Protein AF-0000000080790593 (afdb_homodimer)

Foldseek 3Di:
DEEEEEFAPQCQVVLVVVQVPAPPYHYHYDHDDHHGQLAAALVNVLVVCLPPQDVPGQEYEGAQNHHDFVVSSCVRRVHHYAYEANDSNCRNVLVVCVVVVHDHGRHGYRVVVVLVVLVVVLVVLLVVCVVPAAFQDDDPRRTFGLFDVVFAEEAEDALVDDLVVVVVVCVVLVVQHQEYEYEYDAPNPDLVSLLVNLLVCVVVVGAYEYHYPDLVSQVSSVVSPHQEYEADEDPCLVVCLVNLQGAYEYEYPDPPLLLVRQVVSVVVSVVSVRRHYEYESEAAEPPGQNVVSLVSLLSNVVVDSGAYEYELQNHQVPDPDQCLVSLLVVLLSCNVSRHRYYYHYDDDSCHCVSVSNSLSSSLNRQCVVVVHDSPPSSGDDPDPDDPDDDDDDDDPPVVDDDDDDDDDDDDDDQWDWDWAADLWIWIWIDHPDIDIDTDLDLVVRLVVVCVVVVPDDPSRSVLSSVLSVLRNVCNVVVFGDDRPDDRDPDDDPPPPPVPPPDDPD/DEEEEEFADQCQVVLVVVQVPAPPYRYHYDHDDHHGQLAAALVNVLVVCLPPQDVPGQEYEGAQNHADFVVSSCVRRVHHYAYEANDSNCRNVLVVCVVVVHDHGRHGYRVVVVLVVLVVVLVVLLVVCVVPAAFQDDDPRRTFGLFDVVFAEEAEDALVDDLVVVVVVCVVLVVQHQEYEYEYDAPNPDLVSLLVNLLVCVVVVGAYHYHYPDLSSQVSSVVSPHQEYEAPEDPCLVVCLVSLQGAYEHEYPDPPLLLVRQVVSVVVSVVSVRRHYEYESEAAEPPGQRVVSLVSLLSNVVVDSGAYEYELQNHQVPDPDQCLVSLLVVLLSCNVSRHRYYYHYDDDSCHCVSVSNSLSSSLNRQCVVVVHDSPPSSGDDPDPDDPDDDDDDDDPPVVDDDDDDDDDDDDDDQWDWDWAADLWIWIWIDHPDIDIDTDLDLVVRLVVVCVVVVPDDPSRSVLSSVLSVLRNVCNVVVFGDDRPDDSDPDDDPPPPPPVPPDDPD

Structure (mmCIF, N/CA/C/O backbone):
data_AF-0000000080790593-model_v1
#
loop_
_entity.id
_entity.type
_entity.pdbx_description
1 polymer 'Pterin-binding domain-containing protein'
#
loop_
_atom_site.group_PDB
_atom_site.id
_atom_site.type_symbol
_atom_site.label_atom_id
_atom_site.label_alt_id
_atom_site.label_comp_id
_atom_site.label_asym_id
_atom_site.label_entity_id
_atom_site.label_seq_id
_atom_site.pdbx_PDB_ins_code
_atom_site.Cartn_x
_atom_site.Cartn_y
_atom_site.Cartn_z
_atom_site.occupancy
_atom_site.B_iso_or_equiv
_atom_site.auth_seq_id
_atom_site.auth_comp_id
_atom_site.auth_asym_id
_atom_site.auth_atom_id
_atom_site.pdbx_PDB_model_num
ATOM 1 N N . MET A 1 1 ? 14.617 16.578 -34.094 1 88.81 1 MET A N 1
ATOM 2 C CA . MET A 1 1 ? 14.078 17.703 -33.344 1 88.81 1 MET A CA 1
ATOM 3 C C . MET A 1 1 ? 15.156 18.328 -32.469 1 88.81 1 MET A C 1
ATOM 5 O O . MET A 1 1 ? 15.953 17.625 -31.844 1 88.81 1 MET A O 1
ATOM 9 N N . LYS A 1 2 ? 15.305 19.625 -32.531 1 94.25 2 LYS A N 1
ATOM 10 C CA . LYS A 1 2 ? 16.266 20.359 -31.703 1 94.25 2 LYS A CA 1
ATOM 11 C C . LYS A 1 2 ? 15.547 21.281 -30.719 1 94.25 2 LYS A C 1
ATOM 13 O O . LYS A 1 2 ? 14.703 22.094 -31.125 1 94.25 2 LYS A O 1
ATOM 18 N N . VAL A 1 3 ? 15.906 21.141 -29.359 1 95.56 3 VAL A N 1
ATOM 19 C CA . VAL A 1 3 ? 15.188 21.891 -28.344 1 95.56 3 VAL A CA 1
ATOM 20 C C . VAL A 1 3 ? 16.172 22.688 -27.5 1 95.56 3 VAL A C 1
ATOM 22 O O . VAL A 1 3 ? 17.297 22.234 -27.25 1 95.56 3 VAL A O 1
ATOM 25 N N . LEU A 1 4 ? 15.789 23.906 -27.109 1 96.06 4 LEU A N 1
ATOM 26 C CA . LEU A 1 4 ? 16.531 24.703 -26.141 1 96.06 4 LEU A CA 1
ATOM 27 C C . LEU A 1 4 ? 15.828 24.703 -24.781 1 96.06 4 LEU A C 1
ATOM 29 O O . LEU A 1 4 ? 14.672 25.125 -24.688 1 96.06 4 LEU A O 1
ATOM 33 N N . LEU A 1 5 ? 16.547 24.203 -23.812 1 95.88 5 LEU A N 1
ATOM 34 C CA . LEU A 1 5 ? 16.031 24.219 -22.438 1 95.88 5 LEU A CA 1
ATOM 35 C C . LEU A 1 5 ? 16.562 25.422 -21.672 1 95.88 5 LEU A C 1
ATOM 37 O O . LEU A 1 5 ? 17.781 25.578 -21.531 1 95.88 5 LEU A O 1
ATOM 41 N N . VAL A 1 6 ? 15.641 26.219 -21.156 1 94.69 6 VAL A N 1
ATOM 42 C CA . VAL A 1 6 ? 16.016 27.391 -20.359 1 94.69 6 VAL A CA 1
ATOM 43 C C . VAL A 1 6 ? 15.883 27.078 -18.875 1 94.69 6 VAL A C 1
ATOM 45 O O . VAL A 1 6 ? 14.891 26.484 -18.438 1 94.69 6 VAL A O 1
ATOM 48 N N . THR A 1 7 ? 16.922 27.375 -18.109 1 92.75 7 THR A N 1
ATOM 49 C CA . THR A 1 7 ? 16.859 27.109 -16.672 1 92.75 7 THR A CA 1
ATOM 50 C C . THR A 1 7 ? 17.656 28.172 -15.906 1 92.75 7 THR A C 1
ATOM 52 O O . THR A 1 7 ? 18.062 29.188 -16.469 1 92.75 7 THR A O 1
ATOM 55 N N . GLY A 1 8 ? 17.641 28.094 -14.57 1 85.31 8 GLY A N 1
ATOM 56 C CA . GLY A 1 8 ? 18.438 28.969 -13.711 1 85.31 8 GLY A CA 1
ATOM 57 C C . GLY A 1 8 ? 19.797 28.406 -13.383 1 85.31 8 GLY A C 1
ATOM 58 O O . GLY A 1 8 ? 20.125 27.281 -13.773 1 85.31 8 GLY A O 1
ATOM 59 N N . LYS A 1 9 ? 20.516 29.172 -12.648 1 84.75 9 LYS A N 1
ATOM 60 C CA . LYS A 1 9 ? 21.906 28.828 -12.352 1 84.75 9 LYS A CA 1
ATOM 61 C C . LYS A 1 9 ? 21.984 27.578 -11.477 1 84.75 9 LYS A C 1
ATOM 63 O O . LYS A 1 9 ? 22.844 26.719 -11.695 1 84.75 9 LYS A O 1
ATOM 68 N N . LEU A 1 10 ? 21.062 27.516 -10.617 1 75.06 10 LEU A N 1
ATOM 69 C CA . LEU A 1 10 ? 21.141 26.438 -9.625 1 75.06 10 LEU A CA 1
ATOM 70 C C . LEU A 1 10 ? 20.797 25.094 -10.25 1 75.06 10 LEU A C 1
ATOM 72 O O . LEU A 1 10 ? 21.344 24.062 -9.852 1 75.06 10 LEU A O 1
ATOM 76 N N . ALA A 1 11 ? 19.938 25.125 -11.219 1 80.31 11 ALA A N 1
ATOM 77 C CA . ALA A 1 11 ? 19.469 23.859 -11.805 1 80.31 11 ALA A CA 1
ATOM 78 C C . ALA A 1 11 ? 20.25 23.516 -13.07 1 80.31 11 ALA A C 1
ATOM 80 O O . ALA A 1 11 ? 20.031 22.469 -13.672 1 80.31 11 ALA A O 1
ATOM 81 N N . TYR A 1 12 ? 21.203 24.328 -13.422 1 88.94 12 TYR A N 1
ATOM 82 C CA . TYR A 1 12 ? 21.844 24.219 -14.727 1 88.94 12 TYR A CA 1
ATOM 83 C C . TYR A 1 12 ? 22.516 22.875 -14.898 1 88.94 12 TYR A C 1
ATOM 85 O O . TYR A 1 12 ? 22.281 22.172 -15.883 1 88.94 12 TYR A O 1
ATOM 93 N N . GLU A 1 13 ? 23.266 22.5 -13.898 1 84.56 13 GLU A N 1
ATOM 94 C CA . GLU A 1 13 ? 24.016 21.25 -14.023 1 84.56 13 GLU A CA 1
ATOM 95 C C . GLU A 1 13 ? 23.078 20.047 -14.078 1 84.56 13 GLU A C 1
ATOM 97 O O . GLU A 1 13 ? 23.312 19.109 -14.852 1 84.56 13 GLU A O 1
ATOM 102 N N . SER A 1 14 ? 22.078 20.125 -13.297 1 83.25 14 SER A N 1
ATOM 103 C CA . SER A 1 14 ? 21.125 19.031 -13.281 1 83.25 14 SER A CA 1
ATOM 104 C C . SER A 1 14 ? 20.375 18.938 -14.602 1 83.25 14 SER A C 1
ATOM 106 O O . SER A 1 14 ? 20.188 17.844 -15.133 1 83.25 14 SER A O 1
ATOM 108 N N . VAL A 1 15 ? 20 20.047 -15.148 1 89.44 15 VAL A N 1
ATOM 109 C CA . VAL A 1 15 ? 19.25 20.078 -16.406 1 89.44 15 VAL A CA 1
ATOM 110 C C . VAL A 1 15 ? 20.156 19.641 -17.547 1 89.44 15 VAL A C 1
ATOM 112 O O . VAL A 1 15 ? 19.719 18.922 -18.453 1 89.44 15 VAL A O 1
ATOM 115 N N . LYS A 1 16 ? 21.375 20.016 -17.453 1 91.06 16 LYS A N 1
ATOM 116 C CA . LYS A 1 16 ? 22.344 19.625 -18.469 1 91.06 16 LYS A CA 1
ATOM 117 C C . LYS A 1 16 ? 22.562 18.125 -18.484 1 91.06 16 LYS A C 1
ATOM 119 O O . LYS A 1 16 ? 22.641 17.516 -19.547 1 91.06 16 LYS A O 1
ATOM 124 N N . GLU A 1 17 ? 22.578 17.609 -17.375 1 86.88 17 GLU A N 1
ATOM 125 C CA . GLU A 1 17 ? 22.719 16.172 -17.266 1 86.88 17 GLU A CA 1
ATOM 126 C C . GLU A 1 17 ? 21.516 15.445 -17.875 1 86.88 17 GLU A C 1
ATOM 128 O O . GLU A 1 17 ? 21.688 14.469 -18.609 1 86.88 17 GLU A O 1
ATOM 133 N N . ILE A 1 18 ? 20.438 15.914 -17.547 1 87.31 18 ILE A N 1
ATOM 134 C CA . ILE A 1 18 ? 19.203 15.32 -18.078 1 87.31 18 ILE A CA 1
ATOM 135 C C . ILE A 1 18 ? 19.172 15.461 -19.594 1 87.31 18 ILE A C 1
ATOM 137 O O . ILE A 1 18 ? 18.828 14.508 -20.297 1 87.31 18 ILE A O 1
ATOM 141 N N . ALA A 1 19 ? 19.547 16.578 -20.078 1 91.44 19 ALA A N 1
ATOM 142 C CA . ALA A 1 19 ? 19.547 16.859 -21.5 1 91.44 19 ALA A CA 1
ATOM 143 C C . ALA A 1 19 ? 20.484 15.914 -22.25 1 91.44 19 ALA A C 1
ATOM 145 O O . ALA A 1 19 ? 20.172 15.477 -23.359 1 91.44 19 ALA A O 1
ATOM 146 N N . SER A 1 20 ? 21.516 15.547 -21.609 1 88.88 20 SER A N 1
ATOM 147 C CA . SER A 1 20 ? 22.516 14.688 -22.25 1 88.88 20 SER A CA 1
ATOM 148 C C . SER A 1 20 ? 22.016 13.25 -22.359 1 88.88 20 SER A C 1
ATOM 150 O O . SER A 1 20 ? 22.516 12.477 -23.188 1 88.88 20 SER A O 1
ATOM 152 N N . GLN A 1 21 ? 21.031 12.992 -21.609 1 82.88 21 GLN A N 1
ATOM 153 C CA . GLN A 1 21 ? 20.531 11.625 -21.578 1 82.88 21 GLN A CA 1
ATOM 154 C C . GLN A 1 21 ? 19.359 11.453 -22.547 1 82.88 21 GLN A C 1
ATOM 156 O O . GLN A 1 21 ? 18.859 10.344 -22.719 1 82.88 21 GLN A O 1
ATOM 161 N N . LEU A 1 22 ? 18.953 12.523 -23.109 1 86.38 22 LEU A N 1
ATOM 162 C CA . LEU A 1 22 ? 17.828 12.453 -24.031 1 86.38 22 LEU A CA 1
ATOM 163 C C . LEU A 1 22 ? 18.219 11.742 -25.328 1 86.38 22 LEU A C 1
ATOM 165 O O . LEU A 1 22 ? 19.297 11.984 -25.875 1 86.38 22 LEU A O 1
ATOM 169 N N . LYS A 1 23 ? 17.344 10.82 -25.719 1 77.75 23 LYS A N 1
ATOM 170 C CA . LYS A 1 23 ? 17.594 10.039 -26.922 1 77.75 23 LYS A CA 1
ATOM 171 C C . LYS A 1 23 ? 16.828 10.625 -28.109 1 77.75 23 LYS A C 1
ATOM 173 O O . LYS A 1 23 ? 15.703 11.102 -27.969 1 77.75 23 LYS A O 1
ATOM 178 N N . ASP A 1 24 ? 17.328 10.719 -29.281 1 80.56 24 ASP A N 1
ATOM 179 C CA . ASP A 1 24 ? 16.719 11.039 -30.562 1 80.56 24 ASP A CA 1
ATOM 180 C C . ASP A 1 24 ? 16.344 12.516 -30.641 1 80.56 24 ASP A C 1
ATOM 182 O O . ASP A 1 24 ? 15.555 12.914 -31.5 1 80.56 24 ASP A O 1
ATOM 186 N N . VAL A 1 25 ? 16.703 13.266 -29.578 1 86.81 25 VAL A N 1
ATOM 187 C CA . VAL A 1 25 ? 16.438 14.703 -29.578 1 86.81 25 VAL A CA 1
ATOM 188 C C . VAL A 1 25 ? 17.672 15.461 -29.125 1 86.81 25 VAL A C 1
ATOM 190 O O . VAL A 1 25 ? 18.375 15.039 -28.203 1 86.81 25 VAL A O 1
ATOM 193 N N . LYS A 1 26 ? 18.078 16.391 -29.859 1 91.19 26 LYS A N 1
ATOM 194 C CA . LYS A 1 26 ? 19.156 17.266 -29.438 1 91.19 26 LYS A CA 1
ATOM 195 C C . LYS A 1 26 ? 18.641 18.375 -28.547 1 91.19 26 LYS A C 1
ATOM 197 O O . LYS A 1 26 ? 17.766 19.141 -28.922 1 91.19 26 LYS A O 1
ATOM 202 N N . ALA A 1 27 ? 19.172 18.359 -27.328 1 93.38 27 ALA A N 1
ATOM 203 C CA . ALA A 1 27 ? 18.734 19.359 -26.375 1 93.38 27 ALA A CA 1
ATOM 204 C C . ALA A 1 27 ? 19.906 20.172 -25.844 1 93.38 27 ALA A C 1
ATOM 206 O O . ALA A 1 27 ? 20.875 19.609 -25.328 1 93.38 27 ALA A O 1
ATOM 207 N N . ASP A 1 28 ? 19.891 21.484 -26.062 1 94.62 28 ASP A N 1
ATOM 208 C CA . ASP A 1 28 ? 20.844 22.406 -25.469 1 94.62 28 ASP A CA 1
ATOM 209 C C . ASP A 1 28 ? 20.25 23.078 -24.219 1 94.62 28 ASP A C 1
ATOM 211 O O . ASP A 1 28 ? 19.031 23.188 -24.094 1 94.62 28 ASP A O 1
ATOM 215 N N . VAL A 1 29 ? 21.172 23.406 -23.297 1 95.69 29 VAL A N 1
ATOM 216 C CA . VAL A 1 29 ? 20.719 24.031 -22.047 1 95.69 29 VAL A CA 1
ATOM 217 C C . VAL A 1 29 ? 21.344 25.406 -21.891 1 95.69 29 VAL A C 1
ATOM 219 O O . VAL A 1 29 ? 22.547 25.578 -22.125 1 95.69 29 VAL A O 1
ATOM 222 N N . ILE A 1 30 ? 20.547 26.344 -21.578 1 94.5 30 ILE A N 1
ATOM 223 C CA . ILE A 1 30 ? 21.047 27.672 -21.266 1 94.5 30 ILE A CA 1
ATOM 224 C C . ILE A 1 30 ? 20.609 28.094 -19.859 1 94.5 30 ILE A C 1
ATOM 226 O O . ILE A 1 30 ? 19.453 27.859 -19.484 1 94.5 30 ILE A O 1
ATOM 230 N N . ALA A 1 31 ? 21.516 28.547 -19.062 1 93.19 31 ALA A N 1
ATOM 231 C CA . ALA A 1 31 ? 21.188 29.109 -17.766 1 93.19 31 ALA A CA 1
ATOM 232 C C . ALA A 1 31 ? 21.172 30.641 -17.812 1 93.19 31 ALA A C 1
ATOM 234 O O . ALA A 1 31 ? 22.141 31.266 -18.234 1 93.19 31 ALA A O 1
ATOM 235 N N . LEU A 1 32 ? 20.047 31.156 -17.422 1 91.75 32 LEU A N 1
ATOM 236 C CA . LEU A 1 32 ? 19.969 32.594 -17.297 1 91.75 32 LEU A CA 1
ATOM 237 C C . LEU A 1 32 ? 20.484 33.062 -15.945 1 91.75 32 LEU A C 1
ATOM 239 O O . LEU A 1 32 ? 20.672 32.25 -15.031 1 91.75 32 LEU A O 1
ATOM 243 N N . ASN A 1 33 ? 20.766 34.312 -15.906 1 87.31 33 ASN A N 1
ATOM 244 C CA . ASN A 1 33 ? 21.328 34.875 -14.68 1 87.31 33 ASN A CA 1
ATOM 245 C C . ASN A 1 33 ? 20.25 35.031 -13.602 1 87.31 33 ASN A C 1
ATOM 247 O O . ASN A 1 33 ? 19.984 36.156 -13.148 1 87.31 33 ASN A O 1
ATOM 251 N N . TYR A 1 34 ? 19.75 33.938 -13.242 1 79.94 34 TYR A N 1
ATOM 252 C CA . TYR A 1 34 ? 18.734 33.812 -12.203 1 79.94 34 TYR A CA 1
ATOM 253 C C . TYR A 1 34 ? 18.969 32.531 -11.367 1 79.94 34 TYR A C 1
ATOM 255 O O . TYR A 1 34 ? 19.172 31.469 -11.914 1 79.94 34 TYR A O 1
ATOM 263 N N . PRO A 1 35 ? 19.031 32.781 -10.148 1 72.06 35 PRO A N 1
ATOM 264 C CA . PRO A 1 35 ? 19.375 31.625 -9.32 1 72.06 35 PRO A CA 1
ATOM 265 C C . PRO A 1 35 ? 18.344 30.5 -9.398 1 72.06 35 PRO A C 1
ATOM 267 O O . PRO A 1 35 ? 18.688 29.359 -9.695 1 72.06 35 PRO A O 1
ATOM 270 N N . ILE A 1 36 ? 17.078 30.812 -9.078 1 67.88 36 ILE A N 1
ATOM 271 C CA . ILE A 1 36 ? 16.016 29.812 -9.039 1 67.88 36 ILE A CA 1
ATOM 272 C C . ILE A 1 36 ? 15.133 29.953 -10.273 1 67.88 36 ILE A C 1
ATOM 274 O O . ILE A 1 36 ? 14.438 30.953 -10.438 1 67.88 36 ILE A O 1
ATOM 278 N N . ALA A 1 37 ? 15.055 28.953 -11.109 1 79.38 37 ALA A N 1
ATOM 279 C CA . ALA A 1 37 ? 14.383 28.953 -12.406 1 79.38 37 ALA A CA 1
ATOM 280 C C . ALA A 1 37 ? 12.883 29.188 -12.242 1 79.38 37 ALA A C 1
ATOM 282 O O . ALA A 1 37 ? 12.273 29.906 -13.039 1 79.38 37 ALA A O 1
ATOM 283 N N . SER A 1 38 ? 12.336 28.609 -11.195 1 68.06 38 SER A N 1
ATOM 284 C CA . SER A 1 38 ? 10.883 28.641 -11.008 1 68.06 38 SER A CA 1
ATOM 285 C C . SER A 1 38 ? 10.398 30.062 -10.719 1 68.06 38 SER A C 1
ATOM 287 O O . SER A 1 38 ? 9.203 30.344 -10.836 1 68.06 38 SER A O 1
ATOM 289 N N . LEU A 1 39 ? 11.336 30.922 -10.406 1 68 39 LEU A N 1
ATOM 290 C CA . LEU A 1 39 ? 10.961 32.281 -10.039 1 68 39 LEU A CA 1
ATOM 291 C C . LEU A 1 39 ? 11.133 33.25 -11.219 1 68 39 LEU A C 1
ATOM 293 O O . LEU A 1 39 ? 10.797 34.406 -11.125 1 68 39 LEU A O 1
ATOM 297 N N . MET A 1 40 ? 11.492 32.781 -12.336 1 81.12 40 MET A N 1
ATOM 298 C CA . MET A 1 40 ? 11.703 33.656 -13.5 1 81.12 40 MET A CA 1
ATOM 299 C C . MET A 1 40 ? 10.367 34.094 -14.094 1 81.12 40 MET A C 1
ATOM 301 O O . MET A 1 40 ? 9.359 33.406 -13.953 1 81.12 40 MET A O 1
ATOM 305 N N . THR A 1 41 ? 10.414 35.281 -14.695 1 85.69 41 THR A N 1
ATOM 306 C CA . THR A 1 41 ? 9.281 35.719 -15.492 1 85.69 41 THR A CA 1
ATOM 307 C C . THR A 1 41 ? 9.555 35.562 -16.984 1 85.69 41 THR A C 1
ATOM 309 O O . THR A 1 41 ? 10.711 35.562 -17.406 1 85.69 41 THR A O 1
ATOM 312 N N . VAL A 1 42 ? 8.461 35.344 -17.719 1 90.94 42 VAL A N 1
ATOM 313 C CA . VAL A 1 42 ? 8.562 35.188 -19.172 1 90.94 42 VAL A CA 1
ATOM 314 C C . VAL A 1 42 ? 9.227 36.438 -19.766 1 90.94 42 VAL A C 1
ATOM 316 O O . VAL A 1 42 ? 10.023 36.344 -20.703 1 90.94 42 VAL A O 1
ATOM 319 N N . ASP A 1 43 ? 8.938 37.562 -19.109 1 90.44 43 ASP A N 1
ATOM 320 C CA . ASP A 1 43 ? 9.531 38.812 -19.594 1 90.44 43 ASP A CA 1
ATOM 321 C C . ASP A 1 43 ? 11.047 38.812 -19.422 1 90.44 43 ASP A C 1
ATOM 323 O O . ASP A 1 43 ? 11.781 39.219 -20.328 1 90.44 43 ASP A O 1
ATOM 327 N N . TYR A 1 44 ? 11.383 38.344 -18.328 1 91 44 TYR A N 1
ATOM 328 C CA . TYR A 1 44 ? 12.82 38.25 -18.062 1 91 44 TYR A CA 1
ATOM 329 C C . TYR A 1 44 ? 13.492 37.312 -19.047 1 91 44 TYR A C 1
ATOM 331 O O . TYR A 1 44 ? 14.562 37.625 -19.578 1 91 44 TYR A O 1
ATOM 339 N N . ILE A 1 45 ? 12.891 36.219 -19.281 1 95.31 45 ILE A N 1
ATOM 340 C CA . ILE A 1 45 ? 13.445 35.25 -20.188 1 95.31 45 ILE A CA 1
ATOM 341 C C . ILE A 1 45 ? 13.516 35.812 -21.609 1 95.31 45 ILE A C 1
ATOM 343 O O . ILE A 1 45 ? 14.531 35.688 -22.281 1 95.31 45 ILE A O 1
ATOM 347 N N . ALA A 1 46 ? 12.477 36.469 -22.031 1 94.38 46 ALA A N 1
ATOM 348 C CA . ALA A 1 46 ? 12.406 37.031 -23.375 1 94.38 46 ALA A CA 1
ATOM 349 C C . ALA A 1 46 ? 13.516 38.062 -23.578 1 94.38 46 ALA A C 1
ATOM 351 O O . ALA A 1 46 ? 14.164 38.094 -24.625 1 94.38 46 ALA A O 1
ATOM 352 N N . GLU A 1 47 ? 13.734 38.812 -22.547 1 92.75 47 GLU A N 1
ATOM 353 C CA . GLU A 1 47 ? 14.742 39.875 -22.625 1 92.75 47 GLU A CA 1
ATOM 354 C C . GLU A 1 47 ? 16.141 39.281 -22.766 1 92.75 47 GLU A C 1
ATOM 356 O O . GLU A 1 47 ? 16.984 39.844 -23.469 1 92.75 47 GLU A O 1
ATOM 361 N N . ASN A 1 48 ? 16.328 38.219 -22.141 1 93.62 48 ASN A N 1
ATOM 362 C CA . ASN A 1 48 ? 17.672 37.656 -22.125 1 93.62 48 ASN A CA 1
ATOM 363 C C . ASN A 1 48 ? 17.922 36.781 -23.359 1 93.62 48 ASN A C 1
ATOM 365 O O . ASN A 1 48 ? 19.062 36.5 -23.703 1 93.62 48 ASN A O 1
ATOM 369 N N . LEU A 1 49 ? 16.859 36.438 -24 1 94.06 49 LEU A N 1
ATOM 370 C CA . LEU A 1 49 ? 17.031 35.562 -25.172 1 94.06 49 LEU A CA 1
ATOM 371 C C . LEU A 1 49 ? 16.953 36.375 -26.453 1 94.06 49 LEU A C 1
ATOM 373 O O . LEU A 1 49 ? 17.266 35.875 -27.531 1 94.06 49 LEU A O 1
ATOM 377 N N . LYS A 1 50 ? 16.578 37.594 -26.344 1 89.62 50 LYS A N 1
ATOM 378 C CA . LYS A 1 50 ? 16.297 38.438 -27.516 1 89.62 50 LYS A CA 1
ATOM 379 C C . LYS A 1 50 ? 17.531 38.562 -28.391 1 89.62 50 LYS A C 1
ATOM 381 O O . LYS A 1 50 ? 17.422 38.594 -29.625 1 89.62 50 LYS A O 1
ATOM 386 N N . ASN A 1 51 ? 18.75 38.562 -27.859 1 85 51 ASN A N 1
ATOM 387 C CA . ASN A 1 51 ? 19.938 38.844 -28.641 1 85 51 ASN A CA 1
ATOM 388 C C . ASN A 1 51 ? 20.703 37.562 -28.969 1 85 51 ASN A C 1
ATOM 390 O O . ASN A 1 51 ? 21.859 37.625 -29.406 1 85 51 ASN A O 1
ATOM 394 N N . ILE A 1 52 ? 20.125 36.469 -28.719 1 86.31 52 ILE A N 1
ATOM 395 C CA . ILE A 1 52 ? 20.75 35.188 -29.016 1 86.31 52 ILE A CA 1
ATOM 396 C C . ILE A 1 52 ? 20.141 34.594 -30.281 1 86.31 52 ILE A C 1
ATOM 398 O O . ILE A 1 52 ? 18.922 34.656 -30.484 1 86.31 52 ILE A O 1
ATOM 402 N N . SER A 1 53 ? 20.984 34.219 -31.219 1 84.44 53 SER A N 1
ATOM 403 C CA . SER A 1 53 ? 20.484 33.562 -32.406 1 84.44 53 SER A CA 1
ATOM 404 C C . SER A 1 53 ? 20 32.125 -32.094 1 84.44 53 SER A C 1
ATOM 406 O O . SER A 1 53 ? 20.797 31.25 -31.781 1 84.44 53 SER A O 1
ATOM 408 N N . LEU A 1 54 ? 18.641 31.922 -32.25 1 87.81 54 LEU A N 1
ATOM 409 C CA . LEU A 1 54 ? 18.047 30.656 -31.844 1 87.81 54 LEU A CA 1
ATOM 410 C C . LEU A 1 54 ? 17.297 30.016 -33 1 87.81 54 LEU A C 1
ATOM 412 O O . LEU A 1 54 ? 16.406 29.172 -32.781 1 87.81 54 LEU A O 1
ATOM 416 N N . LYS A 1 55 ? 17.625 30.344 -34.219 1 85 55 LYS A N 1
ATOM 417 C CA . LYS A 1 55 ? 16.891 29.922 -35.406 1 85 55 LYS A CA 1
ATOM 418 C C . LYS A 1 55 ? 17.031 28.422 -35.625 1 85 55 LYS A C 1
ATOM 420 O O . LYS A 1 55 ? 16.188 27.812 -36.281 1 85 55 LYS A O 1
ATOM 425 N N . ASP A 1 56 ? 18 27.875 -35.094 1 91.12 56 ASP A N 1
ATOM 426 C CA . ASP A 1 56 ? 18.281 26.453 -35.344 1 91.12 56 ASP A CA 1
ATOM 427 C C . ASP A 1 56 ? 17.438 25.562 -34.438 1 91.12 56 ASP A C 1
ATOM 429 O O . ASP A 1 56 ? 17.422 24.328 -34.625 1 91.12 56 ASP A O 1
ATOM 433 N N . TYR A 1 57 ? 16.703 26.141 -33.562 1 95 57 TYR A N 1
ATOM 434 C CA . TYR A 1 57 ? 15.922 25.328 -32.625 1 95 57 TYR A CA 1
ATOM 435 C C . TYR A 1 57 ? 14.469 25.219 -33.062 1 95 57 TYR A C 1
ATOM 437 O O . TYR A 1 57 ? 13.891 26.188 -33.562 1 95 57 TYR A O 1
ATOM 445 N N . ASP A 1 58 ? 13.922 24.047 -32.906 1 94.75 58 ASP A N 1
ATOM 446 C CA . ASP A 1 58 ? 12.508 23.828 -33.188 1 94.75 58 ASP A CA 1
ATOM 447 C C . ASP A 1 58 ? 11.625 24.344 -32.062 1 94.75 58 ASP A C 1
ATOM 449 O O . ASP A 1 58 ? 10.531 24.859 -32.312 1 94.75 58 ASP A O 1
ATOM 453 N N . TYR A 1 59 ? 12.07 24.109 -30.812 1 95.88 59 TYR A N 1
ATOM 454 C CA . TYR A 1 59 ? 11.305 24.516 -29.625 1 95.88 59 TYR A CA 1
ATOM 455 C C . TYR A 1 59 ? 12.219 25.125 -28.578 1 95.88 59 TYR A C 1
ATOM 457 O O . TYR A 1 59 ? 13.391 24.75 -28.453 1 95.88 59 TYR A O 1
ATOM 465 N N . ILE A 1 60 ? 11.617 26.062 -27.844 1 96.06 60 ILE A N 1
ATOM 466 C CA . ILE A 1 60 ? 12.18 26.547 -26.594 1 96.06 60 ILE A CA 1
ATOM 467 C C . ILE A 1 60 ? 11.297 26.078 -25.422 1 96.06 60 ILE A C 1
ATOM 469 O O . ILE A 1 60 ? 10.078 26.266 -25.453 1 96.06 60 ILE A O 1
ATOM 473 N N . ILE A 1 61 ? 11.906 25.438 -24.453 1 95.56 61 ILE A N 1
ATOM 474 C CA . ILE A 1 61 ? 11.18 24.984 -23.281 1 95.56 61 ILE A CA 1
ATOM 475 C C . ILE A 1 61 ? 11.672 25.75 -22.047 1 95.56 61 ILE A C 1
ATOM 477 O O . ILE A 1 61 ? 12.852 25.688 -21.703 1 95.56 61 ILE A O 1
ATOM 481 N N . ILE A 1 62 ? 10.742 26.438 -21.406 1 94.25 62 ILE A N 1
ATOM 482 C CA . ILE A 1 62 ? 11.094 27.203 -20.219 1 94.25 62 ILE A CA 1
ATOM 483 C C . ILE A 1 62 ? 10.57 26.5 -18.984 1 94.25 62 ILE A C 1
ATOM 485 O O . ILE A 1 62 ? 9.797 25.547 -19.078 1 94.25 62 ILE A O 1
ATOM 489 N N . PRO A 1 63 ? 11.07 26.906 -17.812 1 88.75 63 PRO A N 1
ATOM 490 C CA . PRO A 1 63 ? 10.555 26.266 -16.594 1 88.75 63 PRO A CA 1
ATOM 491 C C . PRO A 1 63 ? 9.031 26.375 -16.469 1 88.75 63 PRO A C 1
ATOM 493 O O . PRO A 1 63 ? 8.461 27.438 -16.75 1 88.75 63 PRO A O 1
ATOM 496 N N . GLY A 1 64 ? 8.406 25.344 -16.109 1 88.88 64 GLY A N 1
ATOM 497 C CA . GLY A 1 64 ? 6.953 25.266 -16.047 1 88.88 64 GLY A CA 1
ATOM 498 C C . GLY A 1 64 ? 6.332 26.312 -15.148 1 88.88 64 GLY A C 1
ATOM 499 O O . GLY A 1 64 ? 5.219 26.766 -15.391 1 88.88 64 GLY A O 1
ATOM 500 N N . LEU A 1 65 ? 7.051 26.75 -14.094 1 78.5 65 LEU A N 1
ATOM 501 C CA . LEU A 1 65 ? 6.5 27.641 -13.086 1 78.5 65 LEU A CA 1
ATOM 502 C C . LEU A 1 65 ? 6.848 29.094 -13.406 1 78.5 65 LEU A C 1
ATOM 504 O O . LEU A 1 65 ? 6.488 30 -12.648 1 78.5 65 LEU A O 1
ATOM 508 N N . ALA A 1 66 ? 7.586 29.344 -14.492 1 84.5 66 ALA A N 1
ATOM 509 C CA . ALA A 1 66 ? 7.879 30.719 -14.883 1 84.5 66 ALA A CA 1
ATOM 510 C C . ALA A 1 66 ? 6.594 31.516 -15.078 1 84.5 66 ALA A C 1
ATOM 512 O O . ALA A 1 66 ? 5.633 31.031 -15.672 1 84.5 66 ALA A O 1
ATOM 513 N N . SER A 1 67 ? 6.57 32.625 -14.516 1 82.94 67 SER A N 1
ATOM 514 C CA . SER A 1 67 ? 5.348 33.438 -14.547 1 82.94 67 SER A CA 1
ATOM 515 C C . SER A 1 67 ? 5.199 34.156 -15.883 1 82.94 67 SER A C 1
ATOM 517 O O . SER A 1 67 ? 6.152 34.75 -16.375 1 82.94 67 SER A O 1
ATOM 519 N N . GLY A 1 68 ? 4 34.062 -16.5 1 84.25 68 GLY A N 1
ATOM 520 C CA . GLY A 1 68 ? 3.709 34.781 -17.734 1 84.25 68 GLY A CA 1
ATOM 521 C C . GLY A 1 68 ? 3.434 33.844 -18.906 1 84.25 68 GLY A C 1
ATOM 522 O O . GLY A 1 68 ? 3.404 32.625 -18.75 1 84.25 68 GLY A O 1
ATOM 523 N N . ASP A 1 69 ? 3.113 34.406 -20.109 1 90.69 69 ASP A N 1
ATOM 524 C CA . ASP A 1 69 ? 2.812 33.688 -21.344 1 90.69 69 ASP A CA 1
ATOM 525 C C . ASP A 1 69 ? 4.062 33.531 -22.203 1 90.69 69 ASP A C 1
ATOM 527 O O . ASP A 1 69 ? 4.594 34.5 -22.734 1 90.69 69 ASP A O 1
ATOM 531 N N . ALA A 1 70 ? 4.426 32.312 -22.375 1 94.75 70 ALA A N 1
ATOM 532 C CA . ALA A 1 70 ? 5.645 32.031 -23.125 1 94.75 70 ALA A CA 1
ATOM 533 C C . ALA A 1 70 ? 5.523 32.469 -24.578 1 94.75 70 ALA A C 1
ATOM 535 O O . ALA A 1 70 ? 6.52 32.531 -25.297 1 94.75 70 ALA A O 1
ATOM 536 N N . GLN A 1 71 ? 4.316 32.812 -25.016 1 94.31 71 GLN A N 1
ATOM 537 C CA . GLN A 1 71 ? 4.102 33.344 -26.359 1 94.31 71 GLN A CA 1
ATOM 538 C C . GLN A 1 71 ? 4.973 34.594 -26.609 1 94.31 71 GLN A C 1
ATOM 540 O O . GLN A 1 71 ? 5.422 34.812 -27.734 1 94.31 71 GLN A O 1
ATOM 545 N N . LYS A 1 72 ? 5.199 35.281 -25.531 1 93.44 72 LYS A N 1
ATOM 546 C CA . LYS A 1 72 ? 6.035 36.5 -25.641 1 93.44 72 LYS A CA 1
ATOM 547 C C . LYS A 1 72 ? 7.449 36.125 -26.078 1 93.44 72 LYS A C 1
ATOM 549 O O . LYS A 1 72 ? 8.07 36.844 -26.859 1 93.44 72 LYS A O 1
ATOM 554 N N . ILE A 1 73 ? 7.863 35.062 -25.594 1 95.62 73 ILE A N 1
ATOM 555 C CA . ILE A 1 73 ? 9.203 34.625 -25.953 1 95.62 73 ILE A CA 1
ATOM 556 C C . ILE A 1 73 ? 9.219 34.188 -27.422 1 95.62 73 ILE A C 1
ATOM 558 O O . ILE A 1 73 ? 10.18 34.5 -28.141 1 95.62 73 ILE A O 1
ATOM 562 N N . GLN A 1 74 ? 8.211 33.531 -27.797 1 94.38 74 GLN A N 1
ATOM 563 C CA . GLN A 1 74 ? 8.086 33.125 -29.188 1 94.38 74 GLN A CA 1
ATOM 564 C C . GLN A 1 74 ? 8.086 34.312 -30.125 1 94.38 74 GLN A C 1
ATOM 566 O O . GLN A 1 74 ? 8.68 34.281 -31.203 1 94.38 74 GLN A O 1
ATOM 571 N N . GLU A 1 75 ? 7.465 35.312 -29.75 1 93.5 75 GLU A N 1
ATOM 572 C CA . GLU A 1 75 ? 7.375 36.531 -30.562 1 93.5 75 GLU A CA 1
ATOM 573 C C . GLU A 1 75 ? 8.742 37.188 -30.719 1 93.5 75 GLU A C 1
ATOM 575 O O . GLU A 1 75 ? 9.062 37.75 -31.781 1 93.5 75 GLU A O 1
ATOM 580 N N . VAL A 1 76 ? 9.5 37.094 -29.672 1 93.5 76 VAL A N 1
ATOM 581 C CA . VAL A 1 76 ? 10.789 37.781 -29.656 1 93.5 76 VAL A CA 1
ATOM 582 C C . VAL A 1 76 ? 11.836 36.906 -30.359 1 93.5 76 VAL A C 1
ATOM 584 O O . VAL A 1 76 ? 12.68 37.438 -31.094 1 93.5 76 VAL A O 1
ATOM 587 N N . THR A 1 77 ? 11.711 35.656 -30.219 1 94.12 77 THR A N 1
ATOM 588 C CA . THR A 1 77 ? 12.758 34.781 -30.703 1 94.12 77 THR A CA 1
ATOM 589 C C . THR A 1 77 ? 12.359 34.156 -32.031 1 94.12 77 THR A C 1
ATOM 591 O O . THR A 1 77 ? 13.203 33.625 -32.75 1 94.12 77 THR A O 1
ATOM 594 N N . LYS A 1 78 ? 11.078 34.094 -32.344 1 93.19 78 LYS A N 1
ATOM 595 C CA . LYS A 1 78 ? 10.477 33.5 -33.5 1 93.19 78 LYS A CA 1
ATOM 596 C C . LYS A 1 78 ? 10.609 31.969 -33.469 1 93.19 78 LYS A C 1
ATOM 598 O O . LYS A 1 78 ? 10.562 31.297 -34.5 1 93.19 78 LYS A O 1
ATOM 603 N N . VAL A 1 79 ? 10.859 31.5 -32.344 1 95.44 79 VAL A N 1
ATOM 604 C CA . VAL A 1 79 ? 10.898 30.047 -32.125 1 95.44 79 VAL A CA 1
ATOM 605 C C . VAL A 1 79 ? 9.734 29.625 -31.219 1 95.44 79 VAL A C 1
ATOM 607 O O . VAL A 1 79 ? 9.438 30.281 -30.219 1 95.44 79 VAL A O 1
ATOM 610 N N . LYS A 1 80 ? 9.023 28.531 -31.656 1 95 80 LYS A N 1
ATOM 611 C CA . LYS A 1 80 ? 7.918 28.031 -30.859 1 95 80 LYS A CA 1
ATOM 612 C C . LYS A 1 80 ? 8.359 27.734 -29.422 1 95 80 LYS A C 1
ATOM 614 O O . LYS A 1 80 ? 9.352 27.047 -29.203 1 95 80 LYS A O 1
ATOM 619 N N . THR A 1 81 ? 7.633 28.344 -28.469 1 95.69 81 THR A N 1
ATOM 620 C CA . THR A 1 81 ? 8.055 28.266 -27.078 1 95.69 81 THR A CA 1
ATOM 621 C C . THR A 1 81 ? 6.922 27.719 -26.203 1 95.69 81 THR A C 1
ATOM 623 O O . THR A 1 81 ? 5.77 28.141 -26.344 1 95.69 81 THR A O 1
ATOM 626 N N . TYR A 1 82 ? 7.305 26.719 -25.297 1 95.75 82 TYR A N 1
ATOM 627 C CA . TYR A 1 82 ? 6.336 26.125 -24.375 1 95.75 82 TYR A CA 1
ATOM 628 C C . TYR A 1 82 ? 6.848 26.172 -22.938 1 95.75 82 TYR A C 1
ATOM 630 O O . TYR A 1 82 ? 8.055 26.219 -22.719 1 95.75 82 TYR A O 1
ATOM 638 N N . LYS A 1 83 ? 5.859 26.234 -22.031 1 93 83 LYS A N 1
ATOM 639 C CA . LYS A 1 83 ? 6.207 25.938 -20.641 1 93 83 LYS A CA 1
ATOM 640 C C . LYS A 1 83 ? 6.516 24.453 -20.469 1 93 83 LYS A C 1
ATOM 642 O O . LYS A 1 83 ? 5.766 23.594 -20.938 1 93 83 LYS A O 1
ATOM 647 N N . GLY A 1 84 ? 7.641 24.234 -19.859 1 92.06 84 GLY A N 1
ATOM 648 C CA . GLY A 1 84 ? 8.039 22.875 -19.594 1 92.06 84 GLY A CA 1
ATOM 649 C C . GLY A 1 84 ? 7.449 22.328 -18.297 1 92.06 84 GLY A C 1
ATOM 650 O O . GLY A 1 84 ? 6.344 22.703 -17.906 1 92.06 84 GLY A O 1
ATOM 651 N N . SER A 1 85 ? 8.102 21.328 -17.734 1 87.31 85 SER A N 1
ATOM 652 C CA . SER A 1 85 ? 7.656 20.703 -16.484 1 87.31 85 SER A CA 1
ATOM 653 C C . SER A 1 85 ? 7.961 21.594 -15.289 1 87.31 85 SER A C 1
ATOM 655 O O . SER A 1 85 ? 8.812 22.484 -15.359 1 87.31 85 SER A O 1
ATOM 657 N N . GLU A 1 86 ? 7.176 21.469 -14.195 1 79.25 86 GLU A N 1
ATOM 658 C CA . GLU A 1 86 ? 7.434 22.172 -12.938 1 79.25 86 GLU A CA 1
ATOM 659 C C . GLU A 1 86 ? 8.734 21.703 -12.297 1 79.25 86 GLU A C 1
ATOM 661 O O . GLU A 1 86 ? 9.367 22.453 -11.555 1 79.25 86 GLU A O 1
ATOM 666 N N . ASP A 1 87 ? 9.039 20.469 -12.586 1 76.5 87 ASP A N 1
ATOM 667 C CA . ASP A 1 87 ? 10.258 19.828 -12.109 1 76.5 87 ASP A CA 1
ATOM 668 C C . ASP A 1 87 ? 11.164 19.438 -13.281 1 76.5 87 ASP A C 1
ATOM 670 O O . ASP A 1 87 ? 10.734 18.719 -14.188 1 76.5 87 ASP A O 1
ATOM 674 N N . TYR A 1 88 ? 12.469 19.938 -13.172 1 81.56 88 TYR A N 1
ATOM 675 C CA . TYR A 1 88 ? 13.359 19.688 -14.289 1 81.56 88 TYR A CA 1
ATOM 676 C C . TYR A 1 88 ? 13.562 18.188 -14.5 1 81.56 88 TYR A C 1
ATOM 678 O O . TYR A 1 88 ? 13.93 17.75 -15.594 1 81.56 88 TYR A O 1
ATOM 686 N N . ARG A 1 89 ? 13.297 17.391 -13.609 1 78.69 89 ARG A N 1
ATOM 687 C CA . ARG A 1 89 ? 13.484 15.953 -13.711 1 78.69 89 ARG A CA 1
ATOM 688 C C . ARG A 1 89 ? 12.5 15.336 -14.695 1 78.69 89 ARG A C 1
ATOM 690 O O . ARG A 1 89 ? 12.711 14.227 -15.18 1 78.69 89 ARG A O 1
ATOM 697 N N . ASP A 1 90 ? 11.406 15.961 -15.047 1 82.94 90 ASP A N 1
ATOM 698 C CA . ASP A 1 90 ? 10.367 15.453 -15.93 1 82.94 90 ASP A CA 1
ATOM 699 C C . ASP A 1 90 ? 10.555 15.969 -17.359 1 82.94 90 ASP A C 1
ATOM 701 O O . ASP A 1 90 ? 9.711 15.742 -18.219 1 82.94 90 ASP A O 1
ATOM 705 N N . ILE A 1 91 ? 11.68 16.609 -17.625 1 88.62 91 ILE A N 1
ATOM 706 C CA . ILE A 1 91 ? 11.977 17.156 -18.938 1 88.62 91 ILE A CA 1
ATOM 707 C C . ILE A 1 91 ? 11.945 16.047 -19.984 1 88.62 91 ILE A C 1
ATOM 709 O O . ILE A 1 91 ? 11.375 16.234 -21.062 1 88.62 91 ILE A O 1
ATOM 713 N N . PRO A 1 92 ? 12.398 14.883 -19.641 1 86.38 92 PRO A N 1
ATOM 714 C CA . PRO A 1 92 ? 12.359 13.828 -20.656 1 86.38 92 PRO A CA 1
ATOM 715 C C . PRO A 1 92 ? 10.945 13.484 -21.109 1 86.38 92 PRO A C 1
ATOM 717 O O . PRO A 1 92 ? 10.703 13.281 -22.297 1 86.38 92 PRO A O 1
ATOM 720 N N . ARG A 1 93 ? 10.047 13.461 -20.234 1 84.94 93 ARG A N 1
ATOM 721 C CA . ARG A 1 93 ? 8.648 13.188 -20.547 1 84.94 93 ARG A CA 1
ATOM 722 C C . ARG A 1 93 ? 8.07 14.273 -21.438 1 84.94 93 ARG A C 1
ATOM 724 O O . ARG A 1 93 ? 7.305 13.984 -22.375 1 84.94 93 ARG A O 1
ATOM 731 N N . VAL A 1 94 ? 8.438 15.484 -21.219 1 89.19 94 VAL A N 1
ATOM 732 C CA . VAL A 1 94 ? 7.977 16.625 -21.984 1 89.19 94 VAL A CA 1
ATOM 733 C C . VAL A 1 94 ? 8.516 16.547 -23.406 1 89.19 94 VAL A C 1
ATOM 735 O O . VAL A 1 94 ? 7.766 16.719 -24.375 1 89.19 94 VAL A O 1
ATOM 738 N N . ILE A 1 95 ? 9.742 16.203 -23.516 1 91.5 95 ILE A N 1
ATOM 739 C CA . ILE A 1 95 ? 10.398 16.125 -24.812 1 91.5 95 ILE A CA 1
ATOM 740 C C . ILE A 1 95 ? 9.828 14.953 -25.609 1 91.5 95 ILE A C 1
ATOM 742 O O . ILE A 1 95 ? 9.602 15.062 -26.812 1 91.5 95 ILE A O 1
ATOM 746 N N . GLU A 1 96 ? 9.539 13.93 -24.844 1 87.69 96 GLU A N 1
ATOM 747 C CA . GLU A 1 96 ? 8.922 12.781 -25.5 1 87.69 96 GLU A CA 1
ATOM 748 C C . GLU A 1 96 ? 7.543 13.141 -26.062 1 87.69 96 GLU A C 1
ATOM 750 O O . GLU A 1 96 ? 7.211 12.766 -27.188 1 87.69 96 GLU A O 1
ATOM 755 N N . ALA A 1 97 ? 6.77 13.828 -25.328 1 87.5 97 ALA A N 1
ATOM 756 C CA . ALA A 1 97 ? 5.445 14.258 -25.766 1 87.5 97 ALA A CA 1
ATOM 757 C C . ALA A 1 97 ? 5.539 15.164 -26.984 1 87.5 97 ALA A C 1
ATOM 759 O O . ALA A 1 97 ? 4.781 15 -27.953 1 87.5 97 ALA A O 1
ATOM 760 N N . LEU A 1 98 ? 6.516 15.992 -27 1 89.38 98 LEU A N 1
ATOM 761 C CA . LEU A 1 98 ? 6.727 16.906 -28.125 1 89.38 98 LEU A CA 1
ATOM 762 C C . LEU A 1 98 ? 7.145 16.125 -29.375 1 89.38 98 LEU A C 1
ATOM 764 O O . LEU A 1 98 ? 6.695 16.438 -30.484 1 89.38 98 LEU A O 1
ATOM 768 N N . SER A 1 99 ? 7.938 15.164 -29.141 1 89.12 99 SER A N 1
ATOM 769 C CA . SER A 1 99 ? 8.43 14.359 -30.25 1 89.12 99 SER A CA 1
ATOM 770 C C . SER A 1 99 ? 7.297 13.562 -30.891 1 89.12 99 SER A C 1
ATOM 772 O O . SER A 1 99 ? 7.352 13.25 -32.094 1 89.12 99 SER A O 1
ATOM 774 N N . LYS A 1 100 ? 6.305 13.297 -30.109 1 86.69 100 LYS A N 1
ATOM 775 C CA . LYS A 1 100 ? 5.152 12.555 -30.609 1 86.69 100 LYS A CA 1
ATOM 776 C C . LYS A 1 100 ? 4.109 13.484 -31.219 1 86.69 100 LYS A C 1
ATOM 778 O O . LYS A 1 100 ? 3.018 13.047 -31.578 1 86.69 100 LYS A O 1
ATOM 783 N N . GLY A 1 101 ? 4.469 14.766 -31.188 1 85.56 101 GLY A N 1
ATOM 784 C CA . GLY A 1 101 ? 3.619 15.734 -31.859 1 85.56 101 GLY A CA 1
ATOM 785 C C . GLY A 1 101 ? 2.6 16.375 -30.922 1 85.56 101 GLY A C 1
ATOM 786 O O . GLY A 1 101 ? 1.663 17.031 -31.391 1 85.56 101 GLY A O 1
ATOM 787 N N . GLU A 1 102 ? 2.773 16.109 -29.641 1 87.06 102 GLU A N 1
ATOM 788 C CA . GLU A 1 102 ? 1.831 16.703 -28.703 1 87.06 102 GLU A CA 1
ATOM 789 C C . GLU A 1 102 ? 2.072 18.203 -28.531 1 87.06 102 GLU A C 1
ATOM 791 O O . GLU A 1 102 ? 3.217 18.641 -28.422 1 87.06 102 GLU A O 1
ATOM 796 N N . ALA A 1 103 ? 1.053 18.906 -28.656 1 87.06 103 ALA A N 1
ATOM 797 C CA . ALA A 1 103 ? 1.154 20.344 -28.406 1 87.06 103 ALA A CA 1
ATOM 798 C C . ALA A 1 103 ? 1.12 20.656 -26.922 1 87.06 103 ALA A C 1
ATOM 800 O O . ALA A 1 103 ? 0.329 20.078 -26.172 1 87.06 103 ALA A O 1
ATOM 801 N N . LEU A 1 104 ? 2.002 21.5 -26.5 1 92.38 104 LEU A N 1
ATOM 802 C CA . LEU A 1 104 ? 2.049 21.953 -25.109 1 92.38 104 LEU A CA 1
ATOM 803 C C . LEU A 1 104 ? 1.504 23.375 -24.984 1 92.38 104 LEU A C 1
ATOM 805 O O . LEU A 1 104 ? 0.924 23.906 -25.938 1 92.38 104 LEU A O 1
ATOM 809 N N . SER A 1 105 ? 1.524 23.938 -23.734 1 90.25 105 SER A N 1
ATOM 810 C CA . SER A 1 105 ? 0.911 25.234 -23.484 1 90.25 105 SER A CA 1
ATOM 811 C C . SER A 1 105 ? 1.967 26.312 -23.25 1 90.25 105 SER A C 1
ATOM 813 O O . SER A 1 105 ? 3.061 26.016 -22.766 1 90.25 105 SER A O 1
ATOM 815 N N . THR A 1 106 ? 1.63 27.516 -23.672 1 92.5 106 THR A N 1
ATOM 816 C CA . THR A 1 106 ? 2.482 28.672 -23.375 1 92.5 106 THR A CA 1
ATOM 817 C C . THR A 1 106 ? 2.119 29.297 -22.031 1 92.5 106 THR A C 1
ATOM 819 O O . THR A 1 106 ? 2.861 30.125 -21.516 1 92.5 106 THR A O 1
ATOM 822 N N . ILE A 1 107 ? 1.073 28.797 -21.484 1 86.62 107 ILE A N 1
ATOM 823 C CA . ILE A 1 107 ? 0.535 29.406 -20.281 1 86.62 107 ILE A CA 1
ATOM 824 C C . ILE A 1 107 ? 0.671 28.453 -19.094 1 86.62 107 ILE A C 1
ATOM 826 O O . ILE A 1 107 ? 1.091 28.844 -18.016 1 86.62 107 ILE A O 1
ATOM 830 N N . TYR A 1 108 ? 0.37 27.172 -19.391 1 86.5 108 TYR A N 1
ATOM 831 C CA . TYR A 1 108 ? 0.376 26.188 -18.312 1 86.5 108 TYR A CA 1
ATOM 832 C C . TYR A 1 108 ? 1.584 25.266 -18.422 1 86.5 108 TYR A C 1
ATOM 834 O O . TYR A 1 108 ? 2.049 24.969 -19.516 1 86.5 108 TYR A O 1
ATOM 842 N N . PRO A 1 109 ? 2.008 24.781 -17.219 1 88.25 109 PRO A N 1
ATOM 843 C CA . PRO A 1 109 ? 3.113 23.812 -17.25 1 88.25 109 PRO A CA 1
ATOM 844 C C . PRO A 1 109 ? 2.777 22.562 -18.047 1 88.25 109 PRO A C 1
ATOM 846 O O . PRO A 1 109 ? 1.624 22.125 -18.062 1 88.25 109 PRO A O 1
ATOM 849 N N . ALA A 1 110 ? 3.779 21.969 -18.719 1 88.44 110 ALA A N 1
ATOM 850 C CA . ALA A 1 110 ? 3.619 20.766 -19.516 1 88.44 110 ALA A CA 1
ATOM 851 C C . ALA A 1 110 ? 3.014 19.625 -18.703 1 88.44 110 ALA A C 1
ATOM 853 O O . ALA A 1 110 ? 2.223 18.828 -19.219 1 88.44 110 ALA A O 1
ATOM 854 N N . ASP A 1 111 ? 3.352 19.531 -17.484 1 79.19 111 ASP A N 1
ATOM 855 C CA . ASP A 1 111 ? 2.832 18.484 -16.609 1 79.19 111 ASP A CA 1
ATOM 856 C C . ASP A 1 111 ? 1.306 18.516 -16.562 1 79.19 111 ASP A C 1
ATOM 858 O O . ASP A 1 111 ? 0.651 17.484 -16.641 1 79.19 111 ASP A O 1
ATOM 862 N N . THR A 1 112 ? 0.878 19.734 -16.453 1 76.75 112 THR A N 1
ATOM 863 C CA . THR A 1 112 ? -0.562 19.938 -16.359 1 76.75 112 THR A CA 1
ATOM 864 C C . THR A 1 112 ? -1.253 19.531 -17.656 1 76.75 112 THR A C 1
ATOM 866 O O . THR A 1 112 ? -2.273 18.844 -17.625 1 76.75 112 THR A O 1
ATOM 869 N N . ILE A 1 113 ? -0.662 19.906 -18.766 1 80.81 113 ILE A N 1
ATOM 870 C CA . ILE A 1 113 ? -1.252 19.641 -20.062 1 80.81 113 ILE A CA 1
ATOM 871 C C . ILE A 1 113 ? -1.222 18.141 -20.359 1 80.81 113 ILE A C 1
ATOM 873 O O . ILE A 1 113 ? -2.219 17.562 -20.797 1 80.81 113 ILE A O 1
ATOM 877 N N . LEU A 1 114 ? -0.127 17.578 -20.109 1 81.75 114 LEU A N 1
ATOM 878 C CA . LEU A 1 114 ? 0.028 16.141 -20.375 1 81.75 114 LEU A CA 1
ATOM 879 C C . LEU A 1 114 ? -0.857 15.32 -19.453 1 81.75 114 LEU A C 1
ATOM 881 O O . LEU A 1 114 ? -1.42 14.305 -19.875 1 81.75 114 LEU A O 1
ATOM 885 N N . LYS A 1 115 ? -0.93 15.805 -18.297 1 78.06 115 LYS A N 1
ATOM 886 C CA . LYS A 1 115 ? -1.815 15.148 -17.344 1 78.06 115 LYS A CA 1
ATOM 887 C C . LYS A 1 115 ? -3.275 15.281 -17.766 1 78.06 115 LYS A C 1
ATOM 889 O O . LYS A 1 115 ? -4.023 14.297 -17.75 1 78.06 115 LYS A O 1
ATOM 894 N N . LYS A 1 116 ? -3.662 16.453 -18.109 1 79.5 116 LYS A N 1
ATOM 895 C CA . LYS A 1 116 ? -5.043 16.719 -18.516 1 79.5 116 LYS A CA 1
ATOM 896 C C . LYS A 1 116 ? -5.426 15.898 -19.734 1 79.5 116 LYS A C 1
ATOM 898 O O . LYS A 1 116 ? -6.527 15.352 -19.812 1 79.5 116 LYS A O 1
ATOM 903 N N . LYS A 1 117 ? -4.582 15.875 -20.703 1 81.06 117 LYS A N 1
ATOM 904 C CA . LYS A 1 117 ? -4.844 15.102 -21.906 1 81.06 117 LYS A CA 1
ATOM 905 C C . LYS A 1 117 ? -5.004 13.617 -21.578 1 81.06 117 LYS A C 1
ATOM 907 O O . LYS A 1 117 ? -5.902 12.961 -22.109 1 81.06 117 LYS A O 1
ATOM 912 N N . LYS A 1 118 ? -4.121 13.164 -20.781 1 82.44 118 LYS A N 1
ATOM 913 C CA . LYS A 1 118 ? -4.203 11.766 -20.391 1 82.44 118 LYS A CA 1
ATOM 914 C C . LYS A 1 118 ? -5.504 11.484 -19.641 1 82.44 118 LYS A C 1
ATOM 916 O O . LYS A 1 118 ? -6.137 10.445 -19.844 1 82.44 118 LYS A O 1
ATOM 921 N N . GLU A 1 119 ? -5.867 12.398 -18.812 1 85.5 119 GLU A N 1
ATOM 922 C CA . GLU A 1 119 ? -7.102 12.25 -18.047 1 85.5 119 GLU A CA 1
ATOM 923 C C . GLU A 1 119 ? -8.32 12.25 -18.969 1 85.5 119 GLU A C 1
ATOM 925 O O . GLU A 1 119 ? -9.258 11.469 -18.766 1 85.5 119 GLU A O 1
ATOM 930 N N . GLU A 1 120 ? -8.297 13.109 -19.984 1 87.69 120 GLU A N 1
ATOM 931 C CA . GLU A 1 120 ? -9.398 13.172 -20.938 1 87.69 120 GLU A CA 1
ATOM 932 C C . GLU A 1 120 ? -9.5 11.883 -21.75 1 87.69 120 GLU A C 1
ATOM 934 O O . GLU A 1 120 ? -10.602 11.398 -22.016 1 87.69 120 GLU A O 1
ATOM 939 N N . ASP A 1 121 ? -8.375 11.414 -22.094 1 88.69 121 ASP A N 1
ATOM 940 C CA . ASP A 1 121 ? -8.352 10.156 -22.828 1 88.69 121 ASP A CA 1
ATOM 941 C C . ASP A 1 121 ? -8.922 9.016 -21.984 1 88.69 121 ASP A C 1
ATOM 943 O O . ASP A 1 121 ? -9.703 8.203 -22.484 1 88.69 121 ASP A O 1
ATOM 947 N N . ILE A 1 122 ? -8.578 8.984 -20.781 1 93.56 122 ILE A N 1
ATOM 948 C CA . ILE A 1 122 ? -9.047 7.949 -19.859 1 93.56 122 ILE A CA 1
ATOM 949 C C . ILE A 1 122 ? -10.555 8.07 -19.672 1 93.56 122 ILE A C 1
ATOM 951 O O . ILE A 1 122 ? -11.273 7.07 -19.703 1 93.56 122 ILE A O 1
ATOM 955 N N . GLU A 1 123 ? -11.016 9.297 -19.516 1 94 123 GLU A N 1
ATOM 956 C CA . GLU A 1 123 ? -12.438 9.531 -19.328 1 94 123 GLU A CA 1
ATOM 957 C C . GLU A 1 123 ? -13.242 9.07 -20.547 1 94 123 GLU A C 1
ATOM 959 O O . GLU A 1 123 ? -14.336 8.523 -20.406 1 94 123 GLU A O 1
ATOM 964 N N . LYS A 1 124 ? -12.711 9.32 -21.672 1 94.06 124 LYS A N 1
ATOM 965 C CA . LYS A 1 124 ? -13.367 8.891 -22.891 1 94.06 124 LYS A CA 1
ATOM 966 C C . LYS A 1 124 ? -13.469 7.371 -22.969 1 94.06 124 LYS A C 1
ATOM 968 O O . LYS A 1 124 ? -14.516 6.828 -23.328 1 94.06 124 LYS A O 1
ATOM 973 N N . ILE A 1 125 ? -12.383 6.723 -22.594 1 94.69 125 ILE A N 1
ATOM 974 C CA . ILE A 1 125 ? -12.352 5.266 -22.609 1 94.69 125 ILE A CA 1
ATOM 975 C C . ILE A 1 125 ? -13.375 4.715 -21.625 1 94.69 125 ILE A C 1
ATOM 977 O O . ILE A 1 125 ? -14.156 3.826 -21.953 1 94.69 125 ILE A O 1
ATOM 981 N N . LEU A 1 126 ? -13.391 5.27 -20.453 1 97.19 126 LEU A N 1
ATOM 982 C CA . LEU A 1 126 ? -14.289 4.785 -19.406 1 97.19 126 LEU A CA 1
ATOM 983 C C . LEU A 1 126 ? -15.742 5.016 -19.797 1 97.19 126 LEU A C 1
ATOM 985 O O . LEU A 1 126 ? -16.594 4.168 -19.531 1 97.19 126 LEU A O 1
ATOM 989 N N . ARG A 1 127 ? -16.031 6.129 -20.469 1 96.44 127 ARG A N 1
ATOM 990 C CA . ARG A 1 127 ? -17.375 6.406 -20.953 1 96.44 127 ARG A CA 1
ATOM 991 C C . ARG A 1 127 ? -17.797 5.395 -22.016 1 96.44 127 ARG A C 1
ATOM 993 O O . ARG A 1 127 ? -18.938 4.914 -22.016 1 96.44 127 ARG A O 1
ATOM 1000 N N . GLU A 1 128 ? -16.906 5.133 -22.844 1 96.25 128 GLU A N 1
ATOM 1001 C CA . GLU A 1 128 ? -17.188 4.152 -23.906 1 96.25 128 GLU A CA 1
ATOM 1002 C C . GLU A 1 128 ? -17.469 2.775 -23.312 1 96.25 128 GLU A C 1
ATOM 1004 O O . GLU A 1 128 ? -18.359 2.062 -23.781 1 96.25 128 GLU A O 1
ATOM 1009 N N . LEU A 1 129 ? -16.719 2.455 -22.281 1 96.88 129 LEU A N 1
ATOM 1010 C CA . LEU A 1 129 ? -16.891 1.161 -21.625 1 96.88 129 LEU A CA 1
ATOM 1011 C C . LEU A 1 129 ? -18.25 1.079 -20.922 1 96.88 129 LEU A C 1
ATOM 1013 O O . LEU A 1 129 ? -18.859 0.01 -20.875 1 96.88 129 LEU A O 1
ATOM 1017 N N . GLU A 1 130 ? -18.719 2.184 -20.453 1 97.06 130 GLU A N 1
ATOM 1018 C CA . GLU A 1 130 ? -20.031 2.234 -19.812 1 97.06 130 GLU A CA 1
ATOM 1019 C C . GLU A 1 130 ? -21.156 2.104 -20.859 1 97.06 130 GLU A C 1
ATOM 1021 O O . GLU A 1 130 ? -22.203 1.526 -20.562 1 97.06 130 GLU A O 1
ATOM 1026 N N . GLU A 1 131 ? -20.938 2.613 -22.016 1 95.88 131 GLU A N 1
ATOM 1027 C CA . GLU A 1 131 ? -21.938 2.617 -23.062 1 95.88 131 GLU A CA 1
ATOM 1028 C C . GLU A 1 131 ? -21.969 1.275 -23.797 1 95.88 131 GLU A C 1
ATOM 1030 O O . GLU A 1 131 ? -23.047 0.773 -24.125 1 95.88 131 GLU A O 1
ATOM 1035 N N . LYS A 1 132 ? -20.844 0.68 -23.969 1 94.88 132 LYS A N 1
ATOM 1036 C CA . LYS A 1 132 ? -20.75 -0.483 -24.844 1 94.88 132 LYS A CA 1
ATOM 1037 C C . LYS A 1 132 ? -20.5 -1.757 -24.047 1 94.88 132 LYS A C 1
ATOM 1039 O O . LYS A 1 132 ? -20.297 -2.83 -24.625 1 94.88 132 LYS A O 1
ATOM 1044 N N . GLY A 1 133 ? -20.5 -1.657 -22.797 1 93.75 133 GLY A N 1
ATOM 1045 C CA . GLY A 1 133 ? -20.219 -2.826 -21.969 1 93.75 133 GLY A CA 1
ATOM 1046 C C . GLY A 1 133 ? -21.25 -3.928 -22.141 1 93.75 133 GLY A C 1
ATOM 1047 O O . GLY A 1 133 ? -22.328 -3.699 -22.703 1 93.75 133 GLY A O 1
ATOM 1048 N N . ASP A 1 134 ? -20.859 -5.203 -21.766 1 96 134 ASP A N 1
ATOM 1049 C CA . ASP A 1 134 ? -21.766 -6.344 -21.7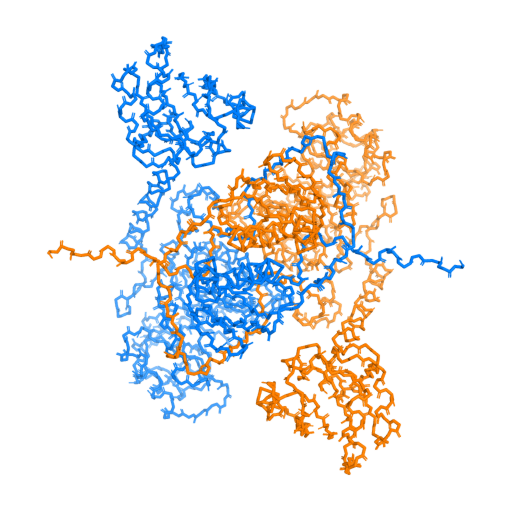5 1 96 134 ASP A CA 1
ATOM 1050 C C . ASP A 1 134 ? -22.484 -6.457 -20.406 1 96 134 ASP A C 1
ATOM 1052 O O . ASP A 1 134 ? -21.891 -6.891 -19.422 1 96 134 ASP A O 1
ATOM 1056 N N . PHE A 1 135 ? -23.734 -6.121 -20.453 1 98.19 135 PHE A N 1
ATOM 1057 C CA . PHE A 1 135 ? -24.5 -6.043 -19.203 1 98.19 135 PHE A CA 1
ATOM 1058 C C . PHE A 1 135 ? -25.547 -7.145 -19.141 1 98.19 135 PHE A C 1
ATOM 1060 O O . PHE A 1 135 ? -26.188 -7.465 -20.141 1 98.19 135 PHE A O 1
ATOM 1067 N N . ALA A 1 136 ? -25.688 -7.715 -17.984 1 98.44 136 ALA A N 1
ATOM 1068 C CA . ALA A 1 136 ? -26.625 -8.82 -17.766 1 98.44 136 ALA A CA 1
ATOM 1069 C C . ALA A 1 136 ? -28.031 -8.297 -17.453 1 98.44 136 ALA A C 1
ATOM 1071 O O . ALA A 1 136 ? -29.031 -8.844 -17.922 1 98.44 136 ALA A O 1
ATOM 1072 N N . PHE A 1 137 ? -28.172 -7.27 -16.609 1 98.31 137 PHE A N 1
ATOM 1073 C CA . PHE A 1 137 ? -29.438 -6.668 -16.219 1 98.31 137 PHE A CA 1
ATOM 1074 C C . PHE A 1 137 ? -29.219 -5.297 -15.594 1 98.31 137 PHE A C 1
ATOM 1076 O O . PHE A 1 137 ? -28.094 -4.852 -15.445 1 98.31 137 PHE A O 1
ATOM 1083 N N . GLU A 1 138 ? -30.266 -4.633 -15.32 1 97.94 138 GLU A N 1
ATOM 1084 C CA . GLU A 1 138 ? -30.219 -3.281 -14.766 1 97.94 138 GLU A CA 1
ATOM 1085 C C . GLU A 1 138 ? -31.078 -3.178 -13.5 1 97.94 138 GLU A C 1
ATOM 1087 O O . GLU A 1 138 ? -32.125 -3.789 -13.414 1 97.94 138 GLU A O 1
ATOM 1092 N N . VAL A 1 139 ? -30.562 -2.553 -12.508 1 97.69 139 VAL A N 1
ATOM 1093 C CA . VAL A 1 139 ? -31.266 -2.281 -11.258 1 97.69 139 VAL A CA 1
ATOM 1094 C C . VAL A 1 139 ? -31.219 -0.786 -10.953 1 97.69 139 VAL A C 1
ATOM 1096 O O . VAL A 1 139 ? -30.156 -0.257 -10.594 1 97.69 139 VAL A O 1
ATOM 1099 N N . ASN A 1 140 ? -32.375 -0.074 -11.078 1 95.5 140 ASN A N 1
ATOM 1100 C CA . ASN A 1 140 ? -32.469 1.348 -10.766 1 95.5 140 ASN A CA 1
ATOM 1101 C C . ASN A 1 140 ? -31.406 2.16 -11.508 1 95.5 140 ASN A C 1
ATOM 1103 O O . ASN A 1 140 ? -30.672 2.945 -10.906 1 95.5 140 ASN A O 1
ATOM 1107 N N . GLY A 1 141 ? -31.188 1.845 -12.68 1 96.06 141 GLY A N 1
ATOM 1108 C CA . GLY A 1 141 ? -30.281 2.598 -13.531 1 96.06 141 GLY A CA 1
ATOM 1109 C C . GLY A 1 141 ? -28.859 2.059 -13.508 1 96.06 141 GLY A C 1
ATOM 1110 O O . GLY A 1 141 ? -28.031 2.443 -14.344 1 96.06 141 GLY A O 1
ATOM 1111 N N . LEU A 1 142 ? -28.594 1.216 -12.57 1 98.19 142 LEU A N 1
ATOM 1112 C CA . LEU A 1 142 ? -27.266 0.614 -12.508 1 98.19 142 LEU A CA 1
ATOM 1113 C C . LEU A 1 142 ? -27.203 -0.65 -13.359 1 98.19 142 LEU A C 1
ATOM 1115 O O . LEU A 1 142 ? -27.891 -1.631 -13.078 1 98.19 142 LEU A O 1
ATOM 1119 N N . LYS A 1 143 ? -26.375 -0.641 -14.383 1 98.5 143 LYS A N 1
ATOM 1120 C CA . LYS A 1 143 ? -26.188 -1.818 -15.227 1 98.5 143 LYS A CA 1
ATOM 1121 C C . LYS A 1 143 ? -25.141 -2.758 -14.633 1 98.5 143 LYS A C 1
ATOM 1123 O O . LYS A 1 143 ? -24.031 -2.328 -14.289 1 98.5 143 LYS A O 1
ATOM 1128 N N . ILE A 1 144 ? -25.484 -4 -14.445 1 98.81 144 ILE A N 1
ATOM 1129 C CA . ILE A 1 144 ? -24.578 -4.996 -13.883 1 98.81 144 ILE A CA 1
ATOM 1130 C C . ILE A 1 144 ? -23.875 -5.754 -15.008 1 98.81 144 ILE A C 1
ATOM 1132 O O . ILE A 1 144 ? -24.531 -6.402 -15.828 1 98.81 144 ILE A O 1
ATOM 1136 N N . PRO A 1 145 ? -22.547 -5.668 -15.031 1 98.5 145 PRO A N 1
ATOM 1137 C CA . PRO A 1 145 ? -21.828 -6.297 -16.141 1 98.5 145 PRO A CA 1
ATOM 1138 C C . PRO A 1 145 ? -21.734 -7.816 -16 1 98.5 145 PRO A C 1
ATOM 1140 O O . PRO A 1 145 ? -21.578 -8.328 -14.891 1 98.5 145 PRO A O 1
ATOM 1143 N N . ARG A 1 146 ? -21.781 -8.508 -17.141 1 97.62 146 ARG A N 1
ATOM 1144 C CA . ARG A 1 146 ? -21.484 -9.938 -17.172 1 97.62 146 ARG A CA 1
ATOM 1145 C C . ARG A 1 146 ? -19.984 -10.188 -16.969 1 97.62 146 ARG A C 1
ATOM 1147 O O . ARG A 1 146 ? -19.609 -11.102 -16.234 1 97.62 146 ARG A O 1
ATOM 1154 N N . TYR A 1 147 ? -19.203 -9.328 -17.656 1 96.31 147 TYR A N 1
ATOM 1155 C CA . TYR A 1 147 ? -17.75 -9.312 -17.594 1 96.31 147 TYR A CA 1
ATOM 1156 C C . TYR A 1 147 ? -17.219 -7.891 -17.469 1 96.31 147 TYR A C 1
ATOM 1158 O O . TYR A 1 147 ? -17.844 -6.949 -17.969 1 96.31 147 TYR A O 1
ATOM 1166 N N . PRO A 1 148 ? -16.094 -7.77 -16.812 1 97.38 148 PRO A N 1
ATOM 1167 C CA . PRO A 1 148 ? -15.438 -6.461 -16.875 1 97.38 148 PRO A CA 1
ATOM 1168 C C . PRO A 1 148 ? -14.625 -6.273 -18.156 1 97.38 148 PRO A C 1
ATOM 1170 O O . PRO A 1 148 ? -14.203 -7.254 -18.781 1 97.38 148 PRO A O 1
ATOM 1173 N N . PRO A 1 149 ? -14.414 -5 -18.578 1 96.94 149 PRO A N 1
ATOM 1174 C CA . PRO A 1 149 ? -14.93 -3.752 -18.016 1 96.94 149 PRO A CA 1
ATOM 1175 C C . PRO A 1 149 ? -16.359 -3.459 -18.453 1 96.94 149 PRO A C 1
ATOM 1177 O O . PRO A 1 149 ? -16.797 -3.908 -19.516 1 96.94 149 PRO A O 1
ATOM 1180 N N . PRO A 1 150 ? -17.172 -2.652 -17.781 1 98 150 PRO A N 1
ATOM 1181 C CA . PRO A 1 150 ? -16.734 -1.96 -16.562 1 98 150 PRO A CA 1
ATOM 1182 C C . PRO A 1 150 ? -16.891 -2.816 -15.312 1 98 150 PRO A C 1
ATOM 1184 O O . PRO A 1 150 ? -17.375 -3.953 -15.391 1 98 150 PRO A O 1
ATOM 1187 N N . PHE A 1 151 ? -16.422 -2.283 -14.203 1 98.81 151 PHE A N 1
ATOM 1188 C CA . PHE A 1 151 ? -16.594 -2.887 -12.891 1 98.81 151 PHE A CA 1
ATOM 1189 C C . PHE A 1 151 ? -17.719 -2.191 -12.125 1 98.81 151 PHE A C 1
ATOM 1191 O O . PHE A 1 151 ? -18.094 -1.061 -12.445 1 98.81 151 PHE A O 1
ATOM 1198 N N . ARG A 1 152 ? -18.281 -2.877 -11.164 1 98.94 152 ARG A N 1
ATOM 1199 C CA . ARG A 1 152 ? -19.141 -2.299 -10.141 1 98.94 152 ARG A CA 1
ATOM 1200 C C . ARG A 1 152 ? -18.578 -2.551 -8.742 1 98.94 152 ARG A C 1
ATOM 1202 O O . ARG A 1 152 ? -18.062 -3.635 -8.469 1 98.94 152 ARG A O 1
ATOM 1209 N N . ILE A 1 153 ? -18.703 -1.568 -7.93 1 98.94 153 ILE A N 1
ATOM 1210 C CA . ILE A 1 153 ? -18.156 -1.648 -6.574 1 98.94 153 ILE A CA 1
ATOM 1211 C C . ILE A 1 153 ? -19.297 -1.624 -5.559 1 98.94 153 ILE A C 1
ATOM 1213 O O . ILE A 1 153 ? -20.078 -0.67 -5.52 1 98.94 153 ILE A O 1
ATOM 1217 N N . PHE A 1 154 ? -19.422 -2.703 -4.789 1 98.94 154 PHE A N 1
ATOM 1218 C CA . PHE A 1 154 ? -20.312 -2.812 -3.637 1 98.94 154 PHE A CA 1
ATOM 1219 C C . PHE A 1 154 ? -19.547 -2.564 -2.34 1 98.94 154 PHE A C 1
ATOM 1221 O O . PHE A 1 154 ? -18.406 -3.025 -2.182 1 98.94 154 PHE A O 1
ATOM 1228 N N . ILE A 1 155 ? -20.125 -1.806 -1.419 1 98.81 155 ILE A N 1
ATOM 1229 C CA . ILE A 1 155 ? -19.469 -1.561 -0.137 1 98.81 155 ILE A CA 1
ATOM 1230 C C . ILE A 1 155 ? -20.375 -2.053 0.999 1 98.81 155 ILE A C 1
ATOM 1232 O O . ILE A 1 155 ? -21.562 -1.717 1.054 1 98.81 155 ILE A O 1
ATOM 1236 N N . GLU A 1 156 ? -19.812 -2.836 1.855 1 97.69 156 GLU A N 1
ATOM 1237 C CA . GLU A 1 156 ? -20.562 -3.367 2.99 1 97.69 156 GLU A CA 1
ATOM 1238 C C . GLU A 1 156 ? -20.344 -2.523 4.242 1 97.69 156 GLU A C 1
ATOM 1240 O O . GLU A 1 156 ? -19.203 -2.24 4.613 1 97.69 156 GLU A O 1
ATOM 1245 N N . PHE A 1 157 ? -21.422 -2.117 4.84 1 96.75 157 PHE A N 1
ATOM 1246 C CA . PHE A 1 157 ? -21.391 -1.405 6.113 1 96.75 157 PHE A CA 1
ATOM 1247 C C . PHE A 1 157 ? -21.875 -2.305 7.246 1 96.75 157 PHE A C 1
ATOM 1249 O O . PHE A 1 157 ? -22.766 -3.133 7.055 1 96.75 157 PHE A O 1
ATOM 1256 N N . ASP A 1 158 ? -21.266 -2.133 8.367 1 92.81 158 ASP A N 1
ATOM 1257 C CA . ASP A 1 158 ? -21.766 -2.764 9.586 1 92.81 158 ASP A CA 1
ATOM 1258 C C . ASP A 1 158 ? -23.047 -2.092 10.078 1 92.81 158 ASP A C 1
ATOM 1260 O O . ASP A 1 158 ? -22.984 -1.061 10.75 1 92.81 158 ASP A O 1
ATOM 1264 N N . ALA A 1 159 ? -24.125 -2.734 9.906 1 94.69 159 ALA A N 1
ATOM 1265 C CA . ALA A 1 159 ? -25.438 -2.119 10.141 1 94.69 159 ALA A CA 1
ATOM 1266 C C . ALA A 1 159 ? -25.734 -2.035 11.633 1 94.69 159 ALA A C 1
ATOM 1268 O O . ALA A 1 159 ? -26.75 -1.443 12.031 1 94.69 159 ALA A O 1
ATOM 1269 N N . SER A 1 160 ? -24.844 -2.584 12.43 1 88.12 160 SER A N 1
ATOM 1270 C CA . SER A 1 160 ? -25.031 -2.449 13.867 1 88.12 160 SER A CA 1
ATOM 1271 C C . SER A 1 160 ? -24.719 -1.032 14.336 1 88.12 160 SER A C 1
ATOM 1273 O O . SER A 1 160 ? -25.109 -0.635 15.438 1 88.12 160 SER A O 1
ATOM 1275 N N . LYS A 1 161 ? -24 -0.289 13.555 1 89.75 161 LYS A N 1
ATOM 1276 C CA . LYS A 1 161 ? -23.641 1.079 13.906 1 89.75 161 LYS A CA 1
ATOM 1277 C C . LYS A 1 161 ? -24.828 2.023 13.766 1 89.75 161 LYS A C 1
ATOM 1279 O O . LYS A 1 161 ? -25.828 1.684 13.117 1 89.75 161 LYS A O 1
ATOM 1284 N N . ASP A 1 162 ? -24.641 3.154 14.375 1 92.75 162 ASP A N 1
ATOM 1285 C CA . ASP A 1 162 ? -25.688 4.184 14.344 1 92.75 162 ASP A CA 1
ATOM 1286 C C . ASP A 1 162 ? -25.938 4.664 12.914 1 92.75 162 ASP A C 1
ATOM 1288 O O . ASP A 1 162 ? -25 4.816 12.133 1 92.75 162 ASP A O 1
ATOM 1292 N N . ILE A 1 163 ? -27.234 4.906 12.617 1 96.25 163 ILE A N 1
ATOM 1293 C CA . ILE A 1 163 ? -27.656 5.223 11.258 1 96.25 163 ILE A CA 1
ATOM 1294 C C . ILE A 1 163 ? -27.016 6.531 10.805 1 96.25 163 ILE A C 1
ATOM 1296 O O . ILE A 1 163 ? -26.672 6.699 9.633 1 96.25 163 ILE A O 1
ATOM 1300 N N . GLU A 1 164 ? -26.859 7.484 11.703 1 95.5 164 GLU A N 1
ATOM 1301 C CA . GLU A 1 164 ? -26.234 8.758 11.344 1 95.5 164 GLU A CA 1
ATOM 1302 C C . GLU A 1 164 ? -24.781 8.57 10.938 1 95.5 164 GLU A C 1
ATOM 1304 O O . GLU A 1 164 ? -24.312 9.18 9.977 1 95.5 164 GLU A O 1
ATOM 1309 N N . PHE A 1 165 ? -24.156 7.801 11.688 1 92.81 165 PHE A N 1
ATOM 1310 C CA . PHE A 1 165 ? -22.781 7.469 11.375 1 92.81 165 PHE A CA 1
ATOM 1311 C C . PHE A 1 165 ? -22.672 6.809 10 1 92.81 165 PHE A C 1
ATOM 1313 O O . PHE A 1 165 ? -21.812 7.168 9.203 1 92.81 165 PHE A O 1
ATOM 1320 N N . LEU A 1 166 ? -23.562 5.844 9.719 1 97 166 LEU A N 1
ATOM 1321 C CA . LEU A 1 166 ? -23.547 5.105 8.461 1 97 166 LEU A CA 1
ATOM 1322 C C . LEU A 1 166 ? -23.797 6.039 7.277 1 97 166 LEU A C 1
ATOM 1324 O O . LEU A 1 166 ? -23.141 5.926 6.238 1 97 166 LEU A O 1
ATOM 1328 N N . LEU A 1 167 ? -24.719 6.941 7.453 1 97.44 167 LEU A N 1
ATOM 1329 C CA . LEU A 1 167 ? -25.047 7.871 6.379 1 97.44 167 LEU A CA 1
ATOM 1330 C C . LEU A 1 167 ? -23.891 8.828 6.113 1 97.44 167 LEU A C 1
ATOM 1332 O O . LEU A 1 167 ? -23.625 9.203 4.965 1 97.44 167 LEU A O 1
ATOM 1336 N N . GLU A 1 168 ? -23.234 9.25 7.145 1 94.44 168 GLU A N 1
ATOM 1337 C CA . GLU A 1 168 ? -22.047 10.094 6.984 1 94.44 168 GLU A CA 1
ATOM 1338 C C . GLU A 1 168 ? -20.953 9.367 6.215 1 94.44 168 GLU A C 1
ATOM 1340 O O . GLU A 1 168 ? -20.312 9.953 5.34 1 94.44 168 GLU A O 1
ATOM 1345 N N . GLU A 1 169 ? -20.781 8.156 6.578 1 94.25 169 GLU A N 1
ATOM 1346 C CA . GLU A 1 169 ? -19.781 7.344 5.879 1 94.25 169 GLU A CA 1
ATOM 1347 C C . GLU A 1 169 ? -20.172 7.141 4.418 1 94.25 169 GLU A C 1
ATOM 1349 O O . GLU A 1 169 ? -19.312 7.195 3.531 1 94.25 169 GLU A O 1
ATOM 1354 N N . ALA A 1 170 ? -21.438 6.891 4.219 1 97.75 170 ALA A N 1
ATOM 1355 C CA . ALA A 1 170 ? -21.922 6.703 2.855 1 97.75 170 ALA A CA 1
ATOM 1356 C C . ALA A 1 170 ? -21.672 7.949 2.008 1 97.75 170 ALA A C 1
ATOM 1358 O O . ALA A 1 170 ? -21.25 7.848 0.853 1 97.75 170 ALA A O 1
ATOM 1359 N N . LYS A 1 171 ? -21.922 9.078 2.568 1 96.31 171 LYS A N 1
ATOM 1360 C CA . LYS A 1 171 ? -21.703 10.336 1.864 1 96.31 171 LYS A CA 1
ATOM 1361 C C . LYS A 1 171 ? -20.219 10.5 1.491 1 96.31 171 LYS A C 1
ATOM 1363 O O . LYS A 1 171 ? -19.906 10.922 0.379 1 96.31 171 LYS A O 1
ATOM 1368 N N . ARG A 1 172 ? -19.375 10.148 2.395 1 93 172 ARG A N 1
ATOM 1369 C CA . ARG A 1 172 ? -17.938 10.281 2.197 1 93 172 ARG A CA 1
ATOM 1370 C C . ARG A 1 172 ? -17.469 9.438 1.019 1 93 172 ARG A C 1
ATOM 1372 O O . ARG A 1 172 ? -16.578 9.852 0.266 1 93 172 ARG A O 1
ATOM 1379 N N . VAL A 1 173 ? -18.078 8.242 0.808 1 96.56 173 VAL A N 1
ATOM 1380 C CA . VAL A 1 173 ? -17.531 7.297 -0.153 1 96.56 173 VAL A CA 1
ATOM 1381 C C . VAL A 1 173 ? -18.406 7.234 -1.393 1 96.56 173 VAL A C 1
ATOM 1383 O O . VAL A 1 173 ? -18.141 6.477 -2.326 1 96.56 173 VAL A O 1
ATOM 1386 N N . SER A 1 174 ? -19.453 8.062 -1.521 1 96.81 174 SER A N 1
ATOM 1387 C CA . SER A 1 174 ? -20.531 7.934 -2.504 1 96.81 174 SER A CA 1
ATOM 1388 C C . SER A 1 174 ? -19.984 8.094 -3.924 1 96.81 174 SER A C 1
ATOM 1390 O O . SER A 1 174 ? -20.531 7.492 -4.863 1 96.81 174 SER A O 1
ATOM 1392 N N . ASN A 1 175 ? -18.891 8.805 -4.082 1 95.62 175 ASN A N 1
ATOM 1393 C CA . ASN A 1 175 ? -18.359 9.039 -5.418 1 95.62 175 ASN A CA 1
ATOM 1394 C C . ASN A 1 175 ? -17.531 7.855 -5.91 1 95.62 175 ASN A C 1
ATOM 1396 O O . ASN A 1 175 ? -17.188 7.777 -7.09 1 95.62 175 ASN A O 1
ATOM 1400 N N . TYR A 1 176 ? -17.312 6.883 -5.004 1 97.56 176 TYR A N 1
ATOM 1401 C CA . TYR A 1 176 ? -16.359 5.84 -5.355 1 97.56 176 TYR A CA 1
ATOM 1402 C C . TYR A 1 176 ? -17.047 4.488 -5.492 1 97.56 176 TYR A C 1
ATOM 1404 O O . TYR A 1 176 ? -16.453 3.535 -6.004 1 97.56 176 TYR A O 1
ATOM 1412 N N . VAL A 1 177 ? -18.297 4.367 -5.047 1 98.31 177 VAL A N 1
ATOM 1413 C CA . VAL A 1 177 ? -18.938 3.053 -5.008 1 98.31 177 VAL A CA 1
ATOM 1414 C C . VAL A 1 177 ? -20.281 3.113 -5.707 1 98.31 177 VAL A C 1
ATOM 1416 O O . VAL A 1 177 ? -20.812 4.199 -5.961 1 98.31 177 VAL A O 1
ATOM 1419 N N . ASN A 1 178 ? -20.875 1.935 -6.031 1 98.75 178 ASN A N 1
ATOM 1420 C CA . ASN A 1 178 ? -22.125 1.862 -6.773 1 98.75 178 ASN A CA 1
ATOM 1421 C C . ASN A 1 178 ? -23.281 1.418 -5.879 1 98.75 178 ASN A C 1
ATOM 1423 O O . ASN A 1 178 ? -24.422 1.862 -6.059 1 98.75 178 ASN A O 1
ATOM 1427 N N . VAL A 1 179 ? -23 0.544 -4.945 1 98.88 179 VAL A N 1
ATOM 1428 C CA . VAL A 1 179 ? -24.062 -0.052 -4.133 1 98.88 179 VAL A CA 1
ATOM 1429 C C . VAL A 1 179 ? -23.641 -0.058 -2.664 1 98.88 179 VAL A C 1
ATOM 1431 O O . VAL A 1 179 ? -22.484 -0.351 -2.346 1 98.88 179 VAL A O 1
ATOM 1434 N N . PHE A 1 180 ? -24.562 0.298 -1.751 1 98.81 180 PHE A N 1
ATOM 1435 C CA . PHE A 1 180 ? -24.344 0.262 -0.31 1 98.81 180 PHE A CA 1
ATOM 1436 C C . PHE A 1 180 ? -25.047 -0.935 0.314 1 98.81 180 PHE A C 1
ATOM 1438 O O . PHE A 1 180 ? -26.281 -1.002 0.322 1 98.81 180 PHE A O 1
ATOM 1445 N N . VAL A 1 181 ? -24.266 -1.871 0.863 1 98.81 181 VAL A N 1
ATOM 1446 C CA . VAL A 1 181 ? -24.812 -3.105 1.421 1 98.81 181 VAL A CA 1
ATOM 1447 C C . VAL A 1 181 ? -24.828 -3.021 2.945 1 98.81 181 VAL A C 1
ATOM 1449 O O . VAL A 1 181 ? -23.781 -2.846 3.572 1 98.81 181 VAL A O 1
ATOM 1452 N N . LEU A 1 182 ? -25.984 -3.119 3.535 1 98.5 182 LEU A N 1
ATOM 1453 C CA . LEU A 1 182 ? -26.109 -3.145 4.988 1 98.5 182 LEU A CA 1
ATOM 1454 C C . LEU A 1 182 ? -26 -4.57 5.52 1 98.5 182 LEU A C 1
ATOM 1456 O O . LEU A 1 182 ? -26.875 -5.402 5.258 1 98.5 182 LEU A O 1
ATOM 1460 N N . GLY A 1 183 ? -24.891 -4.793 6.172 1 96.12 183 GLY A N 1
ATOM 1461 C CA . GLY A 1 183 ? -24.672 -6.102 6.77 1 96.12 183 GLY A CA 1
ATOM 1462 C C . GLY A 1 183 ? -25.141 -6.188 8.211 1 96.12 183 GLY A C 1
ATOM 1463 O O . GLY A 1 183 ? -24.641 -5.473 9.078 1 96.12 183 GLY A O 1
ATOM 1464 N N . PHE A 1 184 ? -26.094 -7.082 8.492 1 93.5 184 PHE A N 1
ATOM 1465 C CA . PHE A 1 184 ? -26.609 -7.293 9.836 1 93.5 184 PHE A CA 1
ATOM 1466 C C . PHE A 1 184 ? -25.969 -8.516 10.477 1 93.5 184 PHE A C 1
ATOM 1468 O O . PHE A 1 184 ? -25.797 -9.547 9.828 1 93.5 184 PHE A O 1
ATOM 1475 N N . PRO A 1 185 ? -25.609 -8.375 11.672 1 86.19 185 PRO A N 1
ATOM 1476 C CA . PRO A 1 185 ? -24.922 -9.492 12.312 1 86.19 185 PRO A CA 1
ATOM 1477 C C . PRO A 1 185 ? -25.828 -10.703 12.531 1 86.19 185 PRO A C 1
ATOM 1479 O O . PRO A 1 185 ? -27.047 -10.555 12.578 1 86.19 185 PRO A O 1
ATOM 1482 N N . ASN A 1 186 ? -25.141 -11.812 12.68 1 81.69 186 ASN A N 1
ATOM 1483 C CA . ASN A 1 186 ? -25.891 -13.023 12.992 1 81.69 186 ASN A CA 1
ATOM 1484 C C . ASN A 1 186 ? -26.672 -12.883 14.297 1 81.69 186 ASN A C 1
ATOM 1486 O O . ASN A 1 186 ? -26.141 -12.367 15.281 1 81.69 186 ASN A O 1
ATOM 1490 N N . GLY A 1 187 ? -27.859 -13.195 14.312 1 78.25 187 GLY A N 1
ATOM 1491 C CA . GLY A 1 187 ? -28.672 -13.148 15.516 1 78.25 187 GLY A CA 1
ATOM 1492 C C . GLY A 1 187 ? -29.359 -11.812 15.711 1 78.25 187 GLY A C 1
ATOM 1493 O O . GLY A 1 187 ? -30.125 -11.633 16.656 1 78.25 187 GLY A O 1
ATOM 1494 N N . HIS A 1 188 ? -29.203 -10.805 14.938 1 82.12 188 HIS A N 1
ATOM 1495 C CA . HIS A 1 188 ? -29.797 -9.477 15.047 1 82.12 188 HIS A CA 1
ATOM 1496 C C . HIS A 1 188 ? -31.328 -9.555 15.102 1 82.12 188 HIS A C 1
ATOM 1498 O O . HIS A 1 188 ? -31.953 -9.078 16.047 1 82.12 188 HIS A O 1
ATOM 1504 N N . GLU A 1 189 ? -32.125 -10.188 14.367 1 86.56 189 GLU A N 1
ATOM 1505 C CA . GLU A 1 189 ? -33.531 -10.5 14.25 1 86.56 189 GLU A CA 1
ATOM 1506 C C . GLU A 1 189 ? -34.406 -9.289 14.617 1 86.56 189 GLU A C 1
ATOM 1508 O O . GLU A 1 189 ? -35.438 -9.438 15.258 1 86.56 189 GLU A O 1
ATOM 1513 N N . ASP A 1 190 ? -33.969 -8.062 14.398 1 94.19 190 ASP A N 1
ATOM 1514 C CA . ASP A 1 190 ? -34.719 -6.836 14.586 1 94.19 190 ASP A CA 1
ATOM 1515 C C . ASP A 1 190 ? -35.219 -6.281 13.25 1 94.19 190 ASP A C 1
ATOM 1517 O O . ASP A 1 190 ? -34.562 -5.426 12.656 1 94.19 190 ASP A O 1
ATOM 1521 N N . LEU A 1 191 ? -36.438 -6.652 12.883 1 97.5 191 LEU A N 1
ATOM 1522 C CA . LEU A 1 191 ? -37 -6.32 11.57 1 97.5 191 LEU A CA 1
ATOM 1523 C C . LEU A 1 191 ? -37.25 -4.824 11.461 1 97.5 191 LEU A C 1
ATOM 1525 O O . LEU A 1 191 ? -37.156 -4.25 10.375 1 97.5 191 LEU A O 1
ATOM 1529 N N . ASP A 1 192 ? -37.594 -4.203 12.555 1 97.31 192 ASP A N 1
ATOM 1530 C CA . ASP A 1 192 ? -37.844 -2.764 12.547 1 97.31 192 ASP A CA 1
ATOM 1531 C C . ASP A 1 192 ? -36.594 -1.982 12.211 1 97.31 192 ASP A C 1
ATOM 1533 O O . ASP A 1 192 ? -36.625 -1.011 11.453 1 97.31 192 ASP A O 1
ATOM 1537 N N . GLU A 1 193 ? -35.562 -2.396 12.797 1 96.69 193 GLU A N 1
ATOM 1538 C CA . GLU A 1 193 ? -34.281 -1.74 12.516 1 96.69 193 GLU A CA 1
ATOM 1539 C C . GLU A 1 193 ? -33.875 -1.935 11.055 1 96.69 193 GLU A C 1
ATOM 1541 O O . GLU A 1 193 ? -33.344 -1.017 10.422 1 96.69 193 GLU A O 1
ATOM 1546 N N . VAL A 1 194 ? -34.094 -3.127 10.555 1 97.94 194 VAL A N 1
ATOM 1547 C CA . VAL A 1 194 ? -33.812 -3.42 9.156 1 97.94 194 VAL A CA 1
ATOM 1548 C C . VAL A 1 194 ? -34.594 -2.479 8.258 1 97.94 194 VAL A C 1
ATOM 1550 O O . VAL A 1 194 ? -34.031 -1.825 7.375 1 97.94 194 VAL A O 1
ATOM 1553 N N . ARG A 1 195 ? -35.906 -2.387 8.5 1 98.25 195 ARG A N 1
ATOM 1554 C CA . ARG A 1 195 ? -36.781 -1.53 7.711 1 98.25 195 ARG A CA 1
ATOM 1555 C C . ARG A 1 195 ? -36.312 -0.076 7.766 1 98.25 195 ARG A C 1
ATOM 1557 O O . ARG A 1 195 ? -36.25 0.595 6.734 1 98.25 195 ARG A O 1
ATOM 1564 N N . LYS A 1 196 ? -36.031 0.353 8.938 1 98 196 LYS A N 1
ATOM 1565 C CA . LYS A 1 196 ? -35.656 1.745 9.148 1 98 196 LYS A CA 1
ATOM 1566 C C . LYS A 1 196 ? -34.375 2.088 8.391 1 98 196 LYS A C 1
ATOM 1568 O O . LYS A 1 196 ? -34.312 3.088 7.672 1 98 196 LYS A O 1
ATOM 1573 N N . LYS A 1 197 ? -33.375 1.319 8.508 1 98.38 197 LYS A N 1
ATOM 1574 C CA . LYS A 1 197 ? -32.062 1.622 7.918 1 98.38 197 LYS A CA 1
ATOM 1575 C C . LYS A 1 197 ? -32.094 1.493 6.398 1 98.38 197 LYS A C 1
ATOM 1577 O O . LYS A 1 197 ? -31.562 2.348 5.684 1 98.38 197 LYS A O 1
ATOM 1582 N N . VAL A 1 198 ? -32.75 0.457 5.895 1 98.69 198 VAL A N 1
ATOM 1583 C CA . VAL A 1 198 ? -32.844 0.282 4.449 1 98.69 198 VAL A CA 1
ATOM 1584 C C . VAL A 1 198 ? -33.594 1.449 3.836 1 98.69 198 VAL A C 1
ATOM 1586 O O . VAL A 1 198 ? -33.156 2.035 2.842 1 98.69 198 VAL A O 1
ATOM 1589 N N . THR A 1 199 ? -34.719 1.813 4.477 1 98.44 199 THR A N 1
ATOM 1590 C CA . THR A 1 199 ? -35.562 2.904 3.984 1 98.44 199 THR A CA 1
ATOM 1591 C C . THR A 1 199 ? -34.781 4.219 3.979 1 98.44 199 THR A C 1
ATOM 1593 O O . THR A 1 199 ? -34.875 4.988 3.02 1 98.44 199 THR A O 1
ATOM 1596 N N . LYS A 1 200 ? -34.031 4.453 5.008 1 98.25 200 LYS A N 1
ATOM 1597 C CA . LYS A 1 200 ? -33.281 5.699 5.109 1 98.25 200 LYS A CA 1
ATOM 1598 C C . LYS A 1 200 ? -32.25 5.805 3.994 1 98.25 200 LYS A C 1
ATOM 1600 O O . LYS A 1 200 ? -32.094 6.859 3.379 1 98.25 200 LYS A O 1
ATOM 1605 N N . PHE A 1 201 ? -31.516 4.773 3.73 1 98.5 201 PHE A N 1
ATOM 1606 C CA . PHE A 1 201 ? -30.531 4.773 2.662 1 98.5 201 PHE A CA 1
ATOM 1607 C C . PHE A 1 201 ? -31.188 4.977 1.306 1 98.5 201 PHE A C 1
ATOM 1609 O O . PHE A 1 201 ? -30.703 5.746 0.476 1 98.5 201 PHE A O 1
ATOM 1616 N N . ARG A 1 202 ? -32.312 4.289 1.119 1 97.75 202 ARG A N 1
ATOM 1617 C CA . ARG A 1 202 ? -33.062 4.449 -0.12 1 97.75 202 ARG A CA 1
ATOM 1618 C C . ARG A 1 202 ? -33.5 5.891 -0.303 1 97.75 202 ARG A C 1
ATOM 1620 O O . ARG A 1 202 ? -33.375 6.457 -1.392 1 97.75 202 ARG A O 1
ATOM 1627 N N . ASP A 1 203 ? -33.969 6.434 0.731 1 97.69 203 ASP A N 1
ATOM 1628 C CA . ASP A 1 203 ? -34.5 7.793 0.68 1 97.69 203 ASP A CA 1
ATOM 1629 C C . ASP A 1 203 ? -33.375 8.805 0.374 1 97.69 203 ASP A C 1
ATOM 1631 O O . ASP A 1 203 ? -33.656 9.875 -0.174 1 97.69 203 ASP A O 1
ATOM 1635 N N . GLU A 1 204 ? -32.156 8.5 0.752 1 97.44 204 GLU A N 1
ATOM 1636 C CA . GLU A 1 204 ? -31.016 9.359 0.445 1 97.44 204 GLU A CA 1
ATOM 1637 C C . GLU A 1 204 ? -30.578 9.211 -1.012 1 97.44 204 GLU A C 1
ATOM 1639 O O . GLU A 1 204 ? -29.688 9.914 -1.477 1 97.44 204 GLU A O 1
ATOM 1644 N N . GLY A 1 205 ? -31.203 8.258 -1.706 1 97.12 205 GLY A N 1
ATOM 1645 C CA . GLY A 1 205 ? -30.953 8.094 -3.129 1 97.12 205 GLY A CA 1
ATOM 1646 C C . GLY A 1 205 ? -29.922 7.016 -3.434 1 97.12 205 GLY A C 1
ATOM 1647 O O . GLY A 1 205 ? -29.484 6.879 -4.574 1 97.12 205 GLY A O 1
ATOM 1648 N N . TYR A 1 206 ? -29.547 6.254 -2.463 1 98.19 206 TYR A N 1
ATOM 1649 C CA . TYR A 1 206 ? -28.547 5.219 -2.668 1 98.19 206 TYR A CA 1
ATOM 1650 C C . TYR A 1 206 ? -29.172 3.932 -3.186 1 98.19 206 TYR A C 1
ATOM 1652 O O . TYR A 1 206 ? -30.328 3.639 -2.879 1 98.19 206 TYR A O 1
ATOM 1660 N N . ILE A 1 207 ? -28.484 3.217 -4.023 1 98.62 207 ILE A N 1
ATOM 1661 C CA . ILE A 1 207 ? -28.844 1.834 -4.309 1 98.62 207 ILE A CA 1
ATOM 1662 C C . ILE A 1 207 ? -28.422 0.938 -3.152 1 98.62 207 ILE A C 1
ATOM 1664 O O . ILE A 1 207 ? -27.234 0.913 -2.785 1 98.62 207 ILE A O 1
ATOM 1668 N N . VAL A 1 208 ? -29.375 0.179 -2.58 1 98.69 208 VAL A N 1
ATOM 1669 C CA . VAL A 1 208 ? -29.141 -0.456 -1.288 1 98.69 208 VAL A CA 1
ATOM 1670 C C . VAL A 1 208 ? -29.188 -1.975 -1.443 1 98.69 208 VAL A C 1
ATOM 1672 O O . VAL A 1 208 ? -30 -2.508 -2.199 1 98.69 208 VAL A O 1
ATOM 1675 N N . GLY A 1 209 ? -28.219 -2.664 -0.802 1 98.81 209 GLY A N 1
ATOM 1676 C CA . GLY A 1 209 ? -28.234 -4.102 -0.592 1 98.81 209 GLY A CA 1
ATOM 1677 C C . GLY A 1 209 ? -28.359 -4.492 0.87 1 98.81 209 GLY A C 1
ATOM 1678 O O . GLY A 1 209 ? -28.141 -3.66 1.757 1 98.81 209 GLY A O 1
ATOM 1679 N N . ILE A 1 210 ? -28.766 -5.684 1.089 1 98.69 210 ILE A N 1
ATOM 1680 C CA . ILE A 1 210 ? -28.859 -6.191 2.453 1 98.69 210 ILE A CA 1
ATOM 1681 C C . ILE A 1 210 ? -28.141 -7.539 2.549 1 98.69 210 ILE A C 1
ATOM 1683 O O . ILE A 1 210 ? -28.234 -8.359 1.634 1 98.69 210 ILE A O 1
ATOM 1687 N N . ASP A 1 211 ? -27.375 -7.719 3.533 1 97.38 211 ASP A N 1
ATOM 1688 C CA . ASP A 1 211 ? -26.672 -8.953 3.875 1 97.38 211 ASP A CA 1
ATOM 1689 C C . ASP A 1 211 ? -27.016 -9.406 5.293 1 97.38 211 ASP A C 1
ATOM 1691 O O . ASP A 1 211 ? -26.734 -8.695 6.262 1 97.38 211 ASP A O 1
ATOM 1695 N N . SER A 1 212 ? -27.641 -10.555 5.418 1 95.38 212 SER A N 1
ATOM 1696 C CA . SER A 1 212 ? -28.031 -11.117 6.703 1 95.38 212 SER A CA 1
ATOM 1697 C C . SER A 1 212 ? -28.141 -12.633 6.645 1 95.38 212 SER A C 1
ATOM 1699 O O . SER A 1 212 ? -28.406 -13.203 5.586 1 95.38 212 SER A O 1
ATOM 1701 N N . ALA A 1 213 ? -27.906 -13.266 7.738 1 90 213 ALA A N 1
ATOM 1702 C CA . ALA A 1 213 ? -28.109 -14.711 7.832 1 90 213 ALA A CA 1
ATOM 1703 C C . ALA A 1 213 ? -29.594 -15.039 8.023 1 90 213 ALA A C 1
ATOM 1705 O O . ALA A 1 213 ? -30 -16.188 7.84 1 90 213 ALA A O 1
ATOM 1706 N N . SER A 1 214 ? -30.359 -14.078 8.367 1 93.81 214 SER A N 1
ATOM 1707 C CA . SER A 1 214 ? -31.797 -14.25 8.625 1 93.81 214 SER A CA 1
ATOM 1708 C C . SER A 1 214 ? -32.625 -14.047 7.352 1 93.81 214 SER A C 1
ATOM 1710 O O . SER A 1 214 ? -32.656 -12.938 6.816 1 93.81 214 SER A O 1
ATOM 1712 N N . THR A 1 215 ? -33.281 -15.133 6.965 1 96.88 215 THR A N 1
ATOM 1713 C CA . THR A 1 215 ? -34.125 -15.047 5.789 1 96.88 215 THR A CA 1
ATOM 1714 C C . THR A 1 215 ? -35.25 -14.016 6.004 1 96.88 215 THR A C 1
ATOM 1716 O O . THR A 1 215 ? -35.625 -13.297 5.074 1 96.88 215 THR A O 1
ATOM 1719 N N . LYS A 1 216 ? -35.719 -13.922 7.223 1 97.31 216 LYS A N 1
ATOM 1720 C CA . LYS A 1 216 ? -36.75 -12.945 7.551 1 97.31 216 LYS A CA 1
ATOM 1721 C C . LYS A 1 216 ? -36.25 -11.516 7.352 1 97.31 216 LYS A C 1
ATOM 1723 O O . LYS A 1 216 ? -37 -10.664 6.844 1 97.31 216 LYS A O 1
ATOM 1728 N N . GLU A 1 217 ? -35.031 -11.266 7.707 1 97.88 217 GLU A N 1
ATOM 1729 C CA . GLU A 1 217 ? -34.438 -9.938 7.539 1 97.88 217 GLU A CA 1
ATOM 1730 C C . GLU A 1 217 ? -34.25 -9.609 6.062 1 97.88 217 GLU A C 1
ATOM 1732 O O . GLU A 1 217 ? -34.438 -8.469 5.645 1 97.88 217 GLU A O 1
ATOM 1737 N N . LEU A 1 218 ? -33.812 -10.609 5.32 1 98.5 218 LEU A N 1
ATOM 1738 C CA . LEU A 1 218 ? -33.625 -10.406 3.887 1 98.5 218 LEU A CA 1
ATOM 1739 C C . LEU A 1 218 ? -34.938 -10 3.223 1 98.5 218 LEU A C 1
ATOM 1741 O O . LEU A 1 218 ? -34.969 -9.055 2.436 1 98.5 218 LEU A O 1
ATOM 1745 N N . ILE A 1 219 ? -36.031 -10.695 3.592 1 98.56 219 ILE A N 1
ATOM 1746 C CA . ILE A 1 219 ? -37.344 -10.414 3.021 1 98.56 219 ILE A CA 1
ATOM 1747 C C . ILE A 1 219 ? -37.812 -9.031 3.453 1 98.56 219 ILE A C 1
ATOM 1749 O O . ILE A 1 219 ? -38.281 -8.242 2.631 1 98.56 219 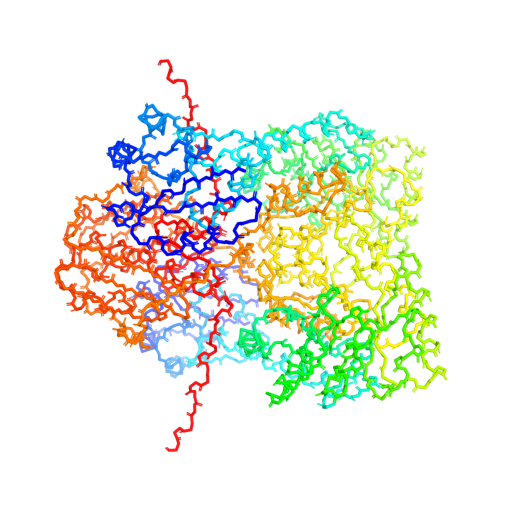ILE A O 1
ATOM 1753 N N . GLU A 1 220 ? -37.625 -8.703 4.766 1 98.31 220 GLU A N 1
ATOM 1754 C CA . GLU A 1 220 ? -38 -7.391 5.273 1 98.31 220 GLU A CA 1
ATOM 1755 C C . GLU A 1 220 ? -37.219 -6.277 4.574 1 98.31 220 GLU A C 1
ATOM 1757 O O . GLU A 1 220 ? -37.812 -5.23 4.254 1 98.31 220 GLU A O 1
ATOM 1762 N N . GLY A 1 221 ? -35.938 -6.48 4.406 1 98.5 221 GLY A N 1
ATOM 1763 C CA . GLY A 1 221 ? -35.125 -5.508 3.693 1 98.5 221 GLY A CA 1
ATOM 1764 C C . GLY A 1 221 ? -35.562 -5.277 2.266 1 98.5 221 GLY A C 1
ATOM 1765 O O . GLY A 1 221 ? -35.625 -4.137 1.8 1 98.5 221 GLY A O 1
ATOM 1766 N N . ALA A 1 222 ? -35.906 -6.367 1.577 1 98.56 222 ALA A N 1
ATOM 1767 C CA . ALA A 1 222 ? -36.406 -6.262 0.212 1 98.56 222 ALA A CA 1
ATOM 1768 C C . ALA A 1 222 ? -37.688 -5.426 0.167 1 98.56 222 ALA A C 1
ATOM 1770 O O . ALA A 1 222 ? -37.844 -4.551 -0.688 1 98.56 222 ALA A O 1
ATOM 1771 N N . LYS A 1 223 ? -38.562 -5.707 1.064 1 98.12 223 LYS A N 1
ATOM 1772 C CA . LYS A 1 223 ? -39.812 -4.977 1.132 1 98.12 223 LYS A CA 1
ATOM 1773 C C . LYS A 1 223 ? -39.594 -3.498 1.433 1 98.12 223 LYS A C 1
ATOM 1775 O O . LYS A 1 223 ? -40.312 -2.635 0.955 1 98.12 223 LYS A O 1
ATOM 1780 N N . ALA A 1 224 ? -38.562 -3.262 2.211 1 98.38 224 ALA A N 1
ATOM 1781 C CA . ALA A 1 224 ? -38.25 -1.896 2.621 1 98.38 224 ALA A CA 1
ATOM 1782 C C . ALA A 1 224 ? -37.562 -1.13 1.493 1 98.38 224 ALA A C 1
ATOM 1784 O O . ALA A 1 224 ? -37.438 0.095 1.556 1 98.38 224 ALA A O 1
ATOM 1785 N N . GLY A 1 225 ? -37.094 -1.849 0.459 1 97.94 225 GLY A N 1
ATOM 1786 C CA . GLY A 1 225 ? -36.594 -1.135 -0.706 1 97.94 225 GLY A CA 1
ATOM 1787 C C . GLY A 1 225 ? -35.188 -1.572 -1.124 1 97.94 225 GLY A C 1
ATOM 1788 O O . GLY A 1 225 ? -34.625 -1.017 -2.062 1 97.94 225 GLY A O 1
ATOM 1789 N N . ALA A 1 226 ? -34.594 -2.537 -0.461 1 98.56 226 ALA A N 1
ATOM 1790 C CA . ALA A 1 226 ? -33.312 -3.049 -0.895 1 98.56 226 ALA A CA 1
ATOM 1791 C C . ALA A 1 226 ? -33.406 -3.682 -2.281 1 98.56 226 ALA A C 1
ATOM 1793 O O . ALA A 1 226 ? -34.344 -4.426 -2.566 1 98.56 226 ALA A O 1
ATOM 1794 N N . ASP A 1 227 ? -32.438 -3.363 -3.119 1 97.88 227 ASP A N 1
ATOM 1795 C CA . ASP A 1 227 ? -32.438 -3.836 -4.5 1 97.88 227 ASP A CA 1
ATOM 1796 C C . ASP A 1 227 ? -31.625 -5.125 -4.633 1 97.88 227 ASP A C 1
ATOM 1798 O O . ASP A 1 227 ? -31.891 -5.945 -5.512 1 97.88 227 ASP A O 1
ATOM 1802 N N . PHE A 1 228 ? -30.609 -5.266 -3.83 1 98.88 228 PHE A N 1
ATOM 1803 C CA . PHE A 1 228 ? -29.719 -6.418 -3.875 1 98.88 228 PHE A CA 1
ATOM 1804 C C . PHE A 1 228 ? -29.828 -7.234 -2.59 1 98.88 228 PHE A C 1
ATOM 1806 O O . PHE A 1 228 ? -29.688 -6.691 -1.492 1 98.88 228 PHE A O 1
ATOM 1813 N N . ILE A 1 229 ? -30.094 -8.523 -2.727 1 98.88 229 ILE A N 1
ATOM 1814 C CA . ILE A 1 229 ? -30.219 -9.438 -1.599 1 98.88 229 ILE A CA 1
ATOM 1815 C C . ILE A 1 229 ? -29.031 -10.398 -1.588 1 98.88 229 ILE A C 1
ATOM 1817 O O . ILE A 1 229 ? -28.844 -11.18 -2.523 1 98.88 229 ILE A O 1
ATOM 1821 N N . PHE A 1 230 ? -28.266 -10.344 -0.546 1 98.38 230 PHE A N 1
ATOM 1822 C CA . PHE A 1 230 ? -27.062 -11.172 -0.425 1 98.38 230 PHE A CA 1
ATOM 1823 C C . PHE A 1 230 ? -27.391 -12.484 0.283 1 98.38 230 PHE A C 1
ATOM 1825 O O . PHE A 1 230 ? -28.422 -12.602 0.943 1 98.38 230 PHE A O 1
ATOM 1832 N N . ASN A 1 231 ? -26.609 -13.484 0.056 1 95.25 231 ASN A N 1
ATOM 1833 C CA . ASN A 1 231 ? -26.609 -14.742 0.805 1 95.25 231 ASN A CA 1
ATOM 1834 C C . ASN A 1 231 ? -27.75 -15.656 0.381 1 95.25 231 ASN A C 1
ATOM 1836 O O . ASN A 1 231 ? -28.359 -16.328 1.219 1 95.25 231 ASN A O 1
ATOM 1840 N N . LEU A 1 232 ? -28.156 -15.539 -0.832 1 98.31 232 LEU A N 1
ATOM 1841 C CA . LEU A 1 232 ? -28.984 -16.641 -1.319 1 98.31 232 LEU A CA 1
ATOM 1842 C C . LEU A 1 232 ? -28.203 -17.938 -1.341 1 98.31 232 LEU A C 1
ATOM 1844 O O . LEU A 1 232 ? -27.125 -18.016 -1.945 1 98.31 232 LEU A O 1
ATOM 1848 N N . ASN A 1 233 ? -28.672 -18.984 -0.69 1 97.19 233 ASN A N 1
ATOM 1849 C CA . ASN A 1 233 ? -27.906 -20.203 -0.517 1 97.19 233 ASN A CA 1
ATOM 1850 C C . ASN A 1 233 ? -28.797 -21.438 -0.539 1 97.19 233 ASN A C 1
ATOM 1852 O O . ASN A 1 233 ? -29.969 -21.359 -0.912 1 97.19 233 ASN A O 1
ATOM 1856 N N . GLU A 1 234 ? -28.266 -22.594 -0.183 1 95.62 234 GLU A N 1
ATOM 1857 C CA . GLU A 1 234 ? -28.922 -23.891 -0.26 1 95.62 234 GLU A CA 1
ATOM 1858 C C . GLU A 1 234 ? -30.141 -23.953 0.664 1 95.62 234 GLU A C 1
ATOM 1860 O O . GLU A 1 234 ? -31.141 -24.594 0.336 1 95.62 234 GLU A O 1
ATOM 1865 N N . ASP A 1 235 ? -30.125 -23.188 1.71 1 94.81 235 ASP A N 1
ATOM 1866 C CA . ASP A 1 235 ? -31.109 -23.359 2.768 1 94.81 235 ASP A CA 1
ATOM 1867 C C . ASP A 1 235 ? -32.312 -22.406 2.564 1 94.81 235 ASP A C 1
ATOM 1869 O O . ASP A 1 235 ? -33.406 -22.703 3.004 1 94.81 235 ASP A O 1
ATOM 1873 N N . ASN A 1 236 ? -32.094 -21.266 1.854 1 97.38 236 ASN A N 1
ATOM 1874 C CA . ASN A 1 236 ? -33.125 -20.234 1.935 1 97.38 236 ASN A CA 1
ATOM 1875 C C . ASN A 1 236 ? -33.688 -19.922 0.561 1 97.38 236 ASN A C 1
ATOM 1877 O O . ASN A 1 236 ? -34.594 -19.094 0.441 1 97.38 236 ASN A O 1
ATOM 1881 N N . ILE A 1 237 ? -33.25 -20.609 -0.503 1 98.12 237 ILE A N 1
ATOM 1882 C CA . ILE A 1 237 ? -33.625 -20.266 -1.871 1 98.12 237 ILE A CA 1
ATOM 1883 C C . ILE A 1 237 ? -35.156 -20.391 -2.029 1 98.12 237 ILE A C 1
ATOM 1885 O O . ILE A 1 237 ? -35.781 -19.547 -2.67 1 98.12 237 ILE A O 1
ATOM 1889 N N . ASN A 1 238 ? -35.781 -21.359 -1.437 1 98 238 ASN A N 1
ATOM 1890 C CA . ASN A 1 238 ? -37.219 -21.547 -1.584 1 98 238 ASN A CA 1
ATOM 1891 C C . ASN A 1 238 ? -38 -20.422 -0.903 1 98 238 ASN A C 1
ATOM 1893 O O . ASN A 1 238 ? -38.969 -19.922 -1.464 1 98 238 ASN A O 1
ATOM 1897 N N . GLU A 1 239 ? -37.562 -20.047 0.248 1 98 239 GLU A N 1
ATOM 1898 C CA . GLU A 1 239 ? -38.25 -19.016 1.009 1 98 239 GLU A CA 1
ATOM 1899 C C . GLU A 1 239 ? -38.094 -17.656 0.344 1 98 239 GLU A C 1
ATOM 1901 O O . GLU A 1 239 ? -38.969 -16.797 0.432 1 98 239 GLU A O 1
ATOM 1906 N N . LEU A 1 240 ? -37.031 -17.438 -0.348 1 98.31 240 LEU A N 1
ATOM 1907 C CA . LEU A 1 240 ? -36.719 -16.141 -0.934 1 98.31 240 LEU A CA 1
ATOM 1908 C C . LEU A 1 240 ? -37.469 -15.945 -2.252 1 98.31 240 LEU A C 1
ATOM 1910 O O . LEU A 1 240 ? -37.469 -14.852 -2.822 1 98.31 240 LEU A O 1
ATOM 1914 N N . ALA A 1 241 ? -38.188 -16.938 -2.68 1 97.81 241 ALA A N 1
ATOM 1915 C CA . ALA A 1 241 ? -38.906 -16.875 -3.938 1 97.81 241 ALA A CA 1
ATOM 1916 C C . ALA A 1 241 ? -40 -15.805 -3.879 1 97.81 241 ALA A C 1
ATOM 1918 O O . ALA A 1 241 ? -40.406 -15.273 -4.914 1 97.81 241 ALA A O 1
ATOM 1919 N N . VAL A 1 242 ? -40.406 -15.406 -2.703 1 97.5 242 VAL A N 1
ATOM 1920 C CA . VAL A 1 242 ? -41.469 -14.422 -2.523 1 97.5 242 VAL A CA 1
ATOM 1921 C C . VAL A 1 242 ? -41 -13.047 -2.973 1 97.5 242 VAL A C 1
ATOM 1923 O O . VAL A 1 242 ? -41.812 -12.164 -3.26 1 97.5 242 VAL A O 1
ATOM 1926 N N . ILE A 1 243 ? -39.688 -12.836 -3.08 1 97.75 243 ILE A N 1
ATOM 1927 C CA . ILE A 1 243 ? -39.094 -11.555 -3.496 1 97.75 243 ILE A CA 1
ATOM 1928 C C . ILE A 1 243 ? -38.219 -11.758 -4.711 1 97.75 243 ILE A C 1
ATOM 1930 O O . ILE A 1 243 ? -37.156 -11.109 -4.836 1 97.75 243 ILE A O 1
ATOM 1934 N N . LYS A 1 244 ? -38.5 -12.68 -5.578 1 95.94 244 LYS A N 1
ATOM 1935 C CA . LYS A 1 244 ? -37.625 -13.125 -6.664 1 95.94 244 LYS A CA 1
ATOM 1936 C C . LYS A 1 244 ? -37.469 -12.031 -7.723 1 95.94 244 LYS A C 1
ATOM 1938 O O . LYS A 1 244 ? -36.656 -12.18 -8.648 1 95.94 244 LYS A O 1
ATOM 1943 N N . ASP A 1 245 ? -38.188 -10.961 -7.609 1 95.31 245 ASP A N 1
ATOM 1944 C CA . ASP A 1 245 ? -38.094 -9.836 -8.539 1 95.31 245 ASP A CA 1
ATOM 1945 C C . ASP A 1 245 ? -36.844 -9.008 -8.242 1 95.31 245 ASP A C 1
ATOM 1947 O O . ASP A 1 245 ? -36.406 -8.195 -9.07 1 95.31 245 ASP A O 1
ATOM 1951 N N . LYS A 1 246 ? -36.25 -9.141 -7.039 1 98.25 246 LYS A N 1
ATOM 1952 C CA . LYS A 1 246 ? -35.031 -8.422 -6.652 1 98.25 246 LYS A CA 1
ATOM 1953 C C . LYS A 1 246 ? -33.781 -9.078 -7.262 1 98.25 246 LYS A C 1
ATOM 1955 O O . LYS A 1 246 ? -33.875 -10.102 -7.934 1 98.25 246 LYS A O 1
ATOM 1960 N N . ALA A 1 247 ? -32.688 -8.359 -7.191 1 98.81 247 ALA A N 1
ATOM 1961 C CA . ALA A 1 247 ? -31.391 -8.945 -7.578 1 98.81 247 ALA A CA 1
ATOM 1962 C C . ALA A 1 247 ? -30.781 -9.727 -6.422 1 98.81 247 ALA A C 1
ATOM 1964 O O . ALA A 1 247 ? -30.844 -9.297 -5.266 1 98.81 247 ALA A O 1
ATOM 1965 N N . PHE A 1 248 ? -30.219 -10.914 -6.73 1 98.88 248 PHE A N 1
ATOM 1966 C CA . PHE A 1 248 ? -29.703 -11.781 -5.68 1 98.88 248 PHE A CA 1
ATOM 1967 C C . PHE A 1 248 ? -28.234 -12.086 -5.91 1 98.88 248 PHE A C 1
ATOM 1969 O O . PHE A 1 248 ? -27.797 -12.273 -7.051 1 98.88 248 PHE A O 1
ATOM 1976 N N . VAL A 1 249 ? -27.438 -12.125 -4.844 1 98.88 249 VAL A N 1
ATOM 1977 C CA . VAL A 1 249 ? -26.094 -12.688 -4.855 1 98.88 249 VAL A CA 1
ATOM 1978 C C . VAL A 1 249 ? -26.109 -14.102 -4.27 1 98.88 249 VAL A C 1
ATOM 1980 O O . VAL A 1 249 ? -26.453 -14.289 -3.1 1 98.88 249 VAL A O 1
ATOM 1983 N N . ILE A 1 250 ? -25.797 -15.055 -5.09 1 98.75 250 ILE A N 1
ATOM 1984 C CA . ILE A 1 250 ? -25.75 -16.453 -4.672 1 98.75 250 ILE A CA 1
ATOM 1985 C C . ILE A 1 250 ? -24.406 -16.75 -4.016 1 98.75 250 ILE A C 1
ATOM 1987 O O . ILE A 1 250 ? -23.359 -16.516 -4.613 1 98.75 250 ILE A O 1
ATOM 1991 N N . ALA A 1 251 ? -24.422 -17.188 -2.795 1 97.12 251 ALA A N 1
ATOM 1992 C CA . ALA A 1 251 ? -23.234 -17.578 -2.053 1 97.12 251 ALA A CA 1
ATOM 1993 C C . ALA A 1 251 ? -23.453 -18.906 -1.313 1 97.12 251 ALA A C 1
ATOM 1995 O O . ALA A 1 251 ? -24.344 -18.984 -0.451 1 97.12 251 ALA A O 1
ATOM 1996 N N . PRO A 1 252 ? -22.672 -19.938 -1.561 1 96.31 252 PRO A N 1
ATOM 1997 C CA . PRO A 1 252 ? -22.906 -21.25 -0.973 1 96.31 252 PRO A CA 1
ATOM 1998 C C . PRO A 1 252 ? -22.578 -21.312 0.517 1 96.31 252 PRO A C 1
ATOM 2000 O O . PRO A 1 252 ? -21.703 -20.562 0.985 1 96.31 252 PRO A O 1
ATOM 2003 N N . LEU A 1 253 ? -23.219 -22.156 1.233 1 88.12 253 LEU A N 1
ATOM 2004 C CA . LEU A 1 253 ? -22.875 -22.453 2.617 1 88.12 253 LEU A CA 1
ATOM 2005 C C . LEU A 1 253 ? -21.75 -23.484 2.684 1 88.12 253 LEU A C 1
ATOM 2007 O O . LEU A 1 253 ? -20.938 -23.453 3.617 1 88.12 253 LEU A O 1
ATOM 2011 N N . SER A 1 254 ? -21.703 -24.281 1.67 1 86.12 254 SER A N 1
ATOM 2012 C CA . SER A 1 254 ? -20.688 -25.312 1.59 1 86.12 254 SER A CA 1
ATOM 2013 C C . SER A 1 254 ? -19.297 -24.719 1.464 1 86.12 254 SER A C 1
ATOM 2015 O O . SER A 1 254 ? -19.109 -23.719 0.774 1 86.12 254 SER A O 1
ATOM 2017 N N . ILE A 1 255 ? -18.375 -25.422 2.1 1 84.06 255 ILE A N 1
ATOM 2018 C CA . ILE A 1 255 ? -17 -24.938 2.057 1 84.06 255 ILE A CA 1
ATOM 2019 C C . ILE A 1 255 ? -16.203 -25.734 1.041 1 84.06 255 ILE A C 1
ATOM 2021 O O . ILE A 1 255 ? -15.055 -25.391 0.722 1 84.06 255 ILE A O 1
ATOM 2025 N N . GLU A 1 256 ? -16.781 -26.781 0.539 1 89.12 256 GLU A N 1
ATOM 2026 C CA . GLU A 1 256 ? -16.141 -27.625 -0.474 1 89.12 256 GLU A CA 1
ATOM 2027 C C . GLU A 1 256 ? -16.875 -27.516 -1.81 1 89.12 256 GLU A C 1
ATOM 2029 O O . GLU A 1 256 ? -18.094 -27.328 -1.845 1 89.12 256 GLU A O 1
ATOM 2034 N N . ASN A 1 257 ? -16.141 -27.609 -2.855 1 95.44 257 ASN A N 1
ATOM 2035 C CA . ASN A 1 257 ? -16.688 -27.609 -4.207 1 95.44 257 ASN A CA 1
ATOM 2036 C C . ASN A 1 257 ? -17.609 -26.406 -4.43 1 95.44 257 ASN A C 1
ATOM 2038 O O . ASN A 1 257 ? -18.734 -26.562 -4.891 1 95.44 257 ASN A O 1
ATOM 2042 N N . ARG A 1 258 ? -17.156 -25.328 -4.023 1 96.94 258 ARG A N 1
ATOM 2043 C CA . ARG A 1 258 ? -17.984 -24.125 -3.998 1 96.94 258 ARG A CA 1
ATOM 2044 C C . ARG A 1 258 ? -18.422 -23.734 -5.402 1 96.94 258 ARG A C 1
ATOM 2046 O O . ARG A 1 258 ? -19.531 -23.234 -5.594 1 96.94 258 ARG A O 1
ATOM 2053 N N . ALA A 1 259 ? -17.562 -23.922 -6.414 1 98.5 259 ALA A N 1
ATOM 2054 C CA . ALA A 1 259 ? -17.922 -23.609 -7.793 1 98.5 259 ALA A CA 1
ATOM 2055 C C . ALA A 1 259 ? -19.141 -24.406 -8.242 1 98.5 259 ALA A C 1
ATOM 2057 O O . ALA A 1 259 ? -20.109 -23.844 -8.742 1 98.5 259 ALA A O 1
ATOM 2058 N N . ASP A 1 260 ? -19.141 -25.734 -8 1 98.38 260 ASP A N 1
ATOM 2059 C CA . ASP A 1 260 ? -20.234 -26.609 -8.414 1 98.38 260 ASP A CA 1
ATOM 2060 C C . ASP A 1 260 ? -21.516 -26.312 -7.641 1 98.38 260 ASP A C 1
ATOM 2062 O O . ASP A 1 260 ? -22.609 -26.281 -8.219 1 98.38 260 ASP A O 1
ATOM 2066 N N . VAL A 1 261 ? -21.328 -26.094 -6.355 1 97.94 261 VAL A N 1
ATOM 2067 C CA . VAL A 1 261 ? -22.484 -25.812 -5.516 1 97.94 261 VAL A CA 1
ATOM 2068 C C . VAL A 1 261 ? -23.141 -24.5 -5.961 1 97.94 261 VAL A C 1
ATOM 2070 O O . VAL A 1 261 ? -24.359 -24.422 -6.086 1 97.94 261 VAL A O 1
ATOM 2073 N N . THR A 1 262 ? -22.344 -23.484 -6.191 1 98.75 262 THR A N 1
ATOM 2074 C CA . THR A 1 262 ? -22.859 -22.188 -6.633 1 98.75 262 THR A CA 1
ATOM 2075 C C . THR A 1 262 ? -23.562 -22.312 -7.977 1 98.75 262 THR A C 1
ATOM 2077 O O . THR A 1 262 ? -24.625 -21.734 -8.18 1 98.75 262 THR A O 1
ATOM 2080 N N . PHE A 1 263 ? -22.969 -23.047 -8.93 1 98.69 263 PHE A N 1
ATOM 2081 C CA . PHE A 1 263 ? -23.547 -23.234 -10.25 1 98.69 263 PHE A CA 1
ATOM 2082 C C . PHE A 1 263 ? -24.891 -23.969 -10.148 1 98.69 263 PHE A C 1
ATOM 2084 O O . PHE A 1 263 ? -25.844 -23.625 -10.836 1 98.69 263 PHE A O 1
ATOM 2091 N N . ASN A 1 264 ? -24.938 -25.016 -9.289 1 98.44 264 ASN A N 1
ATOM 2092 C CA . ASN A 1 264 ? -26.172 -25.75 -9.094 1 98.44 264 ASN A CA 1
ATOM 2093 C C . ASN A 1 264 ? -27.281 -24.875 -8.508 1 98.44 264 ASN A C 1
ATOM 2095 O O . ASN A 1 264 ? -28.438 -24.984 -8.898 1 98.44 264 ASN A O 1
ATOM 2099 N N . LEU A 1 265 ? -26.891 -24.031 -7.598 1 98.56 265 LEU A N 1
ATOM 2100 C CA . LEU A 1 265 ? -27.844 -23.094 -7.027 1 98.56 265 LEU A CA 1
ATOM 2101 C C . LEU A 1 265 ? -28.344 -22.109 -8.086 1 98.56 265 LEU A C 1
ATOM 2103 O O . LEU A 1 265 ? -29.516 -21.75 -8.086 1 98.56 265 LEU A O 1
ATOM 2107 N N . TYR A 1 266 ? -27.484 -21.656 -8.977 1 98.62 266 TYR A N 1
ATOM 2108 C CA . TYR A 1 266 ? -27.828 -20.766 -10.086 1 98.62 266 TYR A CA 1
ATOM 2109 C C . TYR A 1 266 ? -28.875 -21.406 -10.992 1 98.62 266 TYR A C 1
ATOM 2111 O O . TYR A 1 266 ? -29.875 -20.766 -11.328 1 98.62 266 TYR A O 1
ATOM 2119 N N . ARG A 1 267 ? -28.625 -22.641 -11.328 1 98.56 267 ARG A N 1
ATOM 2120 C CA . ARG A 1 267 ? -29.547 -23.359 -12.188 1 98.56 267 ARG A CA 1
ATOM 2121 C C . ARG A 1 267 ? -30.906 -23.531 -11.508 1 98.56 267 ARG A C 1
ATOM 2123 O O . ARG A 1 267 ? -31.953 -23.312 -12.141 1 98.56 267 ARG A O 1
ATOM 2130 N N . LYS A 1 268 ? -30.828 -23.906 -10.266 1 98.5 268 LYS A N 1
ATOM 2131 C CA . LYS A 1 268 ? -32.062 -24.047 -9.508 1 98.5 268 LYS A CA 1
ATOM 2132 C C . LYS A 1 268 ? -32.844 -22.719 -9.445 1 98.5 268 LYS A C 1
ATOM 2134 O O . LYS A 1 268 ? -34.062 -22.703 -9.625 1 98.5 268 LYS A O 1
ATOM 2139 N N . ALA A 1 269 ? -32.156 -21.641 -9.18 1 98.69 269 ALA A N 1
ATOM 2140 C CA . ALA A 1 269 ? -32.75 -20.312 -9.109 1 98.69 269 ALA A CA 1
ATOM 2141 C C . ALA A 1 269 ? -33.406 -19.953 -10.445 1 98.69 269 ALA A C 1
ATOM 2143 O O . ALA A 1 269 ? -34.5 -19.406 -10.469 1 98.69 269 ALA A O 1
ATOM 2144 N N . LYS A 1 270 ? -32.75 -20.234 -11.516 1 98.19 270 LYS A N 1
ATOM 2145 C CA . LYS A 1 270 ? -33.281 -19.953 -12.844 1 98.19 270 LYS A CA 1
ATOM 2146 C C . LYS A 1 270 ? -34.562 -20.75 -13.086 1 98.19 270 LYS A C 1
ATOM 2148 O O . LYS A 1 270 ? -35.531 -20.234 -13.641 1 98.19 270 LYS A O 1
ATOM 2153 N N . GLU A 1 271 ? -34.5 -21.984 -12.695 1 98.12 271 GLU A N 1
ATOM 2154 C CA . GLU A 1 271 ? -35.688 -22.828 -12.812 1 98.12 271 GLU A CA 1
ATOM 2155 C C . GLU A 1 271 ? -36.875 -22.234 -12.023 1 98.12 271 GLU A C 1
ATOM 2157 O O . GLU A 1 271 ? -38.031 -22.344 -12.438 1 98.12 271 GLU A O 1
ATOM 2162 N N . MET A 1 272 ? -36.531 -21.656 -10.922 1 98.25 272 MET A N 1
ATOM 2163 C CA . MET A 1 272 ? -37.531 -21.047 -10.062 1 98.25 272 MET A CA 1
ATOM 2164 C C . MET A 1 272 ? -37.875 -19.641 -10.547 1 98.25 272 MET A C 1
ATOM 2166 O O . MET A 1 272 ? -38.625 -18.922 -9.883 1 98.25 272 MET A O 1
ATOM 2170 N N . LYS A 1 273 ? -37.281 -19.156 -11.617 1 97.69 273 LYS A N 1
ATOM 2171 C CA . LYS A 1 273 ? -37.625 -17.938 -12.336 1 97.69 273 LYS A CA 1
ATOM 2172 C C . LYS A 1 273 ? -37.031 -16.703 -11.633 1 97.69 273 LYS A C 1
ATOM 2174 O O . LYS A 1 273 ? -37.656 -15.633 -11.656 1 97.69 273 LYS A O 1
ATOM 2179 N N . PHE A 1 274 ? -36 -16.906 -10.852 1 98.06 274 PHE A N 1
ATOM 2180 C CA . PHE A 1 274 ? -35.188 -15.758 -10.453 1 98.06 274 PHE A CA 1
ATOM 2181 C C . PHE A 1 274 ? -34.531 -15.117 -11.664 1 98.06 274 PHE A C 1
ATOM 2183 O O . PHE A 1 274 ? -33.875 -15.805 -12.469 1 98.06 274 PHE A O 1
ATOM 2190 N N . GLU A 1 275 ? -34.594 -13.836 -11.844 1 96.12 275 GLU A N 1
ATOM 2191 C CA . GLU A 1 275 ? -34.156 -13.219 -13.102 1 96.12 275 GLU A CA 1
ATOM 2192 C C . GLU A 1 275 ? -32.812 -12.523 -12.953 1 96.12 275 GLU A C 1
ATOM 2194 O O . GLU A 1 275 ? -32.031 -12.5 -13.891 1 96.12 275 GLU A O 1
ATOM 2199 N N . LYS A 1 276 ? -32.562 -11.883 -11.875 1 98.69 276 LYS A N 1
ATOM 2200 C CA . LYS A 1 276 ? -31.344 -11.094 -11.664 1 98.69 276 LYS A CA 1
ATOM 2201 C C . LYS A 1 276 ? -30.422 -11.758 -10.641 1 98.69 276 LYS A C 1
ATOM 2203 O O . LYS A 1 276 ? -30.641 -11.641 -9.43 1 98.69 276 LYS A O 1
ATOM 2208 N N . LEU A 1 277 ? -29.359 -12.43 -11.188 1 98.81 277 LEU A N 1
ATOM 2209 C CA . LEU A 1 277 ? -28.516 -13.242 -10.32 1 98.81 277 LEU A CA 1
ATOM 2210 C C . LEU A 1 277 ? -27.047 -12.883 -10.516 1 98.81 277 LEU A C 1
ATOM 2212 O O . LEU A 1 277 ? -26.594 -12.641 -11.641 1 98.81 277 LEU A O 1
ATOM 2216 N N . ILE A 1 278 ? -26.312 -12.703 -9.445 1 98.94 278 ILE A N 1
ATOM 2217 C CA . ILE A 1 278 ? -24.859 -12.562 -9.398 1 98.94 278 ILE A CA 1
ATOM 2218 C C . ILE A 1 278 ? -24.25 -13.703 -8.586 1 98.94 278 ILE A C 1
ATOM 2220 O O . ILE A 1 278 ? -24.734 -14.039 -7.504 1 98.94 278 ILE A O 1
ATOM 2224 N N . LEU A 1 279 ? -23.203 -14.359 -9.055 1 98.94 279 LEU A N 1
ATOM 2225 C CA . LEU A 1 279 ? -22.641 -15.547 -8.414 1 98.94 279 LEU A CA 1
ATOM 2226 C C . LEU A 1 279 ? -21.375 -15.195 -7.633 1 98.94 279 LEU A C 1
ATOM 2228 O O . LEU A 1 279 ? -20.5 -14.492 -8.141 1 98.94 279 LEU A O 1
ATOM 2232 N N . ASP A 1 280 ? -21.281 -15.633 -6.383 1 98.75 280 ASP A N 1
ATOM 2233 C CA . ASP A 1 280 ? -20.141 -15.438 -5.508 1 98.75 280 ASP A CA 1
ATOM 2234 C C . ASP A 1 280 ? -19.734 -16.75 -4.82 1 98.75 280 ASP A C 1
ATOM 2236 O O . ASP A 1 280 ? -20.266 -17.078 -3.764 1 98.75 280 ASP A O 1
ATOM 2240 N N . PRO A 1 281 ? -18.734 -17.469 -5.355 1 98.5 281 PRO A N 1
ATOM 2241 C CA . PRO A 1 281 ? -18.297 -18.703 -4.684 1 98.5 281 PRO A CA 1
ATOM 2242 C C . PRO A 1 281 ? -17.453 -18.422 -3.445 1 98.5 281 PRO A C 1
ATOM 2244 O O . PRO A 1 281 ? -16.953 -19.359 -2.807 1 98.5 281 PRO A O 1
ATOM 2247 N N . ILE A 1 282 ? -17.219 -17.188 -3.102 1 96.12 282 ILE A N 1
ATOM 2248 C CA . ILE A 1 282 ? -16.641 -16.703 -1.851 1 96.12 282 ILE A CA 1
ATOM 2249 C C . ILE A 1 282 ? -15.125 -16.781 -1.919 1 96.12 282 ILE A C 1
ATOM 2251 O O . ILE A 1 282 ? -14.562 -17.875 -2.115 1 96.12 282 ILE A O 1
ATOM 2255 N N . LEU A 1 283 ? -14.469 -15.695 -1.801 1 97.62 283 LEU A N 1
ATOM 2256 C CA . LEU A 1 283 ? -13.016 -15.594 -1.704 1 97.62 283 LEU A CA 1
ATOM 2257 C C . LEU A 1 283 ? -12.547 -15.852 -0.276 1 97.62 283 LEU A C 1
ATOM 2259 O O . LEU A 1 283 ? -12.992 -15.18 0.658 1 97.62 283 LEU A O 1
ATOM 2263 N N . SER A 1 284 ? -11.648 -16.797 -0.108 1 94.38 284 SER A N 1
ATOM 2264 C CA . SER A 1 284 ? -11.156 -17.141 1.222 1 94.38 284 SER A CA 1
ATOM 2265 C C . SER A 1 284 ? -10.031 -16.203 1.644 1 94.38 284 SER A C 1
ATOM 2267 O O . SER A 1 284 ? -9.328 -15.641 0.796 1 94.38 284 SER A O 1
ATOM 2269 N N . PRO A 1 285 ? -9.867 -16.047 2.947 1 93.75 285 PRO A N 1
ATOM 2270 C CA . PRO A 1 285 ? -8.766 -15.219 3.451 1 93.75 285 PRO A CA 1
ATOM 2271 C C . PRO A 1 285 ? -7.398 -15.859 3.229 1 93.75 285 PRO A C 1
ATOM 2273 O O . PRO A 1 285 ? -7.316 -17.047 2.92 1 93.75 285 PRO A O 1
ATOM 2276 N N . PRO A 1 286 ? -6.309 -15.055 3.377 1 95.69 286 PRO A N 1
ATOM 2277 C CA . PRO A 1 286 ? -4.953 -15.602 3.256 1 95.69 286 PRO A CA 1
ATOM 2278 C C . PRO A 1 286 ? -4.652 -16.672 4.297 1 95.69 286 PRO A C 1
ATOM 2280 O O . PRO A 1 286 ? -5.016 -16.531 5.465 1 95.69 286 PRO A O 1
ATOM 2283 N N . MET A 1 287 ? -4.059 -17.766 3.91 1 93 287 MET A N 1
ATOM 2284 C CA . MET A 1 287 ? -3.605 -18.891 4.727 1 93 287 MET A CA 1
ATOM 2285 C C . MET A 1 287 ? -4.77 -19.812 5.082 1 93 287 MET A C 1
ATOM 2287 O O . MET A 1 287 ? -4.586 -20.812 5.773 1 93 287 MET A O 1
ATOM 2291 N N . VAL A 1 288 ? -5.996 -19.453 4.594 1 91 288 VAL A N 1
ATOM 2292 C CA . VAL A 1 288 ? -7.152 -20.297 4.84 1 91 288 VAL A CA 1
ATOM 2293 C C . VAL A 1 288 ? -7.84 -20.641 3.52 1 91 288 VAL A C 1
ATOM 2295 O O . VAL A 1 288 ? -9.062 -20.562 3.414 1 91 288 VAL A O 1
ATOM 2298 N N . GLY A 1 289 ? -7.059 -20.766 2.469 1 93.19 289 GLY A N 1
ATOM 2299 C CA . GLY A 1 289 ? -7.605 -21.25 1.213 1 93.19 289 GLY A CA 1
ATOM 2300 C C . GLY A 1 289 ? -7.758 -20.156 0.167 1 93.19 289 GLY A C 1
ATOM 2301 O O . GLY A 1 289 ? -8.625 -20.25 -0.708 1 93.19 289 GLY A O 1
ATOM 2302 N N . LEU A 1 290 ? -7.004 -19.109 0.231 1 96.69 290 LEU A N 1
ATOM 2303 C CA . LEU A 1 290 ? -7.062 -18.031 -0.738 1 96.69 290 LEU A CA 1
ATOM 2304 C C . LEU A 1 290 ? -6.836 -18.547 -2.154 1 96.69 290 LEU A C 1
ATOM 2306 O O . LEU A 1 290 ? -7.641 -18.297 -3.051 1 96.69 290 LEU A O 1
ATOM 2310 N N . VAL A 1 291 ? -5.766 -19.312 -2.393 1 98 291 VAL A N 1
ATOM 2311 C CA . VAL A 1 291 ? -5.406 -19.812 -3.719 1 98 291 VAL A CA 1
ATOM 2312 C C . VAL A 1 291 ? -6.492 -20.75 -4.23 1 98 291 VAL A C 1
ATOM 2314 O O . VAL A 1 291 ? -6.945 -20.625 -5.371 1 98 291 VAL A O 1
ATOM 2317 N N . ASN A 1 292 ? -6.969 -21.625 -3.375 1 96.38 292 ASN A N 1
ATOM 2318 C CA . ASN A 1 292 ? -8.023 -22.562 -3.771 1 96.38 292 ASN A CA 1
ATOM 2319 C C . ASN A 1 292 ? -9.297 -21.828 -4.172 1 96.38 292 ASN A C 1
ATOM 2321 O O . ASN A 1 292 ? -9.984 -22.234 -5.105 1 96.38 292 ASN A O 1
ATOM 2325 N N . SER A 1 293 ? -9.617 -20.828 -3.428 1 97.38 293 SER A N 1
ATOM 2326 C CA . SER A 1 293 ? -10.82 -20.078 -3.76 1 97.38 293 SER A CA 1
ATOM 2327 C C . SER A 1 293 ? -10.688 -19.375 -5.113 1 97.38 293 SER A C 1
ATOM 2329 O O . SER A 1 293 ? -11.672 -19.219 -5.836 1 97.38 293 SER A O 1
ATOM 2331 N N . ILE A 1 294 ? -9.5 -18.938 -5.488 1 98.44 294 ILE A N 1
ATOM 2332 C CA . ILE A 1 294 ? -9.266 -18.359 -6.816 1 98.44 294 ILE A CA 1
ATOM 2333 C C . ILE A 1 294 ? -9.531 -19.422 -7.883 1 98.44 294 ILE A C 1
ATOM 2335 O O . ILE A 1 294 ? -10.148 -19.141 -8.914 1 98.44 294 ILE A O 1
ATOM 2339 N N . PHE A 1 295 ? -9.18 -20.656 -7.594 1 97.88 295 PHE A N 1
ATOM 2340 C CA . PHE A 1 295 ? -9.438 -21.766 -8.5 1 97.88 295 PHE A CA 1
ATOM 2341 C C . PHE A 1 295 ? -10.93 -22 -8.648 1 97.88 295 PHE A C 1
ATOM 2343 O O . PHE A 1 295 ? -11.414 -22.312 -9.742 1 97.88 295 PHE A O 1
ATOM 2350 N N . GLU A 1 296 ? -11.633 -21.875 -7.551 1 98.19 296 GLU A N 1
ATOM 2351 C CA . GLU A 1 296 ? -13.086 -22.047 -7.578 1 98.19 296 GLU A CA 1
ATOM 2352 C C . GLU A 1 296 ? -13.75 -21 -8.461 1 98.19 296 GLU A C 1
ATOM 2354 O O . GLU A 1 296 ? -14.703 -21.312 -9.18 1 98.19 296 GLU A O 1
ATOM 2359 N N . TYR A 1 297 ? -13.273 -19.797 -8.398 1 98.75 297 TYR A N 1
ATOM 2360 C CA . TYR A 1 297 ? -13.805 -18.75 -9.273 1 98.75 297 TYR A CA 1
ATOM 2361 C C . TYR A 1 297 ? -13.562 -19.094 -10.734 1 98.75 297 TYR A C 1
ATOM 2363 O O . TYR A 1 297 ? -14.445 -18.906 -11.578 1 98.75 297 TYR A O 1
ATOM 2371 N N . LYS A 1 298 ? -12.344 -19.5 -11.055 1 98.44 298 LYS A N 1
ATOM 2372 C CA . LYS A 1 298 ? -12.023 -19.859 -12.43 1 98.44 298 LYS A CA 1
ATOM 2373 C C . LYS A 1 298 ? -12.922 -20.984 -12.922 1 98.44 298 LYS A C 1
ATOM 2375 O O . LYS A 1 298 ? -13.453 -20.938 -14.031 1 98.44 298 LYS A O 1
ATOM 2380 N N . LYS A 1 299 ? -13.047 -22 -12.078 1 98.44 299 LYS A N 1
ATOM 2381 C CA . LYS A 1 299 ? -13.898 -23.141 -12.414 1 98.44 299 LYS A CA 1
ATOM 2382 C C . LYS A 1 299 ? -15.336 -22.688 -12.68 1 98.44 299 LYS A C 1
ATOM 2384 O O . LYS A 1 299 ? -15.953 -23.109 -13.664 1 98.44 299 LYS A O 1
ATOM 2389 N N . LEU A 1 300 ? -15.844 -21.844 -11.805 1 98.75 300 LEU A N 1
ATOM 2390 C CA . LEU A 1 300 ? -17.203 -21.359 -11.953 1 98.75 300 LEU A CA 1
ATOM 2391 C C . LEU A 1 300 ? -17.359 -20.578 -13.25 1 98.75 300 LEU A C 1
ATOM 2393 O O . LEU A 1 300 ? -18.375 -20.703 -13.945 1 98.75 300 LEU A O 1
ATOM 2397 N N . ARG A 1 301 ? -16.391 -19.734 -13.547 1 98.44 301 ARG A N 1
ATOM 2398 C CA . ARG A 1 301 ? -16.438 -18.938 -14.773 1 98.44 301 ARG A CA 1
ATOM 2399 C C . ARG A 1 301 ? -16.5 -19.844 -16 1 98.44 301 ARG A C 1
ATOM 2401 O O . ARG A 1 301 ? -17.172 -19.516 -16.984 1 98.44 301 ARG A O 1
ATOM 2408 N N . ASP A 1 302 ? -15.828 -20.969 -15.992 1 97.56 302 ASP A N 1
ATOM 2409 C CA . ASP A 1 302 ? -15.82 -21.906 -17.109 1 97.56 302 ASP A CA 1
ATOM 2410 C C . ASP A 1 302 ? -17.188 -22.562 -17.281 1 97.56 302 ASP A C 1
ATOM 2412 O O . ASP A 1 302 ? -17.516 -23.062 -18.359 1 97.56 302 ASP A O 1
ATOM 2416 N N . LEU A 1 303 ? -18 -22.5 -16.234 1 98.25 303 LEU A N 1
ATOM 2417 C CA . LEU A 1 303 ? -19.281 -23.203 -16.25 1 98.25 303 LEU A CA 1
ATOM 2418 C C . LEU A 1 303 ? -20.406 -22.281 -16.688 1 98.25 303 LEU A C 1
ATOM 2420 O O . LEU A 1 303 ? -21.484 -22.734 -17.094 1 98.25 303 LEU A O 1
ATOM 2424 N N . THR A 1 304 ? -20.203 -20.938 -16.578 1 98.31 304 THR A N 1
ATOM 2425 C CA . THR A 1 304 ? -21.312 -20.047 -16.844 1 98.31 304 THR A CA 1
ATOM 2426 C C . THR A 1 304 ? -20.812 -18.656 -17.219 1 98.31 304 THR A C 1
ATOM 2428 O O . THR A 1 304 ? -19.672 -18.297 -16.938 1 98.31 304 THR A O 1
ATOM 2431 N N . ASP A 1 305 ? -21.672 -17.875 -17.859 1 97.62 305 ASP A N 1
ATOM 2432 C CA . ASP A 1 305 ? -21.391 -16.484 -18.203 1 97.62 305 ASP A CA 1
ATOM 2433 C C . ASP A 1 305 ? -22.156 -15.531 -17.297 1 97.62 305 ASP A C 1
ATOM 2435 O O . ASP A 1 305 ? -22.172 -14.32 -17.547 1 97.62 305 ASP A O 1
ATOM 2439 N N . ALA A 1 306 ? -22.766 -16.047 -16.266 1 98.62 306 ALA A N 1
ATOM 2440 C CA . ALA A 1 306 ? -23.516 -15.211 -15.344 1 98.62 306 ALA A CA 1
ATOM 2441 C C . ALA A 1 306 ? -22.594 -14.195 -14.656 1 98.62 306 ALA A C 1
ATOM 2443 O O . ALA A 1 306 ? -21.391 -14.43 -14.523 1 98.62 306 ALA A O 1
ATOM 2444 N N . PRO A 1 307 ? -23.172 -13 -14.281 1 98.75 307 PRO A N 1
ATOM 2445 C CA . PRO A 1 307 ? -22.359 -12.055 -13.508 1 98.75 307 PRO A CA 1
ATOM 2446 C C . PRO A 1 307 ? -21.781 -12.664 -12.234 1 98.75 307 PRO A C 1
ATOM 2448 O O . PRO A 1 307 ? -22.453 -13.477 -11.586 1 98.75 307 PRO A O 1
ATOM 2451 N N . MET A 1 308 ? -20.547 -12.297 -11.898 1 98.88 308 MET A N 1
ATOM 2452 C CA . MET A 1 308 ? -19.922 -12.797 -10.68 1 98.88 308 MET A CA 1
ATOM 2453 C C . MET A 1 308 ? -19.484 -11.648 -9.781 1 98.88 308 MET A C 1
ATOM 2455 O O . MET A 1 308 ? -19.297 -10.523 -10.242 1 98.88 308 MET A O 1
ATOM 2459 N N . LEU A 1 309 ? -19.438 -11.93 -8.492 1 98.88 309 LEU A N 1
ATOM 2460 C CA . LEU A 1 309 ? -18.984 -11.008 -7.461 1 98.88 309 LEU A CA 1
ATOM 2461 C C . LEU A 1 309 ? -17.859 -11.617 -6.645 1 98.88 309 LEU A C 1
ATOM 2463 O O . LEU A 1 309 ? -17.891 -12.805 -6.32 1 98.88 309 LEU A O 1
ATOM 2467 N N . MET A 1 310 ? -16.844 -10.867 -6.367 1 98.88 310 MET A N 1
ATOM 2468 C CA . MET A 1 310 ? -15.742 -11.266 -5.5 1 98.88 310 MET A CA 1
ATOM 2469 C C . MET A 1 310 ? -15.633 -10.344 -4.289 1 98.88 310 MET A C 1
ATOM 2471 O O . MET A 1 310 ? -15.422 -9.141 -4.438 1 98.88 310 MET A O 1
ATOM 2475 N N . GLY A 1 311 ? -15.844 -10.891 -3.09 1 98.56 311 GLY A N 1
ATOM 2476 C CA . GLY A 1 311 ? -15.641 -10.125 -1.87 1 98.56 311 GLY A CA 1
ATOM 2477 C C . GLY A 1 311 ? -14.18 -9.992 -1.481 1 98.56 311 GLY A C 1
ATOM 2478 O O . GLY A 1 311 ? -13.672 -10.789 -0.687 1 98.56 311 GLY A O 1
ATOM 2479 N N . ILE A 1 312 ? -13.508 -8.953 -1.91 1 98.56 312 ILE A N 1
ATOM 2480 C CA . ILE A 1 312 ? -12.078 -8.828 -1.652 1 98.56 312 ILE A CA 1
ATOM 2481 C C . ILE A 1 312 ? -11.859 -8.328 -0.228 1 98.56 312 ILE A C 1
ATOM 2483 O O . ILE A 1 312 ? -10.742 -8.391 0.293 1 98.56 312 ILE A O 1
ATOM 2487 N N . LEU A 1 313 ? -12.961 -7.895 0.499 1 95.81 313 LEU A N 1
ATOM 2488 C CA . LEU A 1 313 ? -12.906 -7.504 1.903 1 95.81 313 LEU A CA 1
ATOM 2489 C C . LEU A 1 313 ? -12.445 -8.672 2.771 1 95.81 313 LEU A C 1
ATOM 2491 O O . LEU A 1 313 ? -11.867 -8.469 3.842 1 95.81 313 LEU A O 1
ATOM 2495 N N . ASN A 1 314 ? -12.641 -9.938 2.285 1 92.31 314 ASN A N 1
ATOM 2496 C CA . ASN A 1 314 ? -12.25 -11.125 3.037 1 92.31 314 ASN A CA 1
ATOM 2497 C C . ASN A 1 314 ? -10.734 -11.266 3.111 1 92.31 314 ASN A C 1
ATOM 2499 O O . ASN A 1 314 ? -10.211 -11.992 3.961 1 92.31 314 ASN A O 1
ATOM 2503 N N . VAL A 1 315 ? -10.047 -10.625 2.236 1 97.06 315 VAL A N 1
ATOM 2504 C CA . VAL A 1 315 ? -8.586 -10.664 2.225 1 97.06 315 VAL A CA 1
ATOM 2505 C C . VAL A 1 315 ? -8.039 -9.398 2.885 1 97.06 315 VAL A C 1
ATOM 2507 O O . VAL A 1 315 ? -7.23 -9.484 3.814 1 97.06 315 VAL A O 1
ATOM 2510 N N . THR A 1 316 ? -8.508 -8.195 2.496 1 97 316 THR A N 1
ATOM 2511 C CA . THR A 1 316 ? -7.957 -6.922 2.947 1 97 316 THR A CA 1
ATOM 2512 C C . THR A 1 316 ? -8.125 -6.766 4.457 1 97 316 THR A C 1
ATOM 2514 O O . THR A 1 316 ? -7.262 -6.195 5.129 1 97 316 THR A O 1
ATOM 2517 N N . GLU A 1 317 ? -9.203 -7.312 5.004 1 91.06 317 GLU A N 1
ATOM 2518 C CA . GLU A 1 317 ? -9.484 -7.176 6.43 1 91.06 317 GLU A CA 1
ATOM 2519 C C . GLU A 1 317 ? -8.633 -8.133 7.254 1 91.06 317 GLU A C 1
ATOM 2521 O O . GLU A 1 317 ? -8.383 -7.895 8.438 1 91.06 317 GLU A O 1
ATOM 2526 N N . LEU A 1 318 ? -8.164 -9.18 6.598 1 90.88 318 LEU A N 1
ATOM 2527 C CA . LEU A 1 318 ? -7.641 -10.273 7.41 1 90.88 318 LEU A CA 1
ATOM 2528 C C . LEU A 1 318 ? -6.145 -10.445 7.18 1 90.88 318 LEU A C 1
ATOM 2530 O O . LEU A 1 318 ? -5.594 -11.516 7.441 1 90.88 318 LEU A O 1
ATOM 2534 N N . ILE A 1 319 ? -5.484 -9.492 6.691 1 95.62 319 ILE A N 1
ATOM 2535 C CA . ILE A 1 319 ? -4.031 -9.406 6.609 1 95.62 319 ILE A CA 1
ATOM 2536 C C . ILE A 1 319 ? -3.57 -8.023 7.078 1 95.62 319 ILE A C 1
ATOM 2538 O O . ILE A 1 319 ? -4.168 -7.008 6.723 1 95.62 319 ILE A O 1
ATOM 2542 N N . ASP A 1 320 ? -2.582 -7.961 7.938 1 94.56 320 ASP A N 1
ATOM 2543 C CA . ASP A 1 320 ? -2.137 -6.707 8.539 1 94.56 320 ASP A CA 1
ATOM 2544 C C . ASP A 1 320 ? -1.117 -6.004 7.645 1 94.56 320 ASP A C 1
ATOM 2546 O O . ASP A 1 320 ? 0.045 -5.848 8.023 1 94.56 320 ASP A O 1
ATOM 2550 N N . VAL A 1 321 ? -1.562 -5.492 6.504 1 97.25 321 VAL A N 1
ATOM 2551 C CA . VAL A 1 321 ? -0.754 -4.801 5.504 1 97.25 321 VAL A CA 1
ATOM 2552 C C . VAL A 1 321 ? -1.543 -3.629 4.926 1 97.25 321 VAL A C 1
ATOM 2554 O O . VAL A 1 321 ? -2.775 -3.629 4.949 1 97.25 321 VAL A O 1
ATOM 2557 N N . ASP A 1 322 ? -0.857 -2.582 4.484 1 96.75 322 ASP A N 1
ATOM 2558 C CA . ASP A 1 322 ? -1.547 -1.502 3.787 1 96.75 322 ASP A CA 1
ATOM 2559 C C . ASP A 1 322 ? -2.414 -2.045 2.654 1 96.75 322 ASP A C 1
ATOM 2561 O O . ASP A 1 322 ? -1.95 -2.846 1.84 1 96.75 322 ASP A O 1
ATOM 2565 N N . SER A 1 323 ? -3.615 -1.545 2.496 1 97.56 323 SER A N 1
ATOM 2566 C CA . SER A 1 323 ? -4.633 -2.182 1.664 1 97.56 323 SER A CA 1
ATOM 2567 C C . SER A 1 323 ? -4.438 -1.834 0.192 1 97.56 323 SER A C 1
ATOM 2569 O O . SER A 1 323 ? -4.965 -2.521 -0.688 1 97.56 323 SER A O 1
ATOM 2571 N N . ILE A 1 324 ? -3.719 -0.807 -0.146 1 97.5 324 ILE A N 1
ATOM 2572 C CA . ILE A 1 324 ? -3.678 -0.241 -1.49 1 97.5 324 ILE A CA 1
ATOM 2573 C C . ILE A 1 324 ? -3.26 -1.316 -2.49 1 97.5 324 ILE A C 1
ATOM 2575 O O . ILE A 1 324 ? -3.971 -1.579 -3.463 1 97.5 324 ILE A O 1
ATOM 2579 N N . GLY A 1 325 ? -2.109 -1.94 -2.232 1 98.38 325 GLY A N 1
ATOM 2580 C CA . GLY A 1 325 ? -1.6 -2.963 -3.131 1 98.38 325 GLY A CA 1
ATOM 2581 C C . GLY A 1 325 ? -2.451 -4.219 -3.15 1 98.38 325 GLY A C 1
ATOM 2582 O O . GLY A 1 325 ? -2.594 -4.863 -4.191 1 98.38 325 GLY A O 1
ATOM 2583 N N . VAL A 1 326 ? -3.029 -4.574 -2.014 1 98.75 326 VAL A N 1
ATOM 2584 C CA . VAL A 1 326 ? -3.896 -5.746 -1.917 1 98.75 326 VAL A CA 1
ATOM 2585 C C . VAL A 1 326 ? -5.129 -5.547 -2.795 1 98.75 326 VAL A C 1
ATOM 2587 O O . VAL A 1 326 ? -5.465 -6.41 -3.609 1 98.75 326 VAL A O 1
ATOM 2590 N N . ASN A 1 327 ? -5.754 -4.34 -2.666 1 98.75 327 ASN A N 1
ATOM 2591 C CA . ASN A 1 327 ? -6.941 -4.012 -3.447 1 98.75 327 ASN A CA 1
ATOM 2592 C C . ASN A 1 327 ? -6.645 -4.02 -4.945 1 98.75 327 ASN A C 1
ATOM 2594 O O . ASN A 1 327 ? -7.418 -4.57 -5.73 1 98.75 327 ASN A O 1
ATOM 2598 N N . ALA A 1 328 ? -5.547 -3.449 -5.312 1 98.81 328 ALA A N 1
ATOM 2599 C CA . ALA A 1 328 ? -5.207 -3.34 -6.73 1 98.81 328 ALA A CA 1
ATOM 2600 C C . ALA A 1 328 ? -4.934 -4.715 -7.336 1 98.81 328 ALA A C 1
ATOM 2602 O O . ALA A 1 328 ? -5.406 -5.023 -8.43 1 98.81 328 ALA A O 1
ATOM 2603 N N . LEU A 1 329 ? -4.16 -5.531 -6.621 1 98.81 329 LEU A N 1
ATOM 2604 C CA . LEU A 1 329 ? -3.812 -6.848 -7.145 1 98.81 329 LEU A CA 1
ATOM 2605 C C . LEU A 1 329 ? -5.047 -7.738 -7.238 1 98.81 329 LEU A C 1
ATOM 2607 O O . LEU A 1 329 ? -5.219 -8.461 -8.219 1 98.81 329 LEU A O 1
ATOM 2611 N N . LEU A 1 330 ? -5.922 -7.691 -6.25 1 98.94 330 LEU A N 1
ATOM 2612 C CA . LEU A 1 330 ? -7.141 -8.492 -6.289 1 98.94 330 LEU A CA 1
ATOM 2613 C C . LEU A 1 330 ? -8.07 -8.016 -7.402 1 98.94 330 LEU A C 1
ATOM 2615 O O . LEU A 1 330 ? -8.773 -8.828 -8.016 1 98.94 330 LEU A O 1
ATOM 2619 N N . THR A 1 331 ? -8.102 -6.699 -7.664 1 98.88 331 THR A N 1
ATOM 2620 C CA . THR A 1 331 ? -8.867 -6.18 -8.789 1 98.88 331 THR A CA 1
ATOM 2621 C C . THR A 1 331 ? -8.328 -6.719 -10.109 1 98.88 331 THR A C 1
ATOM 2623 O O . THR A 1 331 ? -9.094 -7.086 -11 1 98.88 331 THR A O 1
ATOM 2626 N N . ALA A 1 332 ? -6.984 -6.777 -10.242 1 98.75 332 ALA A N 1
ATOM 2627 C CA . ALA A 1 332 ? -6.375 -7.34 -11.445 1 98.75 332 ALA A CA 1
ATOM 2628 C C . ALA A 1 332 ? -6.75 -8.812 -11.609 1 98.75 332 ALA A C 1
ATOM 2630 O O . ALA A 1 332 ? -7.078 -9.25 -12.711 1 98.75 332 ALA A O 1
ATOM 2631 N N . ILE A 1 333 ? -6.711 -9.562 -10.508 1 98.88 333 ILE A N 1
ATOM 2632 C CA . ILE A 1 333 ? -7.086 -10.977 -10.523 1 98.88 333 ILE A CA 1
ATOM 2633 C C . ILE A 1 333 ? -8.547 -11.117 -10.953 1 98.88 333 ILE A C 1
ATOM 2635 O O . ILE A 1 333 ? -8.875 -11.953 -11.789 1 98.88 333 ILE A O 1
ATOM 2639 N N . ALA A 1 334 ? -9.414 -10.25 -10.406 1 98.88 334 ALA A N 1
ATOM 2640 C CA . ALA A 1 334 ? -10.82 -10.258 -10.797 1 98.88 334 ALA A CA 1
ATOM 2641 C C . ALA A 1 334 ? -10.977 -9.984 -12.289 1 98.88 334 ALA A C 1
ATOM 2643 O O . ALA A 1 334 ? -11.773 -10.641 -12.961 1 98.88 334 ALA A O 1
ATOM 2644 N N . GLY A 1 335 ? -10.219 -9.016 -12.773 1 98.62 335 GLY A N 1
ATOM 2645 C CA . GLY A 1 335 ? -10.25 -8.719 -14.195 1 98.62 335 GLY A CA 1
ATOM 2646 C C . GLY A 1 335 ? -9.922 -9.922 -15.062 1 98.62 335 GLY A C 1
ATOM 2647 O O . GLY A 1 335 ? -10.633 -10.211 -16.031 1 98.62 335 GLY A O 1
ATOM 2648 N N . GLU A 1 336 ? -8.914 -10.672 -14.711 1 97.75 336 GLU A N 1
ATOM 2649 C CA . GLU A 1 336 ? -8.477 -11.82 -15.5 1 97.75 336 GLU A CA 1
ATOM 2650 C C . GLU A 1 336 ? -9.469 -12.977 -15.375 1 97.75 336 GLU A C 1
ATOM 2652 O O . GLU A 1 336 ? -9.625 -13.773 -16.312 1 97.75 336 GLU A O 1
ATOM 2657 N N . LEU A 1 337 ? -10.18 -13.039 -14.242 1 98.62 337 LEU A N 1
ATOM 2658 C CA . LEU A 1 337 ? -11.18 -14.078 -14.008 1 98.62 337 LEU A CA 1
ATOM 2659 C C . LEU A 1 337 ? -12.531 -13.672 -14.594 1 98.62 337 LEU A C 1
ATOM 2661 O O . LEU A 1 337 ? -13.492 -14.438 -14.508 1 98.62 337 LEU A O 1
ATOM 2665 N N . LYS A 1 338 ? -12.609 -12.422 -15.102 1 98.31 338 LYS A N 1
ATOM 2666 C CA . LYS A 1 338 ? -13.828 -11.875 -15.695 1 98.31 338 LYS A CA 1
ATOM 2667 C C . LYS A 1 338 ? -14.922 -11.711 -14.641 1 98.31 338 LYS A C 1
ATOM 2669 O O . LYS A 1 338 ? -16.062 -12.125 -14.859 1 98.31 338 LYS A O 1
ATOM 2674 N N . ILE A 1 339 ? -14.539 -11.227 -13.523 1 98.81 339 ILE A N 1
ATOM 2675 C CA . ILE A 1 339 ? -15.453 -10.898 -12.438 1 98.81 339 ILE A CA 1
ATOM 2676 C C . ILE A 1 339 ? -15.695 -9.391 -12.406 1 98.81 339 ILE A C 1
ATOM 2678 O O . ILE A 1 339 ? -14.789 -8.617 -12.086 1 98.81 339 ILE A O 1
ATOM 2682 N N . GLY A 1 340 ? -16.922 -8.969 -12.594 1 98.69 340 GLY A N 1
ATOM 2683 C CA . GLY A 1 340 ? -17.188 -7.559 -12.82 1 98.69 340 GLY A CA 1
ATOM 2684 C C . GLY A 1 340 ? -17.672 -6.832 -11.578 1 98.69 340 GLY A C 1
ATOM 2685 O O . GLY A 1 340 ? -17.781 -5.605 -11.57 1 98.69 340 GLY A O 1
ATOM 2686 N N . ASN A 1 341 ? -17.984 -7.543 -10.477 1 98.88 341 ASN A N 1
ATOM 2687 C CA . ASN A 1 341 ? -18.5 -6.93 -9.25 1 98.88 341 ASN A CA 1
ATOM 2688 C C . ASN A 1 341 ? -17.594 -7.23 -8.062 1 98.88 341 ASN A C 1
ATOM 2690 O O . ASN A 1 341 ? -17.219 -8.383 -7.828 1 98.88 341 ASN A O 1
ATOM 2694 N N . LEU A 1 342 ? -17.188 -6.164 -7.359 1 98.94 342 LEU A N 1
ATOM 2695 C CA . LEU A 1 342 ? -16.312 -6.309 -6.207 1 98.94 342 LEU A CA 1
ATOM 2696 C C . LEU A 1 342 ? -17 -5.824 -4.934 1 98.94 342 LEU A C 1
ATOM 2698 O O . LEU A 1 342 ? -17.688 -4.805 -4.949 1 98.94 342 LEU A O 1
ATOM 2702 N N . LEU A 1 343 ? -16.906 -6.598 -3.863 1 98.81 343 LEU A N 1
ATOM 2703 C CA . LEU A 1 343 ? -17.438 -6.219 -2.555 1 98.81 343 LEU A CA 1
ATOM 2704 C C . LEU A 1 343 ? -16.297 -5.828 -1.609 1 98.81 343 LEU A C 1
ATOM 2706 O O . LEU A 1 343 ? -15.359 -6.602 -1.408 1 98.81 343 LEU A O 1
ATOM 2710 N N . ILE A 1 344 ? -16.359 -4.598 -1.084 1 98.75 344 ILE A N 1
ATOM 2711 C CA . ILE A 1 344 ? -15.297 -4.066 -0.239 1 98.75 344 ILE A CA 1
ATOM 2712 C C . ILE A 1 344 ? -15.875 -3.627 1.104 1 98.75 344 ILE A C 1
ATOM 2714 O O . ILE A 1 344 ? -17.078 -3.734 1.332 1 98.75 344 ILE A O 1
ATOM 2718 N N . MET A 1 345 ? -14.969 -3.229 1.974 1 95.56 345 MET A N 1
ATOM 2719 C CA . MET A 1 345 ? -15.367 -2.605 3.232 1 95.56 345 MET A CA 1
ATOM 2720 C C . MET A 1 345 ? -14.516 -1.378 3.529 1 95.56 345 MET A C 1
ATOM 2722 O O . MET A 1 345 ? -13.555 -1.095 2.809 1 95.56 345 MET A O 1
ATOM 2726 N N . GLU A 1 346 ? -14.898 -0.561 4.535 1 91.44 346 GLU A N 1
ATOM 2727 C CA . GLU A 1 346 ? -14.375 0.788 4.734 1 91.44 346 GLU A CA 1
ATOM 2728 C C . GLU A 1 346 ? -14.078 1.054 6.207 1 91.44 346 GLU A C 1
ATOM 2730 O O . GLU A 1 346 ? -14.516 2.064 6.762 1 91.44 346 GLU A O 1
ATOM 2735 N N . HIS A 1 347 ? -13.367 0.193 6.875 1 85 347 HIS A N 1
ATOM 2736 C CA . HIS A 1 347 ? -13.086 0.477 8.281 1 85 347 HIS A CA 1
ATOM 2737 C C . HIS A 1 347 ? -11.68 0.031 8.664 1 85 347 HIS A C 1
ATOM 2739 O O . HIS A 1 347 ? -11.094 -0.832 8.008 1 85 347 HIS A O 1
ATOM 2745 N N . GLY A 1 348 ? -11.211 0.743 9.664 1 84.62 348 GLY A N 1
ATOM 2746 C CA . GLY A 1 348 ? -9.891 0.403 10.164 1 84.62 348 GLY A CA 1
ATOM 2747 C C . GLY A 1 348 ? -8.805 0.521 9.109 1 84.62 348 GLY A C 1
ATOM 2748 O O . GLY A 1 348 ? -8.68 1.561 8.461 1 84.62 348 GLY A O 1
ATOM 2749 N N . LYS A 1 349 ? -8.047 -0.574 8.938 1 90.44 349 LYS A N 1
ATOM 2750 C CA . LYS A 1 349 ? -6.93 -0.568 8 1 90.44 349 LYS A CA 1
ATOM 2751 C C . LYS A 1 349 ? -7.422 -0.614 6.559 1 90.44 349 LYS A C 1
ATOM 2753 O O . LYS A 1 349 ? -6.645 -0.406 5.625 1 90.44 349 LYS A O 1
ATOM 2758 N N . THR A 1 350 ? -8.727 -0.878 6.379 1 94.12 350 THR A N 1
ATOM 2759 C CA . THR A 1 350 ? -9.297 -0.922 5.039 1 94.12 350 THR A CA 1
ATOM 2760 C C . THR A 1 350 ? -9.945 0.413 4.68 1 94.12 350 THR A C 1
ATOM 2762 O O . THR A 1 350 ? -10.539 0.555 3.611 1 94.12 350 THR A O 1
ATOM 2765 N N . ARG A 1 351 ? -9.844 1.365 5.586 1 93.44 351 ARG A N 1
ATOM 2766 C CA . ARG A 1 351 ? -10.391 2.686 5.285 1 93.44 351 ARG A CA 1
ATOM 2767 C C . ARG A 1 351 ? -9.828 3.219 3.969 1 93.44 351 ARG A C 1
ATOM 2769 O O . ARG A 1 351 ? -8.633 3.107 3.709 1 93.44 351 ARG A O 1
ATOM 2776 N N . TRP A 1 352 ? -10.773 3.719 3.062 1 95.5 352 TRP A N 1
ATOM 2777 C CA . TRP A 1 352 ? -10.508 4.273 1.74 1 95.5 352 TRP A CA 1
ATOM 2778 C C . TRP A 1 352 ? -10.289 3.164 0.717 1 95.5 352 TRP A C 1
ATOM 2780 O O . TRP A 1 352 ? -9.766 3.41 -0.374 1 95.5 352 TRP A O 1
ATOM 2790 N N . SER A 1 353 ? -10.641 1.937 1.062 1 97.69 353 SER A N 1
ATOM 2791 C CA . SER A 1 353 ? -10.695 0.896 0.039 1 97.69 353 SER A CA 1
ATOM 2792 C C . SER A 1 353 ? -11.602 1.304 -1.117 1 97.69 353 SER A C 1
ATOM 2794 O O . SER A 1 353 ? -11.359 0.928 -2.266 1 97.69 353 SER A O 1
ATOM 2796 N N . SER A 1 354 ? -12.664 2.133 -0.777 1 98.12 354 SER A N 1
ATOM 2797 C CA . SER A 1 354 ? -13.562 2.633 -1.817 1 98.12 354 SER A CA 1
ATOM 2798 C C . SER A 1 354 ? -12.789 3.416 -2.875 1 98.12 354 SER A C 1
ATOM 2800 O O . SER A 1 354 ? -12.922 3.15 -4.07 1 98.12 354 SER A O 1
ATOM 2802 N N . TYR A 1 355 ? -11.961 4.336 -2.492 1 97.5 355 TYR A N 1
ATOM 2803 C CA . TYR A 1 355 ? -11.125 5.117 -3.402 1 97.5 355 TYR A CA 1
ATOM 2804 C C . TYR A 1 355 ? -10.125 4.227 -4.129 1 97.5 355 TYR A C 1
ATOM 2806 O O . TYR A 1 355 ? -9.961 4.332 -5.348 1 97.5 355 TYR A O 1
ATOM 2814 N N . GLU A 1 356 ? -9.406 3.363 -3.354 1 98.25 356 GLU A N 1
ATOM 2815 C CA . GLU A 1 356 ? -8.367 2.492 -3.891 1 98.25 356 GLU A CA 1
ATOM 2816 C C . GLU A 1 356 ? -8.922 1.57 -4.973 1 98.25 356 GLU A C 1
ATOM 2818 O O . GLU A 1 356 ? -8.344 1.462 -6.059 1 98.25 356 GLU A O 1
ATOM 2823 N N . VAL A 1 357 ? -10.047 0.942 -4.695 1 98.75 357 VAL A N 1
ATOM 2824 C CA . VAL A 1 357 ? -10.625 -0.007 -5.637 1 98.75 357 VAL A CA 1
ATOM 2825 C C . VAL A 1 357 ? -11.227 0.744 -6.828 1 98.75 357 VAL A C 1
ATOM 2827 O O . VAL A 1 357 ? -11.172 0.264 -7.961 1 98.75 357 VAL A O 1
ATOM 2830 N N . ASN A 1 358 ? -11.789 1.972 -6.57 1 98.5 358 ASN A N 1
ATOM 2831 C CA . ASN A 1 358 ? -12.273 2.801 -7.664 1 98.5 358 ASN A CA 1
ATOM 2832 C C . ASN A 1 358 ? -11.172 3.094 -8.68 1 98.5 358 ASN A C 1
ATOM 2834 O O . ASN A 1 358 ? -11.352 2.875 -9.875 1 98.5 358 ASN A O 1
ATOM 2838 N N . ILE A 1 359 ? -10.039 3.52 -8.211 1 97.88 359 ILE A N 1
ATOM 2839 C CA . ILE A 1 359 ? -8.922 3.824 -9.094 1 97.88 359 ILE A CA 1
ATOM 2840 C C . ILE A 1 359 ? -8.398 2.537 -9.727 1 97.88 359 ILE A C 1
ATOM 2842 O O . ILE A 1 359 ? -8.094 2.506 -10.922 1 97.88 359 ILE A O 1
ATOM 2846 N N . ALA A 1 360 ? -8.32 1.446 -8.953 1 98.69 360 ALA A N 1
ATOM 2847 C CA . ALA A 1 360 ? -7.824 0.168 -9.461 1 98.69 360 ALA A CA 1
ATOM 2848 C C . ALA A 1 360 ? -8.719 -0.355 -10.586 1 98.69 360 ALA A C 1
ATOM 2850 O O . ALA A 1 360 ? -8.219 -0.845 -11.602 1 98.69 360 ALA A O 1
ATOM 2851 N N . THR A 1 361 ? -10.055 -0.267 -10.375 1 98.75 361 THR A N 1
ATOM 2852 C CA . THR A 1 361 ? -10.969 -0.762 -11.398 1 98.75 361 THR A CA 1
ATOM 2853 C C . THR A 1 361 ? -10.844 0.059 -12.672 1 98.75 361 THR A C 1
ATOM 2855 O O . THR A 1 361 ? -10.922 -0.486 -13.781 1 98.75 361 THR A O 1
ATOM 2858 N N . LYS A 1 362 ? -10.664 1.358 -12.555 1 98.38 362 LYS A N 1
ATOM 2859 C CA . LYS A 1 362 ? -10.43 2.195 -13.727 1 98.38 362 LYS A CA 1
ATOM 2860 C C . LYS A 1 362 ? -9.125 1.813 -14.422 1 98.38 362 LYS A C 1
ATOM 2862 O O . LYS A 1 362 ? -9.094 1.684 -15.648 1 98.38 362 LYS A O 1
ATOM 2867 N N . MET A 1 363 ? -8.078 1.629 -13.656 1 97.62 363 MET A N 1
ATOM 2868 C CA . MET A 1 363 ? -6.77 1.254 -14.18 1 97.62 363 MET A CA 1
ATOM 2869 C C . MET A 1 363 ? -6.84 -0.074 -14.922 1 97.62 363 MET A C 1
ATOM 2871 O O . MET A 1 363 ? -6.367 -0.18 -16.062 1 97.62 363 MET A O 1
ATOM 2875 N N . ILE A 1 364 ? -7.484 -1.079 -14.328 1 98.44 364 ILE A N 1
ATOM 2876 C CA . ILE A 1 364 ? -7.582 -2.41 -14.914 1 98.44 364 ILE A CA 1
ATOM 2877 C C . ILE A 1 364 ? -8.492 -2.371 -16.141 1 98.44 364 ILE A C 1
ATOM 2879 O O . ILE A 1 364 ? -8.242 -3.061 -17.141 1 98.44 364 ILE A O 1
ATOM 2883 N N . SER A 1 365 ? -9.578 -1.527 -16.078 1 98.44 365 SER A N 1
ATOM 2884 C CA . SER A 1 365 ? -10.469 -1.369 -17.234 1 98.44 365 SER A CA 1
ATOM 2885 C C . SER A 1 365 ? -9.719 -0.815 -18.438 1 98.44 365 SER A C 1
ATOM 2887 O O . SER A 1 365 ? -9.859 -1.328 -19.547 1 98.44 365 SER A O 1
ATOM 2889 N N . VAL A 1 366 ? -8.93 0.216 -18.156 1 96.31 366 VAL A N 1
ATOM 2890 C CA . VAL A 1 366 ? -8.164 0.827 -19.25 1 96.31 366 VAL A CA 1
ATOM 2891 C C . VAL A 1 366 ? -7.121 -0.164 -19.766 1 96.31 366 VAL A C 1
ATOM 2893 O O . VAL A 1 366 ? -6.906 -0.269 -20.984 1 96.31 366 VAL A O 1
ATOM 2896 N N . SER A 1 367 ? -6.496 -0.876 -18.859 1 94.75 367 SER A N 1
ATOM 2897 C CA . SER A 1 367 ? -5.539 -1.911 -19.25 1 94.75 367 SER A CA 1
ATOM 2898 C C . SER A 1 367 ? -6.188 -2.961 -20.141 1 94.75 367 SER A C 1
ATOM 2900 O O . SER A 1 367 ? -5.629 -3.33 -21.172 1 94.75 367 SER A O 1
ATOM 2902 N N . LEU A 1 368 ? -7.359 -3.414 -19.797 1 94.5 368 LEU A N 1
ATOM 2903 C CA . LEU A 1 368 ? -8.102 -4.398 -20.562 1 94.5 368 LEU A CA 1
ATOM 2904 C C . LEU A 1 368 ? -8.492 -3.83 -21.938 1 94.5 368 LEU A C 1
ATOM 2906 O O . LEU A 1 368 ? -8.359 -4.508 -22.953 1 94.5 368 LEU A O 1
ATOM 2910 N N . TYR A 1 369 ? -8.938 -2.6 -21.891 1 93.69 369 TYR A N 1
ATOM 2911 C CA . TYR A 1 369 ? -9.359 -1.925 -23.109 1 93.69 369 TYR A CA 1
ATOM 2912 C C . TYR A 1 369 ? -8.195 -1.793 -24.078 1 93.69 369 TYR A C 1
ATOM 2914 O O . TYR A 1 369 ? -8.344 -2.068 -25.281 1 93.69 369 TYR A O 1
ATOM 2922 N N . LYS A 1 370 ? -7.02 -1.43 -23.562 1 89.62 370 LYS A N 1
ATOM 2923 C CA . LYS A 1 370 ? -5.848 -1.174 -24.391 1 89.62 370 LYS A CA 1
ATOM 2924 C C . LYS A 1 370 ? -5.039 -2.449 -24.625 1 89.62 370 LYS A C 1
ATOM 2926 O O . LYS A 1 370 ? -4.059 -2.449 -25.359 1 89.62 370 LYS A O 1
ATOM 2931 N N . LYS A 1 371 ? -5.43 -3.525 -23.969 1 90.06 371 LYS A N 1
ATOM 2932 C CA . LYS A 1 371 ? -4.66 -4.766 -24.016 1 90.06 371 LYS A CA 1
ATOM 2933 C C . LYS A 1 371 ? -3.195 -4.512 -23.656 1 90.06 371 LYS A C 1
ATOM 2935 O O . LYS A 1 371 ? -2.297 -4.895 -24.422 1 90.06 371 LYS A O 1
ATOM 2940 N N . SER A 1 372 ? -3.012 -3.844 -22.531 1 85.31 372 SER A N 1
ATOM 2941 C CA . SER A 1 372 ? -1.682 -3.467 -22.062 1 85.31 372 SER A CA 1
ATOM 2942 C C . SER A 1 372 ? -1.521 -3.742 -20.562 1 85.31 372 SER A C 1
ATOM 2944 O O . SER A 1 372 ? -2.479 -4.129 -19.891 1 85.31 372 SER A O 1
ATOM 2946 N N . LEU A 1 373 ? -0.316 -3.602 -20.078 1 89.44 373 LEU A N 1
ATOM 2947 C CA . LEU A 1 373 ? -0.027 -3.707 -18.656 1 89.44 373 LEU A CA 1
ATOM 2948 C C . LEU A 1 373 ? -0.629 -2.533 -17.891 1 89.44 373 LEU A C 1
ATOM 2950 O O . LEU A 1 373 ? -0.785 -1.442 -18.438 1 89.44 373 LEU A O 1
ATOM 2954 N N . PRO A 1 374 ? -1.083 -2.713 -16.703 1 95.5 374 PRO A N 1
ATOM 2955 C CA . PRO A 1 374 ? -1.583 -1.609 -15.875 1 95.5 374 PRO A CA 1
ATOM 2956 C C . PRO A 1 374 ? -0.465 -0.714 -15.344 1 95.5 374 PRO A C 1
ATOM 2958 O O . PRO A 1 374 ? -0.386 -0.466 -14.141 1 95.5 374 PRO A O 1
ATOM 2961 N N . LYS A 1 375 ? 0.335 -0.369 -16.188 1 89.12 375 LYS A N 1
ATOM 2962 C CA . LYS A 1 375 ? 1.494 0.488 -15.953 1 89.12 375 LYS A CA 1
ATOM 2963 C C . LYS A 1 375 ? 1.549 1.622 -16.969 1 89.12 375 LYS A C 1
ATOM 2965 O O . LYS A 1 375 ? 1.262 1.416 -18.156 1 89.12 375 LYS A O 1
ATOM 2970 N N . ASP A 1 376 ? 1.787 2.857 -16.5 1 81.88 376 ASP A N 1
ATOM 2971 C CA . ASP A 1 376 ? 1.976 4.047 -17.312 1 81.88 376 ASP A CA 1
ATOM 2972 C C . ASP A 1 376 ? 0.719 4.359 -18.125 1 81.88 376 ASP A C 1
ATOM 2974 O O . ASP A 1 376 ? 0.806 4.738 -19.297 1 81.88 376 ASP A O 1
ATOM 2978 N N . LEU A 1 377 ? -0.469 4.18 -17.531 1 88.12 377 LEU A N 1
ATOM 2979 C CA . LEU A 1 377 ? -1.745 4.402 -18.188 1 88.12 377 LEU A CA 1
ATOM 2980 C C . LEU A 1 377 ? -2.275 5.805 -17.906 1 88.12 377 LEU A C 1
ATOM 2982 O O . LEU A 1 377 ? -3.219 6.262 -18.547 1 88.12 377 LEU A O 1
ATOM 2986 N N . GLY A 1 378 ? -1.592 6.457 -16.969 1 84.81 378 GLY A N 1
ATOM 2987 C CA . GLY A 1 378 ? -2.119 7.723 -16.484 1 84.81 378 GLY A CA 1
ATOM 2988 C C . GLY A 1 378 ? -2.939 7.574 -15.219 1 84.81 378 GLY A C 1
ATOM 2989 O O . GLY A 1 378 ? -3.48 8.555 -14.703 1 84.81 378 GLY A O 1
ATOM 2990 N N . LEU A 1 379 ? -3.127 6.391 -14.797 1 91.88 379 LEU A N 1
ATOM 2991 C CA . LEU A 1 379 ? -3.754 6.027 -13.531 1 91.88 379 LEU A CA 1
ATOM 2992 C C . LEU A 1 379 ? -2.791 5.234 -12.656 1 91.88 379 LEU A C 1
ATOM 2994 O O . LEU A 1 379 ? -2.053 4.379 -13.148 1 91.88 379 LEU A O 1
ATOM 2998 N N . ASP A 1 380 ? -2.707 5.652 -11.43 1 92.69 380 ASP A N 1
ATOM 2999 C CA . ASP A 1 380 ? -1.851 4.887 -10.531 1 92.69 380 ASP A CA 1
ATOM 3000 C C . ASP A 1 380 ? -2.334 5 -9.086 1 92.69 380 ASP A C 1
ATOM 3002 O O . ASP A 1 380 ? -3.27 5.75 -8.797 1 92.69 380 ASP A O 1
ATOM 3006 N N . LEU A 1 381 ? -1.863 4.199 -8.258 1 96.56 381 LEU A N 1
ATOM 3007 C CA . LEU A 1 381 ? -2.102 4.203 -6.82 1 96.56 381 LEU A CA 1
ATOM 3008 C C . LEU A 1 381 ? -0.787 4.266 -6.051 1 96.56 381 LEU A C 1
ATOM 3010 O O . LEU A 1 381 ? -0.588 3.518 -5.09 1 96.56 381 LEU A O 1
ATOM 3014 N N . LEU A 1 382 ? 0.105 5.109 -6.566 1 94.62 382 LEU A N 1
ATOM 3015 C CA . LEU A 1 382 ? 1.367 5.379 -5.887 1 94.62 382 LEU A CA 1
ATOM 3016 C C . LEU A 1 382 ? 1.219 6.539 -4.902 1 94.62 382 LEU A C 1
ATOM 3018 O O . LEU A 1 382 ? 1.266 7.703 -5.301 1 94.62 382 LEU A O 1
ATOM 3022 N N . ILE A 1 383 ? 1.035 6.184 -3.625 1 94.31 383 ILE A N 1
ATOM 3023 C CA . ILE A 1 383 ? 0.891 7.203 -2.594 1 94.31 383 ILE A CA 1
ATOM 3024 C C . ILE A 1 383 ? 2.195 7.336 -1.812 1 94.31 383 ILE A C 1
ATOM 3026 O O . ILE A 1 383 ? 2.734 8.438 -1.668 1 94.31 383 ILE A O 1
ATOM 3030 N N . LEU A 1 384 ? 2.73 6.207 -1.382 1 93.19 384 LEU A N 1
ATOM 3031 C CA . LEU A 1 384 ? 3.975 6.172 -0.62 1 93.19 384 LEU A CA 1
ATOM 3032 C C . LEU A 1 384 ? 5.18 6.121 -1.551 1 93.19 384 LEU A C 1
ATOM 3034 O O . LEU A 1 384 ? 6.203 6.754 -1.279 1 93.19 384 LEU A O 1
ATOM 3038 N N . LYS A 1 385 ? 4.996 5.387 -2.641 1 92.44 385 LYS A N 1
ATOM 3039 C CA . LYS A 1 385 ? 6.109 5.094 -3.537 1 92.44 385 LYS A CA 1
ATOM 3040 C C . LYS A 1 385 ? 6.168 6.098 -4.684 1 92.44 385 LYS A C 1
ATOM 3042 O O . LYS A 1 385 ? 5.18 6.77 -4.98 1 92.44 385 LYS A O 1
ATOM 3047 N N . GLU A 1 386 ? 7.383 6.16 -5.23 1 86.69 386 GLU A N 1
ATOM 3048 C CA . GLU A 1 386 ? 7.629 6.996 -6.402 1 86.69 386 GLU A CA 1
ATOM 3049 C C . GLU A 1 386 ? 8.242 6.184 -7.539 1 86.69 386 GLU A C 1
ATOM 3051 O O . GLU A 1 386 ? 9.031 5.27 -7.297 1 86.69 386 GLU A O 1
ATOM 3056 N N . LYS A 1 387 ? 7.871 6.527 -8.711 1 82.31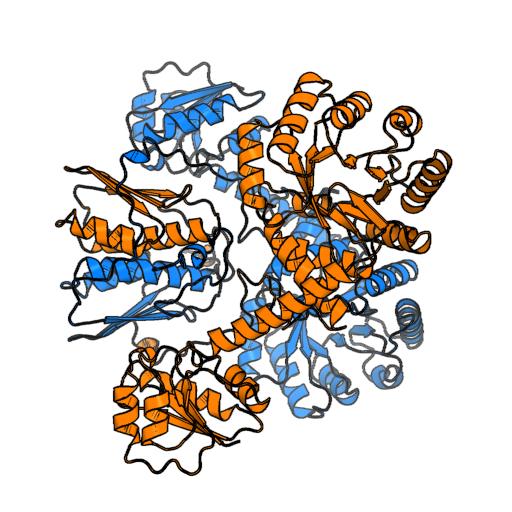 387 LYS A N 1
ATOM 3057 C CA . LYS A 1 387 ? 8.375 5.797 -9.875 1 82.3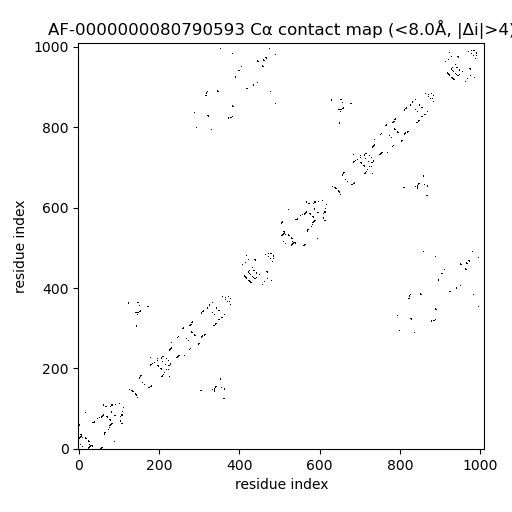1 387 LYS A CA 1
ATOM 3058 C C . LYS A 1 387 ? 9.867 6.055 -10.078 1 82.31 387 LYS A C 1
ATOM 3060 O O . LYS A 1 387 ? 10.609 5.152 -10.477 1 82.31 387 LYS A O 1
ATOM 3065 N N . LYS A 1 388 ? 10.242 7.246 -9.758 1 78.25 388 LYS A N 1
ATOM 3066 C CA . LYS A 1 388 ? 11.641 7.633 -9.953 1 78.25 388 LYS A CA 1
ATOM 3067 C C . LYS A 1 388 ? 12.203 8.289 -8.695 1 78.25 388 LYS A C 1
ATOM 3069 O O . LYS A 1 388 ? 11.516 9.07 -8.031 1 78.25 388 LYS A O 1
ATOM 3074 N N . ARG A 1 389 ? 13.391 7.918 -8.383 1 78.38 389 ARG A N 1
ATOM 3075 C CA . ARG A 1 389 ? 14.086 8.523 -7.258 1 78.38 389 ARG A CA 1
ATOM 3076 C C . ARG A 1 389 ? 15.039 9.617 -7.727 1 78.38 389 ARG A C 1
ATOM 3078 O O . ARG A 1 389 ? 15.711 9.469 -8.742 1 78.38 389 ARG A O 1
ATOM 3085 N N . ILE A 1 390 ? 14.984 10.664 -6.949 1 74.44 390 ILE A N 1
ATOM 3086 C CA . ILE A 1 390 ? 15.875 11.789 -7.223 1 74.44 390 ILE A CA 1
ATOM 3087 C C . ILE A 1 390 ? 17.062 11.742 -6.266 1 74.44 390 ILE A C 1
ATOM 3089 O O . ILE A 1 390 ? 16.891 11.82 -5.047 1 74.44 390 ILE A O 1
ATOM 3093 N N . LYS A 1 391 ? 18.203 11.43 -6.875 1 72.81 391 LYS A N 1
ATOM 3094 C CA . LYS A 1 391 ? 19.406 11.461 -6.027 1 72.81 391 LYS A CA 1
ATOM 3095 C C . LYS A 1 391 ? 19.938 12.875 -5.883 1 72.81 391 LYS A C 1
ATOM 3097 O O . LYS A 1 391 ? 20.406 13.469 -6.855 1 72.81 391 LYS A O 1
ATOM 3102 N N . GLU A 1 392 ? 19.797 13.453 -4.738 1 80.75 392 GLU A N 1
ATOM 3103 C CA . GLU A 1 392 ? 20.328 14.781 -4.473 1 80.75 392 GLU A CA 1
ATOM 3104 C C . GLU A 1 392 ? 21.828 14.727 -4.219 1 80.75 392 GLU A C 1
ATOM 3106 O O . GLU A 1 392 ? 22.312 13.844 -3.502 1 80.75 392 GLU A O 1
ATOM 3111 N N . LYS A 1 393 ? 22.562 15.492 -4.965 1 81.31 393 LYS A N 1
ATOM 3112 C CA . LYS A 1 393 ? 24 15.609 -4.734 1 81.31 393 LYS A CA 1
ATOM 3113 C C . LYS A 1 393 ? 24.312 16.75 -3.775 1 81.31 393 LYS A C 1
ATOM 3115 O O . LYS A 1 393 ? 23.906 17.891 -4.008 1 81.31 393 LYS A O 1
ATOM 3120 N N . ILE A 1 394 ? 24.906 16.406 -2.684 1 89.38 394 ILE A N 1
ATOM 3121 C CA . ILE A 1 394 ? 25.312 17.422 -1.707 1 89.38 394 ILE A CA 1
ATOM 3122 C C . ILE A 1 394 ? 26.766 17.844 -1.963 1 89.38 394 ILE A C 1
ATOM 3124 O O . ILE A 1 394 ? 27.672 17 -1.938 1 89.38 394 ILE A O 1
ATOM 3128 N N . VAL A 1 395 ? 26.922 19.047 -2.277 1 87.19 395 VAL A N 1
ATOM 3129 C CA . VAL A 1 395 ? 28.25 19.594 -2.527 1 87.19 395 VAL A CA 1
ATOM 3130 C C . VAL A 1 395 ? 28.969 19.828 -1.201 1 87.19 395 VAL A C 1
ATOM 3132 O O . VAL A 1 395 ? 28.453 20.531 -0.331 1 87.19 395 VAL A O 1
ATOM 3135 N N . ASN A 1 396 ? 30.047 19.25 -0.966 1 91.31 396 ASN A N 1
ATOM 3136 C CA . ASN A 1 396 ? 30.891 19.406 0.213 1 91.31 396 ASN A CA 1
ATOM 3137 C C . ASN A 1 396 ? 30.125 19.094 1.496 1 91.31 396 ASN A C 1
ATOM 3139 O O . ASN A 1 396 ? 30 19.953 2.365 1 91.31 396 ASN A O 1
ATOM 3143 N N . PRO A 1 397 ? 29.703 17.859 1.598 1 92.25 397 PRO A N 1
ATOM 3144 C CA . PRO A 1 397 ? 28.938 17.484 2.783 1 92.25 397 PRO A CA 1
ATOM 3145 C C . PRO A 1 397 ? 29.703 17.719 4.086 1 92.25 397 PRO A C 1
ATOM 3147 O O . PRO A 1 397 ? 29.078 17.922 5.137 1 92.25 397 PRO A O 1
ATOM 3150 N N . GLU A 1 398 ? 31 17.797 3.947 1 93.25 398 GLU A N 1
ATOM 3151 C CA . GLU A 1 398 ? 31.844 17.969 5.129 1 93.25 398 GLU A CA 1
ATOM 3152 C C . GLU A 1 398 ? 31.719 19.375 5.699 1 93.25 398 GLU A C 1
ATOM 3154 O O . GLU A 1 398 ? 32.062 19.609 6.859 1 93.25 398 GLU A O 1
ATOM 3159 N N . ASP A 1 399 ? 31.25 20.281 4.93 1 94.81 399 ASP A N 1
ATOM 3160 C CA . ASP A 1 399 ? 31.109 21.672 5.367 1 94.81 399 ASP A CA 1
ATOM 3161 C C . ASP A 1 399 ? 29.922 21.844 6.312 1 94.81 399 ASP A C 1
ATOM 3163 O O . ASP A 1 399 ? 29.781 22.875 6.965 1 94.81 399 ASP A O 1
ATOM 3167 N N . TYR A 1 400 ? 29.094 20.844 6.43 1 96.31 400 TYR A N 1
ATOM 3168 C CA . TYR A 1 400 ? 27.891 20.953 7.238 1 96.31 400 TYR A CA 1
ATOM 3169 C C . TYR A 1 400 ? 28.156 20.516 8.672 1 96.31 400 TYR A C 1
ATOM 3171 O O . TYR A 1 400 ? 28.766 19.469 8.906 1 96.31 400 TYR A O 1
ATOM 3179 N N . LEU A 1 401 ? 27.766 21.297 9.602 1 95.94 401 LEU A N 1
ATOM 3180 C CA . LEU A 1 401 ? 27.797 20.906 11.008 1 95.94 401 LEU A CA 1
ATOM 3181 C C . LEU A 1 401 ? 26.766 19.812 11.289 1 95.94 401 LEU A C 1
ATOM 3183 O O . LEU A 1 401 ? 25.562 20.062 11.203 1 95.94 401 LEU A O 1
ATOM 3187 N N . TYR A 1 402 ? 27.234 18.594 11.68 1 95.44 402 TYR A N 1
ATOM 3188 C CA . TYR A 1 402 ? 26.344 17.453 11.883 1 95.44 402 TYR A CA 1
ATOM 3189 C C . TYR A 1 402 ? 25.781 17.438 13.297 1 95.44 402 TYR A C 1
ATOM 3191 O O . TYR A 1 402 ? 26.547 17.438 14.273 1 95.44 402 TYR A O 1
ATOM 3199 N N . ILE A 1 403 ? 24.469 17.422 13.391 1 94.31 403 ILE A N 1
ATOM 3200 C CA . ILE A 1 403 ? 23.781 17.328 14.68 1 94.31 403 ILE A CA 1
ATOM 3201 C C . ILE A 1 403 ? 23.344 15.891 14.922 1 94.31 403 ILE A C 1
ATOM 3203 O O . ILE A 1 403 ? 22.406 15.406 14.289 1 94.31 403 ILE A O 1
ATOM 3207 N N . SER A 1 404 ? 23.922 15.227 15.844 1 88.31 404 SER A N 1
ATOM 3208 C CA . SER A 1 404 ? 23.656 13.812 16.094 1 88.31 404 SER A CA 1
ATOM 3209 C C . SER A 1 404 ? 22.656 13.633 17.234 1 88.31 404 SER A C 1
ATOM 3211 O O . SER A 1 404 ? 21.969 12.609 17.312 1 88.31 404 SER A O 1
ATOM 3213 N N . GLU A 1 405 ? 22.562 14.602 18.094 1 86.19 405 GLU A N 1
ATOM 3214 C CA . GLU A 1 405 ? 21.734 14.484 19.281 1 86.19 405 GLU A CA 1
ATOM 3215 C C . GLU A 1 405 ? 20.469 15.336 19.156 1 86.19 405 GLU A C 1
ATOM 3217 O O . GLU A 1 405 ? 20.453 16.312 18.406 1 86.19 405 GLU A O 1
ATOM 3222 N N . HIS A 1 406 ? 19.547 14.859 19.875 1 86.38 406 HIS A N 1
ATOM 3223 C CA . HIS A 1 406 ? 18.328 15.656 19.953 1 86.38 406 HIS A CA 1
ATOM 3224 C C . HIS A 1 406 ? 18.562 16.922 20.766 1 86.38 406 HIS A C 1
ATOM 3226 O O . HIS A 1 406 ? 19.125 16.875 21.859 1 86.38 406 HIS A O 1
ATOM 3232 N N . ILE A 1 407 ? 18.156 18.031 20.219 1 85.56 407 ILE A N 1
ATOM 3233 C CA . ILE A 1 407 ? 18.281 19.328 20.891 1 85.56 407 ILE A CA 1
ATOM 3234 C C . ILE A 1 407 ? 16.938 19.734 21.484 1 85.56 407 ILE A C 1
ATOM 3236 O O . ILE A 1 407 ? 15.953 19.891 20.75 1 85.56 407 ILE A O 1
ATOM 3240 N N . GLU A 1 408 ? 16.906 19.906 22.781 1 83.94 408 GLU A N 1
ATOM 3241 C CA . GLU A 1 408 ? 15.688 20.359 23.453 1 83.94 408 GLU A CA 1
ATOM 3242 C C . GLU A 1 408 ? 15.484 21.859 23.266 1 83.94 408 GLU A C 1
ATOM 3244 O O . GLU A 1 408 ? 16.438 22.609 23.031 1 83.94 408 GLU A O 1
ATOM 3249 N N . PRO A 1 409 ? 14.18 22.281 23.438 1 83.88 409 PRO A N 1
ATOM 3250 C CA . PRO A 1 409 ? 13.945 23.734 23.344 1 83.88 409 PRO A CA 1
ATOM 3251 C C . PRO A 1 409 ? 14.586 24.5 24.5 1 83.88 409 PRO A C 1
ATOM 3253 O O . PRO A 1 409 ? 14.594 24.031 25.625 1 83.88 409 PRO A O 1
ATOM 3256 N N . LYS A 1 410 ? 15.141 25.656 24.25 1 75.62 410 LYS A N 1
ATOM 3257 C CA . LYS A 1 410 ? 15.812 26.469 25.266 1 75.62 410 LYS A CA 1
ATOM 3258 C C . LYS A 1 410 ? 14.852 27.469 25.891 1 75.62 410 LYS A C 1
ATOM 3260 O O . LYS A 1 410 ? 14.922 27.75 27.094 1 75.62 410 LYS A O 1
ATOM 3265 N N . ILE A 1 411 ? 14.008 28.109 25.078 1 71.75 411 ILE A N 1
ATOM 3266 C CA . ILE A 1 411 ? 13.141 29.172 25.547 1 71.75 411 ILE A CA 1
ATOM 3267 C C . ILE A 1 411 ? 11.68 28.719 25.484 1 71.75 411 ILE A C 1
ATOM 3269 O O . ILE A 1 411 ? 11.188 28.344 24.422 1 71.75 411 ILE A O 1
ATOM 3273 N N . MET A 1 412 ? 11.102 28.75 26.688 1 72.31 412 MET A N 1
ATOM 3274 C CA . MET A 1 412 ? 9.688 28.391 26.734 1 72.31 412 MET A CA 1
ATOM 3275 C C . MET A 1 412 ? 8.812 29.641 26.75 1 72.31 412 MET A C 1
ATOM 3277 O O . MET A 1 412 ? 9.156 30.641 27.406 1 72.31 412 MET A O 1
ATOM 3281 N N . ASP A 1 413 ? 7.883 29.703 25.891 1 78.5 413 ASP A N 1
ATOM 3282 C CA . ASP A 1 413 ? 6.895 30.781 25.891 1 78.5 413 ASP A CA 1
ATOM 3283 C C . ASP A 1 413 ? 5.965 30.656 27.094 1 78.5 413 ASP A C 1
ATOM 3285 O O . ASP A 1 413 ? 5.883 29.609 27.719 1 78.5 413 ASP A O 1
ATOM 3289 N N . LYS A 1 414 ? 5.383 31.797 27.453 1 81.44 414 LYS A N 1
ATOM 3290 C CA . LYS A 1 414 ? 4.41 31.797 28.547 1 81.44 414 LYS A CA 1
ATOM 3291 C C . LYS A 1 414 ? 3.107 31.125 28.125 1 81.44 414 LYS A C 1
ATOM 3293 O O . LYS A 1 414 ? 2.182 31 28.938 1 81.44 414 LYS A O 1
ATOM 3298 N N . GLY A 1 415 ? 3.078 30.594 26.922 1 87.5 415 GLY A N 1
ATOM 3299 C CA . GLY A 1 415 ? 1.936 29.875 26.391 1 87.5 415 GLY A CA 1
ATOM 3300 C C . GLY A 1 415 ? 2.328 28.641 25.594 1 87.5 415 GLY A C 1
ATOM 3301 O O . GLY A 1 415 ? 3.516 28.359 25.422 1 87.5 415 GLY A O 1
ATOM 3302 N N . PHE A 1 416 ? 1.256 27.812 25.297 1 89.06 416 PHE A N 1
ATOM 3303 C CA . PHE A 1 416 ? 1.5 26.625 24.5 1 89.06 416 PHE A CA 1
ATOM 3304 C C . PHE A 1 416 ? 0.365 26.391 23.5 1 89.06 416 PHE A C 1
ATOM 3306 O O . PHE A 1 416 ? -0.695 27.016 23.609 1 89.06 416 PHE A O 1
ATOM 3313 N N . VAL A 1 417 ? 0.655 25.516 22.516 1 94 417 VAL A N 1
ATOM 3314 C CA . VAL A 1 417 ? -0.349 25.266 21.484 1 94 417 VAL A CA 1
ATOM 3315 C C . VAL A 1 417 ? -0.883 23.844 21.625 1 94 417 VAL A C 1
ATOM 3317 O O . VAL A 1 417 ? -0.153 22.938 22.031 1 94 417 VAL A O 1
ATOM 3320 N N . ILE A 1 418 ? -2.141 23.719 21.375 1 93.38 418 ILE A N 1
ATOM 3321 C CA . ILE A 1 418 ? -2.797 22.422 21.188 1 93.38 418 ILE A CA 1
ATOM 3322 C C . ILE A 1 418 ? -3.266 22.281 19.75 1 93.38 418 ILE A C 1
ATOM 3324 O O . ILE A 1 418 ? -4.02 23.109 19.25 1 93.38 418 ILE A O 1
ATOM 3328 N N . ILE A 1 419 ? -2.748 21.266 19.125 1 96.62 419 ILE A N 1
ATOM 3329 C CA . ILE A 1 419 ? -3.111 21.016 17.734 1 96.62 419 ILE A CA 1
ATOM 3330 C C . ILE A 1 419 ? -3.865 19.688 17.625 1 96.62 419 ILE A C 1
ATOM 3332 O O . ILE A 1 419 ? -3.434 18.672 18.172 1 96.62 419 ILE A O 1
ATOM 3336 N N . LYS A 1 420 ? -5.004 19.719 17 1 94.75 420 LYS A N 1
ATOM 3337 C CA . LYS A 1 420 ? -5.824 18.531 16.75 1 94.75 420 LYS A CA 1
ATOM 3338 C C . LYS A 1 420 ? -6.23 18.453 15.281 1 94.75 420 LYS A C 1
ATOM 3340 O O . LYS A 1 420 ? -6.25 19.469 14.578 1 94.75 420 LYS A O 1
ATOM 3345 N N . VAL A 1 421 ? -6.457 17.234 14.844 1 95.5 421 VAL A N 1
ATOM 3346 C CA . VAL A 1 421 ? -6.895 17.031 13.461 1 95.5 421 VAL A CA 1
ATOM 3347 C C . VAL A 1 421 ? -8.219 16.266 13.453 1 95.5 421 VAL A C 1
ATOM 3349 O O . VAL A 1 421 ? -8.336 15.203 14.062 1 95.5 421 VAL A O 1
ATOM 3352 N N . ALA A 1 422 ? -9.234 16.766 12.883 1 93.06 422 ALA A N 1
ATOM 3353 C CA . ALA A 1 422 ? -10.531 16.141 12.625 1 93.06 422 ALA A CA 1
ATOM 3354 C C . ALA A 1 422 ? -10.938 16.297 11.164 1 93.06 422 ALA A C 1
ATOM 3356 O O . ALA A 1 422 ? -10.242 15.828 10.266 1 93.06 422 ALA A O 1
ATOM 3357 N N . ASP A 1 423 ? -11.961 17.109 10.875 1 90.75 423 ASP A N 1
ATOM 3358 C CA . ASP A 1 423 ? -12.297 17.406 9.477 1 90.75 423 ASP A CA 1
ATOM 3359 C C . ASP A 1 423 ? -11.344 18.438 8.883 1 90.75 423 ASP A C 1
ATOM 3361 O O . ASP A 1 423 ? -11.234 18.547 7.664 1 90.75 423 ASP A O 1
ATOM 3365 N N . LYS A 1 424 ? -10.773 19.156 9.727 1 95.25 424 LYS A N 1
ATOM 3366 C CA . LYS A 1 424 ? -9.703 20.109 9.43 1 95.25 424 LYS A CA 1
ATOM 3367 C C . LYS A 1 424 ? -8.695 20.172 10.578 1 95.25 424 LYS A C 1
ATOM 3369 O O . LYS A 1 424 ? -8.727 19.344 11.484 1 95.25 424 LYS A O 1
ATOM 3374 N N . ILE A 1 425 ? -7.75 21.031 10.492 1 97.5 425 ILE A N 1
ATOM 3375 C CA . ILE A 1 425 ? -6.766 21.234 11.555 1 97.5 425 ILE A CA 1
ATOM 3376 C C . ILE A 1 425 ? -7.262 22.297 12.531 1 97.5 425 ILE A C 1
ATOM 3378 O O . ILE A 1 425 ? -7.762 23.344 12.125 1 97.5 425 ILE A O 1
ATOM 3382 N N . TYR A 1 426 ? -7.184 22 13.789 1 97.31 426 TYR A N 1
ATOM 3383 C CA . TYR A 1 426 ? -7.57 22.922 14.852 1 97.31 426 TYR A CA 1
ATOM 3384 C C . TYR A 1 426 ? -6.379 23.25 15.75 1 97.31 426 TYR A C 1
ATOM 3386 O O . TYR A 1 426 ? -5.766 22.359 16.328 1 97.31 426 TYR A O 1
ATOM 3394 N N . LEU A 1 427 ? -6.074 24.484 15.789 1 97.88 427 LEU A N 1
ATOM 3395 C CA . LEU A 1 427 ? -4.988 24.953 16.641 1 97.88 427 LEU A CA 1
ATOM 3396 C C . LEU A 1 427 ? -5.516 25.906 17.703 1 97.88 427 LEU A C 1
ATOM 3398 O O . LEU A 1 427 ? -6.254 26.859 17.391 1 97.88 427 LEU A O 1
ATOM 3402 N N . GLU A 1 428 ? -5.156 25.672 18.938 1 95.81 428 GLU A N 1
ATOM 3403 C CA . GLU A 1 428 ? -5.512 26.531 20.062 1 95.81 428 GLU A CA 1
ATOM 3404 C C . GLU A 1 428 ? -4.27 26.969 20.828 1 95.81 428 GLU A C 1
ATOM 3406 O O . GLU A 1 428 ? -3.494 26.141 21.297 1 95.81 428 GLU A O 1
ATOM 3411 N N . TRP A 1 429 ? -4.035 28.234 20.844 1 95.06 429 TRP A N 1
ATOM 3412 C CA . TRP A 1 429 ? -3.016 28.812 21.719 1 95.06 429 TRP A CA 1
ATOM 3413 C C . TRP A 1 429 ? -3.582 29.078 23.109 1 95.06 429 TRP A C 1
ATOM 3415 O O . TRP A 1 429 ? -4.582 29.797 23.234 1 95.06 429 TRP A O 1
ATOM 3425 N N . LYS A 1 430 ? -2.947 28.578 24.094 1 90.81 430 LYS A N 1
ATOM 3426 C CA . LYS A 1 430 ? -3.334 28.797 25.484 1 90.81 430 LYS A CA 1
ATOM 3427 C C . LYS A 1 430 ? -2.301 29.641 26.219 1 90.81 430 LYS A C 1
ATOM 3429 O O . LYS A 1 430 ? -1.161 29.219 26.422 1 90.81 430 LYS A O 1
ATOM 3434 N N . GLY A 1 431 ? -2.584 30.75 26.562 1 88.81 431 GLY A N 1
ATOM 3435 C CA . GLY A 1 431 ? -1.783 31.688 27.328 1 88.81 431 GLY A CA 1
ATOM 3436 C C . GLY A 1 431 ? -2.611 32.781 28 1 88.81 431 GLY A C 1
ATOM 3437 O O . GLY A 1 431 ? -3.695 32.5 28.516 1 88.81 431 GLY A O 1
ATOM 3438 N N . LYS A 1 432 ? -1.977 33.969 28.156 1 86.5 432 LYS A N 1
ATOM 3439 C CA . LYS A 1 432 ? -2.744 35.094 28.656 1 86.5 432 LYS A CA 1
ATOM 3440 C C . LYS A 1 432 ? -4 35.312 27.828 1 86.5 432 LYS A C 1
ATOM 3442 O O . LYS A 1 432 ? -5.066 35.625 28.375 1 86.5 432 LYS A O 1
ATOM 3447 N N . GLU A 1 433 ? -3.785 35.156 26.547 1 88.44 433 GLU A N 1
ATOM 3448 C CA . GLU A 1 433 ? -4.902 35.156 25.609 1 88.44 433 GLU A CA 1
ATOM 3449 C C . GLU A 1 433 ? -5.074 33.812 24.938 1 88.44 433 GLU A C 1
ATOM 3451 O O . GLU A 1 433 ? -4.086 33.125 24.625 1 88.44 433 GLU A O 1
ATOM 3456 N N . ASN A 1 434 ? -6.352 33.531 24.797 1 92.81 434 ASN A N 1
ATOM 3457 C CA . ASN A 1 434 ? -6.652 32.281 24.078 1 92.81 434 ASN A CA 1
ATOM 3458 C C . ASN A 1 434 ? -7 32.562 22.625 1 92.81 434 ASN A C 1
ATOM 3460 O O . ASN A 1 434 ? -7.824 33.438 22.328 1 92.81 434 ASN A O 1
ATOM 3464 N N . ILE A 1 435 ? -6.301 31.938 21.75 1 96.25 435 ILE A N 1
ATOM 3465 C CA . ILE A 1 435 ? -6.527 32.094 20.328 1 96.25 435 ILE A CA 1
ATOM 3466 C C . ILE A 1 435 ? -6.867 30.75 19.688 1 96.25 435 ILE A C 1
ATOM 3468 O O . ILE A 1 435 ? -6.168 29.766 19.922 1 96.25 435 ILE A O 1
ATOM 3472 N N . LYS A 1 436 ? -7.957 30.719 18.938 1 97.25 436 LYS A N 1
ATOM 3473 C CA . LYS A 1 436 ? -8.422 29.5 18.281 1 97.25 436 LYS A CA 1
ATOM 3474 C C . LYS A 1 436 ? -8.5 29.688 16.766 1 97.25 436 LYS A C 1
ATOM 3476 O O . LYS A 1 436 ? -9.219 30.562 16.281 1 97.25 436 LYS A O 1
ATOM 3481 N N . ILE A 1 437 ? -7.742 28.875 16.062 1 98 437 ILE A N 1
ATOM 3482 C CA . ILE A 1 437 ? -7.695 28.969 14.609 1 98 437 ILE A CA 1
ATOM 3483 C C . ILE A 1 437 ? -7.898 27.578 14 1 98 437 ILE A C 1
ATOM 3485 O O . ILE A 1 437 ? -7.398 26.578 14.523 1 98 437 ILE A O 1
ATOM 3489 N N . SER A 1 438 ? -8.648 27.453 12.914 1 97.69 438 SER A N 1
ATOM 3490 C CA . SER A 1 438 ? -8.797 26.203 12.172 1 97.69 438 SER A CA 1
ATOM 3491 C C . SER A 1 438 ? -8.57 26.406 10.68 1 97.69 438 SER A C 1
ATOM 3493 O O . SER A 1 438 ? -8.609 27.547 10.195 1 97.69 438 SER A O 1
ATOM 3495 N N . GLY A 1 439 ? -8.195 25.438 9.977 1 96.56 439 GLY A N 1
ATOM 3496 C CA . GLY A 1 439 ? -7.949 25.484 8.539 1 96.56 439 GLY A CA 1
ATOM 3497 C C . GLY A 1 439 ? -7.402 24.188 7.984 1 96.56 439 GLY A C 1
ATOM 3498 O O . GLY A 1 439 ? -7.332 23.188 8.695 1 96.56 439 GLY A O 1
ATOM 3499 N N . ARG A 1 440 ? -7.078 24.219 6.703 1 95.19 440 ARG A N 1
ATOM 3500 C CA . ARG A 1 440 ? -6.574 23 6.059 1 95.19 440 ARG A CA 1
ATOM 3501 C C . ARG A 1 440 ? -5.121 23.188 5.629 1 95.19 440 ARG A C 1
ATOM 3503 O O . ARG A 1 440 ? -4.441 22.203 5.309 1 95.19 440 ARG A O 1
ATOM 3510 N N . ASP A 1 441 ? -4.68 24.359 5.621 1 94.94 441 ASP A N 1
ATOM 3511 C CA . ASP A 1 441 ? -3.305 24.703 5.266 1 94.94 441 ASP A CA 1
ATOM 3512 C C . ASP A 1 441 ? -2.48 25.031 6.512 1 94.94 441 ASP A C 1
ATOM 3514 O O . ASP A 1 441 ? -2.699 26.062 7.156 1 94.94 441 ASP A O 1
ATOM 3518 N N . GLY A 1 442 ? -1.509 24.172 6.785 1 96.94 442 GLY A N 1
ATOM 3519 C CA . GLY A 1 442 ? -0.735 24.312 8.008 1 96.94 442 GLY A CA 1
ATOM 3520 C C . GLY A 1 442 ? 0.011 25.625 8.102 1 96.94 442 GLY A C 1
ATOM 3521 O O . GLY A 1 442 ? 0.01 26.266 9.156 1 96.94 442 GLY A O 1
ATOM 3522 N N . LEU A 1 443 ? 0.67 26.078 7.043 1 96.06 443 LEU A N 1
ATOM 3523 C CA . LEU A 1 443 ? 1.434 27.312 7.039 1 96.06 443 LEU A CA 1
ATOM 3524 C C . LEU A 1 443 ? 0.521 28.516 7.273 1 96.06 443 LEU A C 1
ATOM 3526 O O . LEU A 1 443 ? 0.866 29.422 8.031 1 96.06 443 LEU A O 1
ATOM 3530 N N . SER A 1 444 ? -0.609 28.5 6.652 1 96.69 444 SER A N 1
ATOM 3531 C CA . SER A 1 444 ? -1.551 29.594 6.793 1 96.69 444 SER A CA 1
ATOM 3532 C C . SER A 1 444 ? -2.064 29.703 8.227 1 96.69 444 SER A C 1
ATOM 3534 O O . SER A 1 444 ? -2.211 30.812 8.758 1 96.69 444 SER A O 1
ATOM 3536 N N . ILE A 1 445 ? -2.363 28.562 8.805 1 97.62 445 ILE A N 1
ATOM 3537 C CA . ILE A 1 445 ? -2.807 28.531 10.195 1 97.62 445 ILE A CA 1
ATOM 3538 C C . ILE A 1 445 ? -1.729 29.141 11.094 1 97.62 445 ILE A C 1
ATOM 3540 O O . ILE A 1 445 ? -2.02 30 11.93 1 97.62 445 ILE A O 1
ATOM 3544 N N . GLY A 1 446 ? -0.522 28.703 10.906 1 97.06 446 GLY A N 1
ATOM 3545 C CA . GLY A 1 446 ? 0.584 29.219 11.695 1 97.06 446 GLY A CA 1
ATOM 3546 C C . GLY A 1 446 ? 0.814 30.703 11.508 1 97.06 446 GLY A C 1
ATOM 3547 O O . GLY A 1 446 ? 1.053 31.438 12.477 1 97.06 446 GLY A O 1
ATOM 3548 N N . ARG A 1 447 ? 0.797 31.203 10.312 1 95.44 447 ARG A N 1
ATOM 3549 C CA . ARG A 1 447 ? 1.013 32.625 10.016 1 95.44 447 ARG A CA 1
ATOM 3550 C C . ARG A 1 447 ? -0.075 33.5 10.641 1 95.44 447 ARG A C 1
ATOM 3552 O O . ARG A 1 447 ? 0.204 34.594 11.133 1 95.44 447 ARG A O 1
ATOM 3559 N N . LYS A 1 448 ? -1.264 33 10.57 1 95.94 448 LYS A N 1
ATOM 3560 C CA . LYS A 1 448 ? -2.348 33.719 11.211 1 95.94 448 LYS A CA 1
ATOM 3561 C C . LYS A 1 448 ? -2.127 33.812 12.719 1 95.94 448 LYS A C 1
ATOM 3563 O O . LYS A 1 448 ? -2.367 34.875 13.328 1 95.94 448 LYS A O 1
ATOM 3568 N N . LEU A 1 449 ? -1.71 32.75 13.32 1 96.25 449 LEU A N 1
ATOM 3569 C CA . LEU A 1 449 ? -1.426 32.75 14.75 1 96.25 449 LEU A CA 1
ATOM 3570 C C . LEU A 1 449 ? -0.362 33.781 15.086 1 96.25 449 LEU A C 1
ATOM 3572 O O . LEU A 1 449 ? -0.518 34.562 16.047 1 96.25 449 LEU A O 1
ATOM 3576 N N . ILE A 1 450 ? 0.734 33.781 14.336 1 93.75 450 ILE A N 1
ATOM 3577 C CA . ILE A 1 450 ? 1.842 34.719 14.57 1 93.75 450 ILE A CA 1
ATOM 3578 C C . ILE A 1 450 ? 1.359 36.156 14.406 1 93.75 450 ILE A C 1
ATOM 3580 O O . ILE A 1 450 ? 1.801 37.062 15.133 1 93.75 450 ILE A O 1
ATOM 3584 N N . ASP A 1 451 ? 0.482 36.375 13.477 1 92.81 451 ASP A N 1
ATOM 3585 C CA . ASP A 1 451 ? -0.087 37.688 13.242 1 92.81 451 ASP A CA 1
ATOM 3586 C C . ASP A 1 451 ? -0.913 38.156 14.445 1 92.81 451 ASP A C 1
ATOM 3588 O O . ASP A 1 451 ? -0.902 39.344 14.789 1 92.81 451 ASP A O 1
ATOM 3592 N N . LEU A 1 452 ? -1.619 37.281 15.031 1 93.25 452 LEU A N 1
ATOM 3593 C CA . LEU A 1 452 ? -2.506 37.594 16.141 1 93.25 452 LEU A CA 1
ATOM 3594 C C . LEU A 1 452 ? -1.733 37.656 17.453 1 93.25 452 LEU A C 1
ATOM 3596 O O . LEU A 1 452 ? -2.039 38.469 18.328 1 93.25 452 LEU A O 1
ATOM 3600 N N . LYS A 1 453 ? -0.814 36.719 17.562 1 89.56 453 LYS A N 1
ATOM 3601 C CA . LYS A 1 453 ? 0.027 36.656 18.766 1 89.56 453 LYS A CA 1
ATOM 3602 C C . LYS A 1 453 ? 1.427 37.219 18.469 1 89.56 453 LYS A C 1
ATOM 3604 O O . LYS A 1 453 ? 2.354 36.438 18.219 1 89.56 453 LYS A O 1
ATOM 3609 N N . LYS A 1 454 ? 1.794 38.281 18.734 1 80.06 454 LYS A N 1
ATOM 3610 C CA . LYS A 1 454 ? 2.996 38.969 18.266 1 80.06 454 LYS A CA 1
ATOM 3611 C C . LYS A 1 454 ? 4.195 38.625 19.156 1 80.06 454 LYS A C 1
ATOM 3613 O O . LYS A 1 454 ? 5.344 38.875 18.766 1 80.06 454 LYS A O 1
ATOM 3618 N N . ASP A 1 455 ? 4.043 38.062 20.297 1 85.81 455 ASP A N 1
ATOM 3619 C CA . ASP A 1 455 ? 5.172 37.875 21.203 1 85.81 455 ASP A CA 1
ATOM 3620 C C . ASP A 1 455 ? 5.59 36.406 21.25 1 85.81 455 ASP A C 1
ATOM 3622 O O . ASP A 1 455 ? 6.113 35.938 22.266 1 85.81 455 ASP A O 1
ATOM 3626 N N . ILE A 1 456 ? 5.355 35.625 20.188 1 90.62 456 ILE A N 1
ATOM 3627 C CA . ILE A 1 456 ? 5.812 34.25 20.125 1 90.62 456 ILE A CA 1
ATOM 3628 C C . ILE A 1 456 ? 7.305 34.219 19.812 1 90.62 456 ILE A C 1
ATOM 3630 O O . ILE A 1 456 ? 7.781 34.969 18.953 1 90.62 456 ILE A O 1
ATOM 3634 N N . ASN A 1 457 ? 8.023 33.438 20.516 1 90.44 457 ASN A N 1
ATOM 3635 C CA . ASN A 1 457 ? 9.453 33.406 20.234 1 90.44 457 ASN A CA 1
ATOM 3636 C C . ASN A 1 457 ? 9.742 32.5 19.016 1 90.44 457 ASN A C 1
ATOM 3638 O O . ASN A 1 457 ? 8.875 31.766 18.562 1 90.44 457 ASN A O 1
ATOM 3642 N N . ASN A 1 458 ? 10.969 32.562 18.516 1 92.06 458 ASN A N 1
ATOM 3643 C CA . ASN A 1 458 ? 11.367 31.891 17.281 1 92.06 458 ASN A CA 1
ATOM 3644 C C . ASN A 1 458 ? 11.367 30.359 17.438 1 92.06 458 ASN A C 1
ATOM 3646 O O . ASN A 1 458 ? 10.961 29.641 16.516 1 92.06 458 ASN A O 1
ATOM 3650 N N . GLU A 1 459 ? 11.781 29.906 18.516 1 92.12 459 GLU A N 1
ATOM 3651 C CA . GLU A 1 459 ? 11.828 28.469 18.75 1 92.12 459 GLU A CA 1
ATOM 3652 C C . GLU A 1 459 ? 10.43 27.859 18.75 1 92.12 459 GLU A C 1
ATOM 3654 O O . GLU A 1 459 ? 10.227 26.766 18.219 1 92.12 459 GLU A O 1
ATOM 3659 N N . HIS A 1 460 ? 9.586 28.547 19.422 1 94.38 460 HIS A N 1
ATOM 3660 C CA . HIS A 1 460 ? 8.203 28.078 19.469 1 94.38 460 HIS A CA 1
ATOM 3661 C C . HIS A 1 460 ? 7.57 28.125 18.078 1 94.38 460 HIS A C 1
ATOM 3663 O O . HIS A 1 460 ? 6.805 27.234 17.703 1 94.38 460 HIS A O 1
ATOM 3669 N N . SER A 1 461 ? 7.875 29.172 17.328 1 95.19 461 SER A N 1
ATOM 3670 C CA . SER A 1 461 ? 7.387 29.266 15.953 1 95.19 461 SER A CA 1
ATOM 3671 C C . SER A 1 461 ? 7.863 28.078 15.117 1 95.19 461 SER A C 1
ATOM 3673 O O . SER A 1 461 ? 7.098 27.516 14.336 1 95.19 461 SER A O 1
ATOM 3675 N N . LEU A 1 462 ? 9.109 27.75 15.297 1 96.44 462 LEU A N 1
ATOM 3676 C CA . LEU A 1 462 ? 9.695 26.609 14.617 1 96.44 462 LEU A CA 1
ATOM 3677 C C . LEU A 1 462 ? 8.922 25.328 14.938 1 96.44 462 LEU A C 1
ATOM 3679 O O . LEU A 1 462 ? 8.555 24.578 14.039 1 96.44 462 LEU A O 1
ATOM 3683 N N . TYR A 1 463 ? 8.672 25.141 16.172 1 96.44 463 TYR A N 1
ATOM 3684 C CA . TYR A 1 463 ? 7.949 23.969 16.656 1 96.44 463 TYR A CA 1
ATOM 3685 C C . TYR A 1 463 ? 6.535 23.922 16.078 1 96.44 463 TYR A C 1
ATOM 3687 O O . TYR A 1 463 ? 6.062 22.875 15.656 1 96.44 463 TYR A O 1
ATOM 3695 N N . ILE A 1 464 ? 5.895 25.031 16.141 1 97.31 464 ILE A N 1
ATOM 3696 C CA . ILE A 1 464 ? 4.523 25.125 15.648 1 97.31 464 ILE A CA 1
ATOM 3697 C C . ILE A 1 464 ? 4.484 24.766 14.172 1 97.31 464 ILE A C 1
ATOM 3699 O O . ILE A 1 464 ? 3.627 23.984 13.734 1 97.31 464 ILE A O 1
ATOM 3703 N N . GLY A 1 465 ? 5.41 25.328 13.359 1 98.06 465 GLY A N 1
ATOM 3704 C CA . GLY A 1 465 ? 5.496 24.969 11.953 1 98.06 465 GLY A CA 1
ATOM 3705 C C . GLY A 1 465 ? 5.703 23.484 11.734 1 98.06 465 GLY A C 1
ATOM 3706 O O . GLY A 1 465 ? 5.055 22.875 10.875 1 98.06 465 GLY A O 1
ATOM 3707 N N . TYR A 1 466 ? 6.574 22.922 12.508 1 98.19 466 TYR A N 1
ATOM 3708 C CA . TYR A 1 466 ? 6.895 21.5 12.453 1 98.19 466 TYR A CA 1
ATOM 3709 C C . TYR A 1 466 ? 5.656 20.656 12.695 1 98.19 466 TYR A C 1
ATOM 3711 O O . TYR A 1 466 ? 5.344 19.766 11.898 1 98.19 466 TYR A O 1
ATOM 3719 N N . GLU A 1 467 ? 4.895 20.969 13.703 1 98.06 467 GLU A N 1
ATOM 3720 C CA . GLU A 1 467 ? 3.715 20.188 14.07 1 98.06 467 GLU A CA 1
ATOM 3721 C C . GLU A 1 467 ? 2.574 20.406 13.086 1 98.06 467 GLU A C 1
ATOM 3723 O O . GLU A 1 467 ? 1.796 19.5 12.805 1 98.06 467 GLU A O 1
ATOM 3728 N N . LEU A 1 468 ? 2.498 21.578 12.617 1 98.5 468 LEU A N 1
ATOM 3729 C CA . LEU A 1 468 ? 1.431 21.875 11.664 1 98.5 468 LEU A CA 1
ATOM 3730 C C . LEU A 1 468 ? 1.656 21.125 10.352 1 98.5 468 LEU A C 1
ATOM 3732 O O . LEU A 1 468 ? 0.698 20.719 9.695 1 98.5 468 LEU A O 1
ATOM 3736 N N . ALA A 1 469 ? 2.945 20.984 9.945 1 98.19 469 ALA A N 1
ATOM 3737 C CA . ALA A 1 469 ? 3.236 20.172 8.773 1 98.19 469 ALA A CA 1
ATOM 3738 C C . ALA A 1 469 ? 2.76 18.734 8.969 1 98.19 469 ALA A C 1
ATOM 3740 O O . ALA A 1 469 ? 2.129 18.156 8.086 1 98.19 469 ALA A O 1
ATOM 3741 N N . LYS A 1 470 ? 3.016 18.219 10.133 1 97.81 470 LYS A N 1
ATOM 3742 C CA . LYS A 1 470 ? 2.568 16.859 10.469 1 97.81 470 LYS A CA 1
ATOM 3743 C C . LYS A 1 470 ? 1.046 16.766 10.438 1 97.81 470 LYS A C 1
ATOM 3745 O O . LYS A 1 470 ? 0.488 15.805 9.914 1 97.81 470 LYS A O 1
ATOM 3750 N N . ALA A 1 471 ? 0.433 17.75 11.055 1 97.69 471 ALA A N 1
ATOM 3751 C CA . ALA A 1 471 ? -1.026 17.766 11.117 1 97.69 471 ALA A CA 1
ATOM 3752 C C . ALA A 1 471 ? -1.633 17.812 9.719 1 97.69 471 ALA A C 1
ATOM 3754 O O . ALA A 1 471 ? -2.609 17.125 9.438 1 97.69 471 ALA A O 1
ATOM 3755 N N . GLU A 1 472 ? -1.059 18.656 8.906 1 96.69 472 GLU A N 1
ATOM 3756 C CA . GLU A 1 472 ? -1.544 18.781 7.535 1 96.69 472 GLU A CA 1
ATOM 3757 C C . GLU A 1 472 ? -1.411 17.453 6.781 1 96.69 472 GLU A C 1
ATOM 3759 O O . GLU A 1 472 ? -2.324 17.047 6.059 1 96.69 472 GLU A O 1
ATOM 3764 N N . LEU A 1 473 ? -0.292 16.828 6.953 1 96.38 473 LEU A N 1
ATOM 3765 C CA . LEU A 1 473 ? -0.064 15.539 6.301 1 96.38 473 LEU A CA 1
ATOM 3766 C C . LEU A 1 473 ? -1.019 14.477 6.836 1 96.38 473 LEU A C 1
ATOM 3768 O O . LEU A 1 473 ? -1.518 13.641 6.078 1 96.38 473 LEU A O 1
ATOM 3772 N N . ALA A 1 474 ? -1.241 14.531 8.133 1 95.75 474 ALA A N 1
ATOM 3773 C CA . ALA A 1 474 ? -2.201 13.609 8.727 1 95.75 474 ALA A CA 1
ATOM 3774 C C . ALA A 1 474 ? -3.592 13.797 8.125 1 95.75 474 ALA A C 1
ATOM 3776 O O . ALA A 1 474 ? -4.273 12.82 7.812 1 95.75 474 ALA A O 1
ATOM 3777 N N . LEU A 1 475 ? -3.957 15.016 8.016 1 94.56 475 LEU A N 1
ATOM 3778 C CA . LEU A 1 475 ? -5.25 15.336 7.422 1 94.56 475 LEU A CA 1
ATOM 3779 C C . LEU A 1 475 ? -5.336 14.828 5.988 1 94.56 475 LEU A C 1
ATOM 3781 O O . LEU A 1 475 ? -6.316 14.18 5.609 1 94.56 475 LEU A O 1
ATOM 3785 N N . LYS A 1 476 ? -4.293 15.055 5.223 1 93.88 476 LYS A N 1
ATOM 3786 C CA . LYS A 1 476 ? -4.254 14.68 3.812 1 93.88 476 LYS A CA 1
ATOM 3787 C C . LYS A 1 476 ? -4.309 13.156 3.652 1 93.88 476 LYS A C 1
ATOM 3789 O O . LYS A 1 476 ? -4.992 12.648 2.764 1 93.88 476 LYS A O 1
ATOM 3794 N N . LEU A 1 477 ? -3.662 12.422 4.539 1 94.38 477 LEU A N 1
ATOM 3795 C CA . LEU A 1 477 ? -3.529 10.977 4.43 1 94.38 477 LEU A CA 1
ATOM 3796 C C . LEU A 1 477 ? -4.586 10.266 5.273 1 94.38 477 LEU A C 1
ATOM 3798 O O . LEU A 1 477 ? -4.66 9.039 5.277 1 94.38 477 LEU A O 1
ATOM 3802 N N . ASP A 1 478 ? -5.395 11.07 5.984 1 92.31 478 ASP A N 1
ATOM 3803 C CA . ASP A 1 478 ? -6.395 10.539 6.906 1 92.31 478 ASP A CA 1
ATOM 3804 C C . ASP A 1 478 ? -5.758 9.633 7.953 1 92.31 478 ASP A C 1
ATOM 3806 O O . ASP A 1 478 ? -6.207 8.508 8.164 1 92.31 478 ASP A O 1
ATOM 3810 N N . LYS A 1 479 ? -4.672 10.094 8.461 1 92.56 479 LYS A N 1
ATOM 3811 C CA . LYS A 1 479 ? -3.965 9.391 9.523 1 92.56 479 LYS A CA 1
ATOM 3812 C C . LYS A 1 479 ? -4.277 10 10.891 1 92.56 479 LYS A C 1
ATOM 3814 O O . LYS A 1 479 ? -4.664 11.164 10.977 1 92.56 479 LYS A O 1
ATOM 3819 N N . ASN A 1 480 ? -4.023 9.188 11.93 1 88.81 480 ASN A N 1
ATOM 3820 C CA . ASN A 1 480 ? -4.086 9.727 13.281 1 88.81 480 ASN A CA 1
ATOM 3821 C C . ASN A 1 480 ? -2.961 10.727 13.539 1 88.81 480 ASN A C 1
ATOM 3823 O O . ASN A 1 480 ? -1.831 10.523 13.094 1 88.81 480 ASN A O 1
ATOM 3827 N N . TYR A 1 481 ? -3.363 11.766 14.172 1 94.19 481 TYR A N 1
ATOM 3828 C CA . TYR A 1 481 ? -2.377 12.758 14.594 1 94.19 481 TYR A CA 1
ATOM 3829 C C . TYR A 1 481 ? -2.395 12.938 16.109 1 94.19 481 TYR A C 1
ATOM 3831 O O . TYR A 1 481 ? -3.453 13.156 16.703 1 94.19 481 TYR A O 1
ATOM 3839 N N . ILE A 1 482 ? -1.281 12.734 16.609 1 87.75 482 ILE A N 1
ATOM 3840 C CA . ILE A 1 482 ? -1.044 13.047 18.016 1 87.75 482 ILE A CA 1
ATOM 3841 C C . ILE A 1 482 ? 0.146 13.992 18.141 1 87.75 482 ILE A C 1
ATOM 3843 O O . ILE A 1 482 ? 1.254 13.672 17.703 1 87.75 482 ILE A O 1
ATOM 3847 N N . GLN A 1 483 ? -0.092 15.148 18.719 1 90.31 483 GLN A N 1
ATOM 3848 C CA . GLN A 1 483 ? 0.959 16.141 18.891 1 90.31 483 GLN A CA 1
ATOM 3849 C C . GLN A 1 483 ? 2.152 15.562 19.641 1 90.31 483 GLN A C 1
ATOM 3851 O O . GLN A 1 483 ? 1.979 14.836 20.625 1 90.31 483 GLN A O 1
ATOM 3856 N N . ASP A 1 484 ? 3.404 15.852 19.125 1 88.88 484 ASP A N 1
ATOM 3857 C CA . ASP A 1 484 ? 4.672 15.484 19.75 1 88.88 484 ASP A CA 1
ATOM 3858 C C . ASP A 1 484 ? 4.965 14 19.562 1 88.88 484 ASP A C 1
ATOM 3860 O O . ASP A 1 484 ? 5.914 13.469 20.141 1 88.88 484 ASP A O 1
ATOM 3864 N N . GLU A 1 485 ? 4.09 13.281 18.797 1 87.62 485 GLU A N 1
ATOM 3865 C CA . GLU A 1 485 ? 4.352 11.898 18.406 1 87.62 485 GLU A CA 1
ATOM 3866 C C . GLU A 1 485 ? 4.645 11.781 16.922 1 87.62 485 GLU A C 1
ATOM 3868 O O . GLU A 1 485 ? 4.195 12.609 16.125 1 87.62 485 GLU A O 1
ATOM 3873 N N . PRO A 1 486 ? 5.441 10.742 16.594 1 90.25 486 PRO A N 1
ATOM 3874 C CA . PRO A 1 486 ? 5.715 10.555 15.172 1 90.25 486 PRO A CA 1
ATOM 3875 C C . PRO A 1 486 ? 4.461 10.227 14.367 1 90.25 486 PRO A C 1
ATOM 3877 O O . PRO A 1 486 ? 3.605 9.469 14.836 1 90.25 486 PRO A O 1
ATOM 3880 N N . LEU A 1 487 ? 4.359 10.875 13.234 1 93.12 487 LEU A N 1
ATOM 3881 C CA . LEU A 1 487 ? 3.223 10.609 12.359 1 93.12 487 LEU A CA 1
ATOM 3882 C C . LEU A 1 487 ? 3.289 9.195 11.797 1 93.12 487 LEU A C 1
ATOM 3884 O O . LEU A 1 487 ? 2.26 8.531 11.648 1 93.12 487 LEU A O 1
ATOM 3888 N N . PHE A 1 488 ? 4.492 8.766 11.445 1 91.75 488 PHE A N 1
ATOM 3889 C CA . PHE A 1 488 ? 4.75 7.402 10.984 1 91.75 488 PHE A CA 1
ATOM 3890 C C . PHE A 1 488 ? 5.574 6.633 12.008 1 91.75 488 PHE A C 1
ATOM 3892 O O . PHE A 1 488 ? 6.688 7.039 12.352 1 91.75 488 PHE A O 1
ATOM 3899 N N . VAL A 1 489 ? 4.98 5.621 12.477 1 79.19 489 VAL A N 1
ATOM 3900 C CA . VAL A 1 489 ? 5.684 4.809 13.461 1 79.19 489 VAL A CA 1
ATOM 3901 C C . VAL A 1 489 ? 6.699 3.91 12.758 1 79.19 489 VAL A C 1
ATOM 3903 O O . VAL A 1 489 ? 7.762 3.615 13.312 1 79.19 489 VAL A O 1
ATOM 3906 N N . ARG A 1 490 ? 6.328 3.562 11.547 1 79.44 490 ARG A N 1
ATOM 3907 C CA . ARG A 1 490 ? 7.207 2.723 10.742 1 79.44 490 ARG A CA 1
ATOM 3908 C C . ARG A 1 490 ? 7.68 3.465 9.492 1 79.44 490 ARG A C 1
ATOM 3910 O O . ARG A 1 490 ? 6.965 4.32 8.969 1 79.44 490 ARG A O 1
ATOM 3917 N N . GLY A 1 491 ? 8.93 3.203 9.164 1 77.94 491 GLY A N 1
ATOM 3918 C CA . GLY A 1 491 ? 9.523 3.713 7.938 1 77.94 491 GLY A CA 1
ATOM 3919 C C . GLY A 1 491 ? 10.625 2.824 7.395 1 77.94 491 GLY A C 1
ATOM 3920 O O . GLY A 1 491 ? 10.875 1.738 7.922 1 77.94 491 GLY A O 1
ATOM 3921 N N . TYR A 1 492 ? 11.156 3.17 6.262 1 75.94 492 TYR A N 1
ATOM 3922 C CA . TYR A 1 492 ? 12.156 2.348 5.598 1 75.94 492 TYR A CA 1
ATOM 3923 C C . TYR A 1 492 ? 13.547 2.635 6.152 1 75.94 492 TYR A C 1
ATOM 3925 O O . TYR A 1 492 ? 14.375 1.728 6.273 1 75.94 492 TYR A O 1
ATOM 3933 N N . ASN A 1 493 ? 13.797 3.912 6.355 1 65.88 493 ASN A N 1
ATOM 3934 C CA . ASN A 1 493 ? 15.148 4.312 6.75 1 65.88 493 ASN A CA 1
ATOM 3935 C C . ASN A 1 493 ? 15.297 4.363 8.266 1 65.88 493 ASN A C 1
ATOM 3937 O O . ASN A 1 493 ? 15.805 5.348 8.812 1 65.88 493 ASN A O 1
ATOM 3941 N N . ILE A 1 494 ? 14.672 3.412 9.094 1 56.12 494 ILE A N 1
ATOM 3942 C CA . ILE A 1 494 ? 14.82 3.461 10.539 1 56.12 494 ILE A CA 1
ATOM 3943 C C . ILE A 1 494 ? 16.172 2.852 10.945 1 56.12 494 ILE A C 1
ATOM 3945 O O . ILE A 1 494 ? 16.406 1.666 10.711 1 56.12 494 ILE A O 1
ATOM 3949 N N . ILE A 1 495 ? 17.219 3.494 10.695 1 46.28 495 ILE A N 1
ATOM 3950 C CA . ILE A 1 495 ? 18.484 3.029 11.258 1 46.28 495 ILE A CA 1
ATOM 3951 C C . ILE A 1 495 ? 18.266 2.594 12.711 1 46.28 495 ILE A C 1
ATOM 3953 O O . ILE A 1 495 ? 17.75 3.359 13.523 1 46.28 495 ILE A O 1
ATOM 3957 N N . ASP A 1 496 ? 18.078 1.417 12.922 1 41.97 496 ASP A N 1
ATOM 3958 C CA . ASP A 1 496 ? 18.047 0.853 14.266 1 41.97 496 ASP A CA 1
ATOM 3959 C C . ASP A 1 496 ? 19 1.591 15.195 1 41.97 496 ASP A C 1
ATOM 3961 O O . ASP A 1 496 ? 20.219 1.593 14.969 1 41.97 496 ASP A O 1
ATOM 3965 N N . SER A 1 497 ? 18.75 2.707 15.633 1 36.69 497 SER A N 1
ATOM 3966 C CA . SER A 1 497 ? 19.516 3.283 16.734 1 36.69 497 SER A CA 1
ATOM 3967 C C . SER A 1 497 ? 19.844 2.23 17.797 1 36.69 497 SER A C 1
ATOM 3969 O O . SER A 1 497 ? 20.391 2.549 18.844 1 36.69 497 SER A O 1
ATOM 3971 N N . ASN A 1 498 ? 19.359 1.051 17.797 1 34.97 498 ASN A N 1
ATOM 3972 C CA . ASN A 1 498 ? 19.703 0.191 18.922 1 34.97 498 ASN A CA 1
ATOM 3973 C C . ASN A 1 498 ? 21.203 -0.099 18.969 1 34.97 498 ASN A C 1
ATOM 3975 O O . ASN A 1 498 ? 21.641 -0.922 19.766 1 34.97 498 ASN A O 1
ATOM 3979 N N . ASN A 1 499 ? 22.031 0.076 17.984 1 32.34 499 ASN A N 1
ATOM 3980 C CA . ASN A 1 499 ? 23.375 -0.429 18.234 1 32.34 499 ASN A CA 1
ATOM 3981 C C . ASN A 1 499 ? 24.125 0.44 19.234 1 32.34 499 ASN A C 1
ATOM 3983 O O . ASN A 1 499 ? 25.344 0.33 19.359 1 32.34 499 ASN A O 1
ATOM 3987 N N . SER A 1 500 ? 23.719 1.63 19.688 1 28.28 500 SER A N 1
ATOM 3988 C CA . SER A 1 500 ? 24.672 2.268 20.594 1 28.28 500 SER A CA 1
ATOM 3989 C C . SER A 1 500 ? 24.656 1.602 21.969 1 28.28 500 SER A C 1
ATOM 3991 O O . SER A 1 500 ? 25.125 2.178 22.953 1 28.28 500 SER A O 1
ATOM 3993 N N . THR A 1 501 ? 23.891 0.664 22.422 1 27.05 501 THR A N 1
ATOM 3994 C CA . THR A 1 501 ? 24.188 0.12 23.75 1 27.05 501 THR A CA 1
ATOM 3995 C C . THR A 1 501 ? 25.547 -0.567 23.766 1 27.05 501 THR A C 1
ATOM 3997 O O . THR A 1 501 ? 25.656 -1.739 23.406 1 27.05 501 THR A O 1
ATOM 4000 N N . THR A 1 502 ? 26.609 -0.088 23.25 1 22.81 502 THR A N 1
ATOM 4001 C CA . THR A 1 502 ? 27.875 -0.632 23.75 1 22.81 502 THR A CA 1
ATOM 4002 C C . THR A 1 502 ? 27.953 -0.549 25.266 1 22.81 502 THR A C 1
ATOM 4004 O O . THR A 1 502 ? 27.281 0.292 25.875 1 22.81 502 THR A O 1
ATOM 4007 N N . LYS A 1 503 ? 29.156 -1.354 26.016 1 25.61 503 LYS A N 1
ATOM 4008 C CA . LYS A 1 503 ? 29.922 -1.729 27.203 1 25.61 503 LYS A CA 1
ATOM 4009 C C . LYS A 1 503 ? 30.422 -0.493 27.938 1 25.61 503 LYS A C 1
ATOM 4011 O O . LYS A 1 503 ? 31.344 0.173 27.484 1 25.61 503 LYS A O 1
ATOM 4016 N N . LYS A 1 504 ? 29.719 0.387 28.531 1 21.38 504 LYS A N 1
ATOM 4017 C CA . LYS A 1 504 ? 30.359 0.959 29.703 1 21.38 504 LYS A CA 1
ATOM 4018 C C . LYS A 1 504 ? 30.797 -0.133 30.672 1 21.38 504 LYS A C 1
ATOM 4020 O O . LYS A 1 504 ? 29.969 -0.873 31.203 1 21.38 504 LYS A O 1
ATOM 4025 N N . LYS A 1 505 ? 32.156 -0.602 30.344 1 18.59 505 LYS A N 1
ATOM 4026 C CA . LYS A 1 505 ? 33.156 -0.675 31.422 1 18.59 505 LYS A CA 1
ATOM 4027 C C . LYS A 1 505 ? 33.688 0.711 31.781 1 18.59 505 LYS A C 1
ATOM 4029 O O . LYS A 1 505 ? 34 1.514 30.906 1 18.59 505 LYS A O 1
ATOM 4034 N N . MET B 1 1 ? -11.391 -9.047 37.719 1 88.94 1 MET B N 1
ATOM 4035 C CA . MET B 1 1 ? -10.25 -8.148 37.906 1 88.94 1 MET B CA 1
ATOM 4036 C C . MET B 1 1 ? -10.719 -6.699 38 1 88.94 1 MET B C 1
ATOM 4038 O O . MET B 1 1 ? -11.594 -6.277 37.25 1 88.94 1 MET B O 1
ATOM 4042 N N . LYS B 1 2 ? -10.281 -5.992 39 1 94.25 2 LYS B N 1
ATOM 4043 C CA . LYS B 1 2 ? -10.602 -4.578 39.156 1 94.25 2 LYS B CA 1
ATOM 4044 C C . LYS B 1 2 ? -9.359 -3.707 39.031 1 94.25 2 LYS B C 1
ATOM 4046 O O . LYS B 1 2 ? -8.344 -3.951 39.688 1 94.25 2 LYS B O 1
ATOM 4051 N N . VAL B 1 3 ? -9.445 -2.66 38.094 1 95.62 3 VAL B N 1
ATOM 4052 C CA . VAL B 1 3 ? -8.266 -1.852 37.781 1 95.62 3 VAL B CA 1
ATOM 4053 C C . VAL B 1 3 ? -8.594 -0.372 38 1 95.62 3 VAL B C 1
ATOM 4055 O O . VAL B 1 3 ? -9.719 0.062 37.75 1 95.62 3 VAL B O 1
ATOM 4058 N N . LEU B 1 4 ? -7.637 0.382 38.531 1 95.94 4 LEU B N 1
ATOM 4059 C CA . LEU B 1 4 ? -7.715 1.837 38.594 1 95.94 4 LEU B CA 1
ATOM 4060 C C . LEU B 1 4 ? -6.828 2.48 37.531 1 95.94 4 LEU B C 1
ATOM 4062 O O . LEU B 1 4 ? -5.613 2.258 37.531 1 95.94 4 LEU B O 1
ATOM 4066 N N . LEU B 1 5 ? -7.453 3.236 36.688 1 95.88 5 LEU B N 1
ATOM 4067 C CA . LEU B 1 5 ? -6.719 3.984 35.656 1 95.88 5 LEU B CA 1
ATOM 4068 C C . LEU B 1 5 ? -6.477 5.422 36.125 1 95.88 5 LEU B C 1
ATOM 4070 O O . LEU B 1 5 ? -7.426 6.156 36.406 1 95.88 5 LEU B O 1
ATOM 4074 N N . VAL B 1 6 ? -5.211 5.801 36.156 1 94.62 6 VAL B N 1
ATOM 4075 C CA . VAL B 1 6 ? -4.836 7.156 36.531 1 94.62 6 VAL B CA 1
ATOM 4076 C C . VAL B 1 6 ? -4.555 7.992 35.281 1 94.62 6 VAL B C 1
ATOM 4078 O O . VAL B 1 6 ? -3.863 7.539 34.375 1 94.62 6 VAL B O 1
ATOM 4081 N N . THR B 1 7 ? -5.145 9.172 35.188 1 92.81 7 THR B N 1
ATOM 4082 C CA . THR B 1 7 ? -4.914 10.031 34.031 1 92.81 7 THR B CA 1
ATOM 4083 C C . THR B 1 7 ? -4.957 11.5 34.438 1 92.81 7 THR B C 1
ATOM 4085 O O . THR B 1 7 ? -4.969 11.828 35.625 1 92.81 7 THR B O 1
ATOM 4088 N N . GLY B 1 8 ? -4.723 12.414 33.5 1 85.44 8 GLY B N 1
ATOM 4089 C CA . GLY B 1 8 ? -4.828 13.852 33.719 1 85.44 8 GLY B CA 1
ATOM 4090 C C . GLY B 1 8 ? -6.195 14.406 33.344 1 85.44 8 GLY B C 1
ATOM 4091 O O . GLY B 1 8 ? -7.07 13.672 32.906 1 85.44 8 GLY B O 1
ATOM 4092 N N . LYS B 1 9 ? -6.328 15.656 33.562 1 84.94 9 LYS B N 1
ATOM 4093 C CA . LYS B 1 9 ? -7.621 16.312 33.406 1 84.94 9 LYS B CA 1
ATOM 4094 C C . LYS B 1 9 ? -8.07 16.297 31.953 1 84.94 9 LYS B C 1
ATOM 4096 O O . LYS B 1 9 ? -9.242 16.062 31.656 1 84.94 9 LYS B O 1
ATOM 4101 N N . LEU B 1 10 ? -7.113 16.453 31.125 1 75.12 10 LEU B N 1
ATOM 4102 C CA . LEU B 1 10 ? -7.457 16.609 29.719 1 75.12 10 LEU B CA 1
ATOM 4103 C C . LEU B 1 10 ? -7.895 15.289 29.109 1 75.12 10 LEU B C 1
ATOM 4105 O O . LEU B 1 10 ? -8.75 15.258 28.219 1 75.12 10 LEU B O 1
ATOM 4109 N N . ALA B 1 11 ? -7.328 14.219 29.609 1 80.69 11 ALA B N 1
ATOM 4110 C CA . ALA B 1 11 ? -7.609 12.914 29 1 80.69 11 ALA B CA 1
ATOM 4111 C C . ALA B 1 11 ? -8.711 12.188 29.766 1 80.69 11 ALA B C 1
ATOM 4113 O O . ALA B 1 11 ? -9.133 11.102 29.375 1 80.69 11 ALA B O 1
ATOM 4114 N N . TYR B 1 12 ? -9.242 12.797 30.766 1 89 12 TYR B N 1
ATOM 4115 C CA . TYR B 1 12 ? -10.125 12.109 31.703 1 89 12 TYR B CA 1
ATOM 4116 C C . TYR B 1 12 ? -11.359 11.57 31 1 89 12 TYR B C 1
ATOM 4118 O O . TYR B 1 12 ? -11.672 10.383 31.094 1 89 12 TYR B O 1
ATOM 4126 N N . GLU B 1 13 ? -11.961 12.398 30.219 1 84.56 13 GLU B N 1
ATOM 4127 C CA . GLU B 1 13 ? -13.203 11.984 29.578 1 84.56 13 GLU B CA 1
ATOM 4128 C C . GLU B 1 13 ? -12.953 10.875 28.562 1 84.56 13 GLU B C 1
ATOM 4130 O O . GLU B 1 13 ? -13.734 9.93 28.469 1 84.56 13 GLU B O 1
ATOM 4135 N N . SER B 1 14 ? -11.883 11.031 27.891 1 83.25 14 SER B N 1
ATOM 4136 C CA . SER B 1 14 ? -11.539 10.016 26.891 1 83.25 14 SER B CA 1
ATOM 4137 C C . SER B 1 14 ? -11.219 8.68 27.562 1 83.25 14 SER B C 1
ATOM 4139 O O . SER B 1 14 ? -11.664 7.629 27.094 1 83.25 14 SER B O 1
ATOM 4141 N N . VAL B 1 15 ? -10.492 8.727 28.625 1 89.5 15 VAL B N 1
ATOM 4142 C CA . VAL B 1 15 ? -10.102 7.512 29.344 1 89.5 15 VAL B CA 1
ATOM 4143 C C . VAL B 1 15 ? -11.328 6.867 29.984 1 89.5 15 VAL B C 1
ATOM 4145 O O . VAL B 1 15 ? -11.461 5.641 30 1 89.5 15 VAL B O 1
ATOM 4148 N N . LYS B 1 16 ? -12.195 7.699 30.453 1 91 16 LYS B N 1
ATOM 4149 C CA . LYS B 1 16 ? -13.43 7.203 31.062 1 91 16 LYS B CA 1
ATOM 4150 C C . LYS B 1 16 ? -14.297 6.473 30.031 1 91 16 LYS B C 1
ATOM 4152 O O . LYS B 1 16 ? -14.859 5.418 30.328 1 91 16 LYS B O 1
ATOM 4157 N N . GLU B 1 17 ? -14.305 6.988 28.938 1 87.06 17 GLU B N 1
ATOM 4158 C CA . GLU B 1 17 ? -15.055 6.352 27.859 1 87.06 17 GLU B CA 1
ATOM 4159 C C . GLU B 1 17 ? -14.469 4.992 27.5 1 87.06 17 GLU B C 1
ATOM 4161 O O . GLU B 1 17 ? -15.203 4.016 27.344 1 87.06 17 GLU B O 1
ATOM 4166 N N . ILE B 1 18 ? -13.25 4.984 27.391 1 87.38 18 ILE B N 1
ATOM 4167 C CA . ILE B 1 18 ? -12.57 3.742 27.062 1 87.38 18 ILE B CA 1
ATOM 4168 C C . ILE B 1 18 ? -12.789 2.719 28.172 1 87.38 18 ILE B C 1
ATOM 4170 O O . ILE B 1 18 ? -13.07 1.549 27.906 1 87.38 18 ILE B O 1
ATOM 4174 N N . ALA B 1 19 ? -12.711 3.146 29.375 1 91.31 19 ALA B N 1
ATOM 4175 C CA . ALA B 1 19 ? -12.883 2.279 30.531 1 91.31 19 ALA B CA 1
ATOM 4176 C C . ALA B 1 19 ? -14.281 1.657 30.547 1 91.31 19 ALA B C 1
ATOM 4178 O O . ALA B 1 19 ? -14.438 0.492 30.922 1 91.31 19 ALA B O 1
ATOM 4179 N N . SER B 1 20 ? -15.203 2.389 30.078 1 88.88 20 SER B N 1
ATOM 4180 C CA . SER B 1 20 ? -16.594 1.923 30.109 1 88.88 20 SER B CA 1
ATOM 4181 C C . SER B 1 20 ? -16.828 0.836 29.062 1 88.88 20 SER B C 1
ATOM 4183 O O . SER B 1 20 ? -17.781 0.068 29.172 1 88.88 20 SER B O 1
ATOM 4185 N N . GLN B 1 21 ? -15.945 0.796 28.156 1 83.06 21 GLN B N 1
ATOM 4186 C CA . GLN B 1 21 ? -16.125 -0.147 27.047 1 83.06 21 GLN B CA 1
ATOM 4187 C C . GLN B 1 21 ? -15.383 -1.457 27.328 1 83.06 21 GLN B C 1
ATOM 4189 O O . GLN B 1 21 ? -15.492 -2.408 26.562 1 83.06 21 GLN B O 1
ATOM 4194 N N . LEU B 1 22 ? -14.664 -1.466 28.406 1 86.31 22 LEU B N 1
ATOM 4195 C CA . LEU B 1 22 ? -13.906 -2.67 28.734 1 86.31 22 LEU B CA 1
ATOM 4196 C C . LEU B 1 22 ? -14.844 -3.791 29.172 1 86.31 22 LEU B C 1
ATOM 4198 O O . LEU B 1 22 ? -15.781 -3.559 29.953 1 86.31 22 LEU B O 1
ATOM 4202 N N . LYS B 1 23 ? -14.602 -4.957 28.578 1 77.94 23 LYS B N 1
ATOM 4203 C CA . LYS B 1 23 ? -15.422 -6.121 28.891 1 77.94 23 LYS B CA 1
ATOM 4204 C C . LYS B 1 23 ? -14.75 -6.996 29.953 1 77.94 23 LYS B C 1
ATOM 4206 O O . LYS B 1 23 ? -13.523 -7.148 29.953 1 77.94 23 LYS B O 1
ATOM 4211 N N . ASP B 1 24 ? -15.367 -7.555 30.906 1 80.5 24 ASP B N 1
ATOM 4212 C CA . ASP B 1 24 ? -14.969 -8.57 31.859 1 80.5 24 ASP B CA 1
ATOM 4213 C C . ASP B 1 24 ? -13.992 -8.008 32.906 1 80.5 24 ASP B C 1
ATOM 4215 O O . ASP B 1 24 ? -13.289 -8.758 33.562 1 80.5 24 ASP B O 1
ATOM 4219 N N . VAL B 1 25 ? -13.75 -6.676 32.781 1 86.75 25 VAL B N 1
ATOM 4220 C CA . VAL B 1 25 ? -12.867 -6.027 33.75 1 86.75 25 VAL B CA 1
ATOM 4221 C C . VAL B 1 25 ? -13.516 -4.734 34.25 1 86.75 25 VAL B C 1
ATOM 4223 O O . VAL B 1 25 ? -14.109 -3.988 33.469 1 86.75 25 VAL B O 1
ATOM 4226 N N . LYS B 1 26 ? -13.586 -4.578 35.5 1 91.06 26 LYS B N 1
ATOM 4227 C CA . LYS B 1 26 ? -14.047 -3.314 36.062 1 91.06 26 LYS B CA 1
ATOM 4228 C C . LYS B 1 26 ? -12.906 -2.303 36.156 1 91.06 26 LYS B C 1
ATOM 4230 O O . LYS B 1 26 ? -11.875 -2.566 36.781 1 91.06 26 LYS B O 1
ATOM 4235 N N . ALA B 1 27 ? -13.109 -1.223 35.406 1 93.44 27 ALA B N 1
ATOM 4236 C CA . ALA B 1 27 ? -12.07 -0.199 35.406 1 93.44 27 ALA B CA 1
ATOM 4237 C C . ALA B 1 27 ? -12.617 1.146 35.875 1 93.44 27 ALA B C 1
ATOM 4239 O O . ALA B 1 27 ? -13.602 1.648 35.312 1 93.44 27 ALA B O 1
ATOM 4240 N N . ASP B 1 28 ? -12.055 1.685 36.938 1 94.56 28 ASP B N 1
ATOM 4241 C CA . ASP B 1 28 ? -12.344 3.041 37.406 1 94.56 28 ASP B CA 1
ATOM 4242 C C . ASP B 1 28 ? -11.266 4.02 36.938 1 94.56 28 ASP B C 1
ATOM 4244 O O . ASP B 1 28 ? -10.133 3.619 36.656 1 94.56 28 ASP B O 1
ATOM 4248 N N . VAL B 1 29 ? -11.727 5.273 36.719 1 95.62 29 VAL B N 1
ATOM 4249 C CA . VAL B 1 29 ? -10.789 6.277 36.25 1 95.62 29 VAL B CA 1
ATOM 4250 C C . VAL B 1 29 ? -10.68 7.418 37.25 1 95.62 29 VAL B C 1
ATOM 4252 O O . VAL B 1 29 ? -11.695 7.891 37.781 1 95.62 29 VAL B O 1
ATOM 4255 N N . ILE B 1 30 ? -9.484 7.789 37.531 1 94.5 30 ILE B N 1
ATOM 4256 C CA . ILE B 1 30 ? -9.266 8.961 38.375 1 94.5 30 ILE B CA 1
ATOM 4257 C C . ILE B 1 30 ? -8.391 9.977 37.656 1 94.5 30 ILE B C 1
ATOM 4259 O O . ILE B 1 30 ? -7.418 9.602 37 1 94.5 30 ILE B O 1
ATOM 4263 N N . ALA B 1 31 ? -8.805 11.188 37.625 1 93.19 31 ALA B N 1
ATOM 4264 C CA . ALA B 1 31 ? -7.996 12.281 37.094 1 93.19 31 ALA B CA 1
ATOM 4265 C C . ALA B 1 31 ? -7.301 13.055 38.188 1 93.19 31 ALA B C 1
ATOM 4267 O O . ALA B 1 31 ? -7.949 13.531 39.125 1 93.19 31 ALA B O 1
ATOM 4268 N N . LEU B 1 32 ? -6.023 13.109 38.062 1 91.81 32 LEU B N 1
ATOM 4269 C CA . LEU B 1 32 ? -5.273 13.938 39 1 91.81 32 LEU B CA 1
ATOM 4270 C C . LEU B 1 32 ? -5.219 15.383 38.531 1 91.81 32 LEU B C 1
ATOM 4272 O O . LEU B 1 32 ? -5.559 15.68 37.406 1 91.81 32 LEU B O 1
ATOM 4276 N N . ASN B 1 33 ? -4.91 16.203 39.438 1 87.44 33 ASN B N 1
ATOM 4277 C CA . ASN B 1 33 ? -4.879 17.641 39.156 1 87.44 33 ASN B CA 1
ATOM 4278 C C . ASN B 1 33 ? -3.656 18 38.312 1 87.44 33 ASN B C 1
ATOM 4280 O O . ASN B 1 33 ? -2.822 18.797 38.75 1 87.44 33 ASN B O 1
ATOM 4284 N N . TYR B 1 34 ? -3.621 17.438 37.188 1 79.88 34 TYR B N 1
ATOM 4285 C CA . TYR B 1 34 ? -2.578 17.656 36.188 1 79.88 34 TYR B CA 1
ATOM 4286 C C . TYR B 1 34 ? -3.164 17.672 34.781 1 79.88 34 TYR B C 1
ATOM 4288 O O . TYR B 1 34 ? -3.957 16.797 34.406 1 79.88 34 TYR B O 1
ATOM 4296 N N . PRO B 1 35 ? -2.873 18.688 34.125 1 72.19 35 PRO B N 1
ATOM 4297 C CA . PRO B 1 35 ? -3.521 18.812 32.844 1 72.19 35 PRO B CA 1
ATOM 4298 C C . PRO B 1 35 ? -3.137 17.688 31.875 1 72.19 35 PRO B C 1
ATOM 4300 O O . PRO B 1 35 ? -4.012 17.016 31.328 1 72.19 35 PRO B O 1
ATOM 4303 N N . ILE B 1 36 ? -1.83 17.5 31.625 1 68.25 36 ILE B N 1
ATOM 4304 C CA . ILE B 1 36 ? -1.349 16.516 30.656 1 68.25 36 ILE B CA 1
ATOM 4305 C C . ILE B 1 36 ? -0.776 15.312 31.406 1 68.25 36 ILE B C 1
ATOM 4307 O O . ILE B 1 36 ? 0.245 15.422 32.094 1 68.25 36 ILE B O 1
ATOM 4311 N N . ALA B 1 37 ? -1.338 14.156 31.234 1 79.56 37 ALA B N 1
ATOM 4312 C CA . ALA B 1 37 ? -1.022 12.93 31.969 1 79.56 37 ALA B CA 1
ATOM 4313 C C . ALA B 1 37 ? 0.42 12.5 31.719 1 79.56 37 ALA B C 1
ATOM 4315 O O . ALA B 1 37 ? 1.105 12.039 32.625 1 79.56 37 ALA B O 1
ATOM 4316 N N . SER B 1 38 ? 0.847 12.672 30.484 1 68.25 38 SER B N 1
ATOM 4317 C CA . SER B 1 38 ? 2.154 12.156 30.094 1 68.25 38 SER B CA 1
ATOM 4318 C C . SER B 1 38 ? 3.279 12.906 30.797 1 68.25 38 SER B C 1
ATOM 4320 O O . SER B 1 38 ? 4.418 12.438 30.828 1 68.25 38 SER B O 1
ATOM 4322 N N . LEU B 1 39 ? 2.934 14.023 31.391 1 68.25 39 LEU B N 1
ATOM 4323 C CA . LEU B 1 39 ? 3.951 14.844 32.031 1 68.25 39 LEU B CA 1
ATOM 4324 C C . LEU B 1 39 ? 3.982 14.602 33.531 1 68.25 39 LEU B C 1
ATOM 4326 O O . LEU B 1 39 ? 4.82 15.156 34.25 1 68.25 39 LEU B O 1
ATOM 4330 N N . MET B 1 40 ? 3.219 13.727 34.062 1 81.62 40 MET B N 1
ATOM 4331 C CA . MET B 1 40 ? 3.184 13.461 35.469 1 81.62 40 MET B CA 1
ATOM 4332 C C . MET B 1 40 ? 4.414 12.672 35.906 1 81.62 40 MET B C 1
ATOM 4334 O O . MET B 1 40 ? 5.008 11.945 35.125 1 81.62 40 MET B O 1
ATOM 4338 N N . THR B 1 41 ? 4.781 12.898 37.156 1 85.62 41 THR B N 1
ATOM 4339 C CA . THR B 1 41 ? 5.805 12.062 37.781 1 85.62 41 THR B CA 1
ATOM 4340 C C . THR B 1 41 ? 5.176 11.039 38.719 1 85.62 41 THR B C 1
ATOM 4342 O O . THR B 1 41 ? 4.086 11.258 39.25 1 85.62 41 THR B O 1
ATOM 4345 N N . VAL B 1 42 ? 5.875 9.906 38.844 1 90.81 42 VAL B N 1
ATOM 4346 C CA . VAL B 1 42 ? 5.418 8.852 39.75 1 90.81 42 VAL B CA 1
ATOM 4347 C C . VAL B 1 42 ? 5.281 9.398 41.156 1 90.81 42 VAL B C 1
ATOM 4349 O O . VAL B 1 42 ? 4.348 9.039 41.875 1 90.81 42 VAL B O 1
ATOM 4352 N N . ASP B 1 43 ? 6.172 10.32 41.469 1 90.19 43 ASP B N 1
ATOM 4353 C CA . ASP B 1 43 ? 6.121 10.922 42.781 1 90.19 43 ASP B CA 1
ATOM 4354 C C . ASP B 1 43 ? 4.832 11.719 43 1 90.19 43 ASP B C 1
ATOM 4356 O O . ASP B 1 43 ? 4.195 11.641 44.031 1 90.19 43 ASP B O 1
ATOM 4360 N N . TYR B 1 44 ? 4.566 12.414 42 1 91.06 44 TYR B N 1
ATOM 4361 C CA . TYR B 1 44 ? 3.34 13.203 42.062 1 91.06 44 TYR B CA 1
ATOM 4362 C C . TYR B 1 44 ? 2.119 12.305 42.188 1 91.06 44 TYR B C 1
ATOM 4364 O O . TYR B 1 44 ? 1.223 12.578 43 1 91.06 44 TYR B O 1
ATOM 4372 N N . ILE B 1 45 ? 2.107 11.273 41.469 1 95.25 45 ILE B N 1
ATOM 4373 C CA . ILE B 1 45 ? 0.983 10.344 41.469 1 95.25 45 ILE B CA 1
ATOM 4374 C C . ILE B 1 45 ? 0.887 9.68 42.844 1 95.25 45 ILE B C 1
ATOM 4376 O O . ILE B 1 45 ? -0.197 9.586 43.438 1 95.25 45 ILE B O 1
ATOM 4380 N N . ALA B 1 46 ? 1.988 9.25 43.375 1 94.31 46 ALA B N 1
ATOM 4381 C CA . ALA B 1 46 ? 2.035 8.586 44.656 1 94.31 46 ALA B CA 1
ATOM 4382 C C . ALA B 1 46 ? 1.49 9.484 45.75 1 94.31 46 ALA B C 1
ATOM 4384 O O . ALA B 1 46 ? 0.705 9.047 46.594 1 94.31 46 ALA B O 1
ATOM 4385 N N . GLU B 1 47 ? 1.851 10.719 45.656 1 92.56 47 GLU B N 1
ATOM 4386 C CA . GLU B 1 47 ? 1.431 11.688 46.656 1 92.56 47 GLU B CA 1
ATOM 4387 C C . GLU B 1 47 ? -0.079 11.906 46.625 1 92.56 47 GLU B C 1
ATOM 4389 O O . GLU B 1 47 ? -0.711 12.094 47.656 1 92.56 47 GLU B O 1
ATOM 4394 N N . ASN B 1 48 ? -0.584 11.883 45.5 1 93.56 48 ASN B N 1
ATOM 4395 C CA . ASN B 1 48 ? -2.004 12.18 45.344 1 93.56 48 ASN B CA 1
ATOM 4396 C C . ASN B 1 48 ? -2.869 10.953 45.625 1 93.56 48 ASN B C 1
ATOM 4398 O O . ASN B 1 48 ? -4.066 11.078 45.906 1 93.56 48 ASN B O 1
ATOM 4402 N N . LEU B 1 49 ? -2.248 9.82 45.594 1 94 49 LEU B N 1
ATOM 4403 C CA . LEU B 1 49 ? -3.025 8.609 45.781 1 94 49 LEU B CA 1
ATOM 4404 C C . LEU B 1 49 ? -2.871 8.102 47.219 1 94 49 LEU B C 1
ATOM 4406 O O . LEU B 1 49 ? -3.604 7.203 47.656 1 94 49 LEU B O 1
ATOM 4410 N N . LYS B 1 50 ? -1.974 8.641 47.906 1 89.31 50 LYS B N 1
ATOM 4411 C CA . LYS B 1 50 ? -1.601 8.141 49.25 1 89.31 50 LYS B CA 1
ATOM 4412 C C . LYS B 1 50 ? -2.799 8.141 50.188 1 89.31 50 LYS B C 1
ATOM 4414 O O . LYS B 1 50 ? -2.939 7.238 51 1 89.31 50 LYS B O 1
ATOM 4419 N N . ASN B 1 51 ? -3.729 9.094 50.094 1 84.94 51 ASN B N 1
ATOM 4420 C CA . ASN B 1 51 ? -4.809 9.227 51.062 1 84.94 51 ASN B CA 1
ATOM 4421 C C . ASN B 1 51 ? -6.117 8.648 50.531 1 84.94 51 ASN B C 1
ATOM 4423 O O . ASN B 1 51 ? -7.184 8.891 51.094 1 84.94 51 ASN B O 1
ATOM 4427 N N . ILE B 1 52 ? -6.051 7.973 49.469 1 86.19 52 ILE B N 1
ATOM 4428 C CA . ILE B 1 52 ? -7.234 7.355 48.875 1 86.19 52 ILE B CA 1
ATOM 4429 C C . ILE B 1 52 ? -7.242 5.859 49.188 1 86.19 52 ILE B C 1
ATOM 4431 O O . ILE B 1 52 ? -6.203 5.199 49.094 1 86.19 52 ILE B O 1
ATOM 4435 N N . SER B 1 53 ? -8.352 5.383 49.719 1 84.44 53 SER B N 1
ATOM 4436 C CA . SER B 1 53 ? -8.469 3.947 49.938 1 84.44 53 SER B CA 1
ATOM 4437 C C . SER B 1 53 ? -8.617 3.188 48.625 1 84.44 53 SER B C 1
ATOM 4439 O O . SER B 1 53 ? -9.633 3.307 47.938 1 84.44 53 SER B O 1
ATOM 4441 N N . LEU B 1 54 ? -7.555 2.354 48.281 1 87.75 54 LEU B N 1
ATOM 4442 C CA . LEU B 1 54 ? -7.52 1.688 46.969 1 87.75 54 LEU B CA 1
ATOM 4443 C C . LEU B 1 54 ? -7.402 0.177 47.156 1 87.75 54 LEU B C 1
ATOM 4445 O O . LEU B 1 54 ? -6.965 -0.521 46.219 1 87.75 54 LEU B O 1
ATOM 4449 N N . LYS B 1 55 ? -7.805 -0.353 48.25 1 85.06 55 LYS B N 1
ATOM 4450 C CA . LYS B 1 55 ? -7.602 -1.757 48.594 1 85.06 55 LYS B CA 1
ATOM 4451 C C . LYS B 1 55 ? -8.461 -2.668 47.719 1 85.06 55 LYS B C 1
ATOM 4453 O O . LYS B 1 55 ? -8.141 -3.848 47.562 1 85.06 55 LYS B O 1
ATOM 4458 N N . ASP B 1 56 ? -9.422 -2.145 47.156 1 91 56 ASP B N 1
ATOM 4459 C CA . ASP B 1 56 ? -10.359 -2.955 46.375 1 91 56 ASP B CA 1
ATOM 4460 C C . ASP B 1 56 ? -9.852 -3.188 44.969 1 91 56 ASP B C 1
ATOM 4462 O O . ASP B 1 56 ? -10.422 -3.979 44.219 1 91 56 ASP B O 1
ATOM 4466 N N . TYR B 1 57 ? -8.758 -2.586 44.625 1 94.94 57 TYR B N 1
ATOM 4467 C CA . TYR B 1 57 ? -8.258 -2.713 43.25 1 94.94 57 TYR B CA 1
ATOM 4468 C C . TYR B 1 57 ? -7.145 -3.75 43.188 1 94.94 57 TYR B C 1
ATOM 4470 O O . TYR B 1 57 ? -6.309 -3.842 44.094 1 94.94 57 TYR B O 1
ATOM 4478 N N . ASP B 1 58 ? -7.16 -4.496 42.125 1 94.69 58 ASP B N 1
ATOM 4479 C CA . ASP B 1 58 ? -6.094 -5.465 41.875 1 94.69 58 ASP B CA 1
ATOM 4480 C C . ASP B 1 58 ? -4.855 -4.777 41.281 1 94.69 58 ASP B C 1
ATOM 4482 O O . ASP B 1 58 ? -3.729 -5.176 41.594 1 94.69 58 ASP B O 1
ATOM 4486 N N . TYR B 1 59 ? -5.082 -3.82 40.375 1 95.81 59 TYR B N 1
ATOM 4487 C CA . TYR B 1 59 ? -3.992 -3.111 39.719 1 95.81 59 TYR B CA 1
ATOM 4488 C C . TYR B 1 59 ? -4.281 -1.617 39.625 1 95.81 59 TYR B C 1
ATOM 4490 O O . TYR B 1 59 ? -5.441 -1.207 39.531 1 95.81 59 TYR B O 1
ATOM 4498 N N . ILE B 1 60 ? -3.191 -0.871 39.688 1 96.06 60 ILE B N 1
ATOM 4499 C CA . ILE B 1 60 ? -3.195 0.535 39.281 1 96.06 60 ILE B CA 1
ATOM 4500 C C . ILE B 1 60 ? -2.393 0.715 38 1 96.06 60 ILE B C 1
ATOM 4502 O O . ILE B 1 60 ? -1.26 0.237 37.906 1 96.06 60 ILE B O 1
ATOM 4506 N N . ILE B 1 61 ? -3.002 1.335 37.031 1 95.38 61 ILE B N 1
ATOM 4507 C CA . ILE B 1 61 ? -2.322 1.599 35.781 1 95.38 61 ILE B CA 1
ATOM 4508 C C . ILE B 1 61 ? -2.146 3.104 35.594 1 95.38 61 ILE B C 1
ATOM 4510 O O . ILE B 1 61 ? -3.129 3.85 35.562 1 95.38 61 ILE B O 1
ATOM 4514 N N . ILE B 1 62 ? -0.9 3.518 35.469 1 94.19 62 ILE B N 1
ATOM 4515 C CA . ILE B 1 62 ? -0.608 4.938 35.281 1 94.19 62 ILE B CA 1
ATOM 4516 C C . ILE B 1 62 ? -0.213 5.207 33.844 1 94.19 62 ILE B C 1
ATOM 4518 O O . ILE B 1 62 ? 0.009 4.27 33.062 1 94.19 62 ILE B O 1
ATOM 4522 N N . PRO B 1 63 ? -0.202 6.488 33.438 1 88.69 63 PRO B N 1
ATOM 4523 C CA . PRO B 1 63 ? 0.218 6.777 32.062 1 88.69 63 PRO B CA 1
ATOM 4524 C C . PRO B 1 63 ? 1.604 6.223 31.75 1 88.69 63 PRO B C 1
ATOM 4526 O O . PRO B 1 63 ? 2.521 6.336 32.562 1 88.69 63 PRO B O 1
ATOM 4529 N N . GLY B 1 64 ? 1.75 5.648 30.641 1 88.88 64 GLY B N 1
ATOM 4530 C CA . GLY B 1 64 ? 2.984 4.988 30.25 1 88.88 64 GLY B CA 1
ATOM 4531 C C . GLY B 1 64 ? 4.184 5.918 30.266 1 88.88 64 GLY B C 1
ATOM 4532 O O . GLY B 1 64 ? 5.309 5.484 30.516 1 88.88 64 GLY B O 1
ATOM 4533 N N . LEU B 1 65 ? 3.98 7.215 30.016 1 78.25 65 LEU B N 1
ATOM 4534 C CA . LEU B 1 65 ? 5.078 8.172 29.875 1 78.25 65 LEU B CA 1
ATOM 4535 C C . LEU B 1 65 ? 5.363 8.883 31.188 1 78.25 65 LEU B C 1
ATOM 4537 O O . LEU B 1 65 ? 6.242 9.742 31.25 1 78.25 65 LEU B O 1
ATOM 4541 N N . ALA B 1 66 ? 4.609 8.586 32.219 1 84.62 66 ALA B N 1
ATOM 4542 C CA . ALA B 1 66 ? 4.895 9.172 33.531 1 84.62 66 ALA B CA 1
ATOM 4543 C C . ALA B 1 66 ? 6.328 8.875 33.969 1 84.62 66 ALA B C 1
ATOM 4545 O O . ALA B 1 66 ? 6.805 7.754 33.812 1 84.62 66 ALA B O 1
ATOM 4546 N N . SER B 1 67 ? 6.977 9.867 34.375 1 82.62 67 SER B N 1
ATOM 4547 C CA . SER B 1 67 ? 8.391 9.711 34.719 1 82.62 67 SER B CA 1
ATOM 4548 C C . SER B 1 67 ? 8.562 9.086 36.094 1 82.62 67 SER B C 1
ATOM 4550 O O . SER B 1 67 ? 7.902 9.5 37.062 1 82.62 67 SER B O 1
ATOM 4552 N N . GLY B 1 68 ? 9.414 8.055 36.188 1 84.31 68 GLY B N 1
ATOM 4553 C CA . GLY B 1 68 ? 9.727 7.426 37.469 1 84.31 68 GLY B CA 1
ATOM 4554 C C . GLY B 1 68 ? 9.297 5.969 37.531 1 84.31 68 GLY B C 1
ATOM 4555 O O . GLY B 1 68 ? 8.805 5.414 36.531 1 84.31 68 GLY B O 1
ATOM 4556 N N . ASP B 1 69 ? 9.578 5.266 38.656 1 90.69 69 ASP B N 1
ATOM 4557 C CA . ASP B 1 69 ? 9.258 3.865 38.938 1 90.69 69 ASP B CA 1
ATOM 4558 C C . ASP B 1 69 ? 7.918 3.73 39.656 1 90.69 69 ASP B C 1
ATOM 4560 O O . ASP B 1 69 ? 7.793 4.125 40.812 1 90.69 69 ASP B O 1
ATOM 4564 N N . ALA B 1 70 ? 7.035 3.139 39 1 94.81 70 ALA B N 1
ATOM 4565 C CA . ALA B 1 70 ? 5.684 3.006 39.531 1 94.81 70 ALA B CA 1
ATOM 4566 C C . ALA B 1 70 ? 5.688 2.156 40.812 1 94.81 70 ALA B C 1
ATOM 4568 O O . ALA B 1 70 ? 4.691 2.113 41.531 1 94.81 70 ALA B O 1
ATOM 4569 N N . GLN B 1 71 ? 6.793 1.486 41.062 1 94.31 71 GLN B N 1
ATOM 4570 C CA . GLN B 1 71 ? 6.938 0.718 42.312 1 94.31 71 GLN B CA 1
ATOM 4571 C C . GLN B 1 71 ? 6.684 1.591 43.531 1 94.31 71 GLN B C 1
ATOM 4573 O O . GLN B 1 71 ? 6.16 1.115 44.531 1 94.31 71 GLN B O 1
ATOM 4578 N N . LYS B 1 72 ? 7.043 2.836 43.375 1 93.44 72 LYS B N 1
ATOM 4579 C CA . LYS B 1 72 ? 6.828 3.775 44.469 1 93.44 72 LYS B CA 1
ATOM 4580 C C . LYS B 1 72 ? 5.344 3.906 44.812 1 93.44 72 LYS B C 1
ATOM 4582 O O . LYS B 1 72 ? 4.973 4.023 45.969 1 93.44 72 LYS B O 1
ATOM 4587 N N . ILE B 1 73 ? 4.613 3.881 43.812 1 95.62 73 ILE B N 1
ATOM 4588 C CA . ILE B 1 73 ? 3.172 3.986 44 1 95.62 73 ILE B CA 1
ATOM 4589 C C . ILE B 1 73 ? 2.652 2.727 44.688 1 95.62 73 ILE B C 1
ATOM 4591 O O . ILE B 1 73 ? 1.809 2.803 45.594 1 95.62 73 ILE B O 1
ATOM 4595 N N . GLN B 1 74 ? 3.162 1.661 44.281 1 94.38 74 GLN B N 1
ATOM 4596 C CA . GLN B 1 74 ? 2.785 0.389 44.875 1 94.38 74 GLN B CA 1
ATOM 4597 C C . GLN B 1 74 ? 3.127 0.366 46.375 1 94.38 74 GLN B C 1
ATOM 4599 O O . GLN B 1 74 ? 2.363 -0.164 47.156 1 94.38 74 GLN B O 1
ATOM 4604 N N . GLU B 1 75 ? 4.199 0.894 46.688 1 93.44 75 GLU B N 1
ATOM 4605 C CA . GLU B 1 75 ? 4.648 0.927 48.062 1 93.44 75 GLU B CA 1
ATOM 4606 C C . GLU B 1 75 ? 3.725 1.785 48.938 1 93.44 75 GLU B C 1
ATOM 4608 O O . GLU B 1 75 ? 3.469 1.46 50.094 1 93.44 75 GLU B O 1
ATOM 4613 N N . VAL B 1 76 ? 3.232 2.811 48.312 1 93.44 76 VAL B N 1
ATOM 4614 C CA . VAL B 1 76 ? 2.428 3.773 49.062 1 93.44 76 VAL B CA 1
ATOM 4615 C C . VAL B 1 76 ? 0.983 3.283 49.156 1 93.44 76 VAL B C 1
ATOM 4617 O O . VAL B 1 76 ? 0.332 3.428 50.188 1 93.44 76 VAL B O 1
ATOM 4620 N N . THR B 1 77 ? 0.559 2.662 48.156 1 94.06 77 THR B N 1
ATOM 4621 C CA . THR B 1 77 ? -0.855 2.312 48.062 1 94.06 77 THR B CA 1
ATOM 4622 C C . THR B 1 77 ? -1.071 0.846 48.406 1 94.06 77 THR B C 1
ATOM 4624 O O . THR B 1 77 ? -2.197 0.429 48.688 1 94.06 77 THR B O 1
ATOM 4627 N N . LYS B 1 78 ? -0.045 0.036 48.312 1 93.25 78 LYS B N 1
ATOM 4628 C CA . LYS B 1 78 ? -0.047 -1.406 48.531 1 93.25 78 LYS B CA 1
ATOM 4629 C C . LYS B 1 78 ? -0.845 -2.135 47.469 1 93.25 78 LYS B C 1
ATOM 4631 O O . LYS B 1 78 ? -1.334 -3.244 47.688 1 93.25 78 LYS B O 1
ATOM 4636 N N . VAL B 1 79 ? -1.022 -1.473 46.406 1 95.44 79 VAL B N 1
ATOM 4637 C CA . VAL B 1 79 ? -1.666 -2.076 45.25 1 95.44 79 VAL B CA 1
ATOM 4638 C C . VAL B 1 79 ? -0.662 -2.195 44.094 1 95.44 79 VAL B C 1
ATOM 4640 O O . VAL B 1 79 ? 0.1 -1.263 43.844 1 95.44 79 VAL B O 1
ATOM 4643 N N . LYS B 1 80 ? -0.634 -3.422 43.469 1 94.94 80 LYS B N 1
ATOM 4644 C CA . LYS B 1 80 ? 0.266 -3.629 42.344 1 94.94 80 LYS B CA 1
ATOM 4645 C C . LYS B 1 80 ? 0.057 -2.562 41.281 1 94.94 80 LYS B C 1
ATOM 4647 O O . LYS B 1 80 ? -1.072 -2.324 40.844 1 94.94 80 LYS B O 1
ATOM 4652 N N . THR B 1 81 ? 1.168 -1.89 40.906 1 95.62 81 THR B N 1
ATOM 4653 C CA . THR B 1 81 ? 1.062 -0.75 40 1 95.62 81 THR B CA 1
ATOM 4654 C C . THR B 1 81 ? 1.983 -0.931 38.781 1 95.62 81 THR B C 1
ATOM 4656 O O . THR B 1 81 ? 3.137 -1.341 38.938 1 95.62 81 THR B O 1
ATOM 4659 N N . TYR B 1 82 ? 1.388 -0.658 37.562 1 95.69 82 TYR B N 1
ATOM 4660 C CA . TYR B 1 82 ? 2.156 -0.753 36.312 1 95.69 82 TYR B CA 1
ATOM 4661 C C . TYR B 1 82 ? 2.037 0.527 35.5 1 95.69 82 TYR B C 1
ATOM 4663 O O . TYR B 1 82 ? 1.057 1.264 35.625 1 95.69 82 TYR B O 1
ATOM 4671 N N . LYS B 1 83 ? 3.115 0.764 34.719 1 92.88 83 LYS B N 1
ATOM 4672 C CA . LYS B 1 83 ? 2.975 1.743 33.656 1 92.88 83 LYS B CA 1
ATOM 4673 C C . LYS B 1 83 ? 2.068 1.217 32.531 1 92.88 83 LYS B C 1
ATOM 4675 O O . LYS B 1 83 ? 2.225 0.079 32.094 1 92.88 83 LYS B O 1
ATOM 4680 N N . GLY B 1 84 ? 1.123 2.047 32.219 1 91.88 84 GLY B N 1
ATOM 4681 C CA . GLY B 1 84 ? 0.217 1.686 31.141 1 91.88 84 GLY B CA 1
ATOM 4682 C C . GLY B 1 84 ? 0.753 2.039 29.766 1 91.88 84 GLY B C 1
ATOM 4683 O O . GLY B 1 84 ? 1.966 2.021 29.547 1 91.88 84 GLY B O 1
ATOM 4684 N N . SER B 1 85 ? -0.147 2.205 28.812 1 87.12 85 SER B N 1
ATOM 4685 C CA . SER B 1 85 ? 0.221 2.549 27.453 1 87.12 85 SER B CA 1
ATOM 4686 C C . SER B 1 85 ? 0.615 4.02 27.344 1 87.12 85 SER B C 1
ATOM 4688 O O . SER B 1 85 ? 0.253 4.832 28.188 1 87.12 85 SER B O 1
ATOM 4690 N N . GLU B 1 86 ? 1.469 4.375 26.344 1 79.19 86 GLU B N 1
ATOM 4691 C CA . GLU B 1 86 ? 1.826 5.758 26.062 1 79.19 86 GLU B CA 1
ATOM 4692 C C . GLU B 1 86 ? 0.621 6.547 25.562 1 79.19 86 GLU B C 1
ATOM 4694 O O . GLU B 1 86 ? 0.565 7.77 25.703 1 79.19 86 GLU B O 1
ATOM 4699 N N . ASP B 1 87 ? -0.271 5.801 24.953 1 76.12 87 ASP B N 1
ATOM 4700 C CA . ASP B 1 87 ? -1.521 6.344 24.422 1 76.12 87 ASP B CA 1
ATOM 4701 C C . ASP B 1 87 ? -2.727 5.711 25.125 1 76.12 87 ASP B C 1
ATOM 4703 O O . ASP B 1 87 ? -2.869 4.488 25.141 1 76.12 87 ASP B O 1
ATOM 4707 N N . TYR B 1 88 ? -3.598 6.652 25.672 1 81.38 88 TYR B N 1
ATOM 4708 C CA . TYR B 1 88 ? -4.727 6.125 26.438 1 81.38 88 TYR B CA 1
ATOM 4709 C C . TYR B 1 88 ? -5.621 5.262 25.547 1 81.38 88 TYR B C 1
ATOM 4711 O O . TYR B 1 88 ? -6.375 4.426 26.047 1 81.38 88 TYR B O 1
ATOM 4719 N N . ARG B 1 89 ? -5.547 5.344 24.328 1 78.38 89 ARG B N 1
ATOM 4720 C CA . ARG B 1 89 ? -6.387 4.586 23.406 1 78.38 89 ARG B CA 1
ATOM 4721 C C . ARG B 1 89 ? -6.02 3.104 23.422 1 78.38 89 ARG B C 1
ATOM 4723 O O . ARG B 1 89 ? -6.812 2.258 23 1 78.38 89 ARG B O 1
ATOM 4730 N N . ASP B 1 90 ? -4.887 2.713 23.859 1 83.25 90 ASP B N 1
ATOM 4731 C CA . ASP B 1 90 ? -4.402 1.336 23.875 1 83.25 90 ASP B CA 1
ATOM 4732 C C . ASP B 1 90 ? -4.637 0.685 25.234 1 83.25 90 ASP B C 1
ATOM 4734 O O . ASP B 1 90 ? -4.191 -0.439 25.484 1 83.25 90 ASP B O 1
ATOM 4738 N N . ILE B 1 91 ? -5.363 1.35 26.109 1 88.62 91 ILE B N 1
ATOM 4739 C CA . ILE B 1 91 ? -5.645 0.846 27.453 1 88.62 91 ILE B CA 1
ATOM 4740 C C . ILE B 1 91 ? -6.336 -0.512 27.359 1 88.62 91 ILE B C 1
ATOM 4742 O O . ILE B 1 91 ? -5.988 -1.443 28.078 1 88.62 91 ILE B O 1
ATOM 4746 N N . PRO B 1 92 ? -7.184 -0.701 26.391 1 86.31 92 PRO B N 1
ATOM 4747 C CA . PRO B 1 92 ? -7.844 -2.008 26.312 1 86.31 92 PRO B CA 1
ATOM 4748 C C . PRO B 1 92 ? -6.859 -3.15 26.078 1 86.31 92 PRO B C 1
ATOM 4750 O O . PRO B 1 92 ? -6.988 -4.219 26.672 1 86.31 92 PRO B O 1
ATOM 4753 N N . ARG B 1 93 ? -5.918 -2.943 25.266 1 84.94 93 ARG B N 1
ATOM 4754 C CA . ARG B 1 93 ? -4.891 -3.943 25 1 84.94 93 ARG B CA 1
ATOM 4755 C C . ARG B 1 93 ? -4.086 -4.258 26.25 1 84.94 93 ARG B C 1
ATOM 4757 O O . ARG B 1 93 ? -3.748 -5.418 26.5 1 84.94 93 ARG B O 1
ATOM 4764 N N . VAL B 1 94 ? -3.805 -3.271 27.047 1 89.19 94 VAL B N 1
ATOM 4765 C CA . VAL B 1 94 ? -3.049 -3.41 28.281 1 89.19 94 VAL B CA 1
ATOM 4766 C C . VAL B 1 94 ? -3.855 -4.227 29.297 1 89.19 94 VAL B C 1
ATOM 4768 O O . VAL B 1 94 ? -3.33 -5.16 29.906 1 89.19 94 VAL B O 1
ATOM 4771 N N . ILE B 1 95 ? -5.094 -3.936 29.375 1 91.44 95 ILE B N 1
ATOM 4772 C CA . ILE B 1 95 ? -5.969 -4.609 30.328 1 91.44 95 ILE B CA 1
ATOM 4773 C C . ILE B 1 95 ? -6.172 -6.062 29.906 1 91.44 95 ILE B C 1
ATOM 4775 O O . ILE B 1 95 ? -6.18 -6.965 30.75 1 91.44 95 ILE B O 1
ATOM 4779 N N . GLU B 1 96 ? -6.215 -6.211 28.609 1 87.62 96 GLU B N 1
ATOM 4780 C CA . GLU B 1 96 ? -6.336 -7.574 28.094 1 87.62 96 GLU B CA 1
ATOM 4781 C C . GLU B 1 96 ? -5.098 -8.398 28.438 1 87.62 96 GLU B C 1
ATOM 4783 O O . GLU B 1 96 ? -5.215 -9.555 28.859 1 87.62 96 GLU B O 1
ATOM 4788 N N . ALA B 1 97 ? -3.969 -7.848 28.266 1 87.44 97 ALA B N 1
ATOM 4789 C CA . ALA B 1 97 ? -2.717 -8.523 28.594 1 87.44 97 ALA B CA 1
ATOM 4790 C C . ALA B 1 97 ? -2.652 -8.875 30.078 1 87.44 97 ALA B C 1
ATOM 4792 O O . ALA B 1 97 ? -2.271 -9.992 30.438 1 87.44 97 ALA B O 1
ATOM 4793 N N . LEU B 1 98 ? -3.129 -7.996 30.891 1 89.31 98 LEU B N 1
ATOM 4794 C CA . LEU B 1 98 ? -3.143 -8.219 32.344 1 89.31 98 LEU B CA 1
ATOM 4795 C C . LEU B 1 98 ? -4.117 -9.328 32.688 1 89.31 98 LEU B C 1
ATOM 4797 O O . LEU B 1 98 ? -3.82 -10.156 33.562 1 89.31 98 LEU B O 1
ATOM 4801 N N . SER B 1 99 ? -5.176 -9.32 32.031 1 88.94 99 SER B N 1
ATOM 4802 C CA . SER B 1 99 ? -6.195 -10.32 32.281 1 88.94 99 SER B CA 1
ATOM 4803 C C . SER B 1 99 ? -5.711 -11.719 31.922 1 88.94 99 SER B C 1
ATOM 4805 O O . SER B 1 99 ? -6.148 -12.711 32.5 1 88.94 99 SER B O 1
ATOM 4807 N N . LYS B 1 100 ? -4.809 -11.742 31 1 86.56 100 LYS B N 1
ATOM 4808 C CA . LYS B 1 100 ? -4.254 -13.016 30.547 1 86.56 100 LYS B CA 1
ATOM 4809 C C . LYS B 1 100 ? -3.057 -13.422 31.406 1 86.56 100 LYS B C 1
ATOM 4811 O O . LYS B 1 100 ? -2.385 -14.414 31.125 1 86.56 100 LYS B O 1
ATOM 4816 N N . GLY B 1 101 ? -2.785 -12.555 32.375 1 85.5 101 GLY B N 1
ATOM 4817 C CA . GLY B 1 101 ? -1.745 -12.891 33.344 1 85.5 101 GLY B CA 1
ATOM 4818 C C . GLY B 1 101 ? -0.38 -12.352 32.969 1 85.5 101 GLY B C 1
ATOM 4819 O O . GLY B 1 101 ? 0.635 -12.742 33.531 1 85.5 101 GLY B O 1
ATOM 4820 N N . GLU B 1 102 ? -0.379 -11.5 31.953 1 86.88 102 GLU B N 1
ATOM 4821 C CA . GLU B 1 102 ? 0.903 -10.945 31.531 1 86.88 102 GLU B CA 1
ATOM 4822 C C . GLU B 1 102 ? 1.408 -9.906 32.531 1 86.88 102 GLU B C 1
ATOM 4824 O O . GLU B 1 102 ? 0.643 -9.062 33 1 86.88 102 GLU B O 1
ATOM 4829 N N . ALA B 1 103 ? 2.592 -10.07 32.906 1 86.81 103 ALA B N 1
ATOM 4830 C CA . ALA B 1 103 ? 3.203 -9.086 33.812 1 86.81 103 ALA B CA 1
ATOM 4831 C C . ALA B 1 103 ? 3.689 -7.867 33.031 1 86.81 103 ALA B C 1
ATOM 4833 O O . ALA B 1 103 ? 4.281 -8.008 31.953 1 86.81 103 ALA B O 1
ATOM 4834 N N . LEU B 1 104 ? 3.375 -6.719 33.531 1 92.38 104 LEU B N 1
ATOM 4835 C CA . LEU B 1 104 ? 3.83 -5.465 32.938 1 92.38 104 LEU B CA 1
ATOM 4836 C C . LEU B 1 104 ? 4.969 -4.859 33.75 1 92.38 104 LEU B C 1
ATOM 4838 O O . LEU B 1 104 ? 5.508 -5.512 34.625 1 92.38 104 LEU B O 1
ATOM 4842 N N . SER B 1 105 ? 5.469 -3.664 33.312 1 90.12 105 SER B N 1
ATOM 4843 C CA . SER B 1 105 ? 6.641 -3.062 33.938 1 90.12 105 SER B CA 1
ATOM 4844 C C . SER B 1 105 ? 6.254 -1.844 34.75 1 90.12 105 SER B C 1
ATOM 4846 O O . SER B 1 105 ? 5.277 -1.157 34.469 1 90.12 105 SER B O 1
ATOM 4848 N N . THR B 1 106 ? 7.004 -1.633 35.844 1 92.38 106 THR B N 1
ATOM 4849 C CA . THR B 1 106 ? 6.84 -0.429 36.625 1 92.38 106 THR B CA 1
ATOM 4850 C C . THR B 1 106 ? 7.719 0.701 36.094 1 92.38 106 THR B C 1
ATOM 4852 O O . THR B 1 106 ? 7.559 1.856 36.5 1 92.38 106 THR B O 1
ATOM 4855 N N . ILE B 1 107 ? 8.531 0.347 35.156 1 86.56 107 ILE B N 1
ATOM 4856 C CA . ILE B 1 107 ? 9.531 1.296 34.688 1 86.56 107 ILE B CA 1
ATOM 4857 C C . ILE B 1 107 ? 9.227 1.684 33.25 1 86.56 107 ILE B C 1
ATOM 4859 O O . ILE B 1 107 ? 9.281 2.863 32.906 1 86.56 107 ILE B O 1
ATOM 4863 N N . TYR B 1 108 ? 8.844 0.657 32.469 1 86.5 108 TYR B N 1
ATOM 4864 C CA . TYR B 1 108 ? 8.625 0.902 31.047 1 86.5 108 TYR B CA 1
ATOM 4865 C C . TYR B 1 108 ? 7.141 0.875 30.703 1 86.5 108 TYR B C 1
ATOM 4867 O O . TYR B 1 108 ? 6.371 0.141 31.328 1 86.5 108 TYR B O 1
ATOM 4875 N N . PRO B 1 109 ? 6.805 1.658 29.656 1 88.06 109 PRO B N 1
ATOM 4876 C CA . PRO B 1 109 ? 5.402 1.616 29.219 1 88.06 109 PRO B CA 1
ATOM 4877 C C . PRO B 1 109 ? 4.961 0.221 28.781 1 88.06 109 PRO B C 1
ATOM 4879 O O . PRO B 1 109 ? 5.762 -0.545 28.25 1 88.06 109 PRO B O 1
ATOM 4882 N N . ALA B 1 110 ? 3.678 -0.121 29.016 1 88.31 110 ALA B N 1
ATOM 4883 C CA . ALA B 1 110 ? 3.104 -1.418 28.672 1 88.31 110 ALA B CA 1
ATOM 4884 C C . ALA B 1 110 ? 3.291 -1.716 27.188 1 88.31 110 ALA B C 1
ATOM 4886 O O . ALA B 1 110 ? 3.51 -2.867 26.797 1 88.31 110 ALA B O 1
ATOM 4887 N N . ASP B 1 111 ? 3.221 -0.748 26.375 1 79.12 111 ASP B N 1
ATOM 4888 C CA . ASP B 1 111 ? 3.387 -0.917 24.938 1 79.12 111 ASP B CA 1
ATOM 4889 C C . ASP B 1 111 ? 4.734 -1.554 24.609 1 79.12 111 ASP B C 1
ATOM 4891 O O . ASP B 1 111 ? 4.812 -2.469 23.781 1 79.12 111 ASP B O 1
ATOM 4895 N N . THR B 1 112 ? 5.676 -1.03 25.312 1 76.62 112 THR B N 1
ATOM 4896 C CA . THR B 1 112 ? 7.035 -1.508 25.094 1 76.62 112 THR B CA 1
ATOM 4897 C C . THR B 1 112 ? 7.172 -2.963 25.531 1 76.62 112 THR B C 1
ATOM 4899 O O . THR B 1 112 ? 7.75 -3.781 24.812 1 76.62 112 THR B O 1
ATOM 4902 N N . ILE B 1 113 ? 6.586 -3.283 26.656 1 80.75 113 ILE B N 1
ATOM 4903 C CA . ILE B 1 113 ? 6.699 -4.625 27.219 1 80.75 113 ILE B CA 1
ATOM 4904 C C . ILE B 1 113 ? 5.938 -5.617 26.344 1 80.75 113 ILE B C 1
ATOM 4906 O O . ILE B 1 113 ? 6.445 -6.691 26.016 1 80.75 113 ILE B O 1
ATOM 4910 N N . LEU B 1 114 ? 4.789 -5.254 26 1 81.5 114 LEU B N 1
ATOM 4911 C CA . LEU B 1 114 ? 3.955 -6.137 25.188 1 81.5 114 LEU B CA 1
ATOM 4912 C C . LEU B 1 114 ? 4.543 -6.324 23.797 1 81.5 114 LEU B C 1
ATOM 4914 O O . LEU B 1 114 ? 4.488 -7.422 23.234 1 81.5 114 LEU B O 1
ATOM 4918 N N . LYS B 1 115 ? 5.07 -5.266 23.359 1 77.81 115 LYS B N 1
ATOM 4919 C CA . LYS B 1 115 ? 5.738 -5.344 22.062 1 77.81 115 LYS B CA 1
ATOM 4920 C C . LYS B 1 115 ? 6.977 -6.23 22.141 1 77.81 115 LYS B C 1
ATOM 4922 O O . LYS B 1 115 ? 7.191 -7.086 21.266 1 77.81 115 LYS B O 1
ATOM 4927 N N . LYS B 1 116 ? 7.773 -6.023 23.125 1 79.25 116 LYS B N 1
ATOM 4928 C CA . LYS B 1 116 ? 9.008 -6.789 23.281 1 79.25 116 LYS B CA 1
ATOM 4929 C C . LYS B 1 116 ? 8.711 -8.281 23.453 1 79.25 116 LYS B C 1
ATOM 4931 O O . LYS B 1 116 ? 9.406 -9.117 22.875 1 79.25 116 LYS B O 1
ATOM 4936 N N . LYS B 1 117 ? 7.766 -8.594 24.25 1 80.94 117 LYS B N 1
ATOM 4937 C CA . LYS B 1 117 ? 7.391 -9.992 24.453 1 80.94 117 LYS B CA 1
ATOM 4938 C C . LYS B 1 117 ? 6.93 -10.633 23.141 1 80.94 117 LYS B C 1
ATOM 4940 O O . LYS B 1 117 ? 7.297 -11.766 22.828 1 80.94 117 LYS B O 1
ATOM 4945 N N . LYS B 1 118 ? 6.129 -9.922 22.469 1 82.12 118 LYS B N 1
ATOM 4946 C CA . LYS B 1 118 ? 5.652 -10.422 21.188 1 82.12 118 LYS B CA 1
ATOM 4947 C C . LYS B 1 118 ? 6.809 -10.625 20.203 1 82.12 118 LYS B C 1
ATOM 4949 O O . LYS B 1 118 ? 6.844 -11.609 19.469 1 82.12 118 LYS B O 1
ATOM 4954 N N . GLU B 1 119 ? 7.707 -9.703 20.234 1 85.38 119 GLU B N 1
ATOM 4955 C CA . GLU B 1 119 ? 8.875 -9.789 19.359 1 85.38 119 GLU B CA 1
ATOM 4956 C C . GLU B 1 119 ? 9.742 -10.992 19.719 1 85.38 119 GLU B C 1
ATOM 4958 O O . GLU B 1 119 ? 10.242 -11.688 18.828 1 85.38 119 GLU B O 1
ATOM 4963 N N . GLU B 1 120 ? 9.891 -11.242 21.016 1 87.62 120 GLU B N 1
ATOM 4964 C CA . GLU B 1 120 ? 10.68 -12.383 21.469 1 87.62 120 GLU B CA 1
ATOM 4965 C C . GLU B 1 120 ? 10.016 -13.703 21.078 1 87.62 120 GLU B C 1
ATOM 4967 O O . GLU B 1 120 ? 10.695 -14.648 20.672 1 87.62 120 GLU B O 1
ATOM 4972 N N . ASP B 1 121 ? 8.758 -13.688 21.203 1 88.69 121 ASP B N 1
ATOM 4973 C CA . ASP B 1 121 ? 8.016 -14.883 20.812 1 88.69 121 ASP B CA 1
ATOM 4974 C C . ASP B 1 121 ? 8.172 -15.156 19.328 1 88.69 121 ASP B C 1
ATOM 4976 O O . ASP B 1 121 ? 8.375 -16.297 18.906 1 88.69 121 ASP B O 1
ATOM 4980 N N . ILE B 1 122 ? 8.109 -14.156 18.547 1 93.56 122 ILE B N 1
ATOM 4981 C CA . ILE B 1 122 ? 8.234 -14.266 17.109 1 93.56 122 ILE B CA 1
ATOM 4982 C C . ILE B 1 122 ? 9.641 -14.75 16.75 1 93.56 122 ILE B C 1
ATOM 4984 O O . ILE B 1 122 ? 9.805 -15.633 15.906 1 93.56 122 ILE B O 1
ATOM 4988 N N . GLU B 1 123 ? 10.625 -14.195 17.438 1 94 123 GLU B N 1
ATOM 4989 C CA . GLU B 1 123 ? 12.008 -14.586 17.172 1 94 123 GLU B CA 1
ATOM 4990 C C . GLU B 1 123 ? 12.242 -16.062 17.5 1 94 123 GLU B C 1
ATOM 4992 O O . GLU B 1 123 ? 12.961 -16.75 16.781 1 94 123 GLU B O 1
ATOM 4997 N N . LYS B 1 124 ? 11.664 -16.484 18.531 1 94.19 124 LYS B N 1
ATOM 4998 C CA . LYS B 1 124 ? 11.781 -17.875 18.906 1 94.19 124 LYS B CA 1
ATOM 4999 C C . LYS B 1 124 ? 11.156 -18.797 17.859 1 94.19 124 LYS B C 1
ATOM 5001 O O . LYS B 1 124 ? 11.742 -19.812 17.5 1 94.19 124 LYS B O 1
ATOM 5006 N N . ILE B 1 125 ? 10.016 -18.391 17.375 1 94.69 125 ILE B N 1
ATOM 5007 C CA . ILE B 1 125 ? 9.32 -19.172 16.359 1 94.69 125 ILE B CA 1
ATOM 5008 C C . ILE B 1 125 ? 10.164 -19.219 15.078 1 94.69 125 ILE B C 1
ATOM 5010 O O . ILE B 1 125 ? 10.367 -20.297 14.508 1 94.69 125 ILE B O 1
ATOM 5014 N N . LEU B 1 126 ? 10.664 -18.094 14.688 1 97.19 126 LEU B N 1
ATOM 5015 C CA . LEU B 1 126 ? 11.445 -18.031 13.453 1 97.19 126 LEU B CA 1
ATOM 5016 C C . LEU B 1 126 ? 12.727 -18.844 13.57 1 97.19 126 LEU B C 1
ATOM 5018 O O . LEU B 1 126 ? 13.141 -19.484 12.609 1 97.19 126 LEU B O 1
ATOM 5022 N N . ARG B 1 127 ? 13.344 -18.844 14.75 1 96.38 127 ARG B N 1
ATOM 5023 C CA . ARG B 1 127 ? 14.531 -19.656 14.992 1 96.38 127 ARG B CA 1
ATOM 5024 C C . ARG B 1 127 ? 14.211 -21.141 14.898 1 96.38 127 ARG B C 1
ATOM 5026 O O . ARG B 1 127 ? 14.984 -21.906 14.32 1 96.38 127 ARG B O 1
ATOM 5033 N N . GLU B 1 128 ? 13.148 -21.469 15.461 1 96.25 128 GLU B N 1
ATOM 5034 C CA . GLU B 1 128 ? 12.727 -22.859 15.406 1 96.25 128 GLU B CA 1
ATOM 5035 C C . GLU B 1 128 ? 12.469 -23.312 13.969 1 96.25 128 GLU B C 1
ATOM 5037 O O . GLU B 1 128 ? 12.82 -24.438 13.594 1 96.25 128 GLU B O 1
ATOM 5042 N N . LEU B 1 129 ? 11.891 -22.406 13.203 1 96.88 129 LEU B N 1
ATOM 5043 C CA . LEU B 1 129 ? 11.594 -22.719 11.812 1 96.88 129 LEU B CA 1
ATOM 5044 C C . LEU B 1 129 ? 12.875 -22.891 11 1 96.88 129 LEU B C 1
ATOM 5046 O O . LEU B 1 129 ? 12.93 -23.703 10.078 1 96.88 129 LEU B O 1
ATOM 5050 N N . GLU B 1 130 ? 13.891 -22.172 11.367 1 97 130 GLU B N 1
ATOM 5051 C CA . GLU B 1 130 ? 15.188 -22.281 10.703 1 97 130 GLU B CA 1
ATOM 5052 C C . GLU B 1 130 ? 15.875 -23.594 11.062 1 97 130 GLU B C 1
ATOM 5054 O O . GLU B 1 130 ? 16.578 -24.188 10.242 1 97 130 GLU B O 1
ATOM 5059 N N . GLU B 1 131 ? 15.672 -24.047 12.25 1 95.94 131 GLU B N 1
ATOM 5060 C CA . GLU B 1 131 ? 16.312 -25.25 12.75 1 95.94 131 GLU B CA 1
ATOM 5061 C C . GLU B 1 131 ? 15.594 -26.5 12.273 1 95.94 131 GLU B C 1
ATOM 5063 O O . GLU B 1 131 ? 16.234 -27.5 11.914 1 95.94 131 GLU B O 1
ATOM 5068 N N . LYS B 1 132 ? 14.312 -26.438 12.195 1 94.81 132 LYS B N 1
ATOM 5069 C CA . LYS B 1 132 ? 13.523 -27.641 11.977 1 94.81 132 LYS B CA 1
ATOM 5070 C C . LYS B 1 132 ? 12.891 -27.641 10.586 1 94.81 132 LYS B C 1
ATOM 5072 O O . LYS B 1 132 ? 12.117 -28.531 10.25 1 94.81 132 LYS B O 1
ATOM 5077 N N . GLY B 1 133 ? 13.203 -26.688 9.82 1 93.75 133 GLY B N 1
ATOM 5078 C CA . GLY B 1 133 ? 12.609 -26.609 8.492 1 93.75 133 GLY B CA 1
ATOM 5079 C C . GLY B 1 133 ? 12.969 -27.797 7.609 1 93.75 133 GLY B C 1
ATOM 5080 O O . GLY B 1 133 ? 13.883 -28.547 7.922 1 93.75 133 GLY B O 1
ATOM 5081 N N . ASP B 1 134 ? 12.133 -28.016 6.523 1 96 134 ASP B N 1
ATOM 5082 C CA . ASP B 1 134 ? 12.406 -29.031 5.512 1 96 134 ASP B CA 1
ATOM 5083 C C . ASP B 1 134 ? 13.258 -28.469 4.379 1 96 134 ASP B C 1
ATOM 5085 O O . ASP B 1 134 ? 12.758 -27.719 3.539 1 96 134 ASP B O 1
ATOM 5089 N N . PHE B 1 135 ? 14.484 -28.891 4.387 1 98.19 135 PHE B N 1
ATOM 5090 C CA . PHE B 1 135 ? 15.43 -28.297 3.447 1 98.19 135 PHE B CA 1
ATOM 5091 C C . PHE B 1 135 ? 15.852 -29.312 2.398 1 98.19 135 PHE B C 1
ATOM 5093 O O . PHE B 1 135 ? 16.047 -30.5 2.709 1 98.19 135 PHE B O 1
ATOM 5100 N N . ALA B 1 136 ? 15.961 -28.875 1.186 1 98.44 136 ALA B N 1
ATOM 5101 C CA . ALA B 1 136 ? 16.312 -29.734 0.059 1 98.44 136 ALA B CA 1
ATOM 5102 C C . ALA B 1 136 ? 17.828 -29.859 -0.079 1 98.44 136 ALA B C 1
ATOM 5104 O O . ALA B 1 136 ? 18.344 -30.953 -0.354 1 98.44 136 ALA B O 1
ATOM 5105 N N . PHE B 1 137 ? 18.609 -28.781 0.05 1 98.31 137 PHE B N 1
ATOM 5106 C CA . PHE B 1 137 ? 20.062 -28.75 -0.047 1 98.31 137 PHE B CA 1
ATOM 5107 C C . PHE B 1 137 ? 20.625 -27.469 0.554 1 98.31 137 PHE B C 1
ATOM 5109 O O . PHE B 1 137 ? 19.875 -26.609 1.007 1 98.31 137 PHE B O 1
ATOM 5116 N N . GLU B 1 138 ? 21.891 -27.391 0.629 1 97.94 138 GLU B N 1
ATOM 5117 C CA . GLU B 1 138 ? 22.578 -26.25 1.231 1 97.94 138 GLU B CA 1
ATOM 5118 C C . GLU B 1 138 ? 23.625 -25.688 0.279 1 97.94 138 GLU B C 1
ATOM 5120 O O . GLU B 1 138 ? 24.297 -26.422 -0.444 1 97.94 138 GLU B O 1
ATOM 5125 N N . VAL B 1 139 ? 23.672 -24.406 0.159 1 97.69 139 VAL B N 1
ATOM 5126 C CA . VAL B 1 139 ? 24.672 -23.688 -0.628 1 97.69 139 VAL B CA 1
ATOM 5127 C C . VAL B 1 139 ? 25.375 -22.656 0.243 1 97.69 139 VAL B C 1
ATOM 5129 O O . VAL B 1 139 ? 24.766 -21.641 0.607 1 97.69 139 VAL B O 1
ATOM 5132 N N . ASN B 1 140 ? 26.656 -22.875 0.588 1 95.5 140 ASN B N 1
ATOM 5133 C CA . ASN B 1 140 ? 27.453 -21.938 1.372 1 95.5 140 ASN B CA 1
ATOM 5134 C C . ASN B 1 140 ? 26.75 -21.562 2.674 1 95.5 140 ASN B C 1
ATOM 5136 O O . ASN B 1 140 ? 26.609 -20.375 2.982 1 95.5 140 ASN B O 1
ATOM 5140 N N . GLY B 1 141 ? 26.172 -22.469 3.279 1 96.06 141 GLY B N 1
ATOM 5141 C CA . GLY B 1 141 ? 25.547 -22.25 4.574 1 96.06 141 GLY B CA 1
ATOM 5142 C C . GLY B 1 141 ? 24.078 -21.891 4.477 1 96.06 141 GLY B C 1
ATOM 5143 O O . GLY B 1 141 ? 23.359 -21.891 5.48 1 96.06 141 GLY B O 1
ATOM 5144 N N . LEU B 1 142 ? 23.672 -21.531 3.316 1 98.19 142 LEU B N 1
ATOM 5145 C CA . LEU B 1 142 ? 22.25 -21.203 3.123 1 98.19 142 LEU B CA 1
ATOM 5146 C C . LEU B 1 142 ? 21.453 -22.469 2.805 1 98.19 142 LEU B C 1
ATOM 5148 O O . LEU B 1 142 ? 21.656 -23.094 1.768 1 98.19 142 LEU B O 1
ATOM 5152 N N . LYS B 1 143 ? 20.516 -22.812 3.67 1 98.5 143 LYS B N 1
ATOM 5153 C CA . LYS B 1 143 ? 19.656 -23.953 3.434 1 98.5 143 LYS B CA 1
ATOM 5154 C C . LYS B 1 143 ? 18.438 -23.562 2.592 1 98.5 143 LYS B C 1
ATOM 5156 O O . LYS B 1 143 ? 17.75 -22.594 2.902 1 98.5 143 LYS B O 1
ATOM 5161 N N . ILE B 1 144 ? 18.219 -24.266 1.504 1 98.81 144 ILE B N 1
ATOM 5162 C CA . ILE B 1 144 ? 17.094 -23.984 0.611 1 98.81 144 ILE B CA 1
ATOM 5163 C C . ILE B 1 144 ? 15.914 -24.875 0.975 1 98.81 144 ILE B C 1
ATOM 5165 O O . ILE B 1 144 ? 16.016 -26.109 0.924 1 98.81 144 ILE B O 1
ATOM 5169 N N . PRO B 1 145 ? 14.797 -24.25 1.329 1 98.44 145 PRO B N 1
ATOM 5170 C CA . PRO B 1 145 ? 13.656 -25.047 1.773 1 98.44 145 PRO B CA 1
ATOM 5171 C C . PRO B 1 145 ? 12.922 -25.719 0.616 1 98.44 145 PRO B C 1
ATOM 5173 O O . PRO B 1 145 ? 12.797 -25.125 -0.463 1 98.44 145 PRO B O 1
ATOM 5176 N N . ARG B 1 146 ? 12.414 -26.922 0.874 1 97.62 146 ARG B N 1
ATOM 5177 C CA . ARG B 1 146 ? 11.492 -27.578 -0.053 1 97.62 146 ARG B CA 1
ATOM 5178 C C . ARG B 1 146 ? 10.133 -26.891 -0.053 1 97.62 146 ARG B C 1
ATOM 5180 O O . ARG B 1 146 ? 9.531 -26.688 -1.11 1 97.62 146 ARG B O 1
ATOM 5187 N N . TYR B 1 147 ? 9.688 -26.578 1.18 1 96.31 147 TYR B N 1
ATOM 5188 C CA . TYR B 1 147 ? 8.445 -25.859 1.452 1 96.31 147 TYR B CA 1
ATOM 5189 C C . TYR B 1 147 ? 8.656 -24.766 2.498 1 96.31 147 TYR B C 1
ATOM 5191 O O . TYR B 1 147 ? 9.516 -24.891 3.367 1 96.31 147 TYR B O 1
ATOM 5199 N N . PRO B 1 148 ? 7.871 -23.734 2.387 1 97.38 148 PRO B N 1
ATOM 5200 C CA . PRO B 1 148 ? 7.875 -22.781 3.502 1 97.38 148 PRO B CA 1
ATOM 5201 C C . PRO B 1 148 ? 6.988 -23.219 4.66 1 97.38 148 PRO B C 1
ATOM 5203 O O . PRO B 1 148 ? 6.055 -24 4.465 1 97.38 148 PRO B O 1
ATOM 5206 N N . PRO B 1 149 ? 7.281 -22.75 5.891 1 96.94 149 PRO B N 1
ATOM 5207 C CA . PRO B 1 149 ? 8.414 -21.906 6.293 1 96.94 149 PRO B CA 1
ATOM 5208 C C . PRO B 1 149 ? 9.695 -22.719 6.5 1 96.94 149 PRO B C 1
ATOM 5210 O O . PRO B 1 149 ? 9.641 -23.906 6.809 1 96.94 149 PRO B O 1
ATOM 5213 N N . PRO B 1 150 ? 10.906 -22.156 6.445 1 98 150 PRO B N 1
ATOM 5214 C CA . PRO B 1 150 ? 11.102 -20.719 6.211 1 98 150 PRO B CA 1
ATOM 5215 C C . PRO B 1 150 ? 11.117 -20.359 4.727 1 98 150 PRO B C 1
ATOM 5217 O O . PRO B 1 150 ? 11 -21.25 3.873 1 98 150 PRO B O 1
ATOM 5220 N N . PHE B 1 151 ? 11.172 -19.078 4.473 1 98.81 151 PHE B N 1
ATOM 5221 C CA . PHE B 1 151 ? 11.336 -18.531 3.125 1 98.81 151 PHE B CA 1
ATOM 5222 C C . PHE B 1 151 ? 12.781 -18.125 2.873 1 98.81 151 PHE B C 1
ATOM 5224 O O . PHE B 1 151 ? 13.547 -17.922 3.818 1 98.81 151 PHE B O 1
ATOM 5231 N N . ARG B 1 152 ? 13.164 -18.062 1.621 1 98.94 152 ARG B N 1
ATOM 5232 C CA . ARG B 1 152 ? 14.383 -17.422 1.167 1 98.94 152 ARG B CA 1
ATOM 5233 C C . ARG B 1 152 ? 14.07 -16.297 0.175 1 98.94 152 ARG B C 1
ATOM 5235 O O . ARG B 1 152 ? 13.188 -16.438 -0.674 1 98.94 152 ARG B O 1
ATOM 5242 N N . ILE B 1 153 ? 14.789 -15.242 0.305 1 98.94 153 ILE B N 1
ATOM 5243 C CA . ILE B 1 153 ? 14.57 -14.078 -0.542 1 98.94 153 ILE B CA 1
ATOM 5244 C C . ILE B 1 153 ? 15.781 -13.859 -1.443 1 98.94 153 ILE B C 1
ATOM 5246 O O . ILE B 1 153 ? 16.906 -13.672 -0.957 1 98.94 153 ILE B O 1
ATOM 5250 N N . PHE B 1 154 ? 15.57 -13.945 -2.76 1 98.94 154 PHE B N 1
ATOM 5251 C CA . PHE B 1 154 ? 16.531 -13.586 -3.793 1 98.94 154 PHE B CA 1
ATOM 5252 C C . PHE B 1 154 ? 16.25 -12.18 -4.324 1 98.94 154 PHE B C 1
ATOM 5254 O O . PHE B 1 154 ? 15.102 -11.805 -4.516 1 98.94 154 PHE B O 1
ATOM 5261 N N . ILE B 1 155 ? 17.297 -11.383 -4.527 1 98.81 155 ILE B N 1
ATOM 5262 C CA . ILE B 1 155 ? 17.109 -10.047 -5.07 1 98.81 155 ILE B CA 1
ATOM 5263 C C . ILE B 1 155 ? 17.891 -9.898 -6.371 1 98.81 155 ILE B C 1
ATOM 5265 O O . ILE B 1 155 ? 19.094 -10.219 -6.418 1 98.81 155 ILE B O 1
ATOM 5269 N N . GLU B 1 156 ? 17.25 -9.453 -7.383 1 97.62 156 GLU B N 1
ATOM 5270 C CA . GLU B 1 156 ? 17.891 -9.266 -8.68 1 97.62 156 GLU B CA 1
ATOM 5271 C C . GLU B 1 156 ? 18.344 -7.82 -8.867 1 97.62 156 GLU B C 1
ATOM 5273 O O . GLU B 1 156 ? 17.562 -6.887 -8.672 1 97.62 156 GLU B O 1
ATOM 5278 N N . PHE B 1 157 ? 19.578 -7.664 -9.203 1 96.75 157 PHE B N 1
ATOM 5279 C CA . PHE B 1 157 ? 20.156 -6.363 -9.539 1 96.75 157 PHE B CA 1
ATOM 5280 C C . PHE B 1 157 ? 20.391 -6.25 -11.039 1 96.75 157 PHE B C 1
ATOM 5282 O O . PHE B 1 157 ? 20.766 -7.234 -11.688 1 96.75 157 PHE B O 1
ATOM 5289 N N . ASP B 1 158 ? 20.188 -5.086 -11.539 1 92.75 158 ASP B N 1
ATOM 5290 C CA . ASP B 1 158 ? 20.578 -4.773 -12.914 1 92.75 158 ASP B CA 1
ATOM 5291 C C . ASP B 1 158 ? 22.094 -4.641 -13.039 1 92.75 158 ASP B C 1
ATOM 5293 O O . ASP B 1 158 ? 22.656 -3.582 -12.742 1 92.75 158 ASP B O 1
ATOM 5297 N N . ALA B 1 159 ? 22.703 -5.605 -13.609 1 94.69 159 ALA B N 1
ATOM 5298 C CA . ALA B 1 159 ? 24.156 -5.699 -13.609 1 94.69 159 ALA B CA 1
ATOM 5299 C C . ALA B 1 159 ? 24.781 -4.73 -14.617 1 94.69 159 ALA B C 1
ATOM 5301 O O . ALA B 1 159 ? 26 -4.582 -14.68 1 94.69 159 ALA B O 1
ATOM 5302 N N . SER B 1 160 ? 23.922 -4.039 -15.344 1 88.38 160 SER B N 1
ATOM 5303 C CA . SER B 1 160 ? 24.438 -3.023 -16.25 1 88.38 160 SER B CA 1
ATOM 5304 C C . SER B 1 160 ? 24.906 -1.789 -15.492 1 88.38 160 SER B C 1
ATOM 5306 O O . SER B 1 160 ? 25.656 -0.971 -16.031 1 88.38 160 SER B O 1
ATOM 5308 N N . LYS B 1 161 ? 24.469 -1.64 -14.289 1 89.81 161 LYS B N 1
ATOM 5309 C CA . LYS B 1 161 ? 24.844 -0.489 -13.469 1 89.81 161 LYS B CA 1
ATOM 5310 C C . LYS B 1 161 ? 26.266 -0.628 -12.953 1 89.81 161 LYS B C 1
ATOM 5312 O O . LYS B 1 161 ? 26.844 -1.719 -12.984 1 89.81 161 LYS B O 1
ATOM 5317 N N . ASP B 1 162 ? 26.75 0.499 -12.516 1 92.75 162 ASP B N 1
ATOM 5318 C CA . ASP B 1 162 ? 28.109 0.56 -11.984 1 92.75 162 ASP B CA 1
ATOM 5319 C C . ASP B 1 162 ? 28.25 -0.315 -10.742 1 92.75 162 ASP B C 1
ATOM 5321 O O . ASP B 1 162 ? 27.344 -0.372 -9.906 1 92.75 162 ASP B O 1
ATOM 5325 N N . ILE B 1 163 ? 29.422 -0.983 -10.641 1 96.31 163 ILE B N 1
ATOM 5326 C CA . ILE B 1 163 ? 29.641 -1.975 -9.594 1 96.31 163 ILE B CA 1
ATOM 5327 C C . ILE B 1 163 ? 29.594 -1.301 -8.227 1 96.31 163 ILE B C 1
ATOM 5329 O O . ILE B 1 163 ? 29.125 -1.899 -7.246 1 96.31 163 ILE B O 1
ATOM 5333 N N . GLU B 1 164 ? 30.078 -0.077 -8.109 1 95.56 164 GLU B N 1
ATOM 5334 C CA . GLU B 1 164 ? 30.047 0.63 -6.836 1 95.56 164 GLU B CA 1
ATOM 5335 C C . GLU B 1 164 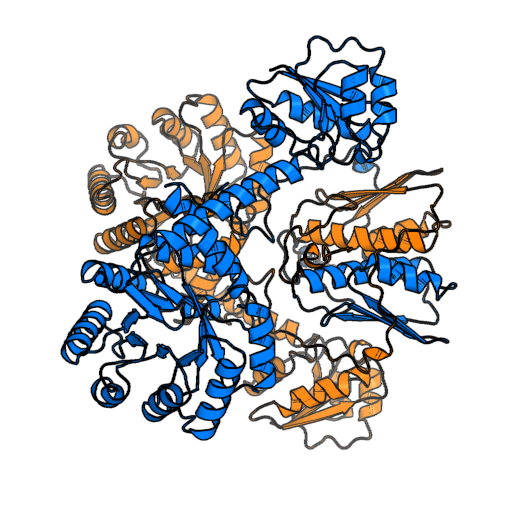? 28.609 0.901 -6.387 1 95.56 164 GLU B C 1
ATOM 5337 O O . GLU B 1 164 ? 28.281 0.751 -5.207 1 95.56 164 GLU B O 1
ATOM 5342 N N . PHE B 1 165 ? 27.891 1.291 -7.309 1 92.94 165 PHE B N 1
ATOM 5343 C CA . PHE B 1 165 ? 26.469 1.517 -7.043 1 92.94 165 PHE B CA 1
ATOM 5344 C C . PHE B 1 165 ? 25.797 0.232 -6.574 1 92.94 165 PHE B C 1
ATOM 5346 O O . PHE B 1 165 ? 25.047 0.241 -5.594 1 92.94 165 PHE B O 1
ATOM 5353 N N . LEU B 1 166 ? 26.062 -0.887 -7.258 1 97.06 166 LEU B N 1
ATOM 5354 C CA . LEU B 1 166 ? 25.453 -2.168 -6.934 1 97.06 166 LEU B CA 1
ATOM 5355 C C . LEU B 1 166 ? 25.844 -2.625 -5.531 1 97.06 166 LEU B C 1
ATOM 5357 O O . LEU B 1 166 ? 25 -3.133 -4.781 1 97.06 166 LEU B O 1
ATOM 5361 N N . LEU B 1 167 ? 27.078 -2.434 -5.195 1 97.5 167 LEU B N 1
ATOM 5362 C CA . LEU B 1 167 ? 27.562 -2.854 -3.883 1 97.5 167 LEU B CA 1
ATOM 5363 C C . LEU B 1 167 ? 26.938 -2.002 -2.779 1 97.5 167 LEU B C 1
ATOM 5365 O O . LEU B 1 167 ? 26.641 -2.508 -1.693 1 97.5 167 LEU B O 1
ATOM 5369 N N . GLU B 1 168 ? 26.781 -0.741 -3.033 1 94.31 168 GLU B N 1
ATOM 5370 C CA . GLU B 1 168 ? 26.109 0.132 -2.076 1 94.31 168 GLU B CA 1
ATOM 5371 C C . GLU B 1 168 ? 24.672 -0.308 -1.846 1 94.31 168 GLU B C 1
ATOM 5373 O O . GLU B 1 168 ? 24.203 -0.332 -0.707 1 94.31 168 GLU B O 1
ATOM 5378 N N . GLU B 1 169 ? 24.047 -0.625 -2.912 1 94.25 169 GLU B N 1
ATOM 5379 C CA . GLU B 1 169 ? 22.672 -1.107 -2.811 1 94.25 169 GLU B CA 1
ATOM 5380 C C . GLU B 1 169 ? 22.609 -2.434 -2.057 1 94.25 169 GLU B C 1
ATOM 5382 O O . GLU B 1 169 ? 21.703 -2.648 -1.245 1 94.25 169 GLU B O 1
ATOM 5387 N N . ALA B 1 170 ? 23.547 -3.285 -2.377 1 97.75 170 ALA B N 1
ATOM 5388 C CA . ALA B 1 170 ? 23.609 -4.578 -1.699 1 97.75 170 ALA B CA 1
ATOM 5389 C C . ALA B 1 170 ? 23.766 -4.402 -0.193 1 97.75 170 ALA B C 1
ATOM 5391 O O . ALA B 1 170 ? 23.125 -5.094 0.596 1 97.75 170 ALA B O 1
ATOM 5392 N N . LYS B 1 171 ? 24.609 -3.504 0.183 1 96.38 171 LYS B N 1
ATOM 5393 C CA . LYS B 1 171 ? 24.844 -3.229 1.6 1 96.38 171 LYS B CA 1
ATOM 5394 C C . LYS B 1 171 ? 23.562 -2.744 2.273 1 96.38 171 LYS B C 1
ATOM 5396 O O . LYS B 1 171 ? 23.234 -3.164 3.389 1 96.38 171 LYS B O 1
ATOM 5401 N N . ARG B 1 172 ? 22.844 -1.913 1.6 1 92.94 172 ARG B N 1
ATOM 5402 C CA . ARG B 1 172 ? 21.625 -1.331 2.133 1 92.94 172 ARG B CA 1
ATOM 5403 C C . ARG B 1 172 ? 20.578 -2.41 2.42 1 92.94 172 ARG B C 1
ATOM 5405 O O . ARG B 1 172 ? 19.844 -2.328 3.406 1 92.94 172 ARG B O 1
ATOM 5412 N N . VAL B 1 173 ? 20.547 -3.477 1.574 1 96.56 173 VAL B N 1
ATOM 5413 C CA . VAL B 1 173 ? 19.438 -4.418 1.661 1 96.56 173 VAL B CA 1
ATOM 5414 C C . VAL B 1 173 ? 19.922 -5.734 2.26 1 96.56 173 VAL B C 1
ATOM 5416 O O . VAL B 1 173 ? 19.141 -6.68 2.406 1 96.56 173 VAL B O 1
ATOM 5419 N N . SER B 1 174 ? 21.156 -5.859 2.717 1 96.81 174 SER B N 1
ATOM 5420 C CA . SER B 1 174 ? 21.828 -7.113 3.061 1 96.81 174 SER B CA 1
ATOM 5421 C C . SER B 1 174 ? 21.141 -7.801 4.234 1 96.81 174 SER B C 1
ATOM 5423 O O . SER B 1 174 ? 21.141 -9.031 4.328 1 96.81 174 SER B O 1
ATOM 5425 N N . ASN B 1 175 ? 20.469 -7.027 5.078 1 95.69 175 ASN B N 1
ATOM 5426 C CA . ASN B 1 175 ? 19.828 -7.613 6.254 1 95.69 175 ASN B CA 1
ATOM 5427 C C . ASN B 1 175 ? 18.484 -8.227 5.91 1 95.69 175 ASN B C 1
ATOM 5429 O O . ASN B 1 175 ? 17.906 -8.953 6.719 1 95.69 175 ASN B O 1
ATOM 5433 N N . TYR B 1 176 ? 18.047 -8 4.66 1 97.56 176 TYR B N 1
ATOM 5434 C CA . TYR B 1 176 ? 16.672 -8.375 4.352 1 97.56 176 TYR B CA 1
ATOM 5435 C C . TYR B 1 176 ? 16.625 -9.508 3.338 1 97.56 176 TYR B C 1
ATOM 5437 O O . TYR B 1 176 ? 15.57 -10.125 3.125 1 97.56 176 TYR B O 1
ATOM 5445 N N . VAL B 1 177 ? 17.75 -9.828 2.688 1 98.38 177 VAL B N 1
ATOM 5446 C CA . VAL B 1 177 ? 17.719 -10.789 1.59 1 98.38 177 VAL B CA 1
ATOM 5447 C C . VAL B 1 177 ? 18.766 -11.867 1.812 1 98.38 177 VAL B C 1
ATOM 5449 O O . VAL B 1 177 ? 19.672 -11.703 2.641 1 98.38 177 VAL B O 1
ATOM 5452 N N . ASN B 1 178 ? 18.672 -13 1.07 1 98.75 178 ASN B N 1
ATOM 5453 C CA . ASN B 1 178 ? 19.578 -14.133 1.249 1 98.75 178 ASN B CA 1
ATOM 5454 C C . ASN B 1 178 ? 20.562 -14.258 0.089 1 98.75 178 ASN B C 1
ATOM 5456 O O . ASN B 1 178 ? 21.703 -14.656 0.285 1 98.75 178 ASN B O 1
ATOM 5460 N N . VAL B 1 179 ? 20.125 -13.938 -1.096 1 98.88 179 VAL B N 1
ATOM 5461 C CA . VAL B 1 179 ? 20.938 -14.156 -2.289 1 98.88 179 VAL B CA 1
ATOM 5462 C C . VAL B 1 179 ? 20.875 -12.922 -3.186 1 98.88 179 VAL B C 1
ATOM 5464 O O . VAL B 1 179 ? 19.797 -12.328 -3.363 1 98.88 179 VAL B O 1
ATOM 5467 N N . PHE B 1 180 ? 22.016 -12.492 -3.734 1 98.81 180 PHE B N 1
ATOM 5468 C CA . PHE B 1 180 ? 22.125 -11.383 -4.68 1 98.81 180 PHE B CA 1
ATOM 5469 C C . PHE B 1 180 ? 22.312 -11.898 -6.102 1 98.81 180 PHE B C 1
ATOM 5471 O O . PHE B 1 180 ? 23.359 -12.492 -6.41 1 98.81 180 PHE B O 1
ATOM 5478 N N . VAL B 1 181 ? 21.344 -11.656 -6.965 1 98.81 181 VAL B N 1
ATOM 5479 C CA . VAL B 1 181 ? 21.359 -12.172 -8.328 1 98.81 181 VAL B CA 1
ATOM 5480 C C . VAL B 1 181 ? 21.734 -11.047 -9.297 1 98.81 181 VAL B C 1
ATOM 5482 O O . VAL B 1 181 ? 21.031 -10.031 -9.375 1 98.81 181 VAL B O 1
ATOM 5485 N N . LEU B 1 182 ? 22.812 -11.203 -10.008 1 98.5 182 LEU B N 1
ATOM 5486 C CA . LEU B 1 182 ? 23.219 -10.234 -11.023 1 98.5 182 LEU B CA 1
ATOM 5487 C C . LEU B 1 182 ? 22.578 -10.57 -12.375 1 98.5 182 LEU B C 1
ATOM 5489 O O . LEU B 1 182 ? 22.906 -11.594 -12.977 1 98.5 182 LEU B O 1
ATOM 5493 N N . GLY B 1 183 ? 21.656 -9.711 -12.734 1 96.06 183 GLY B N 1
ATOM 5494 C CA . GLY B 1 183 ? 21 -9.883 -14.016 1 96.06 183 GLY B CA 1
ATOM 5495 C C . GLY B 1 183 ? 21.672 -9.117 -15.141 1 96.06 183 GLY B C 1
ATOM 5496 O O . GLY B 1 183 ? 21.734 -7.887 -15.102 1 96.06 183 GLY B O 1
ATOM 5497 N N . PHE B 1 184 ? 22.141 -9.828 -16.172 1 93.38 184 PHE B N 1
ATOM 5498 C CA . PHE B 1 184 ? 22.781 -9.211 -17.328 1 93.38 184 PHE B CA 1
ATOM 5499 C C . PHE B 1 184 ? 21.797 -9.125 -18.5 1 93.38 184 PHE B C 1
ATOM 5501 O O . PHE B 1 184 ? 21.047 -10.07 -18.766 1 93.38 184 PHE B O 1
ATOM 5508 N N . PRO B 1 185 ? 21.797 -8.023 -19.109 1 86.12 185 PRO B N 1
ATOM 5509 C CA . PRO B 1 185 ? 20.812 -7.855 -20.188 1 86.12 185 PRO B CA 1
ATOM 5510 C C . PRO B 1 185 ? 21.109 -8.75 -21.391 1 86.12 185 PRO B C 1
ATOM 5512 O O . PRO B 1 185 ? 22.25 -9.195 -21.578 1 86.12 185 PRO B O 1
ATOM 5515 N N . ASN B 1 186 ? 20.047 -8.938 -22.141 1 81.56 186 ASN B N 1
ATOM 5516 C CA . ASN B 1 186 ? 20.219 -9.703 -23.359 1 81.56 186 ASN B CA 1
ATOM 5517 C C . ASN B 1 186 ? 21.219 -9.047 -24.297 1 81.56 186 ASN B C 1
ATOM 5519 O O . ASN B 1 186 ? 21.203 -7.832 -24.484 1 81.56 186 ASN B O 1
ATOM 5523 N N . GLY B 1 187 ? 22.109 -9.727 -24.781 1 78.06 187 GLY B N 1
ATOM 5524 C CA . GLY B 1 187 ? 23.078 -9.211 -25.734 1 78.06 187 GLY B CA 1
ATOM 5525 C C . GLY B 1 187 ? 24.344 -8.695 -25.062 1 78.06 187 GLY B C 1
ATOM 5526 O O . GLY B 1 187 ? 25.297 -8.297 -25.75 1 78.06 187 GLY B O 1
ATOM 5527 N N . HIS B 1 188 ? 24.5 -8.586 -23.797 1 80.06 188 HIS B N 1
ATOM 5528 C CA . HIS B 1 188 ? 25.656 -8.078 -23.062 1 80.06 188 HIS B CA 1
ATOM 5529 C C . HIS B 1 188 ? 26.938 -8.812 -23.453 1 80.06 188 HIS B C 1
ATOM 5531 O O . HIS B 1 188 ? 27.906 -8.195 -23.875 1 80.06 188 HIS B O 1
ATOM 5537 N N . GLU B 1 189 ? 27.172 -10.016 -23.641 1 86.5 189 GLU B N 1
ATOM 5538 C CA . GLU B 1 189 ? 28.234 -10.945 -24.047 1 86.5 189 GLU B CA 1
ATOM 5539 C C . GLU B 1 189 ? 29.609 -10.445 -23.609 1 86.5 189 GLU B C 1
ATOM 5541 O O . GLU B 1 189 ? 30.578 -10.57 -24.344 1 86.5 189 GLU B O 1
ATOM 5546 N N . ASP B 1 190 ? 29.766 -9.711 -22.5 1 94 190 ASP B N 1
ATOM 5547 C CA . ASP B 1 190 ? 31.016 -9.266 -21.906 1 94 190 ASP B CA 1
ATOM 5548 C C . ASP B 1 190 ? 31.406 -10.148 -20.719 1 94 190 ASP B C 1
ATOM 5550 O O . ASP B 1 190 ? 31.094 -9.82 -19.562 1 94 190 ASP B O 1
ATOM 5554 N N . LEU B 1 191 ? 32.219 -11.156 -20.984 1 97.44 191 LEU B N 1
ATOM 5555 C CA . LEU B 1 191 ? 32.594 -12.164 -20 1 97.44 191 LEU B CA 1
ATOM 5556 C C . LEU B 1 191 ? 33.469 -11.57 -18.906 1 97.44 191 LEU B C 1
ATOM 5558 O O . LEU B 1 191 ? 33.406 -11.984 -17.75 1 97.44 191 LEU B O 1
ATOM 5562 N N . ASP B 1 192 ? 34.281 -10.594 -19.266 1 97.38 192 ASP B N 1
ATOM 5563 C CA . ASP B 1 192 ? 35.156 -9.938 -18.297 1 97.38 192 ASP B CA 1
ATOM 5564 C C . ASP B 1 192 ? 34.312 -9.188 -17.25 1 97.38 192 ASP B C 1
ATOM 5566 O O . ASP B 1 192 ? 34.656 -9.234 -16.047 1 97.38 192 ASP B O 1
ATOM 5570 N N . GLU B 1 193 ? 33.375 -8.531 -17.719 1 96.75 193 GLU B N 1
ATOM 5571 C CA . GLU B 1 193 ? 32.5 -7.805 -16.781 1 96.75 193 GLU B CA 1
ATOM 5572 C C . GLU B 1 193 ? 31.766 -8.766 -15.867 1 96.75 193 GLU B C 1
ATOM 5574 O O . GLU B 1 193 ? 31.594 -8.484 -14.68 1 96.75 193 GLU B O 1
ATOM 5579 N N . VAL B 1 194 ? 31.297 -9.859 -16.422 1 97.94 194 VAL B N 1
ATOM 5580 C CA . VAL B 1 194 ? 30.625 -10.883 -15.641 1 97.94 194 VAL B CA 1
ATOM 5581 C C . VAL B 1 194 ? 31.547 -11.383 -14.539 1 97.94 194 VAL B C 1
ATOM 5583 O O . VAL B 1 194 ? 31.172 -11.406 -13.359 1 97.94 194 VAL B O 1
ATOM 5586 N N . ARG B 1 195 ? 32.781 -11.742 -14.898 1 98.25 195 ARG B N 1
ATOM 5587 C CA . ARG B 1 195 ? 33.75 -12.242 -13.953 1 98.25 195 ARG B CA 1
ATOM 5588 C C . ARG B 1 195 ? 34.031 -11.219 -12.859 1 98.25 195 ARG B C 1
ATOM 5590 O O . ARG B 1 195 ? 34.031 -11.555 -11.672 1 98.25 195 ARG B O 1
ATOM 5597 N N . LYS B 1 196 ? 34.219 -10.016 -13.266 1 98 196 LYS B N 1
ATOM 5598 C CA . LYS B 1 196 ? 34.562 -8.945 -12.336 1 98 196 LYS B CA 1
ATOM 5599 C C . LYS B 1 196 ? 33.438 -8.727 -11.312 1 98 196 LYS B C 1
ATOM 5601 O O . LYS B 1 196 ? 33.719 -8.68 -10.109 1 98 196 LYS B O 1
ATOM 5606 N N . LYS B 1 197 ? 32.25 -8.594 -11.734 1 98.38 197 LYS B N 1
ATOM 5607 C CA . LYS B 1 197 ? 31.141 -8.266 -10.852 1 98.38 197 LYS B CA 1
ATOM 5608 C C . LYS B 1 197 ? 30.781 -9.438 -9.93 1 98.38 197 LYS B C 1
ATOM 5610 O O . LYS B 1 197 ? 30.562 -9.25 -8.734 1 98.38 197 LYS B O 1
ATOM 5615 N N . VAL B 1 198 ? 30.766 -10.641 -10.477 1 98.69 198 VAL B N 1
ATOM 5616 C CA . VAL B 1 198 ? 30.469 -11.812 -9.648 1 98.69 198 VAL B CA 1
ATOM 5617 C C . VAL B 1 198 ? 31.531 -11.969 -8.57 1 98.69 198 VAL B C 1
ATOM 5619 O O . VAL B 1 198 ? 31.219 -12.164 -7.398 1 98.69 198 VAL B O 1
ATOM 5622 N N . THR B 1 199 ? 32.812 -11.82 -8.969 1 98.5 199 THR B N 1
ATOM 5623 C CA . THR B 1 199 ? 33.906 -11.969 -8.039 1 98.5 199 THR B CA 1
ATOM 5624 C C . THR B 1 199 ? 33.844 -10.922 -6.934 1 98.5 199 THR B C 1
ATOM 5626 O O . THR B 1 199 ? 34.062 -11.227 -5.762 1 98.5 199 THR B O 1
ATOM 5629 N N . LYS B 1 200 ? 33.531 -9.727 -7.305 1 98.25 200 LYS B N 1
ATOM 5630 C CA . LYS B 1 200 ? 33.438 -8.641 -6.324 1 98.25 200 LYS B CA 1
ATOM 5631 C C . LYS B 1 200 ? 32.375 -8.914 -5.285 1 98.25 200 LYS B C 1
ATOM 5633 O O . LYS B 1 200 ? 32.594 -8.719 -4.09 1 98.25 200 LYS B O 1
ATOM 5638 N N . PHE B 1 201 ? 31.219 -9.312 -5.684 1 98.56 201 PHE B N 1
ATOM 5639 C CA . PHE B 1 201 ? 30.141 -9.625 -4.762 1 98.56 201 PHE B CA 1
ATOM 5640 C C . PHE B 1 201 ? 30.516 -10.789 -3.854 1 98.56 201 PHE B C 1
ATOM 5642 O O . PHE B 1 201 ? 30.281 -10.75 -2.645 1 98.56 201 PHE B O 1
ATOM 5649 N N . ARG B 1 202 ? 31.125 -11.797 -4.457 1 97.81 202 ARG B N 1
ATOM 5650 C CA . ARG B 1 202 ? 31.594 -12.938 -3.678 1 97.81 202 ARG B CA 1
ATOM 5651 C C . ARG B 1 202 ? 32.594 -12.508 -2.623 1 97.81 202 ARG B C 1
ATOM 5653 O O . ARG B 1 202 ? 32.531 -12.922 -1.466 1 97.81 202 ARG B O 1
ATOM 5660 N N . ASP B 1 203 ? 33.469 -11.672 -3.02 1 97.75 203 ASP B N 1
ATOM 5661 C CA . ASP B 1 203 ? 34.531 -11.227 -2.129 1 97.75 203 ASP B CA 1
ATOM 5662 C C . ASP B 1 203 ? 33.969 -10.406 -0.969 1 97.75 203 ASP B C 1
ATOM 5664 O O . ASP B 1 203 ? 34.562 -10.344 0.104 1 97.75 203 ASP B O 1
ATOM 5668 N N . GLU B 1 204 ? 32.844 -9.742 -1.174 1 97.5 204 GLU B N 1
ATOM 5669 C CA . GLU B 1 204 ? 32.188 -8.992 -0.114 1 97.5 204 GLU B CA 1
ATOM 5670 C C . GLU B 1 204 ? 31.438 -9.914 0.845 1 97.5 204 GLU B C 1
ATOM 5672 O O . GLU B 1 204 ? 30.891 -9.461 1.853 1 97.5 204 GLU B O 1
ATOM 5677 N N . GLY B 1 205 ? 31.391 -11.188 0.499 1 97.19 205 GLY B N 1
ATOM 5678 C CA . GLY B 1 205 ? 30.797 -12.188 1.385 1 97.19 205 GLY B CA 1
ATOM 5679 C C . GLY B 1 205 ? 29.359 -12.516 1.041 1 97.19 205 GLY B C 1
ATOM 5680 O O . GLY B 1 205 ? 28.672 -13.211 1.798 1 97.19 205 GLY B O 1
ATOM 5681 N N . TYR B 1 206 ? 28.891 -12.062 -0.068 1 98.19 206 TYR B N 1
ATOM 5682 C CA . TYR B 1 206 ? 27.5 -12.305 -0.453 1 98.19 206 TYR B CA 1
ATOM 5683 C C . TYR B 1 206 ? 27.359 -13.648 -1.157 1 98.19 206 TYR B C 1
ATOM 5685 O O . TYR B 1 206 ? 28.297 -14.117 -1.811 1 98.19 206 TYR B O 1
ATOM 5693 N N . ILE B 1 207 ? 26.266 -14.32 -0.958 1 98.69 207 ILE B N 1
ATOM 5694 C CA . ILE B 1 207 ? 25.906 -15.43 -1.831 1 98.69 207 ILE B CA 1
ATOM 5695 C C . ILE B 1 207 ? 25.359 -14.883 -3.152 1 98.69 207 ILE B C 1
ATOM 5697 O O . ILE B 1 207 ? 24.406 -14.102 -3.166 1 98.69 207 ILE B O 1
ATOM 5701 N N . VAL B 1 208 ? 25.969 -15.328 -4.281 1 98.69 208 VAL B N 1
ATOM 5702 C CA . VAL B 1 208 ? 25.75 -14.641 -5.547 1 98.69 208 VAL B CA 1
ATOM 5703 C C . VAL B 1 208 ? 25.062 -15.586 -6.535 1 98.69 208 VAL B C 1
ATOM 5705 O O . VAL B 1 208 ? 25.375 -16.781 -6.578 1 98.69 208 VAL B O 1
ATOM 5708 N N . GLY B 1 209 ? 24.047 -15.047 -7.246 1 98.81 209 GLY B N 1
ATOM 5709 C CA . GLY B 1 209 ? 23.453 -15.68 -8.414 1 98.81 209 GLY B CA 1
ATOM 5710 C C . GLY B 1 209 ? 23.688 -14.898 -9.695 1 98.81 209 GLY B C 1
ATOM 5711 O O . GLY B 1 209 ? 24.078 -13.727 -9.656 1 98.81 209 GLY B O 1
ATOM 5712 N N . ILE B 1 210 ? 23.562 -15.578 -10.781 1 98.69 210 ILE B N 1
ATOM 5713 C CA . ILE B 1 210 ? 23.688 -14.922 -12.078 1 98.69 210 ILE B CA 1
ATOM 5714 C C . ILE B 1 210 ? 22.484 -15.25 -12.953 1 98.69 210 ILE B C 1
ATOM 5716 O O . ILE B 1 210 ? 21.984 -16.375 -12.945 1 98.69 210 ILE B O 1
ATOM 5720 N N . ASP B 1 211 ? 21.938 -14.281 -13.57 1 97.38 211 ASP B N 1
ATOM 5721 C CA . ASP B 1 211 ? 20.844 -14.375 -14.523 1 97.38 211 ASP B CA 1
ATOM 5722 C C . ASP B 1 211 ? 21.219 -13.766 -15.867 1 97.38 211 ASP B C 1
ATOM 5724 O O . ASP B 1 211 ? 21.5 -12.562 -15.953 1 97.38 211 ASP B O 1
ATOM 5728 N N . SER B 1 212 ? 21.281 -14.586 -16.906 1 95.31 212 SER B N 1
ATOM 5729 C CA . SER B 1 212 ? 21.656 -14.148 -18.25 1 95.31 212 SER B CA 1
ATOM 5730 C C . SER B 1 212 ? 21.031 -15.047 -19.312 1 95.31 212 SER B C 1
ATOM 5732 O O . SER B 1 212 ? 20.797 -16.234 -19.062 1 95.31 212 SER B O 1
ATOM 5734 N N . ALA B 1 213 ? 20.766 -14.5 -20.453 1 89.88 213 ALA B N 1
ATOM 5735 C CA . ALA B 1 213 ? 20.312 -15.305 -21.578 1 89.88 213 ALA B CA 1
ATOM 5736 C C . ALA B 1 213 ? 21.484 -16.016 -22.25 1 89.88 213 ALA B C 1
ATOM 5738 O O . ALA B 1 213 ? 21.297 -16.953 -23.031 1 89.88 213 ALA B O 1
ATOM 5739 N N . SER B 1 214 ? 22.672 -15.609 -21.969 1 93.69 214 SER B N 1
ATOM 5740 C CA . SER B 1 214 ? 23.875 -16.172 -22.562 1 93.69 214 SER B CA 1
ATOM 5741 C C . SER B 1 214 ? 24.422 -17.328 -21.734 1 93.69 214 SER B C 1
ATOM 5743 O O . SER B 1 214 ? 24.859 -17.141 -20.609 1 93.69 214 SER B O 1
ATOM 5745 N N . THR B 1 215 ? 24.422 -18.484 -22.391 1 96.81 215 THR B N 1
ATOM 5746 C CA . THR B 1 215 ? 24.953 -19.672 -21.719 1 96.81 215 THR B CA 1
ATOM 5747 C C . THR B 1 215 ? 26.422 -19.469 -21.375 1 96.81 215 THR B C 1
ATOM 5749 O O . THR B 1 215 ? 26.875 -19.906 -20.312 1 96.81 215 THR B O 1
ATOM 5752 N N . LYS B 1 216 ? 27.141 -18.75 -22.219 1 97.25 216 LYS B N 1
ATOM 5753 C CA . LYS B 1 216 ? 28.547 -18.469 -21.969 1 97.25 216 LYS B CA 1
ATOM 5754 C C . LYS B 1 216 ? 28.719 -17.625 -20.703 1 97.25 216 LYS B C 1
ATOM 5756 O O . LYS B 1 216 ? 29.625 -17.859 -19.906 1 97.25 216 LYS B O 1
ATOM 5761 N N . GLU B 1 217 ? 27.828 -16.672 -20.5 1 97.88 217 GLU B N 1
ATOM 5762 C CA . GLU B 1 217 ? 27.891 -15.82 -19.328 1 97.88 217 GLU B CA 1
ATOM 5763 C C . GLU B 1 217 ? 27.562 -16.609 -18.062 1 97.88 217 GLU B C 1
ATOM 5765 O O . GLU B 1 217 ? 28.156 -16.391 -17 1 97.88 217 GLU B O 1
ATOM 5770 N N . LEU B 1 218 ? 26.578 -17.484 -18.188 1 98.44 218 LEU B N 1
ATOM 5771 C CA . LEU B 1 218 ? 26.219 -18.312 -17.031 1 98.44 218 LEU B CA 1
ATOM 5772 C C . LEU B 1 218 ? 27.406 -19.156 -16.578 1 98.44 218 LEU B C 1
ATOM 5774 O O . LEU B 1 218 ? 27.703 -19.234 -15.391 1 98.44 218 LEU B O 1
ATOM 5778 N N . ILE B 1 219 ? 28.109 -19.766 -17.562 1 98.56 219 ILE B N 1
ATOM 5779 C CA . ILE B 1 219 ? 29.25 -20.609 -17.25 1 98.56 219 ILE B CA 1
ATOM 5780 C C . ILE B 1 219 ? 30.375 -19.766 -16.656 1 98.56 219 ILE B C 1
ATOM 5782 O O . ILE B 1 219 ? 30.969 -20.156 -15.641 1 98.56 219 ILE B O 1
ATOM 5786 N N . GLU B 1 220 ? 30.609 -18.562 -17.266 1 98.31 220 GLU B N 1
ATOM 5787 C CA . GLU B 1 220 ? 31.656 -17.688 -16.75 1 98.31 220 GLU B CA 1
ATOM 5788 C C . GLU B 1 220 ? 31.344 -17.234 -15.328 1 98.31 220 GLU B C 1
ATOM 5790 O O . GLU B 1 220 ? 32.25 -17.156 -14.484 1 98.31 220 GLU B O 1
ATOM 5795 N N . GLY B 1 221 ? 30.094 -16.875 -15.078 1 98.5 221 GLY B N 1
ATOM 5796 C CA . GLY B 1 221 ? 29.688 -16.5 -13.742 1 98.5 221 GLY B CA 1
ATOM 5797 C C . GLY B 1 221 ? 29.875 -17.594 -12.719 1 98.5 221 GLY B C 1
ATOM 5798 O O . GLY B 1 221 ? 30.344 -17.344 -11.602 1 98.5 221 GLY B O 1
ATOM 5799 N N . ALA B 1 222 ? 29.531 -18.828 -13.102 1 98.56 222 ALA B N 1
ATOM 5800 C CA . ALA B 1 222 ? 29.75 -19.969 -12.227 1 98.56 222 ALA B CA 1
ATOM 5801 C C . ALA B 1 222 ? 31.219 -20.125 -11.875 1 98.56 222 ALA B C 1
ATOM 5803 O O . ALA B 1 222 ? 31.562 -20.328 -10.703 1 98.56 222 ALA B O 1
ATOM 5804 N N . LYS B 1 223 ? 32.031 -20.031 -12.844 1 98.12 223 LYS B N 1
ATOM 5805 C CA . LYS B 1 223 ? 33.469 -20.156 -12.633 1 98.12 223 LYS B CA 1
ATOM 5806 C C . LYS B 1 223 ? 34 -19.047 -11.734 1 98.12 223 LYS B C 1
ATOM 5808 O O . LYS B 1 223 ? 34.906 -19.25 -10.953 1 98.12 223 LYS B O 1
ATOM 5813 N N . ALA B 1 224 ? 33.375 -17.891 -11.875 1 98.38 224 ALA B N 1
ATOM 5814 C CA . ALA B 1 224 ? 33.781 -16.719 -11.109 1 98.38 224 ALA B CA 1
ATOM 5815 C C . ALA B 1 224 ? 33.312 -16.812 -9.664 1 98.38 224 ALA B C 1
ATOM 5817 O O . ALA B 1 224 ? 33.75 -16.047 -8.805 1 98.38 224 ALA B O 1
ATOM 5818 N N . GLY B 1 225 ? 32.375 -17.719 -9.383 1 97.94 225 GLY B N 1
ATOM 5819 C CA . GLY B 1 225 ? 32 -17.938 -7.988 1 97.94 225 GLY B CA 1
ATOM 5820 C C . GLY B 1 225 ? 30.516 -17.844 -7.73 1 97.94 225 GLY B C 1
ATOM 5821 O O . GLY B 1 225 ? 30.078 -17.938 -6.586 1 97.94 225 GLY B O 1
ATOM 5822 N N . ALA B 1 226 ? 29.703 -17.625 -8.742 1 98.56 226 ALA B N 1
ATOM 5823 C CA . ALA B 1 226 ? 28.266 -17.625 -8.547 1 98.56 226 ALA B CA 1
ATOM 5824 C C . ALA B 1 226 ? 27.766 -18.984 -8.086 1 98.56 226 ALA B C 1
ATOM 5826 O O . ALA B 1 226 ? 28.188 -20.016 -8.625 1 98.56 226 ALA B O 1
ATOM 5827 N N . ASP B 1 227 ? 26.906 -18.984 -7.094 1 97.88 227 ASP B N 1
ATOM 5828 C CA . ASP B 1 227 ? 26.391 -20.219 -6.504 1 97.88 227 ASP B CA 1
ATOM 5829 C C . ASP B 1 227 ? 25.078 -20.641 -7.164 1 97.88 227 ASP B C 1
ATOM 5831 O O . ASP B 1 227 ? 24.766 -21.828 -7.219 1 97.88 227 ASP B O 1
ATOM 5835 N N . PHE B 1 228 ? 24.312 -19.688 -7.586 1 98.88 228 PHE B N 1
ATOM 5836 C CA . PHE B 1 228 ? 23.016 -19.938 -8.188 1 98.88 228 PHE B CA 1
ATOM 5837 C C . PHE B 1 228 ? 23 -19.5 -9.648 1 98.88 228 PHE B C 1
ATOM 5839 O O . PHE B 1 228 ? 23.359 -18.375 -9.969 1 98.88 228 PHE B O 1
ATOM 5846 N N . ILE B 1 229 ? 22.625 -20.422 -10.523 1 98.88 229 ILE B N 1
ATOM 5847 C CA . ILE B 1 229 ? 22.547 -20.172 -11.961 1 98.88 229 ILE B CA 1
ATOM 5848 C C . ILE B 1 229 ? 21.094 -20.141 -12.398 1 98.88 229 ILE B C 1
ATOM 5850 O O . ILE B 1 229 ? 20.375 -21.141 -12.297 1 98.88 229 ILE B O 1
ATOM 5854 N N . PHE B 1 230 ? 20.656 -19 -12.906 1 98.38 230 PHE B N 1
ATOM 5855 C CA . PHE B 1 230 ? 19.281 -18.828 -13.328 1 98.38 230 PHE B CA 1
ATOM 5856 C C . PHE B 1 230 ? 19.109 -19.172 -14.805 1 98.38 230 PHE B C 1
ATOM 5858 O O . PHE B 1 230 ? 20.094 -19.234 -15.547 1 98.38 230 PHE B O 1
ATOM 5865 N N . ASN B 1 231 ? 17.938 -19.516 -15.203 1 95.25 231 ASN B N 1
ATOM 5866 C CA . ASN B 1 231 ? 17.516 -19.656 -16.594 1 95.25 231 ASN B CA 1
ATOM 5867 C C . ASN B 1 231 ? 18 -20.969 -17.203 1 95.25 231 ASN B C 1
ATOM 5869 O O . ASN B 1 231 ? 18.406 -21 -18.359 1 95.25 231 ASN B O 1
ATOM 5873 N N . LEU B 1 232 ? 18.172 -21.953 -16.391 1 98.31 232 LEU B N 1
ATOM 5874 C CA . LEU B 1 232 ? 18.281 -23.266 -17.016 1 98.31 232 LEU B CA 1
ATOM 5875 C C . LEU B 1 232 ? 17 -23.625 -17.766 1 98.31 232 LEU B C 1
ATOM 5877 O O . LEU B 1 232 ? 15.914 -23.594 -17.188 1 98.31 232 LEU B O 1
ATOM 5881 N N . ASN B 1 233 ? 17.078 -23.922 -19.047 1 97.19 233 ASN B N 1
ATOM 5882 C CA . ASN B 1 233 ? 15.898 -24.109 -19.875 1 97.19 233 ASN B CA 1
ATOM 5883 C C . ASN B 1 233 ? 16.109 -25.203 -20.922 1 97.19 233 ASN B C 1
ATOM 5885 O O . ASN B 1 233 ? 17.094 -25.953 -20.844 1 97.19 233 ASN B O 1
ATOM 5889 N N . GLU B 1 234 ? 15.211 -25.328 -21.875 1 95.44 234 GLU B N 1
ATOM 5890 C CA . GLU B 1 234 ? 15.18 -26.375 -22.891 1 95.44 234 GLU B CA 1
ATOM 5891 C C . GLU B 1 234 ? 16.391 -26.297 -23.797 1 95.44 234 GLU B C 1
ATOM 5893 O O . GLU B 1 234 ? 16.906 -27.328 -24.25 1 95.44 234 GLU B O 1
ATOM 5898 N N . ASP B 1 235 ? 16.938 -25.125 -23.953 1 94.81 235 ASP B N 1
ATOM 5899 C CA . ASP B 1 235 ? 17.953 -24.906 -24.984 1 94.81 235 ASP B CA 1
ATOM 5900 C C . ASP B 1 235 ? 19.359 -25.078 -24.422 1 94.81 235 ASP B C 1
ATOM 5902 O O . ASP B 1 235 ? 20.281 -25.422 -25.156 1 94.81 235 ASP B O 1
ATOM 5906 N N . ASN B 1 236 ? 19.547 -24.891 -23.094 1 97.38 236 ASN B N 1
ATOM 5907 C CA . ASN B 1 236 ? 20.922 -24.734 -22.625 1 97.38 236 ASN B CA 1
ATOM 5908 C C . ASN B 1 236 ? 21.281 -25.812 -21.609 1 97.38 236 ASN B C 1
ATOM 5910 O O . ASN B 1 236 ? 22.406 -25.859 -21.125 1 97.38 236 ASN B O 1
ATOM 5914 N N . ILE B 1 237 ? 20.359 -26.734 -21.281 1 98.12 237 ILE B N 1
ATOM 5915 C CA . ILE B 1 237 ? 20.562 -27.703 -20.203 1 98.12 237 ILE B CA 1
ATOM 5916 C C . ILE B 1 237 ? 21.781 -28.562 -20.5 1 98.12 237 ILE B C 1
ATOM 5918 O O . ILE B 1 237 ? 22.578 -28.859 -19.609 1 98.12 237 ILE B O 1
ATOM 5922 N N . ASN B 1 238 ? 22 -28.938 -21.719 1 98 238 ASN B N 1
ATOM 5923 C CA . ASN B 1 238 ? 23.125 -29.797 -22.062 1 98 238 ASN B CA 1
ATOM 5924 C C . ASN B 1 238 ? 24.453 -29.078 -21.875 1 98 238 ASN B C 1
ATOM 5926 O O . ASN B 1 238 ? 25.406 -29.641 -21.344 1 98 238 ASN B O 1
ATOM 5930 N N . GLU B 1 239 ? 24.484 -27.859 -22.312 1 98 239 GLU B N 1
ATOM 5931 C CA . GLU B 1 239 ? 25.719 -27.062 -22.219 1 98 239 GLU B CA 1
ATOM 5932 C C . GLU B 1 239 ? 26.047 -26.734 -20.766 1 98 239 GLU B C 1
ATOM 5934 O O . GLU B 1 239 ? 27.219 -26.625 -20.406 1 98 239 GLU B O 1
ATOM 5939 N N . LEU B 1 240 ? 25.109 -26.641 -19.938 1 98.31 240 LEU B N 1
ATOM 5940 C CA . LEU B 1 240 ? 25.297 -26.219 -18.547 1 98.31 240 LEU B CA 1
ATOM 5941 C C . LEU B 1 240 ? 25.75 -27.391 -17.688 1 98.31 240 LEU B C 1
ATOM 5943 O O . LEU B 1 240 ? 26.109 -27.203 -16.516 1 98.31 240 LEU B O 1
ATOM 5947 N N . ALA B 1 241 ? 25.812 -28.547 -18.266 1 97.75 241 ALA B N 1
ATOM 5948 C CA . ALA B 1 241 ? 26.219 -29.75 -17.531 1 97.75 241 ALA B CA 1
ATOM 5949 C C . ALA B 1 241 ? 27.656 -29.625 -17.031 1 97.75 241 ALA B C 1
ATOM 5951 O O . ALA B 1 241 ? 28.031 -30.266 -16.031 1 97.75 241 ALA B O 1
ATOM 5952 N N . VAL B 1 242 ? 28.438 -28.766 -17.625 1 97.5 242 VAL B N 1
ATOM 5953 C CA . VAL B 1 242 ? 29.844 -28.594 -17.266 1 97.5 242 VAL B CA 1
ATOM 5954 C C . VAL B 1 242 ? 29.953 -27.953 -15.891 1 97.5 242 VAL B C 1
ATOM 5956 O O . VAL B 1 242 ? 31 -28.031 -15.234 1 97.5 242 VAL B O 1
ATOM 5959 N N . ILE B 1 243 ? 28.891 -27.312 -15.375 1 97.75 243 ILE B N 1
ATOM 5960 C CA . ILE B 1 243 ? 28.891 -26.656 -14.07 1 97.75 243 ILE B CA 1
ATOM 5961 C C . ILE B 1 243 ? 27.75 -27.234 -13.211 1 97.75 243 ILE B C 1
ATOM 5963 O O . ILE B 1 243 ? 27.125 -26.5 -12.445 1 97.75 243 ILE B O 1
ATOM 5967 N N . LYS B 1 244 ? 27.406 -28.469 -13.344 1 95.69 244 LYS B N 1
ATOM 5968 C CA . LYS B 1 244 ? 26.219 -29.094 -12.75 1 95.69 244 LYS B CA 1
ATOM 5969 C C . LYS B 1 244 ? 26.359 -29.188 -11.234 1 95.69 244 LYS B C 1
ATOM 5971 O O . LYS B 1 244 ? 25.406 -29.562 -10.547 1 95.69 244 LYS B O 1
ATOM 5976 N N . ASP B 1 245 ? 27.516 -28.859 -10.703 1 95.25 245 ASP B N 1
ATOM 5977 C CA . ASP B 1 245 ? 27.734 -28.859 -9.258 1 95.25 245 ASP B CA 1
ATOM 5978 C C . ASP B 1 245 ? 27.094 -27.641 -8.602 1 95.25 245 ASP B C 1
ATOM 5980 O O . ASP B 1 245 ? 26.922 -27.609 -7.383 1 95.25 245 ASP B O 1
ATOM 5984 N N . LYS B 1 246 ? 26.75 -26.594 -9.375 1 98.25 246 LYS B N 1
ATOM 5985 C CA . LYS B 1 246 ? 26.109 -25.391 -8.875 1 98.25 246 LYS B CA 1
ATOM 5986 C C . LYS B 1 246 ? 24.609 -25.609 -8.664 1 98.25 246 LYS B C 1
ATOM 5988 O O . LYS B 1 246 ? 24.094 -26.688 -8.977 1 98.25 246 LYS B O 1
ATOM 5993 N N . ALA B 1 247 ? 23.984 -24.672 -7.965 1 98.81 247 ALA B N 1
ATOM 5994 C CA . ALA B 1 247 ? 22.531 -24.688 -7.855 1 98.81 247 ALA B CA 1
ATOM 5995 C C . ALA B 1 247 ? 21.891 -24 -9.055 1 98.81 247 ALA B C 1
ATOM 5997 O O . ALA B 1 247 ? 22.375 -22.969 -9.531 1 98.81 247 ALA B O 1
ATOM 5998 N N . PHE B 1 248 ? 20.812 -24.625 -9.578 1 98.88 248 PHE B N 1
ATOM 5999 C CA . PHE B 1 248 ? 20.188 -24.094 -10.789 1 98.88 248 PHE B CA 1
ATOM 6000 C C . PHE B 1 248 ? 18.719 -23.766 -10.547 1 98.88 248 PHE B C 1
ATOM 6002 O O . PHE B 1 248 ? 18.031 -24.484 -9.82 1 98.88 248 PHE B O 1
ATOM 6009 N N . VAL B 1 249 ? 18.234 -22.656 -11.125 1 98.88 249 VAL B N 1
ATOM 6010 C CA . VAL B 1 249 ? 16.812 -22.359 -11.234 1 98.88 249 VAL B CA 1
ATOM 6011 C C . VAL B 1 249 ? 16.328 -22.703 -12.641 1 98.88 249 VAL B C 1
ATOM 6013 O O . VAL B 1 249 ? 16.781 -22.125 -13.625 1 98.88 249 VAL B O 1
ATOM 6016 N N . ILE B 1 250 ? 15.453 -23.672 -12.703 1 98.75 250 ILE B N 1
ATOM 6017 C CA . ILE B 1 250 ? 14.867 -24.094 -13.969 1 98.75 250 ILE B CA 1
ATOM 6018 C C . ILE B 1 250 ? 13.703 -23.188 -14.336 1 98.75 250 ILE B C 1
ATOM 6020 O O . ILE B 1 250 ? 12.773 -23.016 -13.555 1 98.75 250 ILE B O 1
ATOM 6024 N N . ALA B 1 251 ? 13.773 -22.547 -15.469 1 97.12 251 ALA B N 1
ATOM 6025 C CA . ALA B 1 251 ? 12.711 -21.688 -16 1 97.12 251 ALA B CA 1
ATOM 6026 C C . ALA B 1 251 ? 12.469 -21.969 -17.484 1 97.12 251 ALA B C 1
ATOM 6028 O O . ALA B 1 251 ? 13.359 -21.797 -18.312 1 97.12 251 ALA B O 1
ATOM 6029 N N . PRO B 1 252 ? 11.273 -22.344 -17.875 1 96.31 252 PRO B N 1
ATOM 6030 C CA . PRO B 1 252 ? 11 -22.734 -19.266 1 96.31 252 PRO B CA 1
ATOM 6031 C C . PRO B 1 252 ? 11 -21.547 -20.219 1 96.31 252 PRO B C 1
ATOM 6033 O O . PRO B 1 252 ? 10.672 -20.438 -19.828 1 96.31 252 PRO B O 1
ATOM 6036 N N . LEU B 1 253 ? 11.312 -21.797 -21.438 1 87.81 253 LEU B N 1
ATOM 6037 C CA . LEU B 1 253 ? 11.172 -20.812 -22.516 1 87.81 253 LEU B CA 1
ATOM 6038 C C . LEU B 1 253 ? 9.742 -20.797 -23.047 1 87.81 253 LEU B C 1
ATOM 6040 O O . LEU B 1 253 ? 9.242 -19.766 -23.469 1 87.81 253 LEU B O 1
ATOM 6044 N N . SER B 1 254 ? 9.148 -21.938 -22.922 1 85.88 254 SER B N 1
ATOM 6045 C CA . SER B 1 254 ? 7.773 -22.094 -23.406 1 85.88 254 SER B CA 1
ATOM 6046 C C . SER B 1 254 ? 6.812 -21.234 -22.594 1 85.88 254 SER B C 1
ATOM 6048 O O . SER B 1 254 ? 6.953 -21.109 -21.375 1 85.88 254 SER B O 1
ATOM 6050 N N . ILE B 1 255 ? 5.816 -20.734 -23.328 1 84.06 255 ILE B N 1
ATOM 6051 C CA . ILE B 1 255 ? 4.84 -19.891 -22.656 1 84.06 255 ILE B CA 1
ATOM 6052 C C . ILE B 1 255 ? 3.561 -20.672 -22.391 1 84.06 255 ILE B C 1
ATOM 6054 O O . ILE B 1 255 ? 2.66 -20.203 -21.688 1 84.06 255 ILE B O 1
ATOM 6058 N N . GLU B 1 256 ? 3.506 -21.859 -22.922 1 88.81 256 GLU B N 1
ATOM 6059 C CA . GLU B 1 256 ? 2.365 -22.734 -22.719 1 88.81 256 GLU B CA 1
ATOM 6060 C C . GLU B 1 256 ? 2.76 -23.969 -21.906 1 88.81 256 GLU B C 1
ATOM 6062 O O . GLU B 1 256 ? 3.895 -24.438 -22 1 88.81 256 GLU B O 1
ATOM 6067 N N . ASN B 1 257 ? 1.872 -24.422 -21.125 1 95.44 257 ASN B N 1
ATOM 6068 C CA . ASN B 1 257 ? 2.07 -25.625 -20.328 1 95.44 257 ASN B CA 1
ATOM 6069 C C . ASN B 1 257 ? 3.361 -25.562 -19.516 1 95.44 257 ASN B C 1
ATOM 6071 O O . ASN B 1 257 ? 4.172 -26.484 -19.547 1 95.44 257 ASN B O 1
ATOM 6075 N N . ARG B 1 258 ? 3.539 -24.484 -18.906 1 96.94 258 ARG B N 1
ATOM 6076 C CA . ARG B 1 258 ? 4.801 -24.203 -18.234 1 96.94 258 ARG B CA 1
ATOM 6077 C C . ARG B 1 258 ? 5.066 -25.203 -17.125 1 96.94 258 ARG B C 1
ATOM 6079 O O . ARG B 1 258 ? 6.215 -25.578 -16.875 1 96.94 258 ARG B O 1
ATOM 6086 N N . ALA B 1 259 ? 4.023 -25.641 -16.422 1 98.5 259 ALA B N 1
ATOM 6087 C CA . ALA B 1 259 ? 4.188 -26.609 -15.344 1 98.5 259 ALA B CA 1
ATOM 6088 C C . ALA B 1 259 ? 4.785 -27.922 -15.867 1 98.5 259 ALA B C 1
ATOM 6090 O O . ALA B 1 259 ? 5.777 -28.406 -15.328 1 98.5 259 ALA B O 1
ATOM 6091 N N . ASP B 1 260 ? 4.246 -28.453 -16.969 1 98.38 260 ASP B N 1
ATOM 6092 C CA . ASP B 1 260 ? 4.699 -29.719 -17.547 1 98.38 260 ASP B CA 1
ATOM 6093 C C . ASP B 1 260 ? 6.109 -29.578 -18.125 1 98.38 260 ASP B C 1
ATOM 6095 O O . ASP B 1 260 ? 6.941 -30.469 -17.938 1 98.38 260 ASP B O 1
ATOM 6099 N N . VAL B 1 261 ? 6.316 -28.469 -18.781 1 97.94 261 VAL B N 1
ATOM 6100 C CA . VAL B 1 261 ? 7.625 -28.234 -19.375 1 97.94 261 VAL B CA 1
ATOM 6101 C C . VAL B 1 261 ? 8.688 -28.141 -18.297 1 97.94 261 VAL B C 1
ATOM 6103 O O . VAL B 1 261 ? 9.758 -28.75 -18.406 1 97.94 261 VAL B O 1
ATOM 6106 N N . THR B 1 262 ? 8.406 -27.406 -17.25 1 98.75 262 THR B N 1
ATOM 6107 C CA . THR B 1 262 ? 9.336 -27.25 -16.125 1 98.75 262 THR B CA 1
ATOM 6108 C C . THR B 1 262 ? 9.609 -28.609 -15.469 1 98.75 262 THR B C 1
ATOM 6110 O O . THR B 1 262 ? 10.758 -28.922 -15.148 1 98.75 262 THR B O 1
ATOM 6113 N N . PHE B 1 263 ? 8.578 -29.422 -15.234 1 98.69 263 PHE B N 1
ATOM 6114 C CA . PHE B 1 263 ? 8.727 -30.734 -14.609 1 98.69 263 PHE B CA 1
ATOM 6115 C C . PHE B 1 263 ? 9.562 -31.656 -15.484 1 98.69 263 PHE B C 1
ATOM 6117 O O . PHE B 1 263 ? 10.414 -32.406 -14.977 1 98.69 263 PHE B O 1
ATOM 6124 N N . ASN B 1 264 ? 9.328 -31.609 -16.797 1 98.44 264 ASN B N 1
ATOM 6125 C CA . ASN B 1 264 ? 10.102 -32.438 -17.719 1 98.44 264 ASN B CA 1
ATOM 6126 C C . ASN B 1 264 ? 11.578 -32.031 -17.719 1 98.44 264 ASN B C 1
ATOM 6128 O O . ASN B 1 264 ? 12.453 -32.906 -17.781 1 98.44 264 ASN B O 1
ATOM 6132 N N . LEU B 1 265 ? 11.797 -30.766 -17.656 1 98.56 265 LEU B N 1
ATOM 6133 C CA . LEU B 1 265 ? 13.172 -30.281 -17.562 1 98.56 265 LEU B CA 1
ATOM 6134 C C . LEU B 1 265 ? 13.82 -30.734 -16.266 1 98.56 265 LEU B C 1
ATOM 6136 O O . LEU B 1 265 ? 15.008 -31.062 -16.25 1 98.56 265 LEU B O 1
ATOM 6140 N N . TYR B 1 266 ? 13.109 -30.734 -15.156 1 98.62 266 TYR B N 1
ATOM 6141 C CA . TYR B 1 266 ? 13.578 -31.203 -13.859 1 98.62 266 TYR B CA 1
ATOM 6142 C C . TYR B 1 266 ? 14.008 -32.656 -13.922 1 98.62 266 TYR B C 1
ATOM 6144 O O . TYR B 1 266 ? 15.094 -33.031 -13.461 1 98.62 266 TYR B O 1
ATOM 6152 N N . ARG B 1 267 ? 13.164 -33.469 -14.523 1 98.5 267 ARG B N 1
ATOM 6153 C CA . ARG B 1 267 ? 13.461 -34.875 -14.664 1 98.5 267 ARG B CA 1
ATOM 6154 C C . ARG B 1 267 ? 14.703 -35.094 -15.516 1 98.5 267 ARG B C 1
ATOM 6156 O O . ARG B 1 267 ? 15.57 -35.906 -15.164 1 98.5 267 ARG B O 1
ATOM 6163 N N . LYS B 1 268 ? 14.719 -34.375 -16.594 1 98.5 268 LYS B N 1
ATOM 6164 C CA . LYS B 1 268 ? 15.891 -34.469 -17.469 1 98.5 268 LYS B CA 1
ATOM 6165 C C . LYS B 1 268 ? 17.156 -34.062 -16.719 1 98.5 268 LYS B C 1
ATOM 6167 O O . LYS B 1 268 ? 18.188 -34.719 -16.844 1 98.5 268 LYS B O 1
ATOM 6172 N N . ALA B 1 269 ? 17.109 -32.969 -15.992 1 98.69 269 ALA B N 1
ATOM 6173 C CA . ALA B 1 269 ? 18.25 -32.5 -15.227 1 98.69 269 ALA B CA 1
ATOM 6174 C C . ALA B 1 269 ? 18.703 -33.531 -14.203 1 98.69 269 ALA B C 1
ATOM 6176 O O . ALA B 1 269 ? 19.906 -33.781 -14.031 1 98.69 269 ALA B O 1
ATOM 6177 N N . LYS B 1 270 ? 17.766 -34.156 -13.555 1 98.12 270 LYS B N 1
ATOM 6178 C CA . LYS B 1 270 ? 18.094 -35.219 -12.586 1 98.12 270 LYS B CA 1
ATOM 6179 C C . LYS B 1 270 ? 18.797 -36.375 -13.258 1 98.12 270 LYS B C 1
ATOM 6181 O O . LYS B 1 270 ? 19.75 -36.938 -12.711 1 98.12 270 LYS B O 1
ATOM 6186 N N . GLU B 1 271 ? 18.281 -36.719 -14.398 1 98.12 271 GLU B N 1
ATOM 6187 C CA . GLU B 1 271 ? 18.906 -37.812 -15.164 1 98.12 271 GLU B CA 1
ATOM 6188 C C . GLU B 1 271 ? 20.344 -37.438 -15.516 1 98.12 271 GLU B C 1
ATOM 6190 O O . GLU B 1 271 ? 21.219 -38.344 -15.562 1 98.12 271 GLU B O 1
ATOM 6195 N N . MET B 1 272 ? 20.516 -36.188 -15.758 1 98.25 272 MET B N 1
ATOM 6196 C CA . MET B 1 272 ? 21.859 -35.719 -16.109 1 98.25 272 MET B CA 1
ATOM 6197 C C . MET B 1 272 ? 22.688 -35.469 -14.859 1 98.25 272 MET B C 1
ATOM 6199 O O . MET B 1 272 ? 23.797 -34.938 -14.945 1 98.25 272 MET B O 1
ATOM 6203 N N . LYS B 1 273 ? 22.156 -35.688 -13.672 1 97.62 273 LYS B N 1
ATOM 6204 C CA . LYS B 1 273 ? 22.859 -35.719 -12.383 1 97.62 273 LYS B CA 1
ATOM 6205 C C . LYS B 1 273 ? 23.078 -34.281 -11.867 1 97.62 273 LYS B C 1
ATOM 6207 O O . LYS B 1 273 ? 24.078 -34 -11.211 1 97.62 273 LYS B O 1
ATOM 6212 N N . PHE B 1 274 ? 22.234 -33.375 -12.312 1 98.06 274 PHE B N 1
ATOM 6213 C CA . PHE B 1 274 ? 22.141 -32.125 -11.594 1 98.06 274 PHE B CA 1
ATOM 6214 C C . PHE B 1 274 ? 21.609 -32.344 -10.18 1 98.06 274 PHE B C 1
ATOM 6216 O O . PHE B 1 274 ? 20.578 -32.969 -10 1 98.06 274 PHE B O 1
ATOM 6223 N N . GLU B 1 275 ? 22.203 -31.797 -9.156 1 96 275 GLU B N 1
ATOM 6224 C CA . GLU B 1 275 ? 21.859 -32.156 -7.789 1 96 275 GLU B CA 1
ATOM 6225 C C . GLU B 1 275 ? 21.031 -31.078 -7.109 1 96 275 GLU B C 1
ATOM 6227 O O . GLU B 1 275 ? 20.141 -31.375 -6.305 1 96 275 GLU B O 1
ATOM 6232 N N . LYS B 1 276 ? 21.312 -29.859 -7.332 1 98.69 276 LYS B N 1
ATOM 6233 C CA . LYS B 1 276 ? 20.672 -28.734 -6.656 1 98.69 276 LYS B CA 1
ATOM 6234 C C . LYS B 1 276 ? 19.797 -27.938 -7.621 1 98.69 276 LYS B C 1
ATOM 6236 O O . LYS B 1 276 ? 20.281 -27.125 -8.391 1 98.69 276 LYS B O 1
ATOM 6241 N N . LEU B 1 277 ? 18.453 -28.219 -7.512 1 98.81 277 LEU B N 1
ATOM 6242 C CA . LEU B 1 277 ? 17.531 -27.656 -8.484 1 98.81 277 LEU B CA 1
ATOM 6243 C C . LEU B 1 277 ? 16.375 -26.938 -7.793 1 98.81 277 LEU B C 1
ATOM 6245 O O . LEU B 1 277 ? 15.867 -27.406 -6.773 1 98.81 277 LEU B O 1
ATOM 6249 N N . ILE B 1 278 ? 16.031 -25.734 -8.234 1 98.94 278 ILE B N 1
ATOM 6250 C CA . ILE B 1 278 ? 14.859 -24.969 -7.855 1 98.94 278 ILE B CA 1
ATOM 6251 C C . ILE B 1 278 ? 13.984 -24.734 -9.086 1 98.94 278 ILE B C 1
ATOM 6253 O O . ILE B 1 278 ? 14.484 -24.359 -10.148 1 98.94 278 ILE B O 1
ATOM 6257 N N . LEU B 1 279 ? 12.688 -24.953 -9.008 1 98.94 279 LEU B N 1
ATOM 6258 C CA . LEU B 1 279 ? 11.797 -24.891 -10.164 1 98.94 279 LEU B CA 1
ATOM 6259 C C . LEU B 1 279 ? 11.031 -23.562 -10.172 1 98.94 279 LEU B C 1
ATOM 6261 O O . LEU B 1 279 ? 10.484 -23.156 -9.148 1 98.94 279 LEU B O 1
ATOM 6265 N N . ASP B 1 280 ? 11 -22.859 -11.305 1 98.75 280 ASP B N 1
ATOM 6266 C CA . ASP B 1 280 ? 10.273 -21.609 -11.508 1 98.75 280 ASP B CA 1
ATOM 6267 C C . ASP B 1 280 ? 9.477 -21.641 -12.812 1 98.75 280 ASP B C 1
ATOM 6269 O O . ASP B 1 280 ? 10.008 -21.312 -13.875 1 98.75 280 ASP B O 1
ATOM 6273 N N . PRO B 1 281 ? 8.18 -21.969 -12.766 1 98.5 281 PRO B N 1
ATOM 6274 C CA . PRO B 1 281 ? 7.391 -21.938 -14 1 98.5 281 PRO B CA 1
ATOM 6275 C C . PRO B 1 281 ? 7.043 -20.531 -14.453 1 98.5 281 PRO B C 1
ATOM 6277 O O . PRO B 1 281 ? 6.336 -20.344 -15.453 1 98.5 281 PRO B O 1
ATOM 6280 N N . ILE B 1 282 ? 7.461 -19.516 -13.742 1 96.06 282 ILE B N 1
ATOM 6281 C CA . ILE B 1 282 ? 7.441 -18.109 -14.117 1 96.06 282 ILE B CA 1
ATOM 6282 C C . ILE B 1 282 ? 6.07 -17.5 -13.812 1 96.06 282 ILE B C 1
ATOM 6284 O O . ILE B 1 282 ? 5.051 -17.984 -14.32 1 96.06 282 ILE B O 1
ATOM 6288 N N . LEU B 1 283 ? 6.02 -16.547 -12.984 1 97.62 283 LEU B N 1
ATOM 6289 C CA . LEU B 1 283 ? 4.828 -15.766 -12.672 1 97.62 283 LEU B CA 1
ATOM 6290 C C . LEU B 1 283 ? 4.602 -14.672 -13.711 1 97.62 283 LEU B C 1
ATOM 6292 O O . LEU B 1 283 ? 5.484 -13.844 -13.945 1 97.62 283 LEU B O 1
ATOM 6296 N N . SER B 1 284 ? 3.43 -14.648 -14.305 1 94.31 284 SER B N 1
ATOM 6297 C CA . SER B 1 284 ? 3.123 -13.656 -15.328 1 94.31 284 SER B CA 1
ATOM 6298 C C . SER B 1 284 ? 2.662 -12.344 -14.703 1 94.31 284 SER B C 1
ATOM 6300 O O . SER B 1 284 ? 2.127 -12.328 -13.594 1 94.31 284 SER B O 1
ATOM 6302 N N . PRO B 1 285 ? 2.869 -11.266 -15.438 1 93.69 285 PRO B N 1
ATOM 6303 C CA . PRO B 1 285 ? 2.393 -9.969 -14.961 1 93.69 285 PRO B CA 1
ATOM 6304 C C . PRO B 1 285 ? 0.871 -9.852 -14.984 1 93.69 285 PRO B C 1
ATOM 6306 O O . PRO B 1 285 ? 0.195 -10.672 -15.609 1 93.69 285 PRO B O 1
ATOM 6309 N N . PRO B 1 286 ? 0.312 -8.812 -14.273 1 95.69 286 PRO B N 1
ATOM 6310 C CA . PRO B 1 286 ? -1.134 -8.578 -14.297 1 95.69 286 PRO B CA 1
ATOM 6311 C C . PRO B 1 286 ? -1.665 -8.273 -15.695 1 95.69 286 PRO B C 1
ATOM 6313 O O . PRO B 1 286 ? -1.04 -7.527 -16.453 1 95.69 286 PRO B O 1
ATOM 6316 N N . MET B 1 287 ? -2.748 -8.875 -16.094 1 93 287 MET B N 1
ATOM 6317 C CA . MET B 1 287 ? -3.479 -8.688 -17.344 1 93 287 MET B CA 1
ATOM 6318 C C . MET B 1 287 ? -2.812 -9.453 -18.484 1 93 287 MET B C 1
ATOM 6320 O O . MET B 1 287 ? -3.285 -9.422 -19.625 1 93 287 MET B O 1
ATOM 6324 N N . VAL B 1 288 ? -1.688 -10.164 -18.156 1 91.19 288 VAL B N 1
ATOM 6325 C CA . VAL B 1 288 ? -1.023 -10.969 -19.172 1 91.19 288 VAL B CA 1
ATOM 6326 C C . VAL B 1 288 ? -0.854 -12.398 -18.672 1 91.19 288 VAL B C 1
ATOM 6328 O O . VAL B 1 288 ? 0.219 -12.992 -18.812 1 91.19 288 VAL B O 1
ATOM 6331 N N . GLY B 1 289 ? -1.798 -12.859 -17.891 1 93.19 289 GLY B N 1
ATOM 6332 C CA . GLY B 1 289 ? -1.802 -14.266 -17.516 1 93.19 289 GLY B CA 1
ATOM 6333 C C . GLY B 1 289 ? -1.401 -14.5 -16.062 1 93.19 289 GLY B C 1
ATOM 6334 O O . GLY B 1 289 ? -0.882 -15.562 -15.727 1 93.19 289 GLY B O 1
ATOM 6335 N N . LEU B 1 290 ? -1.578 -13.555 -15.211 1 96.75 290 LEU B N 1
ATOM 6336 C CA . LEU B 1 290 ? -1.235 -13.688 -13.797 1 96.75 290 LEU B CA 1
ATOM 6337 C C . LEU B 1 290 ? -1.965 -14.867 -13.172 1 96.75 290 LEU B C 1
ATOM 6339 O O . LEU B 1 290 ? -1.339 -15.742 -12.562 1 96.75 290 LEU B O 1
ATOM 6343 N N . VAL B 1 291 ? -3.287 -14.969 -13.344 1 98 291 VAL B N 1
ATOM 6344 C CA . VAL B 1 291 ? -4.102 -16.016 -12.734 1 98 291 VAL B CA 1
ATOM 6345 C C . VAL B 1 291 ? -3.691 -17.375 -13.281 1 98 291 VAL B C 1
ATOM 6347 O O . VAL B 1 291 ? -3.479 -18.328 -12.523 1 98 291 VAL B O 1
ATOM 6350 N N . ASN B 1 292 ? -3.492 -17.453 -14.578 1 96.38 292 ASN B N 1
ATOM 6351 C CA . ASN B 1 292 ? -3.084 -18.703 -15.195 1 96.38 292 ASN B CA 1
ATOM 6352 C C . ASN B 1 292 ? -1.729 -19.188 -14.672 1 96.38 292 ASN B C 1
ATOM 6354 O O . ASN B 1 292 ? -1.514 -20.375 -14.484 1 96.38 292 ASN B O 1
ATOM 6358 N N . SER B 1 293 ? -0.843 -18.25 -14.523 1 97.38 293 SER B N 1
ATOM 6359 C CA . SER B 1 293 ? 0.472 -18.641 -14.016 1 97.38 293 SER B CA 1
ATOM 6360 C C . SER B 1 293 ? 0.385 -19.172 -12.594 1 97.38 293 SER B C 1
ATOM 6362 O O . SER B 1 293 ? 1.161 -20.047 -12.203 1 97.38 293 SER B O 1
ATOM 6364 N N . ILE B 1 294 ? -0.527 -18.656 -11.773 1 98.44 294 ILE B N 1
ATOM 6365 C CA . ILE B 1 294 ? -0.751 -19.188 -10.43 1 98.44 294 ILE B CA 1
ATOM 6366 C C . ILE B 1 294 ? -1.222 -20.641 -10.531 1 98.44 294 IL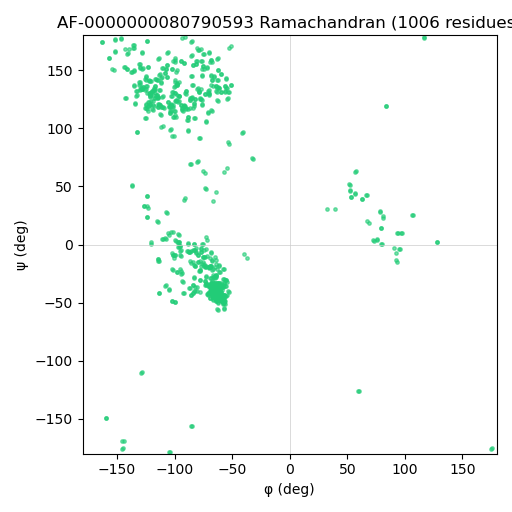E B C 1
ATOM 6368 O O . ILE B 1 294 ? -0.772 -21.5 -9.766 1 98.44 294 ILE B O 1
ATOM 6372 N N . PHE B 1 295 ? -2.014 -20.938 -11.516 1 97.88 295 PHE B N 1
ATOM 6373 C CA . PHE B 1 295 ? -2.484 -22.297 -11.75 1 97.88 295 PHE B CA 1
ATOM 6374 C C . PHE B 1 295 ? -1.329 -23.203 -12.148 1 97.88 295 PHE B C 1
ATOM 6376 O O . PHE B 1 295 ? -1.278 -24.359 -11.734 1 97.88 295 PHE B O 1
ATOM 6383 N N . GLU B 1 296 ? -0.432 -22.672 -12.945 1 98.19 296 GLU B N 1
ATOM 6384 C CA . GLU B 1 296 ? 0.736 -23.453 -13.359 1 98.19 296 GLU B CA 1
ATOM 6385 C C . GLU B 1 296 ? 1.605 -23.812 -12.156 1 98.19 296 GLU B C 1
ATOM 6387 O O . GLU B 1 296 ? 2.143 -24.922 -12.094 1 98.19 296 GLU B O 1
ATOM 6392 N N . TYR B 1 297 ? 1.747 -22.906 -11.227 1 98.75 297 TYR B N 1
ATOM 6393 C CA . TYR B 1 297 ? 2.5 -23.203 -10.016 1 98.75 297 TYR B CA 1
ATOM 6394 C C . TYR B 1 297 ? 1.83 -24.328 -9.219 1 98.75 297 TYR B C 1
ATOM 6396 O O . TYR B 1 297 ? 2.506 -25.219 -8.711 1 98.75 297 TYR B O 1
ATOM 6404 N N . LYS B 1 298 ? 0.53 -24.203 -9.047 1 98.44 298 LYS B N 1
ATOM 6405 C CA . LYS B 1 298 ? -0.199 -25.234 -8.312 1 98.44 298 LYS B CA 1
ATOM 6406 C C . LYS B 1 298 ? -0.039 -26.609 -8.984 1 98.44 298 LYS B C 1
ATOM 6408 O O . LYS B 1 298 ? 0.216 -27.609 -8.305 1 98.44 298 LYS B O 1
ATOM 6413 N N . LYS B 1 299 ? -0.205 -26.609 -10.289 1 98.44 299 LYS B N 1
ATOM 6414 C CA . LYS B 1 299 ? -0.048 -27.844 -11.047 1 98.44 299 LYS B CA 1
ATOM 6415 C C . LYS B 1 299 ? 1.344 -28.438 -10.852 1 98.44 299 LYS B C 1
ATOM 6417 O O . LYS B 1 299 ? 1.485 -29.641 -10.625 1 98.44 299 LYS B O 1
ATOM 6422 N N . LEU B 1 300 ? 2.35 -27.594 -10.961 1 98.75 300 LEU B N 1
ATOM 6423 C CA . LEU B 1 300 ? 3.723 -28.062 -10.797 1 98.75 300 LEU B CA 1
ATOM 6424 C C . LEU B 1 300 ? 3.943 -28.625 -9.406 1 98.75 300 LEU B C 1
ATOM 6426 O O . LEU B 1 300 ? 4.613 -29.656 -9.242 1 98.75 300 LEU B O 1
ATOM 6430 N N . ARG B 1 301 ? 3.412 -27.953 -8.391 1 98.44 301 ARG B N 1
ATOM 6431 C CA . ARG B 1 301 ? 3.553 -28.422 -7.016 1 98.44 301 ARG B CA 1
ATOM 6432 C C . ARG B 1 301 ? 2.941 -29.797 -6.844 1 98.44 301 ARG B C 1
ATOM 6434 O O . ARG B 1 301 ? 3.465 -30.625 -6.098 1 98.44 301 ARG B O 1
ATOM 6441 N N . ASP B 1 302 ? 1.859 -30.094 -7.52 1 97.56 302 ASP B N 1
ATOM 6442 C CA . ASP B 1 302 ? 1.19 -31.391 -7.445 1 97.56 302 ASP B CA 1
ATOM 6443 C C . ASP B 1 302 ? 2.039 -32.5 -8.086 1 97.56 302 ASP B C 1
ATOM 6445 O O . ASP B 1 302 ? 1.873 -33.656 -7.781 1 97.56 302 ASP B O 1
ATOM 6449 N N . LEU B 1 303 ? 2.988 -32.094 -8.906 1 98.19 303 LEU B N 1
ATOM 6450 C CA . LEU B 1 303 ? 3.781 -33.031 -9.672 1 98.19 303 LEU B CA 1
ATOM 6451 C C . LEU B 1 303 ? 5.082 -33.375 -8.945 1 98.19 303 LEU B C 1
ATOM 6453 O O . LEU B 1 303 ? 5.711 -34.406 -9.219 1 98.19 303 LEU B O 1
ATOM 6457 N N . THR B 1 304 ? 5.527 -32.469 -8.023 1 98.31 304 THR B N 1
ATOM 6458 C CA . THR B 1 304 ? 6.848 -32.688 -7.449 1 98.31 304 THR B CA 1
ATOM 6459 C C . THR B 1 304 ? 6.969 -31.984 -6.098 1 98.31 304 THR B C 1
ATOM 6461 O O . THR B 1 304 ? 6.199 -31.078 -5.793 1 98.31 304 THR B O 1
ATOM 6464 N N . ASP B 1 305 ? 7.926 -32.406 -5.301 1 97.62 305 ASP B N 1
ATOM 6465 C CA . ASP B 1 305 ? 8.242 -31.797 -4.02 1 97.62 305 ASP B CA 1
ATOM 6466 C C . ASP B 1 305 ? 9.531 -30.969 -4.105 1 97.62 305 ASP B C 1
ATOM 6468 O O . ASP B 1 305 ? 10.039 -30.5 -3.088 1 97.62 305 ASP B O 1
ATOM 6472 N N . ALA B 1 306 ? 10.023 -30.797 -5.293 1 98.62 306 ALA B N 1
ATOM 6473 C CA . ALA B 1 306 ? 11.25 -30.031 -5.473 1 98.62 306 ALA B CA 1
ATOM 6474 C C . ALA B 1 306 ? 11.055 -28.578 -5.016 1 98.62 306 ALA B C 1
ATOM 6476 O O . ALA B 1 306 ? 9.93 -28.062 -5.02 1 98.62 306 ALA B O 1
ATOM 6477 N N . PRO B 1 307 ? 12.164 -27.922 -4.535 1 98.75 307 PRO B N 1
ATOM 6478 C CA . PRO B 1 307 ? 12.047 -26.5 -4.203 1 98.75 307 PRO B CA 1
ATOM 6479 C C . PRO B 1 307 ? 11.547 -25.672 -5.375 1 98.75 307 PRO B C 1
ATOM 6481 O O . PRO B 1 307 ? 11.906 -25.938 -6.527 1 98.75 307 PRO B O 1
ATOM 6484 N N . MET B 1 308 ? 10.727 -24.672 -5.082 1 98.88 308 MET B N 1
ATOM 6485 C CA . MET B 1 308 ? 10.203 -23.781 -6.121 1 98.88 308 MET B CA 1
ATOM 6486 C C . MET B 1 308 ? 10.547 -22.328 -5.812 1 98.88 308 MET B C 1
ATOM 6488 O O . MET B 1 308 ? 10.789 -21.984 -4.656 1 98.88 308 MET B O 1
ATOM 6492 N N . LEU B 1 309 ? 10.641 -21.547 -6.859 1 98.88 309 LEU B N 1
ATOM 6493 C CA . LEU B 1 309 ? 10.883 -20.109 -6.793 1 98.88 309 LEU B CA 1
ATOM 6494 C C . LEU B 1 309 ? 9.797 -19.344 -7.535 1 98.88 309 LEU B C 1
ATOM 6496 O O . LEU B 1 309 ? 9.352 -19.766 -8.609 1 98.88 309 LEU B O 1
ATOM 6500 N N . MET B 1 310 ? 9.32 -18.281 -6.973 1 98.81 310 MET B N 1
ATOM 6501 C CA . MET B 1 310 ? 8.367 -17.375 -7.609 1 98.81 310 MET B CA 1
ATOM 6502 C C . MET B 1 310 ? 8.945 -15.969 -7.734 1 98.81 310 MET B C 1
ATOM 6504 O O . MET B 1 310 ? 9.266 -15.336 -6.73 1 98.81 310 MET B O 1
ATOM 6508 N N . GLY B 1 311 ? 9.125 -15.5 -8.977 1 98.56 311 GLY B N 1
ATOM 6509 C CA . GLY B 1 311 ? 9.547 -14.133 -9.203 1 98.56 311 GLY B CA 1
ATOM 6510 C C . GLY B 1 311 ? 8.422 -13.125 -9.062 1 98.56 311 GLY B C 1
ATOM 6511 O O . GLY B 1 311 ? 7.781 -12.766 -10.055 1 98.56 311 GLY B O 1
ATOM 6512 N N . ILE B 1 312 ? 8.227 -12.57 -7.895 1 98.56 312 ILE B N 1
ATOM 6513 C CA . ILE B 1 312 ? 7.098 -11.672 -7.676 1 98.56 312 ILE B CA 1
ATOM 6514 C C . ILE B 1 312 ? 7.426 -10.281 -8.227 1 98.56 312 ILE B C 1
ATOM 6516 O O . ILE B 1 312 ? 6.535 -9.445 -8.391 1 98.56 312 ILE B O 1
ATOM 6520 N N . LEU B 1 313 ? 8.727 -10.039 -8.641 1 95.75 313 LEU B N 1
ATOM 6521 C CA . LEU B 1 313 ? 9.141 -8.805 -9.289 1 95.75 313 LEU B CA 1
ATOM 6522 C C . LEU B 1 313 ? 8.406 -8.609 -10.609 1 95.75 313 LEU B C 1
ATOM 6524 O O . LEU B 1 313 ? 8.211 -7.477 -11.062 1 95.75 313 LEU B O 1
ATOM 6528 N N . ASN B 1 314 ? 7.902 -9.727 -11.227 1 92.31 314 ASN B N 1
ATOM 6529 C CA . ASN B 1 314 ? 7.188 -9.656 -12.492 1 92.31 314 ASN B CA 1
ATOM 6530 C C . ASN B 1 314 ? 5.82 -8.992 -12.328 1 92.31 314 ASN B C 1
ATOM 6532 O O . ASN B 1 314 ? 5.219 -8.547 -13.312 1 92.31 314 ASN B O 1
ATOM 6536 N N . VAL B 1 315 ? 5.328 -8.953 -11.141 1 97.12 315 VAL B N 1
ATOM 6537 C CA . VAL B 1 315 ? 4.047 -8.32 -10.859 1 97.12 315 VAL B CA 1
ATOM 6538 C C . VAL B 1 315 ? 4.273 -6.922 -10.281 1 97.12 315 VAL B C 1
ATOM 6540 O O . VAL B 1 315 ? 3.732 -5.941 -10.797 1 97.12 315 VAL B O 1
ATOM 6543 N N . THR B 1 316 ? 5.133 -6.77 -9.258 1 97.06 316 THR B N 1
ATOM 6544 C CA . THR B 1 316 ? 5.328 -5.516 -8.539 1 97.06 316 THR B CA 1
ATOM 6545 C C . THR B 1 316 ? 5.867 -4.434 -9.469 1 97.06 316 THR B C 1
ATOM 6547 O O . THR B 1 316 ? 5.516 -3.258 -9.328 1 97.06 316 THR B O 1
ATOM 6550 N N . GLU B 1 317 ? 6.676 -4.824 -10.445 1 91.12 317 GLU B N 1
ATOM 6551 C CA . GLU B 1 317 ? 7.281 -3.863 -11.359 1 91.12 317 GLU B CA 1
ATOM 6552 C C . GLU B 1 317 ? 6.285 -3.404 -12.422 1 91.12 317 GLU B C 1
ATOM 6554 O O . GLU B 1 317 ? 6.426 -2.316 -12.984 1 91.12 317 GLU B O 1
ATOM 6559 N N . LEU B 1 318 ? 5.277 -4.223 -12.633 1 90.94 318 LEU B N 1
ATOM 6560 C CA . LEU B 1 318 ? 4.5 -3.992 -13.844 1 90.94 318 LEU B CA 1
ATOM 6561 C C . LEU B 1 318 ? 3.074 -3.564 -13.508 1 90.94 318 LEU B C 1
ATOM 6563 O O . LEU B 1 318 ? 2.17 -3.691 -14.328 1 90.94 318 LEU B O 1
ATOM 6567 N N . ILE B 1 319 ? 2.826 -3.104 -12.352 1 95.69 319 ILE B N 1
ATOM 6568 C CA . ILE B 1 319 ? 1.59 -2.455 -11.93 1 95.69 319 ILE B CA 1
ATOM 6569 C C . ILE B 1 319 ? 1.913 -1.174 -11.172 1 95.69 319 ILE B C 1
ATOM 6571 O O . ILE B 1 319 ? 2.818 -1.153 -10.336 1 95.69 319 ILE B O 1
ATOM 6575 N N . ASP B 1 320 ? 1.267 -0.074 -11.492 1 94.62 320 ASP B N 1
ATOM 6576 C CA . ASP B 1 320 ? 1.577 1.227 -10.906 1 94.62 320 ASP B CA 1
ATOM 6577 C C . ASP B 1 320 ? 0.824 1.43 -9.594 1 94.62 320 ASP B C 1
ATOM 6579 O O . ASP B 1 320 ? -0.027 2.316 -9.492 1 94.62 320 ASP B O 1
ATOM 6583 N N . VAL B 1 321 ? 1.198 0.684 -8.555 1 97.25 321 VAL B N 1
ATOM 6584 C CA . VAL B 1 321 ? 0.603 0.709 -7.227 1 97.25 321 VAL B CA 1
ATOM 6585 C C . VAL B 1 321 ? 1.694 0.567 -6.168 1 97.25 321 VAL B C 1
ATOM 6587 O O . VAL B 1 321 ? 2.768 0.024 -6.445 1 97.25 321 VAL B O 1
ATOM 6590 N N . ASP B 1 322 ? 1.482 1.131 -4.988 1 96.75 322 ASP B N 1
ATOM 6591 C CA . ASP B 1 322 ? 2.422 0.901 -3.895 1 96.75 322 ASP B CA 1
ATOM 6592 C C . ASP B 1 322 ? 2.689 -0.59 -3.705 1 96.75 322 ASP B C 1
ATOM 6594 O O . ASP B 1 322 ? 1.754 -1.391 -3.635 1 96.75 322 ASP B O 1
ATOM 6598 N N . SER B 1 323 ? 3.922 -0.976 -3.486 1 97.56 323 SER B N 1
ATOM 6599 C CA . SER B 1 323 ? 4.34 -2.369 -3.598 1 97.56 323 SER B CA 1
ATOM 6600 C C . SER B 1 323 ? 4.023 -3.146 -2.326 1 97.56 323 SER B C 1
ATOM 6602 O O . SER B 1 323 ? 3.986 -4.379 -2.338 1 97.56 323 SER B O 1
ATOM 6604 N N . ILE B 1 324 ? 3.787 -2.518 -1.217 1 97.56 324 ILE B N 1
ATOM 6605 C CA . ILE B 1 324 ? 3.725 -3.156 0.093 1 97.56 324 ILE B CA 1
ATOM 6606 C C . ILE B 1 324 ? 2.664 -4.254 0.083 1 97.56 324 ILE B C 1
ATOM 6608 O O . ILE B 1 324 ? 2.957 -5.41 0.396 1 97.56 324 ILE B O 1
ATOM 6612 N N . GLY B 1 325 ? 1.444 -3.877 -0.302 1 98.38 325 GLY B N 1
ATOM 6613 C CA . GLY B 1 325 ? 0.35 -4.836 -0.321 1 98.38 325 GLY B CA 1
ATOM 6614 C C . GLY B 1 325 ? 0.514 -5.906 -1.382 1 98.38 325 GLY B C 1
ATOM 6615 O O . GLY B 1 325 ? 0.127 -7.059 -1.173 1 98.38 325 GLY B O 1
ATOM 6616 N N . VAL B 1 326 ? 1.093 -5.559 -2.514 1 98.75 326 VAL B N 1
ATOM 6617 C CA . VAL B 1 326 ? 1.336 -6.508 -3.594 1 98.75 326 VAL B CA 1
ATOM 6618 C C . VAL B 1 326 ? 2.309 -7.59 -3.123 1 98.75 326 VAL B C 1
ATOM 6620 O O . VAL B 1 326 ? 2.033 -8.781 -3.26 1 98.75 326 VAL B O 1
ATOM 6623 N N . ASN B 1 327 ? 3.422 -7.129 -2.479 1 98.75 327 ASN B N 1
ATOM 6624 C CA . ASN B 1 327 ? 4.434 -8.047 -1.971 1 98.75 327 ASN B CA 1
ATOM 6625 C C . ASN B 1 327 ? 3.861 -8.984 -0.912 1 98.75 327 ASN B C 1
ATOM 6627 O O . ASN B 1 327 ? 4.117 -10.188 -0.939 1 98.75 327 ASN B O 1
ATOM 6631 N N . ALA B 1 328 ? 3.094 -8.445 -0.025 1 98.81 328 ALA B N 1
ATOM 6632 C CA . ALA B 1 328 ? 2.553 -9.242 1.072 1 98.81 328 ALA B CA 1
ATOM 6633 C C . ALA B 1 328 ? 1.564 -10.281 0.556 1 98.81 328 ALA B C 1
ATOM 6635 O O . ALA B 1 328 ? 1.604 -11.445 0.971 1 98.81 328 ALA B O 1
ATOM 6636 N N . LEU B 1 329 ? 0.674 -9.859 -0.347 1 98.81 329 LEU B N 1
ATOM 6637 C CA . LEU B 1 329 ? -0.334 -10.781 -0.863 1 98.81 329 LEU B CA 1
ATOM 6638 C C . LEU B 1 329 ? 0.311 -11.891 -1.691 1 98.81 329 LEU B C 1
ATOM 6640 O O . LEU B 1 329 ? -0.077 -13.055 -1.587 1 98.81 329 LEU B O 1
ATOM 6644 N N . LEU B 1 330 ? 1.299 -11.562 -2.512 1 98.94 330 LEU B N 1
ATOM 6645 C CA . LEU B 1 330 ? 1.983 -12.57 -3.311 1 98.94 330 LEU B CA 1
ATOM 6646 C C . LEU B 1 330 ? 2.764 -13.531 -2.418 1 98.94 330 LEU B C 1
ATOM 6648 O O . LEU B 1 330 ? 2.877 -14.719 -2.729 1 98.94 330 LEU B O 1
ATOM 6652 N N . THR B 1 331 ? 3.338 -13.023 -1.306 1 98.88 331 THR B N 1
ATOM 6653 C CA . THR B 1 331 ? 4.004 -13.891 -0.341 1 98.88 331 THR B CA 1
ATOM 6654 C C . THR B 1 331 ? 3.01 -14.875 0.273 1 98.88 331 THR B C 1
ATOM 6656 O O . THR B 1 331 ? 3.324 -16.047 0.448 1 98.88 331 THR B O 1
ATOM 6659 N N . ALA B 1 332 ? 1.798 -14.383 0.596 1 98.75 332 ALA B N 1
ATOM 6660 C CA . ALA B 1 332 ? 0.761 -15.266 1.128 1 98.75 332 ALA B CA 1
ATOM 6661 C C . ALA B 1 332 ? 0.384 -16.344 0.115 1 98.75 332 ALA B C 1
ATOM 6663 O O . ALA B 1 332 ? 0.239 -17.516 0.471 1 98.75 332 ALA B O 1
ATOM 6664 N N . ILE B 1 333 ? 0.245 -15.945 -1.146 1 98.88 333 ILE B N 1
ATOM 6665 C CA . ILE B 1 333 ? -0.073 -16.891 -2.219 1 98.88 333 ILE B CA 1
ATOM 6666 C C . ILE B 1 333 ? 1.038 -17.922 -2.342 1 98.88 333 ILE B C 1
ATOM 6668 O O . ILE B 1 333 ? 0.767 -19.125 -2.443 1 98.88 333 ILE B O 1
ATOM 6672 N N . ALA B 1 334 ? 2.295 -17.469 -2.279 1 98.88 334 ALA B N 1
ATOM 6673 C CA . ALA B 1 334 ? 3.43 -18.391 -2.316 1 98.88 334 ALA B CA 1
ATOM 6674 C C . ALA B 1 334 ? 3.375 -19.375 -1.157 1 98.88 334 ALA B C 1
ATOM 6676 O O . ALA B 1 334 ? 3.633 -20.562 -1.337 1 98.88 334 ALA B O 1
ATOM 6677 N N . GLY B 1 335 ? 3.057 -18.859 0.022 1 98.62 335 GLY B N 1
ATOM 6678 C CA . GLY B 1 335 ? 2.92 -19.719 1.182 1 98.62 335 GLY B CA 1
ATOM 6679 C C . GLY B 1 335 ? 1.909 -20.844 0.979 1 98.62 335 GLY B C 1
ATOM 6680 O O . GLY B 1 335 ? 2.193 -22 1.271 1 98.62 335 GLY B O 1
ATOM 6681 N N . GLU B 1 336 ? 0.769 -20.531 0.416 1 97.75 336 GLU B N 1
ATOM 6682 C CA . GLU B 1 336 ? -0.291 -21.516 0.215 1 97.75 336 GLU B CA 1
ATOM 6683 C C . GLU B 1 336 ? 0.069 -22.5 -0.898 1 97.75 336 GLU B C 1
ATOM 6685 O O . GLU B 1 336 ? -0.349 -23.656 -0.87 1 97.75 336 GLU B O 1
ATOM 6690 N N . LEU B 1 337 ? 0.896 -22.047 -1.843 1 98.62 337 LEU B N 1
ATOM 6691 C CA . LEU B 1 337 ? 1.336 -22.891 -2.947 1 98.62 337 LEU B CA 1
ATOM 6692 C C . LEU B 1 337 ? 2.564 -23.703 -2.555 1 98.62 337 LEU B C 1
ATOM 6694 O O . LEU B 1 337 ? 3.07 -24.5 -3.352 1 98.62 337 LEU B O 1
ATOM 6698 N N . LYS B 1 338 ? 3.105 -23.422 -1.343 1 98.31 338 LYS B N 1
ATOM 6699 C CA . LYS B 1 338 ? 4.281 -24.109 -0.817 1 98.31 338 LYS B CA 1
ATOM 6700 C C . LYS B 1 338 ? 5.523 -23.766 -1.636 1 98.31 338 LYS B C 1
ATOM 6702 O O . LYS B 1 338 ? 6.281 -24.656 -2.025 1 98.31 338 LYS B O 1
ATOM 6707 N N . ILE B 1 339 ? 5.645 -22.531 -1.957 1 98.81 339 ILE B N 1
ATOM 6708 C CA . ILE B 1 339 ? 6.812 -22 -2.645 1 98.81 339 ILE B CA 1
ATOM 6709 C C . ILE B 1 339 ? 7.715 -21.266 -1.645 1 98.81 339 ILE B C 1
ATOM 6711 O O . ILE B 1 339 ? 7.352 -20.219 -1.118 1 98.81 339 ILE B O 1
ATOM 6715 N N . GLY B 1 340 ? 8.922 -21.734 -1.48 1 98.69 340 GLY B N 1
ATOM 6716 C CA . GLY B 1 340 ? 9.75 -21.266 -0.379 1 98.69 340 GLY B CA 1
ATOM 6717 C C . GLY B 1 340 ? 10.758 -20.219 -0.796 1 98.69 340 GLY B C 1
ATOM 6718 O O . GLY B 1 340 ? 11.398 -19.594 0.052 1 98.69 340 GLY B O 1
ATOM 6719 N N . ASN B 1 341 ? 10.945 -19.953 -2.104 1 98.88 341 ASN B N 1
ATOM 6720 C CA . ASN B 1 341 ? 11.922 -18.984 -2.594 1 98.88 341 ASN B CA 1
ATOM 6721 C C . ASN B 1 341 ? 11.25 -17.891 -3.416 1 98.88 341 ASN B C 1
ATOM 6723 O O . ASN B 1 341 ? 10.461 -18.172 -4.316 1 98.88 341 ASN B O 1
ATOM 6727 N N . LEU B 1 342 ? 11.539 -16.625 -3.037 1 98.94 342 LEU B N 1
ATOM 6728 C CA . LEU B 1 342 ? 10.953 -15.492 -3.73 1 98.94 342 LEU B CA 1
ATOM 6729 C C . LEU B 1 342 ? 12.039 -14.633 -4.379 1 98.94 342 LEU B C 1
ATOM 6731 O O . LEU B 1 342 ? 13.102 -14.414 -3.791 1 98.94 342 LEU B O 1
ATOM 6735 N N . LEU B 1 343 ? 11.828 -14.242 -5.629 1 98.88 343 LEU B N 1
ATOM 6736 C CA . LEU B 1 343 ? 12.734 -13.344 -6.344 1 98.88 343 LEU B CA 1
ATOM 6737 C C . LEU B 1 343 ? 12.125 -11.953 -6.461 1 98.88 343 LEU B C 1
ATOM 6739 O O . LEU B 1 343 ? 11.008 -11.797 -6.953 1 98.88 343 LEU B O 1
ATOM 6743 N N . ILE B 1 344 ? 12.844 -10.938 -5.945 1 98.75 344 ILE B N 1
ATOM 6744 C CA . ILE B 1 344 ? 12.336 -9.57 -5.91 1 98.75 344 ILE B CA 1
ATOM 6745 C C . ILE B 1 344 ? 13.32 -8.633 -6.617 1 98.75 344 ILE B C 1
ATOM 6747 O O . ILE B 1 344 ? 14.359 -9.078 -7.102 1 98.75 344 ILE B O 1
ATOM 6751 N N . MET B 1 345 ? 12.898 -7.387 -6.719 1 95.56 345 MET B N 1
ATOM 6752 C CA . MET B 1 345 ? 13.797 -6.34 -7.207 1 95.56 345 MET B CA 1
ATOM 6753 C C . MET B 1 345 ? 13.672 -5.078 -6.352 1 95.56 345 MET B C 1
ATOM 6755 O O . MET B 1 345 ? 12.812 -5.004 -5.473 1 95.56 345 MET B O 1
ATOM 6759 N N . GLU B 1 346 ? 14.586 -4.105 -6.516 1 91.38 346 GLU B N 1
ATOM 6760 C CA . GLU B 1 346 ? 14.789 -2.998 -5.586 1 91.38 346 GLU B CA 1
ATOM 6761 C C . GLU B 1 346 ? 14.969 -1.677 -6.324 1 91.38 346 GLU B C 1
ATOM 6763 O O . GLU B 1 346 ? 15.945 -0.963 -6.109 1 91.38 346 GLU B O 1
ATOM 6768 N N . HIS B 1 347 ? 14.078 -1.338 -7.227 1 85 347 HIS B N 1
ATOM 6769 C CA . HIS B 1 347 ? 14.266 -0.064 -7.91 1 85 347 HIS B CA 1
ATOM 6770 C C . HIS B 1 347 ? 12.922 0.613 -8.188 1 85 347 HIS B C 1
ATOM 6772 O O . HIS B 1 347 ? 11.883 -0.05 -8.234 1 85 347 HIS B O 1
ATOM 6778 N N . GLY B 1 348 ? 13.055 1.931 -8.258 1 84.75 348 GLY B N 1
ATOM 6779 C CA . GLY B 1 348 ? 11.859 2.703 -8.555 1 84.75 348 GLY B CA 1
ATOM 6780 C C . GLY B 1 348 ? 10.758 2.502 -7.539 1 84.75 348 GLY B C 1
ATOM 6781 O O . GLY B 1 348 ? 10.977 2.654 -6.336 1 84.75 348 GLY B O 1
ATOM 6782 N N . LYS B 1 349 ? 9.562 2.135 -8.055 1 90.5 349 LYS B N 1
ATOM 6783 C CA . LYS B 1 349 ? 8.406 1.975 -7.184 1 90.5 349 LYS B CA 1
ATOM 6784 C C . LYS B 1 349 ? 8.508 0.697 -6.359 1 90.5 349 LYS B C 1
ATOM 6786 O O . LYS B 1 349 ? 7.734 0.492 -5.422 1 90.5 349 LYS B O 1
ATOM 6791 N N . THR B 1 350 ? 9.469 -0.161 -6.699 1 94.12 350 THR B N 1
ATOM 6792 C CA . THR B 1 350 ? 9.664 -1.398 -5.949 1 94.12 350 THR B CA 1
ATOM 6793 C C . THR B 1 350 ? 10.75 -1.229 -4.895 1 94.12 350 THR B C 1
ATOM 6795 O O . THR B 1 350 ? 11.102 -2.186 -4.195 1 94.12 350 THR B O 1
ATOM 6798 N N . ARG B 1 351 ? 11.289 -0.036 -4.797 1 93.38 351 ARG B N 1
ATOM 6799 C CA . ARG B 1 351 ? 12.289 0.21 -3.766 1 93.38 351 ARG B CA 1
ATOM 6800 C C . ARG B 1 351 ? 11.773 -0.191 -2.389 1 93.38 351 ARG B C 1
ATOM 6802 O O . ARG B 1 351 ? 10.625 0.103 -2.043 1 93.38 351 ARG B O 1
ATOM 6809 N N . TRP B 1 352 ? 12.633 -0.99 -1.61 1 95.5 352 TRP B N 1
ATOM 6810 C CA . TRP B 1 352 ? 12.375 -1.515 -0.273 1 95.5 352 TRP B CA 1
ATOM 6811 C C . TRP B 1 352 ? 11.469 -2.742 -0.335 1 95.5 352 TRP B C 1
ATOM 6813 O O . TRP B 1 352 ? 10.898 -3.154 0.68 1 95.5 352 TRP B O 1
ATOM 6823 N N . SER B 1 353 ? 11.289 -3.314 -1.519 1 97.69 353 SER B N 1
ATOM 6824 C CA . SER B 1 353 ? 10.648 -4.625 -1.589 1 97.69 353 SER B CA 1
ATOM 6825 C C . SER B 1 353 ? 11.375 -5.645 -0.717 1 97.69 353 SER B C 1
ATOM 6827 O O . SER B 1 353 ? 10.758 -6.555 -0.166 1 97.69 353 SER B O 1
ATOM 6829 N N . SER B 1 354 ? 12.75 -5.438 -0.579 1 98.12 354 SER B N 1
ATOM 6830 C CA . SER B 1 354 ? 13.523 -6.316 0.287 1 98.12 354 SER B CA 1
ATOM 6831 C C . SER B 1 354 ? 12.992 -6.301 1.716 1 98.12 354 SER B C 1
ATOM 6833 O O . SER B 1 354 ? 12.734 -7.355 2.301 1 98.12 354 SER B O 1
ATOM 6835 N N . TYR B 1 355 ? 12.766 -5.152 2.291 1 97.44 355 TYR B N 1
ATOM 6836 C CA . TYR B 1 355 ? 12.211 -5.004 3.631 1 97.44 355 TYR B CA 1
ATOM 6837 C C . TYR B 1 355 ? 10.789 -5.551 3.695 1 97.44 355 TYR B C 1
ATOM 6839 O O . TYR B 1 355 ? 10.438 -6.281 4.625 1 97.44 355 TYR B O 1
ATOM 6847 N N . GLU B 1 356 ? 9.938 -5.133 2.709 1 98.25 356 GLU B N 1
ATOM 6848 C CA . GLU B 1 356 ? 8.531 -5.512 2.672 1 98.25 356 GLU B CA 1
ATOM 6849 C C . GLU B 1 356 ? 8.367 -7.027 2.619 1 98.25 356 GLU B C 1
ATOM 6851 O O . GLU B 1 356 ? 7.59 -7.598 3.389 1 98.25 356 GLU B O 1
ATOM 6856 N N . VAL B 1 357 ? 9.109 -7.68 1.752 1 98.75 357 VAL B N 1
ATOM 6857 C CA . VAL B 1 357 ? 8.992 -9.125 1.583 1 98.75 357 VAL B CA 1
ATOM 6858 C C . VAL B 1 357 ? 9.594 -9.836 2.787 1 98.75 357 VAL B C 1
ATOM 6860 O O . VAL B 1 357 ? 9.094 -10.883 3.217 1 98.75 357 VAL B O 1
ATOM 6863 N N . ASN B 1 358 ? 10.695 -9.258 3.373 1 98.5 358 ASN B N 1
ATOM 6864 C CA . ASN B 1 358 ? 11.258 -9.812 4.594 1 98.5 358 ASN B CA 1
ATOM 6865 C C . ASN B 1 358 ? 10.227 -9.883 5.715 1 98.5 358 ASN B C 1
ATOM 6867 O O . ASN B 1 358 ? 10.023 -10.938 6.32 1 98.5 358 ASN B O 1
ATOM 6871 N N . ILE B 1 359 ? 9.531 -8.805 5.938 1 97.88 359 ILE B N 1
ATOM 6872 C CA . ILE B 1 359 ? 8.516 -8.766 6.984 1 97.88 359 ILE B CA 1
ATOM 6873 C C . ILE B 1 359 ? 7.348 -9.672 6.598 1 97.88 359 ILE B C 1
ATOM 6875 O O . ILE B 1 359 ? 6.816 -10.398 7.438 1 97.88 359 ILE B O 1
ATOM 6879 N N . ALA B 1 360 ? 6.949 -9.672 5.32 1 98.69 360 ALA B N 1
ATOM 6880 C CA . ALA B 1 360 ? 5.836 -10.492 4.855 1 98.69 360 ALA B CA 1
ATOM 6881 C C . ALA B 1 360 ? 6.133 -11.977 5.047 1 98.69 360 ALA B C 1
ATOM 6883 O O . ALA B 1 360 ? 5.266 -12.742 5.48 1 98.69 360 ALA B O 1
ATOM 6884 N N . THR B 1 361 ? 7.387 -12.383 4.684 1 98.75 361 THR B N 1
ATOM 6885 C CA . THR B 1 361 ? 7.738 -13.797 4.824 1 98.75 361 THR B CA 1
ATOM 6886 C C . THR B 1 361 ? 7.73 -14.211 6.293 1 98.75 361 THR B C 1
ATOM 6888 O O . THR B 1 361 ? 7.32 -15.32 6.629 1 98.75 361 THR B O 1
ATOM 6891 N N . LYS B 1 362 ? 8.188 -13.344 7.18 1 98.38 362 LYS B N 1
ATOM 6892 C CA . LYS B 1 362 ? 8.117 -13.625 8.609 1 98.38 362 LYS B CA 1
ATOM 6893 C C . LYS B 1 362 ? 6.672 -13.734 9.078 1 98.38 362 LYS B C 1
ATOM 6895 O O . LYS B 1 362 ? 6.32 -14.664 9.812 1 98.38 362 LYS B O 1
ATOM 6900 N N . MET B 1 363 ? 5.84 -12.805 8.656 1 97.56 363 MET B N 1
ATOM 6901 C CA . MET B 1 363 ? 4.426 -12.789 9.016 1 97.56 363 MET B CA 1
ATOM 6902 C C . MET B 1 363 ? 3.73 -14.062 8.555 1 97.56 363 MET B C 1
ATOM 6904 O O . MET B 1 363 ? 3.035 -14.711 9.336 1 97.56 363 MET B O 1
ATOM 6908 N N . ILE B 1 364 ? 3.955 -14.477 7.297 1 98.44 364 ILE B N 1
ATOM 6909 C CA . ILE B 1 364 ? 3.311 -15.656 6.723 1 98.44 364 ILE B CA 1
ATOM 6910 C C . ILE B 1 364 ? 3.865 -16.922 7.379 1 98.44 364 ILE B C 1
ATOM 6912 O O . ILE B 1 364 ? 3.129 -17.875 7.602 1 98.44 364 ILE B O 1
ATOM 6916 N N . SER B 1 365 ? 5.199 -16.906 7.707 1 98.44 365 SER B N 1
ATOM 6917 C CA . SER B 1 365 ? 5.797 -18.047 8.398 1 98.44 365 SER B CA 1
ATOM 6918 C C . SER B 1 365 ? 5.148 -18.266 9.758 1 98.44 365 SER B C 1
ATOM 6920 O O . SER B 1 365 ? 4.805 -19.406 10.109 1 98.44 365 SER B O 1
ATOM 6922 N N . VAL B 1 366 ? 4.98 -17.172 10.484 1 96.31 366 VAL B N 1
ATOM 6923 C CA . VAL B 1 366 ? 4.363 -17.266 11.805 1 96.31 366 VAL B CA 1
ATOM 6924 C C . VAL B 1 366 ? 2.906 -17.703 11.664 1 96.31 366 VAL B C 1
ATOM 6926 O O . VAL B 1 366 ? 2.418 -18.516 12.445 1 96.31 366 VAL B O 1
ATOM 6929 N N . SER B 1 367 ? 2.232 -17.156 10.688 1 94.75 367 SER B N 1
ATOM 6930 C CA . SER B 1 367 ? 0.857 -17.547 10.398 1 94.75 367 SER B CA 1
ATOM 6931 C C . SER B 1 367 ? 0.755 -19.047 10.117 1 94.75 367 SER B C 1
ATOM 6933 O O . SER B 1 367 ? -0.113 -19.734 10.664 1 94.75 367 SER B O 1
ATOM 6935 N N . LEU B 1 368 ? 1.646 -19.578 9.312 1 94.5 368 LEU B N 1
ATOM 6936 C CA . LEU B 1 368 ? 1.683 -20.984 8.977 1 94.5 368 LEU B CA 1
ATOM 6937 C C . LEU B 1 368 ? 1.993 -21.828 10.203 1 94.5 368 LEU B C 1
ATOM 6939 O O . LEU B 1 368 ? 1.355 -22.859 10.438 1 94.5 368 LEU B O 1
ATOM 6943 N N . TYR B 1 369 ? 2.938 -21.328 10.961 1 93.69 369 TYR B N 1
ATOM 6944 C CA . TYR B 1 369 ? 3.35 -22.031 12.172 1 93.69 369 TYR B CA 1
ATOM 6945 C C . TYR B 1 369 ? 2.195 -22.141 13.164 1 93.69 369 TYR B C 1
ATOM 6947 O O . TYR B 1 369 ? 1.947 -23.203 13.727 1 93.69 369 TYR B O 1
ATOM 6955 N N . LYS B 1 370 ? 1.45 -21.031 13.328 1 89.62 370 LYS B N 1
ATOM 6956 C CA . LYS B 1 370 ? 0.373 -20.953 14.312 1 89.62 370 LYS B CA 1
ATOM 6957 C C . LYS B 1 370 ? -0.95 -21.438 13.719 1 89.62 370 LYS B C 1
ATOM 6959 O O . LYS B 1 370 ? -1.957 -21.516 14.422 1 89.62 370 LYS B O 1
ATOM 6964 N N . LYS B 1 371 ? -0.951 -21.734 12.438 1 90.06 371 LYS B N 1
ATOM 6965 C CA . LYS B 1 371 ? -2.189 -22.078 11.742 1 90.06 371 LYS B CA 1
ATOM 6966 C C . LYS B 1 371 ? -3.27 -21.031 11.992 1 90.06 371 LYS B C 1
ATOM 6968 O O . LYS B 1 371 ? -4.379 -21.359 12.414 1 90.06 371 LYS B O 1
ATOM 6973 N N . SER B 1 372 ? -2.889 -19.766 11.75 1 85.44 372 SER B N 1
ATOM 6974 C CA . SER B 1 372 ? -3.773 -18.641 11.984 1 85.44 372 SER B CA 1
ATOM 6975 C C . SER B 1 372 ? -3.719 -17.641 10.828 1 85.44 372 SER B C 1
ATOM 6977 O O . SER B 1 372 ? -2.922 -17.812 9.898 1 85.44 372 SER B O 1
ATOM 6979 N N . LEU B 1 373 ? -4.605 -16.672 10.859 1 89.5 373 LEU B N 1
ATOM 6980 C CA . LEU B 1 373 ? -4.602 -15.586 9.891 1 89.5 373 LEU B CA 1
ATOM 6981 C C . LEU B 1 373 ? -3.389 -14.688 10.094 1 89.5 373 LEU B C 1
ATOM 6983 O O . LEU B 1 373 ? -2.877 -14.562 11.203 1 89.5 373 LEU B O 1
ATOM 6987 N N . PRO B 1 374 ? -2.83 -14.141 9.07 1 95.56 374 PRO B N 1
ATOM 6988 C CA . PRO B 1 374 ? -1.725 -13.188 9.203 1 95.56 374 PRO B CA 1
ATOM 6989 C C . PRO B 1 374 ? -2.178 -11.828 9.719 1 95.56 374 PRO B C 1
ATOM 6991 O O . PRO B 1 374 ? -1.875 -10.797 9.109 1 95.56 374 PRO B O 1
ATOM 6994 N N . LYS B 1 375 ? -2.895 -11.875 10.695 1 89.19 375 LYS B N 1
ATOM 6995 C CA . LYS B 1 375 ? -3.463 -10.727 11.398 1 89.19 375 LYS B CA 1
ATOM 6996 C C . LYS B 1 375 ? -3.209 -10.82 12.906 1 89.19 375 LYS B C 1
ATOM 6998 O O . LYS B 1 375 ? -3.305 -11.906 13.484 1 89.19 375 LYS B O 1
ATOM 7003 N N . ASP B 1 376 ? -2.754 -9.711 13.508 1 82.06 376 ASP B N 1
ATOM 7004 C CA . ASP B 1 376 ? -2.551 -9.578 14.945 1 82.06 376 ASP B CA 1
ATOM 7005 C C . ASP B 1 376 ? -1.49 -10.555 15.445 1 82.06 376 ASP B C 1
ATOM 7007 O O . ASP B 1 376 ? -1.64 -11.148 16.516 1 82.06 376 ASP B O 1
ATOM 7011 N N . LEU B 1 377 ? -0.418 -10.758 14.656 1 88 377 LEU B N 1
ATOM 7012 C CA . LEU B 1 377 ? 0.649 -11.688 15 1 88 377 LEU B CA 1
ATOM 7013 C C . LEU B 1 377 ? 1.806 -10.969 15.68 1 88 377 LEU B C 1
ATOM 7015 O O . LEU B 1 377 ? 2.695 -11.609 16.25 1 88 377 LEU B O 1
ATOM 7019 N N . GLY B 1 378 ? 1.707 -9.656 15.664 1 84.81 378 GLY B N 1
ATOM 7020 C CA . GLY B 1 378 ? 2.84 -8.867 16.125 1 84.81 378 GLY B CA 1
ATOM 7021 C C . GLY B 1 378 ? 3.748 -8.414 15 1 84.81 378 GLY B C 1
ATOM 7022 O O . GLY B 1 378 ? 4.77 -7.766 15.242 1 84.81 378 GLY B O 1
ATOM 7023 N N . LEU B 1 379 ? 3.455 -8.828 13.836 1 91.81 379 LEU B N 1
ATOM 7024 C CA . LEU B 1 379 ? 4.102 -8.406 12.602 1 91.81 379 LEU B CA 1
ATOM 7025 C C . LEU B 1 379 ? 3.094 -7.773 11.648 1 91.81 379 LEU B C 1
ATOM 7027 O O . LEU B 1 379 ? 1.963 -8.25 11.523 1 91.81 379 LEU B O 1
ATOM 7031 N N . ASP B 1 380 ? 3.459 -6.629 11.148 1 92.69 380 ASP B N 1
ATOM 7032 C CA . ASP B 1 380 ? 2.562 -6.004 10.188 1 92.69 380 ASP B CA 1
ATOM 7033 C C . ASP B 1 380 ? 3.338 -5.133 9.203 1 92.69 380 ASP B C 1
ATOM 7035 O O . ASP B 1 380 ? 4.547 -4.953 9.344 1 92.69 380 ASP B O 1
ATOM 7039 N N . LEU B 1 381 ? 2.738 -4.762 8.172 1 96.62 381 LEU B N 1
ATOM 7040 C CA . LEU B 1 381 ? 3.252 -3.844 7.16 1 96.62 381 LEU B CA 1
ATOM 7041 C C . LEU B 1 381 ? 2.307 -2.664 6.969 1 96.62 381 LEU B C 1
ATOM 7043 O O . LEU B 1 381 ? 2.012 -2.281 5.832 1 96.62 381 LEU B O 1
ATOM 7047 N N . LEU B 1 382 ? 1.797 -2.168 8.094 1 94.56 382 LEU B N 1
ATOM 7048 C CA . LEU B 1 382 ? 0.968 -0.967 8.094 1 94.56 382 LEU B CA 1
ATOM 7049 C C . LEU B 1 382 ? 1.826 0.286 8.234 1 94.56 382 LEU B C 1
ATOM 7051 O O . LEU B 1 382 ? 2.225 0.653 9.336 1 94.56 382 LEU B O 1
ATOM 7055 N N . ILE B 1 383 ? 2.104 0.915 7.086 1 94.44 383 ILE B N 1
ATOM 7056 C CA . ILE B 1 383 ? 2.904 2.135 7.094 1 94.44 383 ILE B CA 1
ATOM 7057 C C . ILE B 1 383 ? 1.993 3.35 6.934 1 94.44 383 ILE B C 1
ATOM 7059 O O . ILE B 1 383 ? 2.051 4.285 7.734 1 94.44 383 ILE B O 1
ATOM 7063 N N . LEU B 1 384 ? 1.105 3.287 5.957 1 93.19 384 LEU B N 1
ATOM 7064 C CA . LEU B 1 384 ? 0.17 4.371 5.68 1 93.19 384 LEU B CA 1
ATOM 7065 C C . LEU B 1 384 ? -1.095 4.227 6.52 1 93.19 384 LEU B C 1
ATOM 7067 O O . LEU B 1 384 ? -1.64 5.223 7.004 1 93.19 384 LEU B O 1
ATOM 7071 N N . LYS B 1 385 ? -1.493 2.973 6.68 1 92.5 385 LYS B N 1
ATOM 7072 C CA . LYS B 1 385 ? -2.781 2.68 7.301 1 92.5 385 LYS B CA 1
ATOM 7073 C C . LYS B 1 385 ? -2.625 2.434 8.797 1 92.5 385 LYS B C 1
ATOM 7075 O O . LYS B 1 385 ? -1.525 2.139 9.273 1 92.5 385 LYS B O 1
ATOM 7080 N N . GLU B 1 386 ? -3.773 2.629 9.461 1 86.62 386 GLU B N 1
ATOM 7081 C CA . GLU B 1 386 ? -3.861 2.361 10.891 1 86.62 386 GLU B CA 1
ATOM 7082 C C . GLU B 1 386 ? -4.992 1.385 11.203 1 86.62 386 GLU B C 1
ATOM 7084 O O . GLU B 1 386 ? -6.039 1.416 10.555 1 86.62 386 GLU B O 1
ATOM 7089 N N . LYS B 1 387 ? -4.758 0.565 12.156 1 82.19 387 LYS B N 1
ATOM 7090 C CA . LYS B 1 387 ? -5.77 -0.425 12.523 1 82.19 387 LYS B CA 1
ATOM 7091 C C . LYS B 1 387 ? -6.988 0.24 13.148 1 82.19 387 LYS B C 1
ATOM 7093 O O . LYS B 1 387 ? -8.117 -0.193 12.93 1 82.19 387 LYS B O 1
ATOM 7098 N N . LYS B 1 388 ? -6.699 1.269 13.875 1 78.31 388 LYS B N 1
ATOM 7099 C CA . LYS B 1 388 ? -7.777 1.972 14.562 1 78.31 388 LYS B CA 1
ATOM 7100 C C . LYS B 1 388 ? -7.707 3.475 14.305 1 78.31 388 LYS B C 1
ATOM 7102 O O . LYS B 1 388 ? -6.621 4.055 14.273 1 78.31 388 LYS B O 1
ATOM 7107 N N . ARG B 1 389 ? -8.836 4.023 14.078 1 78.19 389 ARG B N 1
ATOM 7108 C CA . ARG B 1 389 ? -8.922 5.469 13.898 1 78.19 389 ARG B CA 1
ATOM 7109 C C . ARG B 1 389 ? -9.359 6.156 15.188 1 78.19 389 ARG B C 1
ATOM 7111 O O . ARG B 1 389 ? -10.234 5.652 15.898 1 78.19 389 ARG B O 1
ATOM 7118 N N . ILE B 1 390 ? -8.688 7.242 15.398 1 74.75 390 ILE B N 1
ATOM 7119 C CA . ILE B 1 390 ? -9.016 8.055 16.562 1 74.75 390 ILE B CA 1
ATOM 7120 C C . ILE B 1 390 ? -9.859 9.258 16.141 1 74.75 390 ILE B C 1
ATOM 7122 O O . ILE B 1 390 ? -9.406 10.086 15.344 1 74.75 390 ILE B O 1
ATOM 7126 N N . LYS B 1 391 ? -11.109 9.164 16.562 1 72.69 391 LYS B N 1
ATOM 7127 C CA . LYS B 1 391 ? -11.945 10.32 16.25 1 72.69 391 LYS B CA 1
ATOM 7128 C C . LYS B 1 391 ? -11.758 11.422 17.281 1 72.69 391 LYS B C 1
ATOM 7130 O O . LYS B 1 391 ? -12.102 11.25 18.453 1 72.69 391 LYS B O 1
ATOM 7135 N N . GLU B 1 392 ? -11.125 12.492 16.891 1 81.31 392 GLU B N 1
ATOM 7136 C CA . GLU B 1 392 ? -10.945 13.633 17.781 1 81.31 392 GLU B CA 1
ATOM 7137 C C . GLU B 1 392 ? -12.227 14.469 17.875 1 81.31 392 GLU B C 1
ATOM 7139 O O . GLU B 1 392 ? -12.883 14.719 16.875 1 81.31 392 GLU B O 1
ATOM 7144 N N . LYS B 1 393 ? -12.68 14.68 19.078 1 81.06 393 LYS B N 1
ATOM 7145 C CA . LYS B 1 393 ? -13.828 15.547 19.297 1 81.06 393 LYS B CA 1
ATOM 7146 C C . LYS B 1 393 ? -13.383 16.984 19.547 1 81.06 393 LYS B C 1
ATOM 7148 O O . LYS B 1 393 ? -12.578 17.25 20.438 1 81.06 393 LYS B O 1
ATOM 7153 N N . ILE B 1 394 ? -13.812 17.859 18.703 1 89.56 394 ILE B N 1
ATOM 7154 C CA . ILE B 1 394 ? -13.5 19.266 18.844 1 89.56 394 ILE B CA 1
ATOM 7155 C C . ILE B 1 394 ? -14.625 19.969 19.609 1 89.56 394 ILE B C 1
ATOM 7157 O O . ILE B 1 394 ? -15.781 19.953 19.188 1 89.56 394 ILE B O 1
ATOM 7161 N N . VAL B 1 395 ? -14.297 20.453 20.719 1 87.5 395 VAL B N 1
ATOM 7162 C CA . VAL B 1 395 ? -15.258 21.172 21.547 1 87.5 395 VAL B CA 1
ATOM 7163 C C . VAL B 1 395 ? -15.5 22.562 20.984 1 87.5 395 VAL B C 1
ATOM 7165 O O . VAL B 1 395 ? -14.555 23.328 20.797 1 87.5 395 VAL B O 1
ATOM 7168 N N . ASN B 1 396 ? -16.656 22.906 20.641 1 91.56 396 ASN B N 1
ATOM 7169 C CA . ASN B 1 396 ? -17.078 24.203 20.141 1 91.56 396 ASN B CA 1
ATOM 7170 C C . ASN B 1 396 ? -16.281 24.609 18.891 1 91.56 396 ASN B C 1
ATOM 7172 O O . ASN B 1 396 ? -15.586 25.625 18.906 1 91.56 396 ASN B O 1
ATOM 7176 N N . PRO B 1 397 ? -16.422 23.828 17.859 1 92.44 397 PRO B N 1
ATOM 7177 C CA . PRO B 1 397 ? -15.68 24.109 16.641 1 92.44 397 PRO B CA 1
ATOM 7178 C C . PRO B 1 397 ? -15.969 25.516 16.094 1 92.44 397 PRO B C 1
ATOM 7180 O O . PRO B 1 397 ? -15.125 26.094 15.406 1 92.44 397 PRO B O 1
ATOM 7183 N N . GLU B 1 398 ? -17.094 26.047 16.5 1 93.25 398 GLU B N 1
ATOM 7184 C CA . GLU B 1 398 ? -17.5 27.359 16 1 93.25 398 GLU B CA 1
ATOM 7185 C C . GLU B 1 398 ? -16.656 28.469 16.594 1 93.25 398 GLU B C 1
ATOM 7187 O O . GLU B 1 398 ? -16.609 29.578 16.062 1 93.25 398 GLU B O 1
ATOM 7192 N N . ASP B 1 399 ? -15.992 28.203 17.672 1 94.94 399 ASP B N 1
ATOM 7193 C CA . ASP B 1 399 ? -15.164 29.203 18.344 1 94.94 399 ASP B CA 1
ATOM 7194 C C . ASP B 1 399 ? -13.859 29.422 17.578 1 94.94 399 ASP B C 1
ATOM 7196 O O . ASP B 1 399 ? -13.141 30.391 17.859 1 94.94 399 ASP B O 1
ATOM 7200 N N . TYR B 1 400 ? -13.555 28.594 16.625 1 96.44 400 TYR B N 1
ATOM 7201 C CA . TYR B 1 400 ? -12.289 28.688 15.906 1 96.44 400 TYR B CA 1
ATOM 7202 C C . TYR B 1 400 ? -12.414 29.594 14.695 1 96.44 400 TYR B C 1
ATOM 7204 O O . TYR B 1 400 ? -13.375 29.484 13.93 1 96.44 400 TYR B O 1
ATOM 7212 N N . LEU B 1 401 ? -11.523 30.531 14.555 1 96.12 401 LEU B N 1
ATOM 7213 C CA . LEU B 1 401 ? -11.43 31.328 13.336 1 96.12 401 LEU B CA 1
ATOM 7214 C C . LEU B 1 401 ? -10.969 30.469 12.164 1 96.12 401 LEU B C 1
ATOM 7216 O O . LEU B 1 401 ? -9.828 30 12.141 1 96.12 401 LEU B O 1
ATOM 7220 N N . TYR B 1 402 ? -11.852 30.281 11.117 1 95.44 402 TYR B N 1
ATOM 7221 C CA . TYR B 1 402 ? -11.539 29.406 9.992 1 95.44 402 TYR B CA 1
ATOM 7222 C C . TYR B 1 402 ? -10.766 30.156 8.914 1 95.44 402 TYR B C 1
ATOM 7224 O O . TYR B 1 402 ? -11.219 31.203 8.422 1 95.44 402 TYR B O 1
ATOM 7232 N N . ILE B 1 403 ? -9.609 29.641 8.57 1 94.5 403 ILE B N 1
ATOM 7233 C CA . ILE B 1 403 ? -8.781 30.188 7.508 1 94.5 403 ILE B CA 1
ATOM 7234 C C . ILE B 1 403 ? -9 29.391 6.223 1 94.5 403 ILE B C 1
ATOM 7236 O O . ILE B 1 403 ? -8.539 28.25 6.105 1 94.5 403 ILE B O 1
ATOM 7240 N N . SER B 1 404 ? -9.609 29.938 5.258 1 88.44 404 SER B N 1
ATOM 7241 C CA . SER B 1 404 ? -9.953 29.234 4.027 1 88.44 404 SER B CA 1
ATOM 7242 C C . SER B 1 404 ? -8.938 29.516 2.924 1 88.44 404 SER B C 1
ATOM 7244 O O . SER B 1 404 ? -8.789 28.719 1.999 1 88.44 404 SER B O 1
ATOM 7246 N N . GLU B 1 405 ? -8.25 30.609 3.012 1 86.31 405 GLU B N 1
ATOM 7247 C CA . GLU B 1 405 ? -7.328 31.016 1.955 1 86.31 405 GLU B CA 1
ATOM 7248 C C . GLU B 1 405 ? -5.879 30.812 2.381 1 86.31 405 GLU B C 1
ATOM 7250 O O . GLU B 1 405 ? -5.57 30.797 3.574 1 86.31 405 GLU B O 1
ATOM 7255 N N . HIS B 1 406 ? -5.145 30.656 1.381 1 86.31 406 HIS B N 1
ATOM 7256 C CA . HIS B 1 406 ? -3.707 30.594 1.634 1 86.31 406 HIS B CA 1
ATOM 7257 C C . HIS B 1 406 ? -3.164 31.953 2.045 1 86.31 406 HIS B C 1
ATOM 7259 O O . HIS B 1 406 ? -3.459 32.969 1.404 1 86.31 406 HIS B O 1
ATOM 7265 N N . ILE B 1 407 ? -2.426 31.984 3.104 1 85.5 407 ILE B N 1
ATOM 7266 C CA . ILE B 1 407 ? -1.823 33.219 3.602 1 85.5 407 ILE B CA 1
ATOM 7267 C C . ILE B 1 407 ? -0.343 33.25 3.229 1 85.5 407 ILE B C 1
ATOM 7269 O O . ILE B 1 407 ? 0.427 32.375 3.623 1 85.5 407 ILE B O 1
ATOM 7273 N N . GLU B 1 408 ? 0.024 34.25 2.471 1 83.69 408 GLU B N 1
ATOM 7274 C CA . GLU B 1 408 ? 1.421 34.438 2.092 1 83.69 408 GLU B CA 1
ATOM 7275 C C . GLU B 1 408 ? 2.234 35 3.246 1 83.69 408 GLU B C 1
ATOM 7277 O O . GLU B 1 408 ? 1.686 35.688 4.129 1 83.69 408 GLU B O 1
ATOM 7282 N N . PRO B 1 409 ? 3.602 34.781 3.176 1 83.38 409 PRO B N 1
ATOM 7283 C CA . PRO B 1 409 ? 4.43 35.375 4.219 1 83.38 409 PRO B CA 1
ATOM 7284 C C . PRO B 1 409 ? 4.457 36.906 4.133 1 83.38 409 PRO B C 1
ATOM 7286 O O . PRO B 1 409 ? 4.469 37.469 3.033 1 83.38 409 PRO B O 1
ATOM 7289 N N . LYS B 1 410 ? 4.438 37.625 5.23 1 75.56 410 LYS B N 1
ATOM 7290 C CA . LYS B 1 410 ? 4.426 39.062 5.27 1 75.56 410 LYS B CA 1
ATOM 7291 C C . LYS B 1 410 ? 5.84 39.625 5.352 1 75.56 410 LYS B C 1
ATOM 7293 O O . LYS B 1 410 ? 6.145 40.656 4.738 1 75.56 410 LYS B O 1
ATOM 7298 N N . ILE B 1 411 ? 6.707 39 6.164 1 71.31 411 ILE B N 1
ATOM 7299 C CA . ILE B 1 411 ? 8.039 39.531 6.422 1 71.31 411 ILE B CA 1
ATOM 7300 C C . ILE B 1 411 ? 9.094 38.594 5.832 1 71.31 411 ILE B C 1
ATOM 7302 O O . ILE B 1 411 ? 9.133 37.406 6.18 1 71.31 411 ILE B O 1
ATOM 7306 N N . MET B 1 412 ? 9.844 39.188 4.918 1 72.06 412 MET B N 1
ATOM 7307 C CA . MET B 1 412 ? 10.922 38.406 4.348 1 72.06 412 MET B CA 1
ATOM 7308 C C . MET B 1 412 ? 12.25 38.688 5.047 1 72.06 412 MET B C 1
ATOM 7310 O O . MET B 1 412 ? 12.531 39.844 5.379 1 72.06 412 MET B O 1
ATOM 7314 N N . ASP B 1 413 ? 12.891 37.688 5.469 1 77.94 413 ASP B N 1
ATOM 7315 C CA . ASP B 1 413 ? 14.234 37.812 6.031 1 77.94 413 ASP B CA 1
ATOM 7316 C C . ASP B 1 413 ? 15.242 38.219 4.949 1 77.94 413 ASP B C 1
ATOM 7318 O O . ASP B 1 413 ? 14.977 38.062 3.758 1 77.94 413 ASP B O 1
ATOM 7322 N N . LYS B 1 414 ? 16.344 38.812 5.398 1 81.06 414 LYS B N 1
ATOM 7323 C CA . LYS B 1 414 ? 17.422 39.156 4.477 1 81.06 414 LYS B CA 1
ATOM 7324 C C . LYS B 1 414 ? 18.172 37.906 4.016 1 81.06 414 LYS B C 1
ATOM 7326 O O . LYS B 1 414 ? 19.109 38 3.219 1 81.06 414 LYS B O 1
ATOM 7331 N N . GLY B 1 415 ? 17.672 36.75 4.395 1 87.44 415 GLY B N 1
ATOM 7332 C CA . GLY B 1 415 ? 18.234 35.469 4.008 1 87.44 415 GLY B CA 1
ATOM 7333 C C . GLY B 1 415 ? 17.172 34.406 3.744 1 87.44 415 GLY B C 1
ATOM 7334 O O . GLY B 1 415 ? 15.977 34.656 3.896 1 87.44 415 GLY B O 1
ATOM 7335 N N . PHE B 1 416 ? 17.688 33.281 3.141 1 88.88 416 PHE B N 1
ATOM 7336 C CA . PHE B 1 416 ? 16.766 32.156 2.879 1 88.88 416 PHE B CA 1
ATOM 7337 C C . PHE B 1 416 ? 17.453 30.828 3.143 1 88.88 416 PHE B C 1
ATOM 7339 O O . PHE B 1 416 ? 18.672 30.766 3.277 1 88.88 416 PHE B O 1
ATOM 7346 N N . VAL B 1 417 ? 16.594 29.797 3.26 1 93.94 417 VAL B N 1
ATOM 7347 C CA . VAL B 1 417 ? 17.141 28.469 3.557 1 93.94 417 VAL B CA 1
ATOM 7348 C C . VAL B 1 417 ? 16.984 27.562 2.338 1 93.94 417 VAL B C 1
ATOM 7350 O O . VAL B 1 417 ? 16.031 27.688 1.571 1 93.94 417 VAL B O 1
ATOM 7353 N N . ILE B 1 418 ? 17.969 26.734 2.158 1 93.25 418 ILE B N 1
ATOM 7354 C CA . ILE B 1 418 ? 17.922 25.609 1.22 1 93.25 418 ILE B CA 1
ATOM 7355 C C . ILE B 1 418 ? 17.969 24.297 1.986 1 93.25 418 ILE B C 1
ATOM 7357 O O . ILE B 1 418 ? 18.891 24.047 2.764 1 93.25 418 ILE B O 1
ATOM 7361 N N . ILE B 1 419 ? 16.922 23.547 1.785 1 96.5 419 ILE B N 1
ATOM 7362 C CA . ILE B 1 419 ? 16.844 22.25 2.465 1 96.5 419 ILE B CA 1
ATOM 7363 C C . ILE B 1 419 ? 16.875 21.125 1.438 1 96.5 419 ILE B C 1
ATOM 7365 O O . ILE B 1 419 ? 16.156 21.172 0.437 1 96.5 419 ILE B O 1
ATOM 7369 N N . LYS B 1 420 ? 17.75 20.172 1.628 1 94.62 420 LYS B N 1
ATOM 7370 C CA . LYS B 1 420 ? 17.875 18.984 0.785 1 94.62 420 LYS B CA 1
ATOM 7371 C C . LYS B 1 420 ? 17.891 17.719 1.625 1 94.62 420 LYS B C 1
ATOM 7373 O O . LYS B 1 420 ? 18.219 17.75 2.812 1 94.62 420 LYS B O 1
ATOM 7378 N N . VAL B 1 421 ? 17.438 16.656 1.023 1 95.5 421 VAL B N 1
ATOM 7379 C CA . VAL B 1 421 ? 17.453 15.359 1.705 1 95.5 421 VAL B CA 1
ATOM 7380 C C . VAL B 1 421 ? 18.25 14.344 0.893 1 95.5 421 VAL B C 1
ATOM 7382 O O . VAL B 1 421 ? 18 14.156 -0.299 1 95.5 421 VAL B O 1
ATOM 7385 N N . ALA B 1 422 ? 19.25 13.75 1.412 1 93 422 ALA B N 1
ATOM 7386 C CA . ALA B 1 422 ? 20.031 12.641 0.868 1 93 422 ALA B CA 1
ATOM 7387 C C . ALA B 1 422 ? 20.156 11.508 1.877 1 93 422 ALA B C 1
ATOM 7389 O O . ALA B 1 422 ? 19.141 10.914 2.277 1 93 422 ALA B O 1
ATOM 7390 N N . ASP B 1 423 ? 21.344 11.281 2.438 1 90.75 423 ASP B N 1
ATOM 7391 C CA . ASP B 1 423 ? 21.469 10.289 3.502 1 90.75 423 ASP B CA 1
ATOM 7392 C C . ASP B 1 423 ? 20.984 10.852 4.836 1 90.75 423 ASP B C 1
ATOM 7394 O O . ASP B 1 423 ? 20.688 10.094 5.762 1 90.75 423 ASP B O 1
ATOM 7398 N N . LYS B 1 424 ? 21 12.109 4.906 1 95.31 424 LYS B N 1
ATOM 7399 C CA . LYS B 1 424 ? 20.422 12.891 6.004 1 95.31 424 LYS B CA 1
ATOM 7400 C C . LYS B 1 424 ? 19.828 14.195 5.492 1 95.31 424 LYS B C 1
ATOM 7402 O O . LYS B 1 424 ? 19.672 14.383 4.285 1 95.31 424 LYS B O 1
ATOM 7407 N N . ILE B 1 425 ? 19.375 15.031 6.355 1 97.5 425 ILE B N 1
ATOM 7408 C CA . ILE B 1 425 ? 18.828 16.328 5.988 1 97.5 425 ILE B CA 1
ATOM 7409 C C . ILE B 1 425 ? 19.938 17.375 5.984 1 97.5 425 ILE B C 1
ATOM 7411 O O . ILE B 1 425 ? 20.766 17.422 6.902 1 97.5 425 ILE B O 1
ATOM 7415 N N . TYR B 1 426 ? 20 18.141 4.953 1 97.31 426 TYR B N 1
ATOM 7416 C CA . TYR B 1 426 ? 20.969 19.234 4.812 1 97.31 426 TYR B CA 1
ATOM 7417 C C . TYR B 1 426 ? 20.281 20.578 4.703 1 97.31 426 TYR B C 1
ATOM 7419 O O . TYR B 1 426 ? 19.453 20.797 3.803 1 97.31 426 TYR B O 1
ATOM 7427 N N . LEU B 1 427 ? 20.578 21.406 5.621 1 97.94 427 LEU B N 1
ATOM 7428 C CA . LEU B 1 427 ? 20.016 22.75 5.629 1 97.94 427 LEU B CA 1
ATOM 7429 C C . LEU B 1 427 ? 21.125 23.797 5.484 1 97.94 427 LEU B C 1
ATOM 7431 O O . LEU B 1 427 ? 22.125 23.75 6.207 1 97.94 427 LEU B O 1
ATOM 7435 N N . GLU B 1 428 ? 20.953 24.703 4.543 1 95.81 428 GLU B N 1
ATOM 7436 C CA . GLU B 1 428 ? 21.891 25.797 4.336 1 95.81 428 GLU B CA 1
ATOM 7437 C C . GLU B 1 428 ? 21.172 27.141 4.391 1 95.81 428 GLU B C 1
ATOM 7439 O O . GLU B 1 428 ? 20.219 27.375 3.646 1 95.81 428 GLU B O 1
ATOM 7444 N N . TRP B 1 429 ? 21.547 27.938 5.344 1 95.06 429 TRP B N 1
ATOM 7445 C CA . TRP B 1 429 ? 21.109 29.328 5.367 1 95.06 429 TRP B CA 1
ATOM 7446 C C . TRP B 1 429 ? 22.016 30.219 4.516 1 95.06 429 TRP B C 1
ATOM 7448 O O . TRP B 1 429 ? 23.219 30.25 4.723 1 95.06 429 TRP B O 1
ATOM 7458 N N . LYS B 1 430 ? 21.422 30.938 3.625 1 90.75 430 LYS B N 1
ATOM 7459 C CA . LYS B 1 430 ? 22.156 31.859 2.764 1 90.75 430 LYS B CA 1
ATOM 7460 C C . LYS B 1 430 ? 21.797 33.312 3.086 1 90.75 430 LYS B C 1
ATOM 7462 O O . LYS B 1 430 ? 20.656 33.719 2.871 1 90.75 430 LYS B O 1
ATOM 7467 N N . GLY B 1 431 ? 22.594 34.031 3.572 1 88.81 431 GLY B N 1
ATOM 7468 C CA . GLY B 1 431 ? 22.484 35.438 3.893 1 88.81 431 GLY B CA 1
ATOM 7469 C C . GLY B 1 431 ? 23.828 36.125 4.043 1 88.81 431 GLY B C 1
ATOM 7470 O O . GLY B 1 431 ? 24.766 35.844 3.277 1 88.81 431 GLY B O 1
ATOM 7471 N N . LYS B 1 432 ? 23.828 37.156 4.918 1 86.25 432 LYS B N 1
ATOM 7472 C CA . LYS B 1 432 ? 25.109 37.781 5.23 1 86.25 432 LYS B CA 1
ATOM 7473 C C . LYS B 1 432 ? 26.141 36.75 5.691 1 86.25 432 LYS B C 1
ATOM 7475 O O . LYS B 1 432 ? 27.312 36.812 5.312 1 86.25 432 LYS B O 1
ATOM 7480 N N . GLU B 1 433 ? 25.609 35.844 6.48 1 88.25 433 GLU B N 1
ATOM 7481 C CA . GLU B 1 433 ? 26.391 34.688 6.887 1 88.25 433 GLU B CA 1
ATOM 7482 C C . GLU B 1 433 ? 25.797 33.406 6.336 1 88.25 433 GLU B C 1
ATOM 7484 O O . GLU B 1 433 ? 24.562 33.25 6.273 1 88.25 433 GLU B O 1
ATOM 7489 N N . ASN B 1 434 ? 26.75 32.562 5.949 1 92.69 434 ASN B N 1
ATOM 7490 C CA . ASN B 1 434 ? 26.312 31.25 5.492 1 92.69 434 ASN B CA 1
ATOM 7491 C C . ASN B 1 434 ? 26.438 30.203 6.594 1 92.69 434 ASN B C 1
ATOM 7493 O O . ASN B 1 434 ? 27.484 30.094 7.234 1 92.69 434 ASN B O 1
ATOM 7497 N N . ILE B 1 435 ? 25.359 29.562 6.875 1 96.19 435 ILE B N 1
ATOM 7498 C CA . ILE B 1 435 ? 25.344 28.531 7.906 1 96.19 435 ILE B CA 1
ATOM 7499 C C . ILE B 1 435 ? 24.891 27.203 7.297 1 96.19 435 ILE B C 1
ATOM 7501 O O . ILE B 1 435 ? 23.891 27.141 6.586 1 96.19 435 ILE B O 1
ATOM 7505 N N . LYS B 1 436 ? 25.656 26.141 7.562 1 97.25 436 LYS B N 1
ATOM 7506 C CA . LYS B 1 436 ? 25.375 24.812 7.031 1 97.25 436 LYS B CA 1
ATOM 7507 C C . LYS B 1 436 ? 25.219 23.797 8.156 1 97.25 436 LYS B C 1
ATOM 7509 O O . LYS B 1 436 ? 26.141 23.594 8.953 1 97.25 436 LYS B O 1
ATOM 7514 N N . ILE B 1 437 ? 24.047 23.219 8.203 1 98 437 ILE B N 1
ATOM 7515 C CA . ILE B 1 437 ? 23.75 22.25 9.25 1 98 437 ILE B CA 1
ATOM 7516 C C . ILE B 1 437 ? 23.172 20.969 8.633 1 98 437 ILE B C 1
ATOM 7518 O O . ILE B 1 437 ? 22.406 21.031 7.676 1 98 437 ILE B O 1
ATOM 7522 N N . SER B 1 438 ? 23.547 19.781 9.125 1 97.69 438 SER B N 1
ATOM 7523 C CA . SER B 1 438 ? 22.953 18.516 8.695 1 97.69 438 SER B CA 1
ATOM 7524 C C . SER B 1 438 ? 22.547 17.672 9.891 1 97.69 438 SER B C 1
ATOM 7526 O O . SER B 1 438 ? 22.984 17.906 11.016 1 97.69 438 SER B O 1
ATOM 7528 N N . GLY B 1 439 ? 21.641 16.812 9.75 1 96.56 439 GLY B N 1
ATOM 7529 C CA . GLY B 1 439 ? 21.156 15.93 10.797 1 96.56 439 GLY B CA 1
ATOM 7530 C C . GLY B 1 439 ? 19.969 15.086 10.359 1 96.56 439 GLY B C 1
ATOM 7531 O O . GLY B 1 439 ? 19.609 15.086 9.18 1 96.56 439 GLY B O 1
ATOM 7532 N N . ARG B 1 440 ? 19.438 14.32 11.305 1 95.25 440 ARG B N 1
ATOM 7533 C CA . ARG B 1 440 ? 18.312 13.438 10.984 1 95.25 440 ARG B CA 1
ATOM 7534 C C . ARG B 1 440 ? 17.047 13.883 11.703 1 95.25 440 ARG B C 1
ATOM 7536 O O . ARG B 1 440 ? 15.953 13.43 11.367 1 95.25 440 ARG B O 1
ATOM 7543 N N . ASP B 1 441 ? 17.203 14.719 12.641 1 95.06 441 ASP B N 1
ATOM 7544 C CA . ASP B 1 441 ? 16.094 15.273 13.414 1 95.06 441 ASP B CA 1
ATOM 7545 C C . ASP B 1 441 ? 15.781 16.703 12.977 1 95.06 441 ASP B C 1
ATOM 7547 O O . ASP B 1 441 ? 16.562 17.609 13.227 1 95.06 441 ASP B O 1
ATOM 7551 N N . GLY B 1 442 ? 14.602 16.859 12.391 1 96.94 442 GLY B N 1
ATOM 7552 C CA . GLY B 1 442 ? 14.242 18.156 11.82 1 96.94 442 GLY B CA 1
ATOM 7553 C C . GLY B 1 442 ? 14.211 19.266 12.852 1 96.94 442 GLY B C 1
ATOM 7554 O O . GLY B 1 442 ? 14.719 20.359 12.609 1 96.94 442 GLY B O 1
ATOM 7555 N N . LEU B 1 443 ? 13.617 19.047 14.023 1 96.12 443 LEU B N 1
ATOM 7556 C CA . LEU B 1 443 ? 13.516 20.062 15.07 1 96.12 443 LEU B CA 1
ATOM 7557 C C . LEU B 1 443 ? 14.891 20.469 15.57 1 96.12 443 LEU B C 1
ATOM 7559 O O . LEU B 1 443 ? 15.156 21.656 15.789 1 96.12 443 LEU B O 1
ATOM 7563 N N . SER B 1 444 ? 15.742 19.5 15.734 1 96.69 444 SER B N 1
ATOM 7564 C CA . SER B 1 444 ? 17.078 19.766 16.234 1 96.69 444 SER B CA 1
ATOM 7565 C C . SER B 1 444 ? 17.875 20.625 15.234 1 96.69 444 SER B C 1
ATOM 7567 O O . SER B 1 444 ? 18.609 21.531 15.633 1 96.69 444 SER B O 1
ATOM 7569 N N . ILE B 1 445 ? 17.75 20.297 13.969 1 97.62 445 ILE B N 1
ATOM 7570 C CA . ILE B 1 445 ? 18.406 21.078 12.93 1 97.62 445 ILE B CA 1
ATOM 7571 C C . ILE B 1 445 ? 17.938 22.516 12.984 1 97.62 445 ILE B C 1
ATOM 7573 O O . ILE B 1 445 ? 18.734 23.453 12.969 1 97.62 445 ILE B O 1
ATOM 7577 N N . GLY B 1 446 ? 16.641 22.688 13.055 1 97.06 446 GLY B N 1
ATOM 7578 C CA . GLY B 1 446 ? 16.078 24.031 13.125 1 97.06 446 GLY B CA 1
ATOM 7579 C C . GLY B 1 446 ? 16.516 24.797 14.359 1 97.06 446 GLY B C 1
ATOM 7580 O O . GLY B 1 446 ? 16.828 25.984 14.273 1 97.06 446 GLY B O 1
ATOM 7581 N N . ARG B 1 447 ? 16.484 24.203 15.5 1 95.44 447 ARG B N 1
ATOM 7582 C CA . ARG B 1 447 ? 16.875 24.844 16.75 1 95.44 447 ARG B CA 1
ATOM 7583 C C . ARG B 1 447 ? 18.344 25.266 16.719 1 95.44 447 ARG B C 1
ATOM 7585 O O . ARG B 1 447 ? 18.703 26.328 17.234 1 95.44 447 ARG B O 1
ATOM 7592 N N . LYS B 1 448 ? 19.141 24.422 16.172 1 95.88 448 LYS B N 1
ATOM 7593 C CA . LYS B 1 448 ? 20.547 24.781 16.031 1 95.88 448 LYS B CA 1
ATOM 7594 C C . LYS B 1 448 ? 20.719 26.016 15.141 1 95.88 448 LYS B C 1
ATOM 7596 O O . LYS B 1 448 ? 21.516 26.891 15.43 1 95.88 448 LYS B O 1
ATOM 7601 N N . LEU B 1 449 ? 19.984 26.047 14.055 1 96.25 449 LEU B N 1
ATOM 7602 C CA . LEU B 1 449 ? 20.047 27.203 13.164 1 96.25 449 LEU B CA 1
ATOM 7603 C C . LEU B 1 449 ? 19.656 28.484 13.898 1 96.25 449 LEU B C 1
ATOM 7605 O O . LEU B 1 449 ? 20.328 29.5 13.781 1 96.25 449 LEU B O 1
ATOM 7609 N N . ILE B 1 450 ? 18.547 28.438 14.641 1 93.75 450 ILE B N 1
ATOM 7610 C CA . ILE B 1 450 ? 18.047 29.594 15.375 1 93.75 450 ILE B CA 1
ATOM 7611 C C . ILE B 1 450 ? 19.078 30.047 16.406 1 93.75 450 ILE B C 1
ATOM 7613 O O . ILE B 1 450 ? 19.25 31.234 16.656 1 93.75 450 ILE B O 1
ATOM 7617 N N . ASP B 1 451 ? 19.75 29.094 17 1 92.81 451 ASP B N 1
ATOM 7618 C CA . ASP B 1 451 ? 20.781 29.375 17.969 1 92.81 451 ASP B CA 1
ATOM 7619 C C . ASP B 1 451 ? 21.953 30.109 17.328 1 92.81 451 ASP B C 1
ATOM 7621 O O . ASP B 1 451 ? 22.562 31 17.938 1 92.81 451 ASP B O 1
ATOM 7625 N N . LEU B 1 452 ? 22.297 29.75 16.156 1 93.25 452 LEU B N 1
ATOM 7626 C CA . LEU B 1 452 ? 23.453 30.312 15.461 1 93.25 452 LEU B CA 1
ATOM 7627 C C . LEU B 1 452 ? 23.078 31.641 14.789 1 93.25 452 LEU B C 1
ATOM 7629 O O . LEU B 1 452 ? 23.891 32.562 14.727 1 93.25 452 LEU B O 1
ATOM 7633 N N . LYS B 1 453 ? 21.875 31.625 14.234 1 89.56 453 LYS B N 1
ATOM 7634 C CA . LYS B 1 453 ? 21.375 32.812 13.57 1 89.56 453 LYS B CA 1
ATOM 7635 C C . LYS B 1 453 ? 20.328 33.531 14.438 1 89.56 453 LYS B C 1
ATOM 7637 O O . LYS B 1 453 ? 19.125 33.344 14.25 1 89.56 453 LYS B O 1
ATOM 7642 N N . LYS B 1 454 ? 20.562 34.469 15.117 1 80.19 454 LYS B N 1
ATOM 7643 C CA . LYS B 1 454 ? 19.734 35.062 16.172 1 80.19 454 LYS B CA 1
ATOM 7644 C C . LYS B 1 454 ? 18.719 36.031 15.578 1 80.19 454 LYS B C 1
ATOM 7646 O O . LYS B 1 454 ? 17.734 36.375 16.234 1 80.19 454 LYS B O 1
ATOM 7651 N N . ASP B 1 455 ? 18.828 36.469 14.375 1 85.81 455 ASP B N 1
ATOM 7652 C CA . ASP B 1 455 ? 17.953 37.531 13.859 1 85.81 455 ASP B CA 1
ATOM 7653 C C . ASP B 1 455 ? 16.938 36.938 12.867 1 85.81 455 ASP B C 1
ATOM 7655 O O . ASP B 1 455 ? 16.5 37.656 11.953 1 85.81 455 ASP B O 1
ATOM 7659 N N . ILE B 1 456 ? 16.578 35.688 13.008 1 90.56 456 ILE B N 1
ATOM 7660 C CA . ILE B 1 456 ? 15.547 35.094 12.148 1 90.56 456 ILE B CA 1
ATOM 7661 C C . ILE B 1 456 ? 14.164 35.531 12.641 1 90.56 456 ILE B C 1
ATOM 7663 O O . ILE B 1 456 ? 13.906 35.531 13.844 1 90.56 456 ILE B O 1
ATOM 7667 N N . ASN B 1 457 ? 13.359 35.969 11.773 1 90.44 457 ASN B N 1
ATOM 7668 C CA . ASN B 1 457 ? 12.031 36.375 12.219 1 90.44 457 ASN B CA 1
ATOM 7669 C C . ASN B 1 457 ? 11.125 35.156 12.469 1 90.44 457 ASN B C 1
ATOM 7671 O O . ASN B 1 457 ? 11.453 34.031 12.062 1 90.44 457 ASN B O 1
ATOM 7675 N N . ASN B 1 458 ? 9.977 35.375 13.094 1 92 458 ASN B N 1
ATOM 7676 C CA . ASN B 1 458 ? 9.07 34.312 13.539 1 92 458 ASN B CA 1
ATOM 7677 C C . ASN B 1 458 ? 8.422 33.594 12.359 1 92 458 ASN B C 1
ATOM 7679 O O . ASN B 1 458 ? 8.25 32.375 12.375 1 92 458 ASN B O 1
ATOM 7683 N N . GLU B 1 459 ? 8.078 34.312 11.391 1 92.06 459 GLU B N 1
ATOM 7684 C CA . GLU B 1 459 ? 7.434 33.719 10.219 1 92.06 459 GLU B CA 1
ATOM 7685 C C . GLU B 1 459 ? 8.375 32.75 9.484 1 92.06 459 GLU B C 1
ATOM 7687 O O . GLU B 1 459 ? 7.945 31.703 9.023 1 92.06 459 GLU B O 1
ATOM 7692 N N . HIS B 1 460 ? 9.562 33.219 9.336 1 94.25 460 HIS B N 1
ATOM 7693 C CA . HIS B 1 460 ? 10.555 32.375 8.695 1 94.25 460 HIS B CA 1
ATOM 7694 C C . HIS B 1 460 ? 10.844 31.125 9.523 1 94.25 460 HIS B C 1
ATOM 7696 O O . HIS B 1 460 ? 11.023 30.031 8.977 1 94.25 460 HIS B O 1
ATOM 7702 N N . SER B 1 461 ? 10.883 31.297 10.828 1 95.12 461 SER B N 1
ATOM 7703 C CA . SER B 1 461 ? 11.062 30.141 11.719 1 95.12 461 SER B CA 1
ATOM 7704 C C . SER B 1 461 ? 9.938 29.125 11.539 1 95.12 461 SER B C 1
ATOM 7706 O O . SER B 1 461 ? 10.188 27.922 11.508 1 95.12 461 SER B O 1
ATOM 7708 N N . LEU B 1 462 ? 8.75 29.656 11.445 1 96.38 462 LEU B N 1
ATOM 7709 C CA . LEU B 1 462 ? 7.582 28.812 11.203 1 96.38 462 LEU B CA 1
ATOM 7710 C C . LEU B 1 462 ? 7.746 28.016 9.922 1 96.38 462 LEU B C 1
ATOM 7712 O O . LEU B 1 462 ? 7.547 26.797 9.914 1 96.38 462 LEU B O 1
ATOM 7716 N N . TYR B 1 463 ? 8.133 28.688 8.867 1 96.44 463 TYR B N 1
ATOM 7717 C CA . TYR B 1 463 ? 8.336 28.078 7.559 1 96.44 463 TYR B CA 1
ATOM 7718 C C . TYR B 1 463 ? 9.422 27 7.629 1 96.44 463 TYR B C 1
ATOM 7720 O O . TYR B 1 463 ? 9.266 25.922 7.062 1 96.44 463 TYR B O 1
ATOM 7728 N N . ILE B 1 464 ? 10.477 27.328 8.258 1 97.44 464 ILE B N 1
ATOM 7729 C CA . ILE B 1 464 ? 11.609 26.422 8.367 1 97.44 464 ILE B CA 1
ATOM 7730 C C . ILE B 1 464 ? 11.172 25.141 9.102 1 97.44 464 ILE B C 1
ATOM 7732 O O . ILE B 1 464 ? 11.477 24.031 8.664 1 97.44 464 ILE B O 1
ATOM 7736 N N . GLY B 1 465 ? 10.477 25.297 10.242 1 98.06 465 GLY B N 1
ATOM 7737 C CA . GLY B 1 465 ? 9.945 24.141 10.945 1 98.06 465 GLY B CA 1
ATOM 7738 C C . GLY B 1 465 ? 9.047 23.266 10.078 1 98.06 465 GLY B C 1
ATOM 7739 O O . GLY B 1 465 ? 9.164 22.047 10.094 1 98.06 465 GLY B O 1
ATOM 7740 N N . TYR B 1 466 ? 8.195 23.922 9.352 1 98.19 466 TYR B N 1
ATOM 7741 C CA . TYR B 1 466 ? 7.266 23.25 8.445 1 98.19 466 TYR B CA 1
ATOM 7742 C C . TYR B 1 466 ? 8.008 22.406 7.422 1 98.19 466 TYR B C 1
ATOM 7744 O O . TYR B 1 466 ? 7.719 21.219 7.258 1 98.19 466 TYR B O 1
ATOM 7752 N N . GLU B 1 467 ? 9.023 22.953 6.797 1 98.06 467 GLU B N 1
ATOM 7753 C CA . GLU B 1 467 ? 9.773 22.266 5.75 1 98.06 467 GLU B CA 1
ATOM 7754 C C . GLU B 1 467 ? 10.656 21.172 6.336 1 98.06 467 GLU B C 1
ATOM 7756 O O . GLU B 1 467 ? 10.867 20.125 5.707 1 98.06 467 GLU B O 1
ATOM 7761 N N . LEU B 1 468 ? 11.148 21.422 7.473 1 98.5 468 LEU B N 1
ATOM 7762 C CA . LEU B 1 468 ? 12.016 20.422 8.094 1 98.5 468 LEU B CA 1
ATOM 7763 C C . LEU B 1 468 ? 11.211 19.188 8.492 1 98.5 468 LEU B C 1
ATOM 7765 O O . LEU B 1 468 ? 11.727 18.062 8.445 1 98.5 468 LEU B O 1
ATOM 7769 N N . ALA B 1 469 ? 9.945 19.406 8.945 1 98.25 469 ALA B N 1
ATOM 7770 C CA . ALA B 1 469 ? 9.086 18.266 9.211 1 98.25 469 ALA B CA 1
ATOM 7771 C C . ALA B 1 469 ? 8.891 17.422 7.949 1 98.25 469 ALA B C 1
ATOM 7773 O O . ALA B 1 469 ? 8.992 16.188 7.996 1 98.25 469 ALA B O 1
ATOM 7774 N N . LYS B 1 470 ? 8.68 18.078 6.855 1 97.75 470 LYS B N 1
ATOM 7775 C CA . LYS B 1 470 ? 8.523 17.391 5.578 1 97.75 470 LYS B CA 1
ATOM 7776 C C . LYS B 1 470 ? 9.797 16.641 5.203 1 97.75 470 LYS B C 1
ATOM 7778 O O . LYS B 1 470 ? 9.734 15.484 4.754 1 97.75 470 LYS B O 1
ATOM 7783 N N . ALA B 1 471 ? 10.906 17.312 5.367 1 97.69 471 ALA B N 1
ATOM 7784 C CA . ALA B 1 471 ? 12.195 16.719 5.031 1 97.69 471 ALA B CA 1
ATOM 7785 C C . ALA B 1 471 ? 12.445 15.469 5.871 1 97.69 471 ALA B C 1
ATOM 7787 O O . ALA B 1 471 ? 12.93 14.453 5.359 1 97.69 471 ALA B O 1
ATOM 7788 N N . GLU B 1 472 ? 12.148 15.602 7.129 1 96.69 472 GLU B N 1
ATOM 7789 C CA . GLU B 1 472 ? 12.344 14.477 8.031 1 96.69 472 GLU B CA 1
ATOM 7790 C C . GLU B 1 472 ? 11.477 13.289 7.625 1 96.69 472 GLU B C 1
ATOM 7792 O O . GLU B 1 472 ? 11.938 12.141 7.629 1 96.69 472 GLU B O 1
ATOM 7797 N N . LEU B 1 473 ? 10.258 13.57 7.297 1 96.38 473 LEU B N 1
ATOM 7798 C CA . LEU B 1 473 ? 9.352 12.516 6.871 1 96.38 473 LEU B CA 1
ATOM 7799 C C . LEU B 1 473 ? 9.812 11.898 5.551 1 96.38 473 LEU B C 1
ATOM 7801 O O . LEU B 1 473 ? 9.711 10.688 5.359 1 96.38 473 LEU B O 1
ATOM 7805 N N . ALA B 1 474 ? 10.297 12.75 4.68 1 95.75 474 ALA B N 1
ATOM 7806 C CA . ALA B 1 474 ? 10.836 12.25 3.418 1 95.75 474 ALA B CA 1
ATOM 7807 C C . ALA B 1 474 ? 12 11.297 3.662 1 95.75 474 ALA B C 1
ATOM 7809 O O . ALA B 1 474 ? 12.086 10.242 3.035 1 95.75 474 ALA B O 1
ATOM 7810 N N . LEU B 1 475 ? 12.852 11.695 4.527 1 94.5 475 LEU B N 1
ATOM 7811 C CA . LEU B 1 475 ? 14 10.859 4.879 1 94.5 475 LEU B CA 1
ATOM 7812 C C . LEU B 1 475 ? 13.547 9.531 5.461 1 94.5 475 LEU B C 1
ATOM 7814 O O . LEU B 1 475 ? 14.023 8.469 5.051 1 94.5 475 LEU B O 1
ATOM 7818 N N . LYS B 1 476 ? 12.578 9.586 6.355 1 93.94 476 LYS B N 1
ATOM 7819 C CA . LYS B 1 476 ? 12.078 8.398 7.039 1 93.94 476 LYS B CA 1
ATOM 7820 C C . LYS B 1 476 ? 11.406 7.441 6.055 1 93.94 476 LYS B C 1
ATOM 7822 O O . LYS B 1 476 ? 11.586 6.223 6.145 1 93.94 476 LYS B O 1
ATOM 7827 N N . LEU B 1 477 ? 10.695 7.969 5.082 1 94.38 477 LEU B N 1
ATOM 7828 C CA . LEU B 1 477 ? 9.906 7.176 4.152 1 94.38 477 LEU B CA 1
ATOM 7829 C C . LEU B 1 477 ? 10.68 6.918 2.863 1 94.38 477 LEU B C 1
ATOM 7831 O O . LEU B 1 477 ? 10.188 6.223 1.969 1 94.38 477 LEU B O 1
ATOM 7835 N N . ASP B 1 478 ? 11.891 7.488 2.787 1 92.38 478 ASP B N 1
ATOM 7836 C CA . ASP 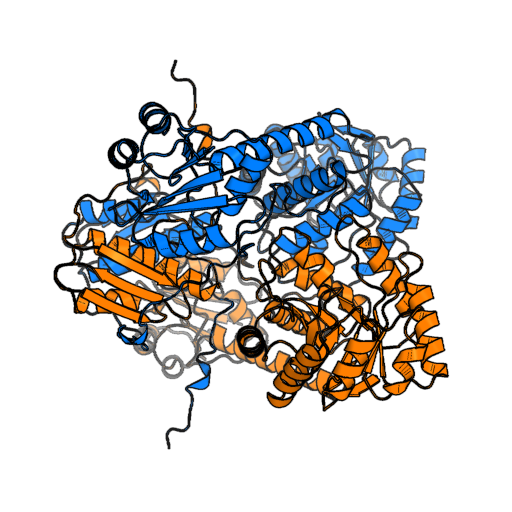B 1 478 ? 12.711 7.402 1.585 1 92.38 478 ASP B CA 1
ATOM 7837 C C . ASP B 1 478 ? 11.969 7.953 0.37 1 92.38 478 ASP B C 1
ATOM 7839 O O . ASP B 1 478 ? 11.898 7.293 -0.668 1 92.38 478 ASP B O 1
ATOM 7843 N N . LYS B 1 479 ? 11.336 9.047 0.578 1 92.62 479 LYS B N 1
ATOM 7844 C CA . LYS B 1 479 ? 10.633 9.75 -0.49 1 92.62 479 LYS B CA 1
ATOM 7845 C C . LYS B 1 479 ? 11.469 10.906 -1.03 1 92.62 479 LYS B C 1
ATOM 7847 O O . LYS B 1 479 ? 12.352 11.422 -0.339 1 92.62 479 LYS B O 1
ATOM 7852 N N . ASN B 1 480 ? 11.109 11.312 -2.27 1 89.06 480 ASN B N 1
ATOM 7853 C CA . ASN B 1 480 ? 11.695 12.539 -2.795 1 89.06 480 ASN B CA 1
ATOM 7854 C C . ASN B 1 480 ? 11.227 13.766 -2.014 1 89.06 480 ASN B C 1
ATOM 7856 O O . ASN B 1 480 ? 10.062 13.852 -1.627 1 89.06 480 ASN B O 1
ATOM 7860 N N . TYR B 1 481 ? 12.164 14.586 -1.755 1 94.12 481 TYR B N 1
ATOM 7861 C CA . TYR B 1 481 ? 11.852 15.859 -1.12 1 94.12 481 TYR B CA 1
ATOM 7862 C C . TYR B 1 481 ? 12.258 17.031 -2.012 1 94.12 481 TYR B C 1
ATOM 7864 O O . TYR B 1 481 ? 13.398 17.078 -2.488 1 94.12 481 TYR B O 1
ATOM 7872 N N . ILE B 1 482 ? 11.297 17.812 -2.277 1 87.81 482 ILE B N 1
ATOM 7873 C CA . ILE B 1 482 ? 11.516 19.094 -2.951 1 87.81 482 ILE B CA 1
ATOM 7874 C C . ILE B 1 482 ? 10.938 20.219 -2.111 1 87.81 482 ILE B C 1
ATOM 7876 O O . ILE B 1 482 ? 9.742 20.234 -1.82 1 87.81 482 ILE B O 1
ATOM 7880 N N . GLN B 1 483 ? 11.789 21.141 -1.711 1 90.19 483 GLN B N 1
ATOM 7881 C CA . GLN B 1 483 ? 11.367 22.281 -0.899 1 90.19 483 GLN B CA 1
ATOM 7882 C C . GLN B 1 483 ? 10.227 23.047 -1.574 1 90.19 483 GLN B C 1
ATOM 7884 O O . GLN B 1 483 ? 10.258 23.266 -2.787 1 90.19 483 GLN B O 1
ATOM 7889 N N . ASP B 1 484 ? 9.156 23.406 -0.785 1 88.88 484 ASP B N 1
ATOM 7890 C CA . ASP B 1 484 ? 8.016 24.219 -1.202 1 88.88 484 ASP B CA 1
ATOM 7891 C C . ASP B 1 484 ? 7.059 23.406 -2.072 1 88.88 484 ASP B C 1
ATOM 7893 O O . ASP B 1 484 ? 6.121 23.969 -2.65 1 88.88 484 ASP B O 1
ATOM 7897 N N . GLU B 1 485 ? 7.324 22.078 -2.244 1 87.56 485 GLU B N 1
ATOM 7898 C CA . GLU B 1 485 ? 6.398 21.188 -2.924 1 87.56 485 GLU B CA 1
ATOM 7899 C C . GLU B 1 485 ? 5.777 20.188 -1.946 1 87.56 485 GLU B C 1
ATOM 7901 O O . GLU B 1 485 ? 6.375 19.875 -0.918 1 87.56 485 GLU B O 1
ATOM 7906 N N . PRO B 1 486 ? 4.559 19.766 -2.297 1 90.19 486 PRO B N 1
ATOM 7907 C CA . PRO B 1 486 ? 3.938 18.781 -1.416 1 90.19 486 PRO B CA 1
ATOM 7908 C C . PRO B 1 486 ? 4.711 17.453 -1.376 1 90.19 486 PRO B C 1
ATOM 7910 O O . PRO B 1 486 ? 5.207 17 -2.406 1 90.19 486 PRO B O 1
ATOM 7913 N N . LEU B 1 487 ? 4.855 16.938 -0.169 1 93.12 487 LEU B N 1
ATOM 7914 C CA . LEU B 1 487 ? 5.539 15.664 -0.01 1 93.12 487 LEU B CA 1
ATOM 7915 C C . LEU B 1 487 ? 4.723 14.531 -0.628 1 93.12 487 LEU B C 1
ATOM 7917 O O . LEU B 1 487 ? 5.285 13.609 -1.221 1 93.12 487 LEU B O 1
ATOM 7921 N N . PHE B 1 488 ? 3.406 14.602 -0.447 1 91.88 488 PHE B N 1
ATOM 7922 C CA . PHE B 1 488 ? 2.473 13.656 -1.055 1 91.88 488 PHE B CA 1
ATOM 7923 C C . PHE B 1 488 ? 1.624 14.344 -2.117 1 91.88 488 PHE B C 1
ATOM 7925 O O . PHE B 1 488 ? 0.915 15.312 -1.822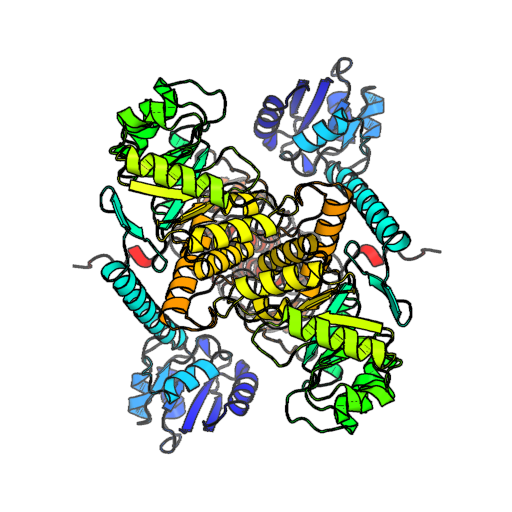 1 91.88 488 PHE B O 1
ATOM 7932 N N . VAL B 1 489 ? 1.782 13.859 -3.281 1 79.44 489 VAL B N 1
ATOM 7933 C CA . VAL B 1 489 ? 1.008 14.445 -4.371 1 79.44 489 VAL B CA 1
ATOM 7934 C C . VAL B 1 489 ? -0.426 13.922 -4.324 1 79.44 489 VAL B C 1
ATOM 7936 O O . VAL B 1 489 ? -1.365 14.641 -4.684 1 79.44 489 VAL B O 1
ATOM 7939 N N . ARG B 1 490 ? -0.517 12.703 -3.83 1 79.88 490 ARG B N 1
ATOM 7940 C CA . ARG B 1 490 ? -1.825 12.07 -3.701 1 79.88 490 ARG B CA 1
ATOM 7941 C C . ARG B 1 490 ? -2.154 11.789 -2.24 1 79.88 490 ARG B C 1
ATOM 7943 O O . ARG B 1 490 ? -1.258 11.531 -1.435 1 79.88 490 ARG B O 1
ATOM 7950 N N . GLY B 1 491 ? -3.426 11.977 -1.938 1 79.19 491 GLY B N 1
ATOM 7951 C CA . GLY B 1 491 ? -3.963 11.633 -0.63 1 79.19 491 GLY B CA 1
ATOM 7952 C C . GLY B 1 491 ? -5.434 11.266 -0.667 1 79.19 491 GLY B C 1
ATOM 7953 O O . GLY B 1 491 ? -6.023 11.148 -1.744 1 79.19 491 GLY B O 1
ATOM 7954 N N . TYR B 1 492 ? -5.965 10.883 0.447 1 76.56 492 TYR B N 1
ATOM 7955 C CA . TYR B 1 492 ? -7.348 10.422 0.515 1 76.56 492 TYR B CA 1
ATOM 7956 C C . TYR B 1 492 ? -8.312 11.594 0.647 1 76.56 492 TYR B C 1
ATOM 7958 O O . TYR B 1 492 ? -9.422 11.555 0.106 1 76.56 492 TYR B O 1
ATOM 7966 N N . ASN B 1 493 ? -7.914 12.523 1.466 1 66.38 493 ASN B N 1
ATOM 7967 C CA . ASN B 1 493 ? -8.82 13.625 1.763 1 66.38 493 ASN B CA 1
ATOM 7968 C C . ASN B 1 493 ? -8.617 14.797 0.803 1 66.38 493 ASN B C 1
ATOM 7970 O O . ASN B 1 493 ? -8.484 15.945 1.233 1 66.38 493 ASN B O 1
ATOM 7974 N N . ILE B 1 494 ? -8.383 14.555 -0.564 1 56.5 494 ILE B N 1
ATOM 7975 C CA . ILE B 1 494 ? -8.188 15.672 -1.484 1 56.5 494 ILE B CA 1
ATOM 7976 C C . ILE B 1 494 ? -9.547 16.25 -1.878 1 56.5 494 ILE B C 1
ATOM 7978 O O . ILE B 1 494 ? -10.375 15.57 -2.48 1 56.5 494 ILE B O 1
ATOM 7982 N N . ILE B 1 495 ? -10.211 16.891 -1.015 1 46.47 495 ILE B N 1
ATOM 7983 C CA . ILE B 1 495 ? -11.398 17.609 -1.446 1 46.47 495 ILE B CA 1
ATOM 7984 C C . ILE B 1 495 ? -11.133 18.281 -2.789 1 46.47 495 ILE B C 1
ATOM 7986 O O . ILE B 1 495 ? -10.148 19.016 -2.941 1 46.47 495 ILE B O 1
ATOM 7990 N N . ASP B 1 496 ? -11.508 17.688 -3.803 1 41.91 496 ASP B N 1
ATOM 7991 C CA . ASP B 1 496 ? -11.484 18.297 -5.125 1 41.91 496 ASP B CA 1
ATOM 7992 C C . ASP B 1 496 ? -11.727 19.812 -5.031 1 41.91 496 ASP B C 1
ATOM 7994 O O . ASP B 1 496 ? -12.789 20.25 -4.594 1 41.91 496 ASP B O 1
ATOM 7998 N N . SER B 1 497 ? -10.891 20.578 -4.621 1 36.59 497 SER B N 1
ATOM 7999 C CA . SER B 1 497 ? -11.008 22.016 -4.816 1 36.59 497 SER B CA 1
ATOM 8000 C C . SER B 1 497 ? -11.617 22.344 -6.176 1 36.59 497 SER B C 1
ATOM 8002 O O . SER B 1 497 ? -11.75 23.516 -6.535 1 36.59 497 SER B O 1
ATOM 8004 N N . ASN B 1 498 ? -11.773 21.453 -7.094 1 35.31 498 ASN B N 1
ATOM 8005 C CA . ASN B 1 498 ? -12.266 21.938 -8.383 1 35.31 498 ASN B CA 1
ATOM 8006 C C . ASN B 1 498 ? -13.703 22.453 -8.281 1 35.31 498 ASN B C 1
ATOM 8008 O O . ASN B 1 498 ? -14.312 22.797 -9.289 1 35.31 498 ASN B O 1
ATOM 8012 N N . ASN B 1 499 ? -14.516 22.109 -7.328 1 32.12 499 ASN B N 1
ATOM 8013 C CA . ASN B 1 499 ? -15.883 22.562 -7.543 1 32.12 499 ASN B CA 1
ATOM 8014 C C . ASN B 1 499 ? -16 24.078 -7.418 1 32.12 499 ASN B C 1
ATOM 8016 O O . ASN B 1 499 ? -17.109 24.625 -7.324 1 32.12 499 ASN B O 1
ATOM 8020 N N . SER B 1 500 ? -15.039 24.875 -6.93 1 27.91 500 SER B N 1
ATOM 8021 C CA . SER B 1 500 ? -15.422 26.281 -6.879 1 27.91 500 SER B CA 1
ATOM 8022 C C . SER B 1 500 ? -15.469 26.906 -8.273 1 27.91 500 SER B C 1
ATOM 8024 O O . SER B 1 500 ? -15.5 28.125 -8.422 1 27.91 500 SER B O 1
ATOM 8026 N N . THR B 1 501 ? -15.141 26.344 -9.391 1 27.38 501 THR B N 1
ATOM 8027 C CA . THR B 1 501 ? -15.438 27.094 -10.602 1 27.38 501 THR B CA 1
ATOM 8028 C C . THR B 1 501 ? -16.953 27.219 -10.812 1 27.38 501 THR B C 1
ATOM 8030 O O . THR B 1 501 ? -17.547 26.406 -11.5 1 27.38 501 THR B O 1
ATOM 8033 N N . THR B 1 502 ? -17.812 27.391 -9.867 1 23.47 502 THR B N 1
ATOM 8034 C CA . THR B 1 502 ? -19.141 27.859 -10.273 1 23.47 502 THR B CA 1
ATOM 8035 C C . THR B 1 502 ? -19 29.094 -11.164 1 23.47 502 THR B C 1
ATOM 8037 O O . THR B 1 502 ? -18.016 29.828 -11.086 1 23.47 502 THR B O 1
ATOM 8040 N N . LYS B 1 503 ? -20.297 29.609 -11.867 1 25.94 503 LYS B N 1
ATOM 8041 C CA . LYS B 1 503 ? -21.031 30.531 -12.734 1 25.94 503 LYS B CA 1
ATOM 8042 C C . LYS B 1 503 ? -20.875 31.969 -12.25 1 25.94 503 LYS B C 1
ATOM 8044 O O . LYS B 1 503 ? -21.484 32.375 -11.258 1 25.94 503 LYS B O 1
ATOM 8049 N N . LYS B 1 504 ? -19.781 32.625 -12.18 1 22.36 504 LYS B N 1
ATOM 8050 C CA . LYS B 1 504 ? -20.016 34.062 -12.414 1 22.36 504 LYS B CA 1
ATOM 8051 C C . LYS B 1 504 ? -20.781 34.281 -13.711 1 22.36 504 LYS B C 1
ATOM 8053 O O . LYS B 1 504 ? -20.297 33.938 -14.797 1 22.36 504 LYS B O 1
ATOM 8058 N N . LYS B 1 505 ? -22.234 34.188 -13.492 1 18.97 505 LYS B N 1
ATOM 8059 C CA . LYS B 1 505 ? -23.016 35.281 -14.055 1 18.97 505 LYS B CA 1
ATOM 8060 C C . LYS B 1 505 ? -22.812 36.562 -13.242 1 18.97 505 LYS B C 1
ATOM 8062 O O . LYS B 1 505 ? -22.828 36.531 -12.016 1 18.97 505 LYS B O 1
#

Sequence (1010 aa):
MKVLLVTGKLAYESVKEIASQLKDVKADVIALNYPIASLMTVDYIAENLKNISLKDYDYIIIPGLASGDAQKIQEVTKVKTYKGSEDYRDIPRVIEALSKGEALSTIYPADTILKKKKEEDIEKILRELEEKGDFAFEVNGLKIPRYPPPFRIFIEFDASKDIEFLLEEAKRVSNYVNVFVLGFPNGHEDLDEVRKKVTKFRDEGYIVGIDSASTKELIEGAKAGADFIFNLNEDNINELAVIKDKAFVIAPLSIENRADVTFNLYRKAKEMKFEKLILDPILSPPMVGLVNSIFEYKKLRDLTDAPMLMGILNVTELIDVDSIGVNALLTAIAGELKIGNLLIMEHGKTRWSSYEVNIATKMISVSLYKKSLPKDLGLDLLILKEKKRIKEKIVNPEDYLYISEHIEPKIMDKGFVIIKVADKIYLEWKGKENIKISGRDGLSIGRKLIDLKKDINNEHSLYIGYELAKAELALKLDKNYIQDEPLFVRGYNIIDSNNSTTKKKMKVLLVTGKLAYESVKEIASQLKDVKADVIALNYPIASLMTVDYIAENLKNISLKDYDYIIIPGLASGDAQKIQEVTKVKTYKGSEDYRDIPRVIEALSKGEALSTIYPADTILKKKKEEDIEKILRELEEKGDFAFEVNGLKIPRYPPPFRIFIEFDASKDIEFLLEEAKRVSNYVNVFVLGFPNGHEDLDEVRKKVTKFRDEGYIVGIDSASTKELIEGAKAGADFIFNLNEDNINELAVIKDKAFVIAPLSIENRADVTFNLYRKAKEMKFEKLILDPILSPPMVGLVNSIFEYKKLRDLTDAPMLMGILNVTELIDVDSIGVNALLTAIAGELKIGNLLIMEHGKTRWSSYEVNIATKMISVSLYKKSLPKDLGLDLLILKEKKRIKEKIVNPEDYLYISEHIEPKIMDKGFVIIKVADKIYLEWKGKENIKISGRDGLSIGRKLIDLKKDINNEHSLYIGYELAKAELALKLDKNYIQDEPLFVRGYNIIDSNNSTTKKK

InterPro domains:
  IPR000489 Pterin-binding domain [PS50972] (137-365)
  IPR005236 Dihydropteroate synthase-related protein synthase-related protein [TIGR00284] (1-487)
  IPR011005 Dihydropteroate synthase-like superfamily [SSF51717] (186-363)
  IPR025595 Ycf91-like [PF14251] (425-484)
  IPR045406 Domain of unknown function DUF6513 [PF20123] (2-84)

Radius of gyration: 30.97 Å; Cα contacts (8 Å, |Δi|>4): 2053; chains: 2; bounding box: 77×78×86 Å

pLDDT: mean 91.48, std 11.3, range [18.59, 98.94]

Nearest PDB structures (foldseek):
  7mpy-assembly1_A  TM=7.384E-01  e=4.044E-08  Arabidopsis thaliana
  3be7-assembly1_B  TM=2.669E-01  e=4.817E-03  unidentified
  3feq-assembly2_J  TM=2.740E-01  e=8.109E-03  unidentified
  3rpt-assembly2_A  TM=4.349E-01  e=3.486E-01  Thermobifida fusca
  2w19-assembly1_B-2  TM=5.937E-01  e=1.319E+00  Mycobacterium tuberculosis H37Rv

Organism: Sulfurisphaera tokodaii (strain DSM 16993 / JCM 10545 / NBRC 100140 / 7) (NCBI:txid273063)

Solvent-accessible surface area (backbone atoms only — not comparable to full-atom values): 53056 Å² total; per-residue (Å²): 103,33,36,38,38,45,39,6,53,70,47,34,65,61,46,43,53,54,35,69,66,47,76,92,40,50,51,48,72,46,58,44,101,37,60,60,37,56,72,36,37,33,66,57,51,29,63,70,42,50,85,52,91,52,80,84,33,60,33,36,34,34,40,18,51,29,44,58,51,26,55,59,31,17,70,60,55,71,27,53,36,27,22,23,29,78,45,75,87,46,41,65,60,53,52,51,39,44,72,73,66,50,83,72,31,33,66,44,25,27,53,57,51,55,47,48,52,40,50,52,52,50,50,50,51,54,50,49,32,67,73,68,39,53,60,71,51,69,58,95,86,44,69,42,32,23,31,46,48,41,69,44,35,33,35,47,41,69,54,83,52,58,68,68,61,51,51,53,52,46,62,74,43,50,90,39,46,64,34,45,25,39,32,44,60,82,85,61,90,49,58,66,59,42,31,50,54,38,33,52,44,42,72,75,67,46,49,33,25,38,33,44,80,43,67,68,49,49,52,44,22,43,74,38,57,28,47,34,39,41,61,40,27,88,86,45,49,75,74,47,53,84,57,34,88,38,33,36,31,36,31,52,81,58,88,62,65,28,25,61,52,36,51,52,50,50,54,50,37,46,74,71,60,43,77,43,65,31,42,23,59,56,49,35,28,53,77,63,45,30,67,60,27,54,50,32,48,48,54,33,44,76,74,46,72,62,22,26,40,43,42,55,38,42,35,50,72,38,34,43,38,27,34,60,14,39,43,35,50,50,46,38,49,29,49,72,55,37,34,9,29,37,34,38,38,65,52,46,41,28,50,58,38,44,55,43,38,40,52,30,45,52,33,45,33,50,16,61,73,66,71,42,51,41,42,90,70,78,50,67,53,49,54,78,40,44,71,69,79,71,83,59,82,72,80,63,66,81,70,32,48,73,46,88,62,88,57,76,88,86,70,81,63,92,46,52,78,45,65,46,53,61,98,42,37,38,38,34,39,47,44,99,60,76,45,44,38,25,28,71,49,36,66,29,48,49,52,51,47,48,70,74,44,75,84,63,50,41,66,54,26,18,50,50,18,22,51,27,35,51,42,35,50,18,49,32,54,69,41,68,68,53,79,100,49,74,77,54,90,52,58,76,57,65,70,72,72,70,72,70,78,68,84,84,122,103,32,36,36,38,45,40,6,54,71,48,34,65,61,46,43,52,53,33,70,66,47,76,92,38,50,51,48,71,45,60,45,102,36,59,60,37,57,74,36,38,33,66,57,51,31,64,70,44,52,87,51,91,52,80,82,34,60,32,34,33,34,40,16,52,29,46,58,51,26,54,57,33,16,70,60,54,72,28,53,36,28,22,23,29,78,46,75,85,45,41,65,59,53,53,50,41,45,75,73,65,49,81,70,30,32,68,44,26,28,54,56,50,56,48,49,52,40,50,50,52,49,51,52,52,53,50,49,32,68,73,67,39,53,59,72,52,69,58,95,85,45,69,41,31,24,31,45,48,44,68,43,36,35,35,47,41,68,52,83,51,58,66,67,59,51,51,52,50,45,63,74,42,50,90,38,46,64,33,44,25,40,32,44,60,82,84,62,91,51,57,66,59,43,30,52,54,38,34,51,44,42,72,74,67,48,48,31,25,37,34,44,81,43,68,68,50,49,53,43,22,42,74,36,58,30,46,35,39,41,61,39,27,88,85,45,48,76,73,48,54,86,55,33,88,38,33,36,32,37,31,53,80,57,90,61,64,27,24,60,51,35,52,52,49,50,52,51,38,46,74,71,62,43,76,42,66,31,42,23,61,56,50,35,29,52,78,64,44,30,67,60,27,54,50,31,48,48,53,34,45,74,74,45,73,64,23,27,40,44,42,55,37,44,37,49,72,42,34,41,38,27,35,59,14,38,45,35,50,52,44,39,48,29,48,73,56,38,34,9,30,37,34,38,39,67,52,48,42,28,50,59,39,42,55,44,39,39,51,30,45,52,33,45,34,49,15,60,74,66,71,41,52,40,41,90,70,79,48,67,54,50,54,77,38,44,72,68,79,70,83,59,82,72,81,64,65,81,71,33,50,73,46,87,63,88,56,76,87,86,71,80,64,91,45,49,76,46,66,47,53,58,98,42,37,37,39,34,38,48,44,99,60,76,46,43,37,24,27,71,49,36,67,28,48,50,52,52,47,48,69,74,44,76,85,62,49,42,64,53,26,19,50,50,20,23,51,27,37,51,43,34,50,16,50,33,54,69,40,67,63,55,79,99,50,74,80,55,90,51,58,75,57,64,70,71,71,68,72,71,76,66,81,84,122

Secondary structure (DSSP, 8-state):
-EEEEEE-TTTHHHHHHHHHT-SSSEEEEEE-S-S-GGG-BHHHHHHHHTTS--TT-SEEEE-TT-BS-THHHHHHH-SEEEE--SSGGGHHHHHHHHHTT----SSS-HHHHHHHHHHHHHHHHHHHHHHH--EEEEETTEEEESSSSS-EEEEEEETTS-HHHHHHHHHHHTTT-SEEEEEPPTT---HHHHHHHHHHHHHTT--EEEE-S-HHHHHHHHHHT-SEEEEE-TTTTTGGGGGTTSEEEE--S-SSSHHHHHHHHHHHHHHTT--EEEE---PPPTTTTHHHHHHHHHHHHHH--S-BEEETHHHHTTS-B-HHHHHHHHHHHHHHTT--EEEEE-SGGGTTHHHHHHHHHHHHHHHHHHTS-SSSSS--B-SS--SS---PPPS-GGGSEEE-SPPPPS---S-EEEEEESSSEEEEEESSS-EEEEES-HHHHHHHHHHH-TT--HHHHHHHHHHHHHHHHHHHHT----TTS-S-S--S----GGGG-----/-EEEEEE-TTTHHHHHHHHHT-SSSEEEEEE-S-S-GGG-BHHHHHHHHTTS--TT-SEEEE-TT-BS-THHHHHHH-SEEEE--SSGGGHHHHHHHHHTT----SSS-HHHHHHHHHHHHHHHHHHHHHHH--EEEEETTEEEESSSSS-EEEEEEETTS-HHHHHHHHHHHTTT-SEEEEEPPTT---HHHHHHHHHHHHHTT--EEEE-S-HHHHHHHHHHT-SEEEEE-TTTTTGGGGGTTSEEEE--S-SSSHHHHHHHHHHHHHHTT--EEEE---PPPTTTTHHHHHHHHHHHHHH--S-BEEETHHHHTTS-B-HHHHHHHHHHHHHHHT--EEEEE-SGGGTTHHHHHHHHHHHHHHHHHHTS-SSSSS--B-SS--SS---PPPS-GGGSEEE-SPPPPS---S-EEEEEESSSEEEEEESSS-EEEEES-HHHHHHHHHHH-TT--HHHHHHHHHHHHHHHHHHHHT----TTS-S-S--S----GGGG-----